Protein 1P68 (pdb70)

Secondary structure (DSSP, 8-state):
-TTTHHHHHHHHHHHHHHHHTTSSS-STTTHHHHHHHHHHHHHHHTTTTTSSTTTHHHHTHHHHHHHHHHHHTT--S-HHHHHHHHHHHTTHHHHHHHHHT-

Sequence (102 aa):
MYGKLNDLLEDLQEVLKNLHKNWHGGKDNLHDVDNHLQNVIEDIHDFMQGGGSGGKLQEMMKEFQQVLDELNNHLQGGKHTVHHIEQNIKEIFHHLEELVHRMYGKLNDLLEDLQEVLKNLHKNWHGGKDNLHDVDNHLQNVIEDIHDFMQGGGSGGKLQEMMKEFQQVLDELNNHLQGGKHTVHHIEQNIKEIFHHLEELVHRMYGKLNDLLEDLQEVLKNLHKNWHGGKDNLHDVDNHLQNVIEDIHDFMQGGGSGGKLQEMMKEFQQVLDELNNHLQGGKHTVHHIEQNIKEIFHHLEELVHRMYGKLNDLLEDLQEVLKNLHKNWHGGKDNLHDVDNHLQNVIEDIHDFMQGGGSGGKLQEMMKEFQQVLDELNNHLQGGKHTVHHIEQNIKEIFHHLEELVHRMYGKLNDLLEDLQEVLKNLHKNWHGGKDNLHDVDNHLQNVIEDIHDFMQGGGSGGKLQEMMKEFQQVLDELNNHLQGGKHTVHHIEQNIKEIFHHLEELVHRMYGKLNDLLEDLQEVLKNLHKNWHGGKDNLHDVDNHLQNVIEDIHDFMQGGGSGGKLQEMMKEFQQVLDELNNHLQGGKHTVHHIEQNIKEIFHHLEELVHRMYGKLNDLLEDLQEVLKNLHKNWHGGKDNLHDVDNHLQNVIEDIHDFMQGGGSGGKLQEMMKEFQQVLDELNNHLQGGKHTVHHIEQNIKEIFHHLEELVHRMYGKLNDLLEDLQEVLKNLHKNWHGGKDNLHDVDNHLQNVIEDIHDFMQGGGSGGKLQEMMKEFQQVLDELNNHLQGGKHTVHHIEQNIKEIFHHLEELVHRMYGKLNDLLEDLQEVLKNLHKNWHGGKDNLHDVDNHLQNVIEDIHDFMQGGGSGGKLQEMMKEFQQVLDELNNHLQGGKHTVHHIEQNIKEIFHHLEELVHRMYGKLNDLLEDLQEVLKNLHKNWHGGKDNLHDVDNHLQNVIEDIHDFMQGGGSGGKLQEMMKEFQQVLDELNNHLQGGKHTVHHIEQNIKEIFHHLEELVHRMYGKLNDLLEDLQEVLKNLHKNWHGGKDNLHDVDNHLQNVIEDIHDFMQGGGSGGKLQEMMKEFQQVLDELNNHLQGGKHTVHHIEQNIKEIFHHLEELVHRMYGKLNDLLEDLQEVLKNLHKNWHGGKDNLHDVDNHLQNVIEDIHDFMQGGGSGGKLQEMMKEFQQVLDELNNHLQGGKHTVHHIEQNIKEIFHHLEELVHRMYGKLNDLLEDLQEVLKNLHKNWHGGKDNLHDVDNHLQNVIEDIHDFMQGGGSGGKLQEMMKEFQQVLDELNNHLQGGKHTVHHIEQNIKEIFHHLEELVHRMYGKLNDLLEDLQEVLKNLHKNWHGGKDNLHDVDNHLQNVIEDIHDFMQGGGSGGKLQEMMKEFQQVLDELNNHLQGGKHTVHHIEQNIKEIFHHLEELVHRMYGKLNDLLEDLQEVLKNLHKNWHGGKDNLHDVDNHLQNVIEDIHDFMQGGGSGGKLQEMMKEFQQVLDELNNHLQGGKHTVHHIEQNIKEIFHHLEELVHR

Radius of gyration: 13.14 Å; Cα contacts (8 Å, |Δi|>4): 125; chains: 1; bounding box: 21×41×20 Å

Structure (mmCIF, N/CA/C/O backbone):
data_1P68
#
_entry.id   1P68
#
loop_
_atom_site.group_PDB
_atom_site.id
_atom_site.type_symbol
_atom_site.label_atom_id
_atom_site.label_alt_id
_atom_site.label_comp_id
_atom_site.label_asym_id
_atom_site.label_entity_id
_atom_site.label_seq_id
_atom_site.pdbx_PDB_ins_code
_atom_site.Cartn_x
_atom_site.Cartn_y
_atom_site.Cartn_z
_atom_site.occupancy
_atom_site.B_iso_or_equiv
_atom_site.auth_seq_id
_atom_site.auth_comp_id
_atom_site.auth_asym_id
_atom_site.auth_atom_id
_atom_site.pdbx_PDB_model_num
ATOM 1 N N . MET A 1 1 ? -2.148 -21.849 4.969 1.00 0.00 1 MET A N 1
ATOM 2 C CA . MET A 1 1 ? -0.875 -21.418 5.604 1.00 0.00 1 MET A CA 1
ATOM 3 C C . MET A 1 1 ? -0.602 -19.940 5.344 1.00 0.00 1 MET A C 1
ATOM 4 O O . MET A 1 1 ? -0.331 -19.177 6.272 1.00 0.00 1 MET A O 1
ATOM 20 N N . TYR A 1 2 ? -0.678 -19.540 4.078 1.00 0.00 2 TYR A N 1
ATOM 21 C CA . TYR A 1 2 ? -0.442 -18.151 3.701 1.00 0.00 2 TYR A CA 1
ATOM 22 C C . TYR A 1 2 ? -1.437 -17.228 4.395 1.00 0.00 2 TYR A C 1
ATOM 23 O O . TYR A 1 2 ? -2.649 -17.379 4.240 1.00 0.00 2 TYR A O 1
ATOM 41 N N . GLY A 1 3 ? -0.920 -16.273 5.161 1.00 0.00 3 GLY A N 1
ATOM 42 C CA . GLY A 1 3 ? -1.783 -15.345 5.865 1.00 0.00 3 GLY A CA 1
ATOM 43 C C . GLY A 1 3 ? -1.011 -14.325 6.674 1.00 0.00 3 GLY A C 1
ATOM 44 O O . GLY A 1 3 ? -1.396 -13.158 6.743 1.00 0.00 3 GLY A O 1
ATOM 48 N N . LYS A 1 4 ? 0.082 -14.760 7.291 1.00 0.00 4 LYS A N 1
ATOM 49 C CA . LYS A 1 4 ? 0.902 -13.865 8.099 1.00 0.00 4 LYS A CA 1
ATOM 50 C C . LYS A 1 4 ? 1.499 -12.757 7.259 1.00 0.00 4 LYS A C 1
ATOM 51 O O . LYS A 1 4 ? 1.912 -11.726 7.791 1.00 0.00 4 LYS A O 1
ATOM 70 N N . LEU A 1 5 ? 1.513 -12.939 5.942 1.00 0.00 5 LEU A N 1
ATOM 71 C CA . LEU A 1 5 ? 2.030 -11.902 5.067 1.00 0.00 5 LEU A CA 1
ATOM 72 C C . LEU A 1 5 ? 1.326 -10.588 5.385 1.00 0.00 5 LEU A C 1
ATOM 73 O O . LEU A 1 5 ? 1.853 -9.506 5.129 1.00 0.00 5 LEU A O 1
ATOM 89 N N . ASN A 1 6 ? 0.128 -10.701 5.967 1.00 0.00 6 ASN A N 1
ATOM 90 C CA . ASN A 1 6 ? -0.647 -9.536 6.343 1.00 0.00 6 ASN A CA 1
ATOM 91 C C . ASN A 1 6 ? 0.103 -8.693 7.365 1.00 0.00 6 ASN A C 1
ATOM 92 O O . ASN A 1 6 ? 0.090 -7.464 7.299 1.00 0.00 6 ASN A O 1
ATOM 103 N N . ASP A 1 7 ? 0.769 -9.360 8.306 1.00 0.00 7 ASP A N 1
ATOM 104 C CA . ASP A 1 7 ? 1.537 -8.663 9.334 1.00 0.00 7 ASP A CA 1
ATOM 105 C C . ASP A 1 7 ? 2.459 -7.631 8.693 1.00 0.00 7 ASP A C 1
ATOM 106 O O . ASP A 1 7 ? 2.768 -6.598 9.288 1.00 0.00 7 ASP A O 1
ATOM 115 N N . LEU A 1 8 ? 2.882 -7.919 7.467 1.00 0.00 8 LEU A N 1
ATOM 116 C CA . LEU A 1 8 ? 3.755 -7.023 6.724 1.00 0.00 8 LEU A CA 1
ATOM 117 C C . LEU A 1 8 ? 2.929 -6.002 5.950 1.00 0.00 8 LEU A C 1
ATOM 118 O O . LEU A 1 8 ? 3.377 -4.880 5.709 1.00 0.00 8 LEU A O 1
ATOM 134 N N . LEU A 1 9 ? 1.718 -6.397 5.564 1.00 0.00 9 LEU A N 1
ATOM 135 C CA . LEU A 1 9 ? 0.829 -5.514 4.820 1.00 0.00 9 LEU A CA 1
ATOM 136 C C . LEU A 1 9 ? 0.369 -4.352 5.698 1.00 0.00 9 LEU A C 1
ATOM 137 O O . LEU A 1 9 ? 0.190 -3.231 5.224 1.00 0.00 9 LEU A O 1
ATOM 153 N N . GLU A 1 10 ? 0.171 -4.636 6.982 1.00 0.00 10 GLU A N 1
ATOM 154 C CA . GLU A 1 10 ? -0.278 -3.627 7.938 1.00 0.00 10 GLU A CA 1
ATOM 155 C C . GLU A 1 10 ? 0.595 -2.375 7.888 1.00 0.00 10 GLU A C 1
ATOM 156 O O . GLU A 1 10 ? 0.086 -1.255 7.836 1.00 0.00 10 GLU A O 1
ATOM 168 N N . ASP A 1 11 ? 1.910 -2.570 7.909 1.00 0.00 11 ASP A N 1
ATOM 169 C CA . ASP A 1 11 ? 2.852 -1.454 7.870 1.00 0.00 11 ASP A CA 1
ATOM 170 C C . ASP A 1 11 ? 2.508 -0.478 6.747 1.00 0.00 11 ASP A C 1
ATOM 171 O O . ASP A 1 11 ? 2.490 0.735 6.949 1.00 0.00 11 ASP A O 1
ATOM 180 N N . LEU A 1 12 ? 2.238 -1.020 5.565 1.00 0.00 12 LEU A N 1
ATOM 181 C CA . LEU A 1 12 ? 1.895 -0.211 4.404 1.00 0.00 12 LEU A CA 1
ATOM 182 C C . LEU A 1 12 ? 0.706 0.694 4.708 1.00 0.00 12 LEU A C 1
ATOM 183 O O . LEU A 1 12 ? 0.797 1.914 4.604 1.00 0.00 12 LEU A O 1
ATOM 199 N N . GLN A 1 13 ? -0.411 0.085 5.079 1.00 0.00 13 GLN A N 1
ATOM 200 C CA . GLN A 1 13 ? -1.623 0.837 5.384 1.00 0.00 13 GLN A CA 1
ATOM 201 C C . GLN A 1 13 ? -1.366 1.894 6.454 1.00 0.00 13 GLN A C 1
ATOM 202 O O . GLN A 1 13 ? -1.904 3.000 6.386 1.00 0.00 13 GLN A O 1
ATOM 216 N N . GLU A 1 14 ? -0.535 1.554 7.432 1.00 0.00 14 GLU A N 1
ATOM 217 C CA . GLU A 1 14 ? -0.203 2.485 8.504 1.00 0.00 14 GLU A CA 1
ATOM 218 C C . GLU A 1 14 ? 0.786 3.525 8.007 1.00 0.00 14 GLU A C 1
ATOM 219 O O . GLU A 1 14 ? 0.835 4.645 8.517 1.00 0.00 14 GLU A O 1
ATOM 231 N N . VAL A 1 15 ? 1.565 3.153 6.999 1.00 0.00 15 VAL A N 1
ATOM 232 C CA . VAL A 1 15 ? 2.538 4.062 6.428 1.00 0.00 15 VAL A CA 1
ATOM 233 C C . VAL A 1 15 ? 1.836 5.179 5.666 1.00 0.00 15 VAL A C 1
ATOM 234 O O . VAL A 1 15 ? 2.360 6.286 5.542 1.00 0.00 15 VAL A O 1
ATOM 247 N N . LEU A 1 16 ? 0.639 4.882 5.167 1.00 0.00 16 LEU A N 1
ATOM 248 C CA . LEU A 1 16 ? -0.141 5.863 4.432 1.00 0.00 16 LEU A CA 1
ATOM 249 C C . LEU A 1 16 ? -0.491 7.040 5.335 1.00 0.00 16 LEU A C 1
ATOM 250 O O . LEU A 1 16 ? -0.440 8.192 4.909 1.00 0.00 16 LEU A O 1
ATOM 266 N N . LYS A 1 17 ? -0.836 6.741 6.591 1.00 0.00 17 LYS A N 1
ATOM 267 C CA . LYS A 1 17 ? -1.185 7.778 7.563 1.00 0.00 17 LYS A CA 1
ATOM 268 C C . LYS A 1 17 ? -0.243 8.970 7.435 1.00 0.00 17 LYS A C 1
ATOM 269 O O . LYS A 1 17 ? -0.665 10.124 7.509 1.00 0.00 17 LYS A O 1
ATOM 288 N N . ASN A 1 18 ? 1.033 8.675 7.215 1.00 0.00 18 ASN A N 1
ATOM 289 C CA . ASN A 1 18 ? 2.039 9.719 7.044 1.00 0.00 18 ASN A CA 1
ATOM 290 C C . ASN A 1 18 ? 1.826 10.417 5.708 1.00 0.00 18 ASN A C 1
ATOM 291 O O . ASN A 1 18 ? 1.822 11.644 5.619 1.00 0.00 18 ASN A O 1
ATOM 302 N N . LEU A 1 19 ? 1.644 9.604 4.677 1.00 0.00 19 LEU A N 1
ATOM 303 C CA . LEU A 1 19 ? 1.421 10.087 3.323 1.00 0.00 19 LEU A CA 1
ATOM 304 C C . LEU A 1 19 ? 0.358 11.189 3.291 1.00 0.00 19 LEU A C 1
ATOM 305 O O . LEU A 1 19 ? 0.500 12.178 2.574 1.00 0.00 19 LEU A O 1
ATOM 321 N N . HIS A 1 20 ? -0.703 11.011 4.071 1.00 0.00 20 HIS A N 1
ATOM 322 C CA . HIS A 1 20 ? -1.792 11.986 4.129 1.00 0.00 20 HIS A CA 1
ATOM 323 C C . HIS A 1 20 ? -1.279 13.398 4.413 1.00 0.00 20 HIS A C 1
ATOM 324 O O . HIS A 1 20 ? -1.800 14.376 3.877 1.00 0.00 20 HIS A O 1
ATOM 339 N N . LYS A 1 21 ? -0.290 13.499 5.291 1.00 0.00 21 LYS A N 1
ATOM 340 C CA . LYS A 1 21 ? 0.254 14.796 5.686 1.00 0.00 21 LYS A CA 1
ATOM 341 C C . LYS A 1 21 ? 1.360 15.292 4.762 1.00 0.00 21 LYS A C 1
ATOM 342 O O . LYS A 1 21 ? 1.972 16.325 5.035 1.00 0.00 21 LYS A O 1
ATOM 361 N N . ASN A 1 22 ? 1.631 14.576 3.678 1.00 0.00 22 ASN A N 1
ATOM 362 C CA . ASN A 1 22 ? 2.683 15.005 2.767 1.00 0.00 22 ASN A CA 1
ATOM 363 C C . ASN A 1 22 ? 2.456 14.527 1.338 1.00 0.00 22 ASN A C 1
ATOM 364 O O . ASN A 1 22 ? 3.391 14.494 0.538 1.00 0.00 22 ASN A O 1
ATOM 375 N N . TRP A 1 23 ? 1.219 14.171 1.002 1.00 0.00 23 TRP A N 1
ATOM 376 C CA . TRP A 1 23 ? 0.921 13.721 -0.351 1.00 0.00 23 TRP A CA 1
ATOM 377 C C . TRP A 1 23 ? 0.652 14.914 -1.269 1.00 0.00 23 TRP A C 1
ATOM 378 O O . TRP A 1 23 ? 0.948 14.870 -2.462 1.00 0.00 23 TRP A O 1
ATOM 399 N N . HIS A 1 24 ? 0.104 15.982 -0.699 1.00 0.00 24 HIS A N 1
ATOM 400 C CA . HIS A 1 24 ? -0.193 17.192 -1.460 1.00 0.00 24 HIS A CA 1
ATOM 401 C C . HIS A 1 24 ? -0.779 18.266 -0.550 1.00 0.00 24 HIS A C 1
ATOM 402 O O . HIS A 1 24 ? -0.296 19.398 -0.514 1.00 0.00 24 HIS A O 1
ATOM 417 N N . GLY A 1 25 ? -1.819 17.897 0.187 1.00 0.00 25 GLY A N 1
ATOM 418 C CA . GLY A 1 25 ? -2.458 18.830 1.095 1.00 0.00 25 GLY A CA 1
ATOM 419 C C . GLY A 1 25 ? -2.697 18.215 2.458 1.00 0.00 25 GLY A C 1
ATOM 420 O O . GLY A 1 25 ? -1.863 18.337 3.357 1.00 0.00 25 GLY A O 1
ATOM 424 N N . GLY A 1 26 ? -3.831 17.542 2.608 1.00 0.00 26 GLY A N 1
ATOM 425 C CA . GLY A 1 26 ? -4.153 16.905 3.861 1.00 0.00 26 GLY A CA 1
ATOM 426 C C . GLY A 1 26 ? -4.708 15.514 3.652 1.00 0.00 26 GLY A C 1
ATOM 427 O O . GLY A 1 26 ? -4.305 14.807 2.728 1.00 0.00 26 GLY A O 1
ATOM 431 N N . LYS A 1 27 ? -5.635 15.125 4.508 1.00 0.00 27 LYS A N 1
ATOM 432 C CA . LYS A 1 27 ? -6.256 13.809 4.417 1.00 0.00 27 LYS A CA 1
ATOM 433 C C . LYS A 1 27 ? -7.557 13.862 3.616 1.00 0.00 27 LYS A C 1
ATOM 434 O O . LYS A 1 27 ? -8.028 12.841 3.119 1.00 0.00 27 LYS A O 1
ATOM 453 N N . ASP A 1 28 ? -8.141 15.050 3.507 1.00 0.00 28 ASP A N 1
ATOM 454 C CA . ASP A 1 28 ? -9.396 15.221 2.780 1.00 0.00 28 ASP A CA 1
ATOM 455 C C . ASP A 1 28 ? -9.314 14.633 1.373 1.00 0.00 28 ASP A C 1
ATOM 456 O O . ASP A 1 28 ? -10.150 13.818 0.985 1.00 0.00 28 ASP A O 1
ATOM 465 N N . ASN A 1 29 ? -8.311 15.054 0.612 1.00 0.00 29 ASN A N 1
ATOM 466 C CA . ASN A 1 29 ? -8.136 14.568 -0.752 1.00 0.00 29 ASN A CA 1
ATOM 467 C C . ASN A 1 29 ? -7.484 13.190 -0.770 1.00 0.00 29 ASN A C 1
ATOM 468 O O . ASN A 1 29 ? -7.699 12.408 -1.697 1.00 0.00 29 ASN A O 1
ATOM 479 N N . LEU A 1 30 ? -6.698 12.887 0.258 1.00 0.00 30 LEU A N 1
ATOM 480 C CA . LEU A 1 30 ? -6.038 11.592 0.345 1.00 0.00 30 LEU A CA 1
ATOM 481 C C . LEU A 1 30 ? -7.044 10.521 0.743 1.00 0.00 30 LEU A C 1
ATOM 482 O O . LEU A 1 30 ? -6.902 9.356 0.379 1.00 0.00 30 LEU A O 1
ATOM 498 N N . HIS A 1 31 ? -8.067 10.925 1.493 1.00 0.00 31 HIS A N 1
ATOM 499 C CA . HIS A 1 31 ? -9.100 9.997 1.939 1.00 0.00 31 HIS A CA 1
ATOM 500 C C . HIS A 1 31 ? -9.615 9.164 0.771 1.00 0.00 31 HIS A C 1
ATOM 501 O O . HIS A 1 31 ? -9.882 7.974 0.918 1.00 0.00 31 HIS A O 1
ATOM 516 N N . ASP A 1 32 ? -9.741 9.797 -0.391 1.00 0.00 32 ASP A N 1
ATOM 517 C CA . ASP A 1 32 ? -10.211 9.105 -1.585 1.00 0.00 32 ASP A CA 1
ATOM 518 C C . ASP A 1 32 ? -9.109 8.223 -2.167 1.00 0.00 32 ASP A C 1
ATOM 519 O O . ASP A 1 32 ? -9.383 7.254 -2.875 1.00 0.00 32 ASP A O 1
ATOM 528 N N . VAL A 1 33 ? -7.865 8.568 -1.858 1.00 0.00 33 VAL A N 1
ATOM 529 C CA . VAL A 1 33 ? -6.715 7.817 -2.337 1.00 0.00 33 VAL A CA 1
ATOM 530 C C . VAL A 1 33 ? -6.386 6.667 -1.391 1.00 0.00 33 VAL A C 1
ATOM 531 O O . VAL A 1 33 ? -6.392 5.506 -1.797 1.00 0.00 33 VAL A O 1
ATOM 544 N N . ASP A 1 34 ? -6.120 6.981 -0.124 1.00 0.00 34 ASP A N 1
ATOM 545 C CA . ASP A 1 34 ? -5.820 5.939 0.848 1.00 0.00 34 ASP A CA 1
ATOM 546 C C . ASP A 1 34 ? -7.003 4.977 0.937 1.00 0.00 34 ASP A C 1
ATOM 547 O O . ASP A 1 34 ? -6.836 3.809 1.285 1.00 0.00 34 ASP A O 1
ATOM 556 N N . ASN A 1 35 ? -8.194 5.465 0.578 1.00 0.00 35 ASN A N 1
ATOM 557 C CA . ASN A 1 35 ? -9.382 4.622 0.579 1.00 0.00 35 ASN A CA 1
ATOM 558 C C . ASN A 1 35 ? -9.119 3.424 -0.315 1.00 0.00 35 ASN A C 1
ATOM 559 O O . ASN A 1 35 ? -9.395 2.283 0.050 1.00 0.00 35 ASN A O 1
ATOM 570 N N . HIS A 1 36 ? -8.533 3.701 -1.478 1.00 0.00 36 HIS A N 1
ATOM 571 C CA . HIS A 1 36 ? -8.171 2.656 -2.420 1.00 0.00 36 HIS A CA 1
ATOM 572 C C . HIS A 1 36 ? -7.235 1.682 -1.725 1.00 0.00 36 HIS A C 1
ATOM 573 O O . HIS A 1 36 ? -7.450 0.471 -1.740 1.00 0.00 36 HIS A O 1
ATOM 588 N N . LEU A 1 37 ? -6.209 2.235 -1.086 1.00 0.00 37 LEU A N 1
ATOM 589 C CA . LEU A 1 37 ? -5.245 1.429 -0.347 1.00 0.00 37 LEU A CA 1
ATOM 590 C C . LEU A 1 37 ? -5.949 0.597 0.724 1.00 0.00 37 LEU A C 1
ATOM 591 O O . LEU A 1 37 ? -5.980 -0.631 0.656 1.00 0.00 37 LEU A O 1
ATOM 607 N N . GLN A 1 38 ? -6.502 1.285 1.719 1.00 0.00 38 GLN A N 1
ATOM 608 C CA . GLN A 1 38 ? -7.203 0.635 2.823 1.00 0.00 38 GLN A CA 1
ATOM 609 C C . GLN A 1 38 ? -8.170 -0.434 2.325 1.00 0.00 38 GLN A C 1
ATOM 610 O O . GLN A 1 38 ? -8.259 -1.516 2.901 1.00 0.00 38 GLN A O 1
ATOM 624 N N . ASN A 1 39 ? -8.890 -0.129 1.252 1.00 0.00 39 ASN A N 1
ATOM 625 C CA . ASN A 1 39 ? -9.843 -1.081 0.689 1.00 0.00 39 ASN A CA 1
ATOM 626 C C . ASN A 1 39 ? -9.115 -2.268 0.074 1.00 0.00 39 ASN A C 1
ATOM 627 O O . ASN A 1 39 ? -9.661 -3.368 -0.013 1.00 0.00 39 ASN A O 1
ATOM 638 N N . VAL A 1 40 ? -7.875 -2.041 -0.342 1.00 0.00 40 VAL A N 1
ATOM 639 C CA . VAL A 1 40 ? -7.068 -3.093 -0.936 1.00 0.00 40 VAL A CA 1
ATOM 640 C C . VAL A 1 40 ? -6.522 -4.023 0.144 1.00 0.00 40 VAL A C 1
ATOM 641 O O . VAL A 1 40 ? -6.447 -5.234 -0.052 1.00 0.00 40 VAL A O 1
ATOM 654 N N . ILE A 1 41 ? -6.149 -3.452 1.289 1.00 0.00 41 ILE A N 1
ATOM 655 C CA . ILE A 1 41 ? -5.618 -4.245 2.395 1.00 0.00 41 ILE A CA 1
ATOM 656 C C . ILE A 1 41 ? -6.509 -5.455 2.667 1.00 0.00 41 ILE A C 1
ATOM 657 O O . ILE A 1 41 ? -6.023 -6.545 2.970 1.00 0.00 41 ILE A O 1
ATOM 673 N N . GLU A 1 42 ? -7.817 -5.255 2.533 1.00 0.00 42 GLU A N 1
ATOM 674 C CA . GLU A 1 42 ? -8.781 -6.328 2.738 1.00 0.00 42 GLU A CA 1
ATOM 675 C C . GLU A 1 42 ? -8.769 -7.261 1.543 1.00 0.00 42 GLU A C 1
ATOM 676 O O . GLU A 1 42 ? -8.808 -8.481 1.693 1.00 0.00 42 GLU A O 1
ATOM 688 N N . ASP A 1 43 ? -8.688 -6.679 0.353 1.00 0.00 43 ASP A N 1
ATOM 689 C CA . ASP A 1 43 ? -8.637 -7.467 -0.866 1.00 0.00 43 ASP A CA 1
ATOM 690 C C . ASP A 1 43 ? -7.406 -8.363 -0.836 1.00 0.00 43 ASP A C 1
ATOM 691 O O . ASP A 1 43 ? -7.409 -9.463 -1.386 1.00 0.00 43 ASP A O 1
ATOM 700 N N . ILE A 1 44 ? -6.360 -7.885 -0.162 1.00 0.00 44 ILE A N 1
ATOM 701 C CA . ILE A 1 44 ? -5.127 -8.644 -0.028 1.00 0.00 44 ILE A CA 1
ATOM 702 C C . ILE A 1 44 ? -5.221 -9.578 1.173 1.00 0.00 44 ILE A C 1
ATOM 703 O O . ILE A 1 44 ? -4.809 -10.736 1.110 1.00 0.00 44 ILE A O 1
ATOM 719 N N . HIS A 1 45 ? -5.778 -9.064 2.267 1.00 0.00 45 HIS A N 1
ATOM 720 C CA . HIS A 1 45 ? -5.940 -9.851 3.483 1.00 0.00 45 HIS A CA 1
ATOM 721 C C . HIS A 1 45 ? -6.857 -11.037 3.225 1.00 0.00 45 HIS A C 1
ATOM 722 O O . HIS A 1 45 ? -6.568 -12.160 3.637 1.00 0.00 45 HIS A O 1
ATOM 737 N N . ASP A 1 46 ? -7.955 -10.786 2.519 1.00 0.00 46 ASP A N 1
ATOM 738 C CA . ASP A 1 46 ? -8.897 -11.844 2.185 1.00 0.00 46 ASP A CA 1
ATOM 739 C C . ASP A 1 46 ? -8.316 -12.737 1.092 1.00 0.00 46 ASP A C 1
ATOM 740 O O . ASP A 1 46 ? -8.846 -13.810 0.803 1.00 0.00 46 ASP A O 1
ATOM 749 N N . PHE A 1 47 ? -7.216 -12.283 0.491 1.00 0.00 47 PHE A N 1
ATOM 750 C CA . PHE A 1 47 ? -6.552 -13.036 -0.568 1.00 0.00 47 PHE A CA 1
ATOM 751 C C . PHE A 1 47 ? -5.582 -14.055 0.020 1.00 0.00 47 PHE A C 1
ATOM 752 O O . PHE A 1 47 ? -5.488 -15.186 -0.454 1.00 0.00 47 PHE A O 1
ATOM 769 N N . MET A 1 48 ? -4.846 -13.633 1.041 1.00 0.00 48 MET A N 1
ATOM 770 C CA . MET A 1 48 ? -3.860 -14.490 1.691 1.00 0.00 48 MET A CA 1
ATOM 771 C C . MET A 1 48 ? -4.413 -15.885 1.970 1.00 0.00 48 MET A C 1
ATOM 772 O O . MET A 1 48 ? -3.659 -16.857 2.030 1.00 0.00 48 MET A O 1
ATOM 786 N N . GLN A 1 49 ? -5.727 -15.985 2.147 1.00 0.00 49 GLN A N 1
ATOM 787 C CA . GLN A 1 49 ? -6.353 -17.272 2.426 1.00 0.00 49 GLN A CA 1
ATOM 788 C C . GLN A 1 49 ? -6.895 -17.924 1.158 1.00 0.00 49 GLN A C 1
ATOM 789 O O . GLN A 1 49 ? -7.746 -18.811 1.220 1.00 0.00 49 GLN A O 1
ATOM 803 N N . GLY A 1 50 ? -6.390 -17.490 0.012 1.00 0.00 50 GLY A N 1
ATOM 804 C CA . GLY A 1 50 ? -6.828 -18.055 -1.250 1.00 0.00 50 GLY A CA 1
ATOM 805 C C . GLY A 1 50 ? -8.197 -17.564 -1.679 1.00 0.00 50 GLY A C 1
ATOM 806 O O . GLY A 1 50 ? -8.949 -18.289 -2.330 1.00 0.00 50 GLY A O 1
ATOM 810 N N . GLY A 1 51 ? -8.508 -16.317 -1.341 1.00 0.00 51 GLY A N 1
ATOM 811 C CA . GLY A 1 51 ? -9.778 -15.732 -1.731 1.00 0.00 51 GLY A CA 1
ATOM 812 C C . GLY A 1 51 ? -9.612 -14.944 -3.009 1.00 0.00 51 GLY A C 1
ATOM 813 O O . GLY A 1 51 ? -10.148 -13.847 -3.163 1.00 0.00 51 GLY A O 1
ATOM 817 N N . GLY A 1 52 ? -8.825 -15.515 -3.908 1.00 0.00 52 GLY A N 1
ATOM 818 C CA . GLY A 1 52 ? -8.523 -14.884 -5.176 1.00 0.00 52 GLY A CA 1
ATOM 819 C C . GLY A 1 52 ? -7.024 -14.721 -5.360 1.00 0.00 52 GLY A C 1
ATOM 820 O O . GLY A 1 52 ? -6.571 -13.883 -6.140 1.00 0.00 52 GLY A O 1
ATOM 824 N N . SER A 1 53 ? -6.255 -15.527 -4.623 1.00 0.00 53 SER A N 1
ATOM 825 C CA . SER A 1 53 ? -4.803 -15.484 -4.677 1.00 0.00 53 SER A CA 1
ATOM 826 C C . SER A 1 53 ? -4.288 -15.813 -6.072 1.00 0.00 53 SER A C 1
ATOM 827 O O . SER A 1 53 ? -5.025 -16.317 -6.919 1.00 0.00 53 SER A O 1
ATOM 835 N N . GLY A 1 54 ? -3.013 -15.522 -6.294 1.00 0.00 54 GLY A N 1
ATOM 836 C CA . GLY A 1 54 ? -2.397 -15.785 -7.582 1.00 0.00 54 GLY A CA 1
ATOM 837 C C . GLY A 1 54 ? -3.190 -15.214 -8.744 1.00 0.00 54 GLY A C 1
ATOM 838 O O . GLY A 1 54 ? -3.488 -15.923 -9.705 1.00 0.00 54 GLY A O 1
ATOM 842 N N . GLY A 1 55 ? -3.531 -13.930 -8.660 1.00 0.00 55 GLY A N 1
ATOM 843 C CA . GLY A 1 55 ? -4.288 -13.302 -9.728 1.00 0.00 55 GLY A CA 1
ATOM 844 C C . GLY A 1 55 ? -4.763 -11.901 -9.381 1.00 0.00 55 GLY A C 1
ATOM 845 O O . GLY A 1 55 ? -4.849 -11.040 -10.254 1.00 0.00 55 GLY A O 1
ATOM 849 N N . LYS A 1 56 ? -5.082 -11.672 -8.111 1.00 0.00 56 LYS A N 1
ATOM 850 C CA . LYS A 1 56 ? -5.560 -10.363 -7.674 1.00 0.00 56 LYS A CA 1
ATOM 851 C C . LYS A 1 56 ? -4.410 -9.447 -7.280 1.00 0.00 56 LYS A C 1
ATOM 852 O O . LYS A 1 56 ? -4.534 -8.227 -7.349 1.00 0.00 56 LYS A O 1
ATOM 871 N N . LEU A 1 57 ? -3.293 -10.029 -6.866 1.00 0.00 57 LEU A N 1
ATOM 872 C CA . LEU A 1 57 ? -2.143 -9.233 -6.462 1.00 0.00 57 LEU A CA 1
ATOM 873 C C . LEU A 1 57 ? -1.492 -8.543 -7.655 1.00 0.00 57 LEU A C 1
ATOM 874 O O . LEU A 1 57 ? -0.604 -7.717 -7.483 1.00 0.00 57 LEU A O 1
ATOM 890 N N . GLN A 1 58 ? -1.927 -8.877 -8.865 1.00 0.00 58 GLN A N 1
ATOM 891 C CA . GLN A 1 58 ? -1.364 -8.258 -10.057 1.00 0.00 58 GLN A CA 1
ATOM 892 C C . GLN A 1 58 ? -2.080 -6.951 -10.382 1.00 0.00 58 GLN A C 1
ATOM 893 O O . GLN A 1 58 ? -1.442 -5.919 -10.593 1.00 0.00 58 GLN A O 1
ATOM 907 N N . GLU A 1 59 ? -3.407 -6.999 -10.415 1.00 0.00 59 GLU A N 1
ATOM 908 C CA . GLU A 1 59 ? -4.204 -5.816 -10.707 1.00 0.00 59 GLU A CA 1
ATOM 909 C C . GLU A 1 59 ? -4.476 -5.030 -9.432 1.00 0.00 59 GLU A C 1
ATOM 910 O O . GLU A 1 59 ? -4.538 -3.800 -9.449 1.00 0.00 59 GLU A O 1
ATOM 922 N N . MET A 1 60 ? -4.629 -5.747 -8.324 1.00 0.00 60 MET A N 1
ATOM 923 C CA . MET A 1 60 ? -4.883 -5.111 -7.041 1.00 0.00 60 MET A CA 1
ATOM 924 C C . MET A 1 60 ? -3.616 -4.459 -6.508 1.00 0.00 60 MET A C 1
ATOM 925 O O . MET A 1 60 ? -3.679 -3.461 -5.790 1.00 0.00 60 MET A O 1
ATOM 939 N N . MET A 1 61 ? -2.458 -5.018 -6.863 1.00 0.00 61 MET A N 1
ATOM 940 C CA . MET A 1 61 ? -1.187 -4.459 -6.409 1.00 0.00 61 MET A CA 1
ATOM 941 C C . MET A 1 61 ? -1.084 -2.991 -6.814 1.00 0.00 61 MET A C 1
ATOM 942 O O . MET A 1 61 ? -0.792 -2.125 -5.989 1.00 0.00 61 MET A O 1
ATOM 956 N N . LYS A 1 62 ? -1.332 -2.721 -8.091 1.00 0.00 62 LYS A N 1
ATOM 957 C CA . LYS A 1 62 ? -1.273 -1.361 -8.607 1.00 0.00 62 LYS A CA 1
ATOM 958 C C . LYS A 1 62 ? -2.266 -0.460 -7.877 1.00 0.00 62 LYS A C 1
ATOM 959 O O . LYS A 1 62 ? -2.123 0.762 -7.877 1.00 0.00 62 LYS A O 1
ATOM 978 N N . GLU A 1 63 ? -3.273 -1.071 -7.256 1.00 0.00 63 GLU A N 1
ATOM 979 C CA . GLU A 1 63 ? -4.284 -0.319 -6.524 1.00 0.00 63 GLU A CA 1
ATOM 980 C C . GLU A 1 63 ? -3.712 0.253 -5.232 1.00 0.00 63 GLU A C 1
ATOM 981 O O . GLU A 1 63 ? -4.103 1.337 -4.799 1.00 0.00 63 GLU A O 1
ATOM 993 N N . PHE A 1 64 ? -2.779 -0.472 -4.622 1.00 0.00 64 PHE A N 1
ATOM 994 C CA . PHE A 1 64 ? -2.156 -0.020 -3.389 1.00 0.00 64 PHE A CA 1
ATOM 995 C C . PHE A 1 64 ? -1.005 0.930 -3.702 1.00 0.00 64 PHE A C 1
ATOM 996 O O . PHE A 1 64 ? -0.658 1.793 -2.895 1.00 0.00 64 PHE A O 1
ATOM 1013 N N . GLN A 1 65 ? -0.433 0.776 -4.893 1.00 0.00 65 GLN A N 1
ATOM 1014 C CA . GLN A 1 65 ? 0.660 1.629 -5.336 1.00 0.00 65 GLN A CA 1
ATOM 1015 C C . GLN A 1 65 ? 0.114 2.935 -5.903 1.00 0.00 65 GLN A C 1
ATOM 1016 O O . GLN A 1 65 ? 0.716 3.996 -5.737 1.00 0.00 65 GLN A O 1
ATOM 1030 N N . GLN A 1 66 ? -1.039 2.849 -6.568 1.00 0.00 66 GLN A N 1
ATOM 1031 C CA . GLN A 1 66 ? -1.678 4.025 -7.154 1.00 0.00 66 GLN A CA 1
ATOM 1032 C C . GLN A 1 66 ? -1.889 5.099 -6.095 1.00 0.00 66 GLN A C 1
ATOM 1033 O O . GLN A 1 66 ? -1.822 6.294 -6.382 1.00 0.00 66 GLN A O 1
ATOM 1047 N N . VAL A 1 67 ? -2.127 4.660 -4.864 1.00 0.00 67 VAL A N 1
ATOM 1048 C CA . VAL A 1 67 ? -2.330 5.573 -3.747 1.00 0.00 67 VAL A CA 1
ATOM 1049 C C . VAL A 1 67 ? -1.107 6.465 -3.574 1.00 0.00 67 VAL A C 1
ATOM 1050 O O . VAL A 1 67 ? -1.224 7.660 -3.302 1.00 0.00 67 VAL A O 1
ATOM 1063 N N . LEU A 1 68 ? 0.064 5.874 -3.766 1.00 0.00 68 LEU A N 1
ATOM 1064 C CA . LEU A 1 68 ? 1.320 6.603 -3.669 1.00 0.00 68 LEU A CA 1
ATOM 1065 C C . LEU A 1 68 ? 1.563 7.410 -4.945 1.00 0.00 68 LEU A C 1
ATOM 1066 O O . LEU A 1 68 ? 2.519 8.177 -5.032 1.00 0.00 68 LEU A O 1
ATOM 1082 N N . ASP A 1 69 ? 0.670 7.245 -5.927 1.00 0.00 69 ASP A N 1
ATOM 1083 C CA . ASP A 1 69 ? 0.766 7.974 -7.185 1.00 0.00 69 ASP A CA 1
ATOM 1084 C C . ASP A 1 69 ? 0.299 9.406 -6.971 1.00 0.00 69 ASP A C 1
ATOM 1085 O O . ASP A 1 69 ? 1.047 10.355 -7.199 1.00 0.00 69 ASP A O 1
ATOM 1094 N N . GLU A 1 70 ? -0.935 9.553 -6.484 1.00 0.00 70 GLU A N 1
ATOM 1095 C CA . GLU A 1 70 ? -1.483 10.875 -6.187 1.00 0.00 70 GLU A CA 1
ATOM 1096 C C . GLU A 1 70 ? -0.524 11.602 -5.261 1.00 0.00 70 GLU A C 1
ATOM 1097 O O . GLU A 1 70 ? -0.332 12.814 -5.343 1.00 0.00 70 GLU A O 1
ATOM 1109 N N . LEU A 1 71 ? 0.055 10.812 -4.375 1.00 0.00 71 LEU A N 1
ATOM 1110 C CA . LEU A 1 71 ? 0.995 11.277 -3.376 1.00 0.00 71 LEU A CA 1
ATOM 1111 C C . LEU A 1 71 ? 2.366 11.592 -3.976 1.00 0.00 71 LEU A C 1
ATOM 1112 O O . LEU A 1 71 ? 2.772 12.751 -4.041 1.00 0.00 71 LEU A O 1
ATOM 1128 N N . ASN A 1 72 ? 3.080 10.552 -4.397 1.00 0.00 72 ASN A N 1
ATOM 1129 C CA . ASN A 1 72 ? 4.413 10.716 -4.976 1.00 0.00 72 ASN A CA 1
ATOM 1130 C C . ASN A 1 72 ? 4.423 11.776 -6.074 1.00 0.00 72 ASN A C 1
ATOM 1131 O O . ASN A 1 72 ? 5.455 12.392 -6.342 1.00 0.00 72 ASN A O 1
ATOM 1142 N N . ASN A 1 73 ? 3.276 11.986 -6.707 1.00 0.00 73 ASN A N 1
ATOM 1143 C CA . ASN A 1 73 ? 3.170 12.975 -7.773 1.00 0.00 73 ASN A CA 1
ATOM 1144 C C . ASN A 1 73 ? 2.849 14.364 -7.217 1.00 0.00 73 ASN A C 1
ATOM 1145 O O . ASN A 1 73 ? 2.580 15.294 -7.977 1.00 0.00 73 ASN A O 1
ATOM 1156 N N . HIS A 1 74 ? 2.876 14.503 -5.892 1.00 0.00 74 HIS A N 1
ATOM 1157 C CA . HIS A 1 74 ? 2.584 15.785 -5.260 1.00 0.00 74 HIS A CA 1
ATOM 1158 C C . HIS A 1 74 ? 3.227 15.897 -3.887 1.00 0.00 74 HIS A C 1
ATOM 1159 O O . HIS A 1 74 ? 2.675 16.538 -2.994 1.00 0.00 74 HIS A O 1
ATOM 1174 N N . LEU A 1 75 ? 4.412 15.306 -3.729 1.00 0.00 75 LEU A N 1
ATOM 1175 C CA . LEU A 1 75 ? 5.136 15.389 -2.463 1.00 0.00 75 LEU A CA 1
ATOM 1176 C C . LEU A 1 75 ? 5.227 16.850 -2.042 1.00 0.00 75 LEU A C 1
ATOM 1177 O O . LEU A 1 75 ? 6.151 17.561 -2.433 1.00 0.00 75 LEU A O 1
ATOM 1193 N N . GLN A 1 76 ? 4.240 17.296 -1.283 1.00 0.00 76 GLN A N 1
ATOM 1194 C CA . GLN A 1 76 ? 4.182 18.681 -0.848 1.00 0.00 76 GLN A CA 1
ATOM 1195 C C . GLN A 1 76 ? 5.336 19.022 0.093 1.00 0.00 76 GLN A C 1
ATOM 1196 O O . GLN A 1 76 ? 5.130 19.267 1.282 1.00 0.00 76 GLN A O 1
ATOM 1210 N N . GLY A 1 77 ? 6.549 19.039 -0.447 1.00 0.00 77 GLY A N 1
ATOM 1211 C CA . GLY A 1 77 ? 7.718 19.354 0.355 1.00 0.00 77 GLY A CA 1
ATOM 1212 C C . GLY A 1 77 ? 7.880 18.424 1.541 1.00 0.00 77 GLY A C 1
ATOM 1213 O O . GLY A 1 77 ? 8.422 18.814 2.575 1.00 0.00 77 GLY A O 1
ATOM 1217 N N . GLY A 1 78 ? 7.412 17.190 1.392 1.00 0.00 78 GLY A N 1
ATOM 1218 C CA . GLY A 1 78 ? 7.520 16.221 2.466 1.00 0.00 78 GLY A CA 1
ATOM 1219 C C . GLY A 1 78 ? 7.949 14.854 1.972 1.00 0.00 78 GLY A C 1
ATOM 1220 O O . GLY A 1 78 ? 7.367 13.838 2.351 1.00 0.00 78 GLY A O 1
ATOM 1224 N N . LYS A 1 79 ? 8.969 14.832 1.121 1.00 0.00 79 LYS A N 1
ATOM 1225 C CA . LYS A 1 79 ? 9.481 13.583 0.566 1.00 0.00 79 LYS A CA 1
ATOM 1226 C C . LYS A 1 79 ? 9.804 12.581 1.668 1.00 0.00 79 LYS A C 1
ATOM 1227 O O . LYS A 1 79 ? 9.563 11.384 1.520 1.00 0.00 79 LYS A O 1
ATOM 1246 N N . HIS A 1 80 ? 10.355 13.079 2.770 1.00 0.00 80 HIS A N 1
ATOM 1247 C CA . HIS A 1 80 ? 10.722 12.229 3.900 1.00 0.00 80 HIS A CA 1
ATOM 1248 C C . HIS A 1 80 ? 9.576 11.308 4.304 1.00 0.00 80 HIS A C 1
ATOM 1249 O O . HIS A 1 80 ? 9.801 10.183 4.750 1.00 0.00 80 HIS A O 1
ATOM 1264 N N . THR A 1 81 ? 8.348 11.782 4.136 1.00 0.00 81 THR A N 1
ATOM 1265 C CA . THR A 1 81 ? 7.178 10.986 4.474 1.00 0.00 81 THR A CA 1
ATOM 1266 C C . THR A 1 81 ? 7.051 9.830 3.502 1.00 0.00 81 THR A C 1
ATOM 1267 O O . THR A 1 81 ? 7.342 8.684 3.841 1.00 0.00 81 THR A O 1
ATOM 1278 N N . VAL A 1 82 ? 6.627 10.146 2.286 1.00 0.00 82 VAL A N 1
ATOM 1279 C CA . VAL A 1 82 ? 6.466 9.139 1.249 1.00 0.00 82 VAL A CA 1
ATOM 1280 C C . VAL A 1 82 ? 7.708 8.273 1.137 1.00 0.00 82 VAL A C 1
ATOM 1281 O O . VAL A 1 82 ? 7.601 7.070 0.955 1.00 0.00 82 VAL A O 1
ATOM 1294 N N . HIS A 1 83 ? 8.889 8.877 1.262 1.00 0.00 83 HIS A N 1
ATOM 1295 C CA . HIS A 1 83 ? 10.128 8.110 1.183 1.00 0.00 83 HIS A CA 1
ATOM 1296 C C . HIS A 1 83 ? 10.031 6.894 2.094 1.00 0.00 83 HIS A C 1
ATOM 1297 O O . HIS A 1 83 ? 10.435 5.791 1.728 1.00 0.00 83 HIS A O 1
ATOM 1312 N N . HIS A 1 84 ? 9.467 7.110 3.278 1.00 0.00 84 HIS A N 1
ATOM 1313 C CA . HIS A 1 84 ? 9.285 6.039 4.245 1.00 0.00 84 HIS A CA 1
ATOM 1314 C C . HIS A 1 84 ? 8.111 5.146 3.847 1.00 0.00 84 HIS A C 1
ATOM 1315 O O . HIS A 1 84 ? 8.085 3.959 4.169 1.00 0.00 84 HIS A O 1
ATOM 1330 N N . ILE A 1 85 ? 7.135 5.730 3.151 1.00 0.00 85 ILE A N 1
ATOM 1331 C CA . ILE A 1 85 ? 5.955 4.984 2.720 1.00 0.00 85 ILE A CA 1
ATOM 1332 C C . ILE A 1 85 ? 6.204 4.267 1.393 1.00 0.00 85 ILE A C 1
ATOM 1333 O O . ILE A 1 85 ? 5.688 3.176 1.169 1.00 0.00 85 ILE A O 1
ATOM 1349 N N . GLU A 1 86 ? 7.010 4.872 0.525 1.00 0.00 86 GLU A N 1
ATOM 1350 C CA . GLU A 1 86 ? 7.334 4.271 -0.765 1.00 0.00 86 GLU A CA 1
ATOM 1351 C C . GLU A 1 86 ? 8.313 3.124 -0.569 1.00 0.00 86 GLU A C 1
ATOM 1352 O O . GLU A 1 86 ? 8.148 2.053 -1.147 1.00 0.00 86 GLU A O 1
ATOM 1364 N N . GLN A 1 87 ? 9.314 3.337 0.281 1.00 0.00 87 GLN A N 1
ATOM 1365 C CA . GLN A 1 87 ? 10.283 2.293 0.572 1.00 0.00 87 GLN A CA 1
ATOM 1366 C C . GLN A 1 87 ? 9.566 1.116 1.219 1.00 0.00 87 GLN A C 1
ATOM 1367 O O . GLN A 1 87 ? 9.970 -0.036 1.074 1.00 0.00 87 GLN A O 1
ATOM 1381 N N . ASN A 1 88 ? 8.481 1.430 1.925 1.00 0.00 88 ASN A N 1
ATOM 1382 C CA . ASN A 1 88 ? 7.672 0.423 2.591 1.00 0.00 88 ASN A CA 1
ATOM 1383 C C . ASN A 1 88 ? 6.687 -0.203 1.610 1.00 0.00 88 ASN A C 1
ATOM 1384 O O . ASN A 1 88 ? 6.676 -1.417 1.417 1.00 0.00 88 ASN A O 1
ATOM 1395 N N . ILE A 1 89 ? 5.857 0.636 0.991 1.00 0.00 89 ILE A N 1
ATOM 1396 C CA . ILE A 1 89 ? 4.864 0.159 0.035 1.00 0.00 89 ILE A CA 1
ATOM 1397 C C . ILE A 1 89 ? 5.523 -0.477 -1.175 1.00 0.00 89 ILE A C 1
ATOM 1398 O O . ILE A 1 89 ? 5.184 -1.596 -1.558 1.00 0.00 89 ILE A O 1
ATOM 1414 N N . LYS A 1 90 ? 6.463 0.229 -1.782 1.00 0.00 90 LYS A N 1
ATOM 1415 C CA . LYS A 1 90 ? 7.141 -0.310 -2.945 1.00 0.00 90 LYS A CA 1
ATOM 1416 C C . LYS A 1 90 ? 7.829 -1.619 -2.580 1.00 0.00 90 LYS A C 1
ATOM 1417 O O . LYS A 1 90 ? 7.999 -2.499 -3.421 1.00 0.00 90 LYS A O 1
ATOM 1436 N N . GLU A 1 91 ? 8.194 -1.748 -1.307 1.00 0.00 91 GLU A N 1
ATOM 1437 C CA . GLU A 1 91 ? 8.828 -2.961 -0.810 1.00 0.00 91 GLU A CA 1
ATOM 1438 C C . GLU A 1 91 ? 7.768 -3.938 -0.299 1.00 0.00 91 GLU A C 1
ATOM 1439 O O . GLU A 1 91 ? 8.084 -5.051 0.119 1.00 0.00 91 GLU A O 1
ATOM 1451 N N . ILE A 1 92 ? 6.503 -3.512 -0.349 1.00 0.00 92 ILE A N 1
ATOM 1452 C CA . ILE A 1 92 ? 5.393 -4.338 0.089 1.00 0.00 92 ILE A CA 1
ATOM 1453 C C . ILE A 1 92 ? 5.066 -5.357 -0.989 1.00 0.00 92 ILE A C 1
ATOM 1454 O O . ILE A 1 92 ? 4.917 -6.546 -0.713 1.00 0.00 92 ILE A O 1
ATOM 1470 N N . PHE A 1 93 ? 4.987 -4.881 -2.227 1.00 0.00 93 PHE A N 1
ATOM 1471 C CA . PHE A 1 93 ? 4.704 -5.747 -3.360 1.00 0.00 93 PHE A CA 1
ATOM 1472 C C . PHE A 1 93 ? 5.672 -6.934 -3.380 1.00 0.00 93 PHE A C 1
ATOM 1473 O O . PHE A 1 93 ? 5.351 -8.003 -3.895 1.00 0.00 93 PHE A O 1
ATOM 1490 N N . HIS A 1 94 ? 6.866 -6.726 -2.821 1.00 0.00 94 HIS A N 1
ATOM 1491 C CA . HIS A 1 94 ? 7.882 -7.768 -2.781 1.00 0.00 94 HIS A CA 1
ATOM 1492 C C . HIS A 1 94 ? 7.404 -8.912 -1.914 1.00 0.00 94 HIS A C 1
ATOM 1493 O O . HIS A 1 94 ? 7.174 -10.018 -2.398 1.00 0.00 94 HIS A O 1
ATOM 1508 N N . HIS A 1 95 ? 7.219 -8.629 -0.632 1.00 0.00 95 HIS A N 1
ATOM 1509 C CA . HIS A 1 95 ? 6.728 -9.631 0.296 1.00 0.00 95 HIS A CA 1
ATOM 1510 C C . HIS A 1 95 ? 5.337 -10.101 -0.130 1.00 0.00 95 HIS A C 1
ATOM 1511 O O . HIS A 1 95 ? 4.824 -11.095 0.385 1.00 0.00 95 HIS A O 1
ATOM 1526 N N . LEU A 1 96 ? 4.731 -9.382 -1.079 1.00 0.00 96 LEU A N 1
ATOM 1527 C CA . LEU A 1 96 ? 3.405 -9.735 -1.572 1.00 0.00 96 LEU A CA 1
ATOM 1528 C C . LEU A 1 96 ? 3.509 -10.698 -2.741 1.00 0.00 96 LEU A C 1
ATOM 1529 O O . LEU A 1 96 ? 3.101 -11.855 -2.646 1.00 0.00 96 LEU A O 1
ATOM 1545 N N . GLU A 1 97 ? 4.076 -10.219 -3.839 1.00 0.00 97 GLU A N 1
ATOM 1546 C CA . GLU A 1 97 ? 4.255 -11.047 -5.019 1.00 0.00 97 GLU A CA 1
ATOM 1547 C C . GLU A 1 97 ? 5.208 -12.196 -4.715 1.00 0.00 97 GLU A C 1
ATOM 1548 O O . GLU A 1 97 ? 5.293 -13.161 -5.475 1.00 0.00 97 GLU A O 1
ATOM 1560 N N . GLU A 1 98 ? 5.920 -12.092 -3.591 1.00 0.00 98 GLU A N 1
ATOM 1561 C CA . GLU A 1 98 ? 6.857 -13.137 -3.191 1.00 0.00 98 GLU A CA 1
ATOM 1562 C C . GLU A 1 98 ? 6.126 -14.261 -2.464 1.00 0.00 98 GLU A C 1
ATOM 1563 O O . GLU A 1 98 ? 6.582 -15.404 -2.447 1.00 0.00 98 GLU A O 1
ATOM 1575 N N . LEU A 1 99 ? 4.982 -13.930 -1.870 1.00 0.00 99 LEU A N 1
ATOM 1576 C CA . LEU A 1 99 ? 4.184 -14.912 -1.147 1.00 0.00 99 LEU A CA 1
ATOM 1577 C C . LEU A 1 99 ? 3.533 -15.894 -2.112 1.00 0.00 99 LEU A C 1
ATOM 1578 O O . LEU A 1 99 ? 3.793 -17.096 -2.059 1.00 0.00 99 LEU A O 1
ATOM 1594 N N . VAL A 1 100 ? 2.687 -15.375 -2.995 1.00 0.00 100 VAL A N 1
ATOM 1595 C CA . VAL A 1 100 ? 2.001 -16.214 -3.971 1.00 0.00 100 VAL A CA 1
ATOM 1596 C C . VAL A 1 100 ? 2.988 -16.833 -4.954 1.00 0.00 100 VAL A C 1
ATOM 1597 O O . VAL A 1 100 ? 2.775 -17.940 -5.449 1.00 0.00 100 VAL A O 1
ATOM 1610 N N . HIS A 1 101 ? 4.067 -16.112 -5.234 1.00 0.00 101 HIS A N 1
ATOM 1611 C CA . HIS A 1 101 ? 5.088 -16.590 -6.160 1.00 0.00 101 HIS A CA 1
ATOM 1612 C C . HIS A 1 101 ? 6.287 -17.158 -5.406 1.00 0.00 101 HIS A C 1
ATOM 1613 O O . HIS A 1 101 ? 7.425 -17.060 -5.866 1.00 0.00 101 HIS A O 1
ATOM 1628 N N . ARG A 1 102 ? 6.024 -17.752 -4.247 1.00 0.00 102 ARG A N 1
ATOM 1629 C CA . ARG A 1 102 ? 7.083 -18.337 -3.432 1.00 0.00 102 ARG A CA 1
ATOM 1630 C C . ARG A 1 102 ? 7.319 -19.796 -3.811 1.00 0.00 102 ARG A C 1
ATOM 1631 O O . ARG A 1 102 ? 8.218 -20.053 -4.638 1.00 0.00 102 ARG A O 1
ATOM 1653 N N . MET A 1 1 ? 1.401 -21.238 5.500 1.00 0.00 1 MET A N 2
ATOM 1654 C CA . MET A 1 1 ? 0.357 -20.180 5.505 1.00 0.00 1 MET A CA 2
ATOM 1655 C C . MET A 1 1 ? 0.886 -18.880 4.907 1.00 0.00 1 MET A C 2
ATOM 1656 O O . MET A 1 1 ? 1.734 -18.213 5.499 1.00 0.00 1 MET A O 2
ATOM 1672 N N . TYR A 1 2 ? 0.378 -18.525 3.731 1.00 0.00 2 TYR A N 2
ATOM 1673 C CA . TYR A 1 2 ? 0.800 -17.304 3.053 1.00 0.00 2 TYR A CA 2
ATOM 1674 C C . TYR A 1 2 ? -0.176 -16.164 3.331 1.00 0.00 2 TYR A C 2
ATOM 1675 O O . TYR A 1 2 ? -0.510 -15.387 2.435 1.00 0.00 2 TYR A O 2
ATOM 1693 N N . GLY A 1 3 ? -0.632 -16.073 4.575 1.00 0.00 3 GLY A N 2
ATOM 1694 C CA . GLY A 1 3 ? -1.567 -15.027 4.947 1.00 0.00 3 GLY A CA 2
ATOM 1695 C C . GLY A 1 3 ? -1.019 -14.099 6.014 1.00 0.00 3 GLY A C 2
ATOM 1696 O O . GLY A 1 3 ? -1.454 -12.954 6.128 1.00 0.00 3 GLY A O 2
ATOM 1700 N N . LYS A 1 4 ? -0.065 -14.590 6.801 1.00 0.00 4 LYS A N 2
ATOM 1701 C CA . LYS A 1 4 ? 0.531 -13.785 7.861 1.00 0.00 4 LYS A CA 2
ATOM 1702 C C . LYS A 1 4 ? 1.269 -12.589 7.293 1.00 0.00 4 LYS A C 2
ATOM 1703 O O . LYS A 1 4 ? 1.553 -11.634 8.016 1.00 0.00 4 LYS A O 2
ATOM 1722 N N . LEU A 1 5 ? 1.546 -12.611 5.993 1.00 0.00 5 LEU A N 2
ATOM 1723 C CA . LEU A 1 5 ? 2.209 -11.482 5.367 1.00 0.00 5 LEU A CA 2
ATOM 1724 C C . LEU A 1 5 ? 1.417 -10.213 5.667 1.00 0.00 5 LEU A C 2
ATOM 1725 O O . LEU A 1 5 ? 1.953 -9.104 5.627 1.00 0.00 5 LEU A O 2
ATOM 1741 N N . ASN A 1 6 ? 0.132 -10.392 5.989 1.00 0.00 6 ASN A N 2
ATOM 1742 C CA . ASN A 1 6 ? -0.734 -9.275 6.317 1.00 0.00 6 ASN A CA 2
ATOM 1743 C C . ASN A 1 6 ? -0.130 -8.438 7.435 1.00 0.00 6 ASN A C 2
ATOM 1744 O O . ASN A 1 6 ? -0.094 -7.210 7.353 1.00 0.00 6 ASN A O 2
ATOM 1755 N N . ASP A 1 7 ? 0.366 -9.110 8.472 1.00 0.00 7 ASP A N 2
ATOM 1756 C CA . ASP A 1 7 ? 0.992 -8.420 9.593 1.00 0.00 7 ASP A CA 2
ATOM 1757 C C . ASP A 1 7 ? 2.026 -7.433 9.070 1.00 0.00 7 ASP A C 2
ATOM 1758 O O . ASP A 1 7 ? 2.224 -6.355 9.633 1.00 0.00 7 ASP A O 2
ATOM 1767 N N . LEU A 1 8 ? 2.666 -7.808 7.966 1.00 0.00 8 LEU A N 2
ATOM 1768 C CA . LEU A 1 8 ? 3.664 -6.962 7.329 1.00 0.00 8 LEU A CA 2
ATOM 1769 C C . LEU A 1 8 ? 2.993 -6.018 6.342 1.00 0.00 8 LEU A C 2
ATOM 1770 O O . LEU A 1 8 ? 3.456 -4.898 6.126 1.00 0.00 8 LEU A O 2
ATOM 1786 N N . LEU A 1 9 ? 1.884 -6.465 5.755 1.00 0.00 9 LEU A N 2
ATOM 1787 C CA . LEU A 1 9 ? 1.149 -5.641 4.810 1.00 0.00 9 LEU A CA 2
ATOM 1788 C C . LEU A 1 9 ? 0.566 -4.432 5.537 1.00 0.00 9 LEU A C 2
ATOM 1789 O O . LEU A 1 9 ? 0.536 -3.323 5.008 1.00 0.00 9 LEU A O 2
ATOM 1805 N N . GLU A 1 10 ? 0.109 -4.664 6.766 1.00 0.00 10 GLU A N 2
ATOM 1806 C CA . GLU A 1 10 ? -0.476 -3.609 7.590 1.00 0.00 10 GLU A CA 2
ATOM 1807 C C . GLU A 1 10 ? 0.434 -2.384 7.648 1.00 0.00 10 GLU A C 2
ATOM 1808 O O . GLU A 1 10 ? -0.039 -1.249 7.585 1.00 0.00 10 GLU A O 2
ATOM 1820 N N . ASP A 1 11 ? 1.740 -2.619 7.765 1.00 0.00 11 ASP A N 2
ATOM 1821 C CA . ASP A 1 11 ? 2.711 -1.527 7.826 1.00 0.00 11 ASP A CA 2
ATOM 1822 C C . ASP A 1 11 ? 2.432 -0.503 6.731 1.00 0.00 11 ASP A C 2
ATOM 1823 O O . ASP A 1 11 ? 2.482 0.705 6.963 1.00 0.00 11 ASP A O 2
ATOM 1832 N N . LEU A 1 12 ? 2.121 -1.003 5.540 1.00 0.00 12 LEU A N 2
ATOM 1833 C CA . LEU A 1 12 ? 1.813 -0.149 4.402 1.00 0.00 12 LEU A CA 2
ATOM 1834 C C . LEU A 1 12 ? 0.650 0.776 4.736 1.00 0.00 12 LEU A C 2
ATOM 1835 O O . LEU A 1 12 ? 0.787 1.997 4.722 1.00 0.00 12 LEU A O 2
ATOM 1851 N N . GLN A 1 13 ? -0.498 0.184 5.034 1.00 0.00 13 GLN A N 2
ATOM 1852 C CA . GLN A 1 13 ? -1.690 0.955 5.361 1.00 0.00 13 GLN A CA 2
ATOM 1853 C C . GLN A 1 13 ? -1.391 1.998 6.434 1.00 0.00 13 GLN A C 2
ATOM 1854 O O . GLN A 1 13 ? -1.890 3.122 6.376 1.00 0.00 13 GLN A O 2
ATOM 1868 N N . GLU A 1 14 ? -0.562 1.626 7.403 1.00 0.00 14 GLU A N 2
ATOM 1869 C CA . GLU A 1 14 ? -0.186 2.539 8.474 1.00 0.00 14 GLU A CA 2
ATOM 1870 C C . GLU A 1 14 ? 0.803 3.564 7.951 1.00 0.00 14 GLU A C 2
ATOM 1871 O O . GLU A 1 14 ? 0.826 4.709 8.402 1.00 0.00 14 GLU A O 2
ATOM 1883 N N . VAL A 1 15 ? 1.605 3.150 6.979 1.00 0.00 15 VAL A N 2
ATOM 1884 C CA . VAL A 1 15 ? 2.576 4.043 6.379 1.00 0.00 15 VAL A CA 2
ATOM 1885 C C . VAL A 1 15 ? 1.856 5.172 5.651 1.00 0.00 15 VAL A C 2
ATOM 1886 O O . VAL A 1 15 ? 2.361 6.291 5.559 1.00 0.00 15 VAL A O 2
ATOM 1899 N N . LEU A 1 16 ? 0.657 4.869 5.154 1.00 0.00 16 LEU A N 2
ATOM 1900 C CA . LEU A 1 16 ? -0.148 5.859 4.456 1.00 0.00 16 LEU A CA 2
ATOM 1901 C C . LEU A 1 16 ? -0.533 6.987 5.408 1.00 0.00 16 LEU A C 2
ATOM 1902 O O . LEU A 1 16 ? -0.728 8.127 4.989 1.00 0.00 16 LEU A O 2
ATOM 1918 N N . LYS A 1 17 ? -0.632 6.662 6.700 1.00 0.00 17 LYS A N 2
ATOM 1919 C CA . LYS A 1 17 ? -0.980 7.654 7.714 1.00 0.00 17 LYS A CA 2
ATOM 1920 C C . LYS A 1 17 ? -0.115 8.895 7.548 1.00 0.00 17 LYS A C 2
ATOM 1921 O O . LYS A 1 17 ? -0.594 10.024 7.654 1.00 0.00 17 LYS A O 2
ATOM 1940 N N . ASN A 1 18 ? 1.160 8.669 7.267 1.00 0.00 18 ASN A N 2
ATOM 1941 C CA . ASN A 1 18 ? 2.099 9.764 7.058 1.00 0.00 18 ASN A CA 2
ATOM 1942 C C . ASN A 1 18 ? 1.819 10.435 5.720 1.00 0.00 18 ASN A C 2
ATOM 1943 O O . ASN A 1 18 ? 1.775 11.661 5.617 1.00 0.00 18 ASN A O 2
ATOM 1954 N N . LEU A 1 19 ? 1.630 9.604 4.701 1.00 0.00 19 LEU A N 2
ATOM 1955 C CA . LEU A 1 19 ? 1.350 10.068 3.346 1.00 0.00 19 LEU A CA 2
ATOM 1956 C C . LEU A 1 19 ? 0.321 11.201 3.340 1.00 0.00 19 LEU A C 2
ATOM 1957 O O . LEU A 1 19 ? 0.523 12.233 2.703 1.00 0.00 19 LEU A O 2
ATOM 1973 N N . HIS A 1 20 ? -0.783 10.990 4.043 1.00 0.00 20 HIS A N 2
ATOM 1974 C CA . HIS A 1 20 ? -1.858 11.978 4.116 1.00 0.00 20 HIS A CA 2
ATOM 1975 C C . HIS A 1 20 ? -1.327 13.387 4.372 1.00 0.00 20 HIS A C 2
ATOM 1976 O O . HIS A 1 20 ? -1.849 14.362 3.832 1.00 0.00 20 HIS A O 2
ATOM 1991 N N . LYS A 1 21 ? -0.319 13.493 5.226 1.00 0.00 21 LYS A N 2
ATOM 1992 C CA . LYS A 1 21 ? 0.244 14.794 5.585 1.00 0.00 21 LYS A CA 2
ATOM 1993 C C . LYS A 1 21 ? 1.403 15.210 4.686 1.00 0.00 21 LYS A C 2
ATOM 1994 O O . LYS A 1 21 ? 2.054 16.223 4.947 1.00 0.00 21 LYS A O 2
ATOM 2013 N N . ASN A 1 22 ? 1.673 14.447 3.636 1.00 0.00 22 ASN A N 2
ATOM 2014 C CA . ASN A 1 22 ? 2.770 14.785 2.739 1.00 0.00 22 ASN A CA 2
ATOM 2015 C C . ASN A 1 22 ? 2.475 14.398 1.293 1.00 0.00 22 ASN A C 2
ATOM 2016 O O . ASN A 1 22 ? 3.369 14.434 0.447 1.00 0.00 22 ASN A O 2
ATOM 2027 N N . TRP A 1 23 ? 1.231 14.031 0.998 1.00 0.00 23 TRP A N 2
ATOM 2028 C CA . TRP A 1 23 ? 0.872 13.652 -0.360 1.00 0.00 23 TRP A CA 2
ATOM 2029 C C . TRP A 1 23 ? 0.595 14.889 -1.213 1.00 0.00 23 TRP A C 2
ATOM 2030 O O . TRP A 1 23 ? 0.914 14.917 -2.399 1.00 0.00 23 TRP A O 2
ATOM 2051 N N . HIS A 1 24 ? 0.014 15.914 -0.597 1.00 0.00 24 HIS A N 2
ATOM 2052 C CA . HIS A 1 24 ? -0.293 17.156 -1.301 1.00 0.00 24 HIS A CA 2
ATOM 2053 C C . HIS A 1 24 ? -0.934 18.167 -0.357 1.00 0.00 24 HIS A C 2
ATOM 2054 O O . HIS A 1 24 ? -0.490 19.310 -0.256 1.00 0.00 24 HIS A O 2
ATOM 2069 N N . GLY A 1 25 ? -1.977 17.731 0.336 1.00 0.00 25 GLY A N 2
ATOM 2070 C CA . GLY A 1 25 ? -2.667 18.601 1.272 1.00 0.00 25 GLY A CA 2
ATOM 2071 C C . GLY A 1 25 ? -2.945 17.903 2.586 1.00 0.00 25 GLY A C 2
ATOM 2072 O O . GLY A 1 25 ? -2.096 17.878 3.476 1.00 0.00 25 GLY A O 2
ATOM 2076 N N . GLY A 1 26 ? -4.132 17.320 2.702 1.00 0.00 26 GLY A N 2
ATOM 2077 C CA . GLY A 1 26 ? -4.493 16.611 3.902 1.00 0.00 26 GLY A CA 2
ATOM 2078 C C . GLY A 1 26 ? -5.012 15.228 3.589 1.00 0.00 26 GLY A C 2
ATOM 2079 O O . GLY A 1 26 ? -4.594 14.604 2.613 1.00 0.00 26 GLY A O 2
ATOM 2083 N N . LYS A 1 27 ? -5.928 14.755 4.408 1.00 0.00 27 LYS A N 2
ATOM 2084 C CA . LYS A 1 27 ? -6.517 13.438 4.213 1.00 0.00 27 LYS A CA 2
ATOM 2085 C C . LYS A 1 27 ? -7.820 13.520 3.421 1.00 0.00 27 LYS A C 2
ATOM 2086 O O . LYS A 1 27 ? -8.311 12.512 2.917 1.00 0.00 27 LYS A O 2
ATOM 2105 N N . ASP A 1 28 ? -8.381 14.721 3.317 1.00 0.00 28 ASP A N 2
ATOM 2106 C CA . ASP A 1 28 ? -9.630 14.916 2.587 1.00 0.00 28 ASP A CA 2
ATOM 2107 C C . ASP A 1 28 ? -9.511 14.409 1.154 1.00 0.00 28 ASP A C 2
ATOM 2108 O O . ASP A 1 28 ? -10.330 13.614 0.696 1.00 0.00 28 ASP A O 2
ATOM 2117 N N . ASN A 1 29 ? -8.480 14.869 0.455 1.00 0.00 29 ASN A N 2
ATOM 2118 C CA . ASN A 1 29 ? -8.251 14.457 -0.924 1.00 0.00 29 ASN A CA 2
ATOM 2119 C C . ASN A 1 29 ? -7.540 13.111 -0.970 1.00 0.00 29 ASN A C 2
ATOM 2120 O O . ASN A 1 29 ? -7.716 12.339 -1.913 1.00 0.00 29 ASN A O 2
ATOM 2131 N N . LEU A 1 30 ? -6.754 12.825 0.061 1.00 0.00 30 LEU A N 2
ATOM 2132 C CA . LEU A 1 30 ? -6.042 11.560 0.139 1.00 0.00 30 LEU A CA 2
ATOM 2133 C C . LEU A 1 30 ? -7.037 10.439 0.397 1.00 0.00 30 LEU A C 2
ATOM 2134 O O . LEU A 1 30 ? -6.848 9.312 -0.054 1.00 0.00 30 LEU A O 2
ATOM 2150 N N . HIS A 1 31 ? -8.103 10.761 1.128 1.00 0.00 31 HIS A N 2
ATOM 2151 C CA . HIS A 1 31 ? -9.140 9.789 1.453 1.00 0.00 31 HIS A CA 2
ATOM 2152 C C . HIS A 1 31 ? -9.517 8.961 0.230 1.00 0.00 31 HIS A C 2
ATOM 2153 O O . HIS A 1 31 ? -9.460 7.734 0.261 1.00 0.00 31 HIS A O 2
ATOM 2168 N N . ASP A 1 32 ? -9.895 9.640 -0.847 1.00 0.00 32 ASP A N 2
ATOM 2169 C CA . ASP A 1 32 ? -10.274 8.955 -2.077 1.00 0.00 32 ASP A CA 2
ATOM 2170 C C . ASP A 1 32 ? -9.114 8.131 -2.627 1.00 0.00 32 ASP A C 2
ATOM 2171 O O . ASP A 1 32 ? -9.313 7.206 -3.414 1.00 0.00 32 ASP A O 2
ATOM 2180 N N . VAL A 1 33 ? -7.903 8.471 -2.206 1.00 0.00 33 VAL A N 2
ATOM 2181 C CA . VAL A 1 33 ? -6.711 7.766 -2.648 1.00 0.00 33 VAL A CA 2
ATOM 2182 C C . VAL A 1 33 ? -6.396 6.601 -1.715 1.00 0.00 33 VAL A C 2
ATOM 2183 O O . VAL A 1 33 ? -6.384 5.448 -2.142 1.00 0.00 33 VAL A O 2
ATOM 2196 N N . ASP A 1 34 ? -6.159 6.895 -0.439 1.00 0.00 34 ASP A N 2
ATOM 2197 C CA . ASP A 1 34 ? -5.868 5.842 0.522 1.00 0.00 34 ASP A CA 2
ATOM 2198 C C . ASP A 1 34 ? -7.071 4.914 0.643 1.00 0.00 34 ASP A C 2
ATOM 2199 O O . ASP A 1 34 ? -6.918 3.733 0.957 1.00 0.00 34 ASP A O 2
ATOM 2208 N N . ASN A 1 35 ? -8.271 5.431 0.347 1.00 0.00 35 ASN A N 2
ATOM 2209 C CA . ASN A 1 35 ? -9.467 4.598 0.388 1.00 0.00 35 ASN A CA 2
ATOM 2210 C C . ASN A 1 35 ? -9.224 3.394 -0.506 1.00 0.00 35 ASN A C 2
ATOM 2211 O O . ASN A 1 35 ? -9.595 2.267 -0.179 1.00 0.00 35 ASN A O 2
ATOM 2222 N N . HIS A 1 36 ? -8.541 3.651 -1.619 1.00 0.00 36 HIS A N 2
ATOM 2223 C CA . HIS A 1 36 ? -8.172 2.604 -2.549 1.00 0.00 36 HIS A CA 2
ATOM 2224 C C . HIS A 1 36 ? -7.180 1.690 -1.853 1.00 0.00 36 HIS A C 2
ATOM 2225 O O . HIS A 1 36 ? -7.346 0.471 -1.830 1.00 0.00 36 HIS A O 2
ATOM 2240 N N . LEU A 1 37 ? -6.159 2.307 -1.257 1.00 0.00 37 LEU A N 2
ATOM 2241 C CA . LEU A 1 37 ? -5.136 1.569 -0.519 1.00 0.00 37 LEU A CA 2
ATOM 2242 C C . LEU A 1 37 ? -5.773 0.658 0.528 1.00 0.00 37 LEU A C 2
ATOM 2243 O O . LEU A 1 37 ? -5.713 -0.566 0.423 1.00 0.00 37 LEU A O 2
ATOM 2259 N N . GLN A 1 38 ? -6.374 1.271 1.545 1.00 0.00 38 GLN A N 2
ATOM 2260 C CA . GLN A 1 38 ? -7.019 0.530 2.627 1.00 0.00 38 GLN A CA 2
ATOM 2261 C C . GLN A 1 38 ? -7.895 -0.595 2.082 1.00 0.00 38 GLN A C 2
ATOM 2262 O O . GLN A 1 38 ? -7.881 -1.711 2.601 1.00 0.00 38 GLN A O 2
ATOM 2276 N N . ASN A 1 39 ? -8.649 -0.295 1.033 1.00 0.00 39 ASN A N 2
ATOM 2277 C CA . ASN A 1 39 ? -9.526 -1.287 0.419 1.00 0.00 39 ASN A CA 2
ATOM 2278 C C . ASN A 1 39 ? -8.714 -2.437 -0.168 1.00 0.00 39 ASN A C 2
ATOM 2279 O O . ASN A 1 39 ? -9.217 -3.549 -0.322 1.00 0.00 39 ASN A O 2
ATOM 2290 N N . VAL A 1 40 ? -7.453 -2.165 -0.488 1.00 0.00 40 VAL A N 2
ATOM 2291 C CA . VAL A 1 40 ? -6.573 -3.179 -1.048 1.00 0.00 40 VAL A CA 2
ATOM 2292 C C . VAL A 1 40 ? -6.210 -4.219 0.006 1.00 0.00 40 VAL A C 2
ATOM 2293 O O . VAL A 1 40 ? -6.422 -5.414 -0.189 1.00 0.00 40 VAL A O 2
ATOM 2306 N N . ILE A 1 41 ? -5.654 -3.753 1.121 1.00 0.00 41 ILE A N 2
ATOM 2307 C CA . ILE A 1 41 ? -5.247 -4.637 2.210 1.00 0.00 41 ILE A CA 2
ATOM 2308 C C . ILE A 1 41 ? -6.309 -5.696 2.515 1.00 0.00 41 ILE A C 2
ATOM 2309 O O . ILE A 1 41 ? -5.983 -6.853 2.775 1.00 0.00 41 ILE A O 2
ATOM 2325 N N . GLU A 1 42 ? -7.577 -5.299 2.475 1.00 0.00 42 GLU A N 2
ATOM 2326 C CA . GLU A 1 42 ? -8.672 -6.227 2.744 1.00 0.00 42 GLU A CA 2
ATOM 2327 C C . GLU A 1 42 ? -8.822 -7.215 1.600 1.00 0.00 42 GLU A C 2
ATOM 2328 O O . GLU A 1 42 ? -9.183 -8.373 1.810 1.00 0.00 42 GLU A O 2
ATOM 2340 N N . ASP A 1 43 ? -8.520 -6.763 0.392 1.00 0.00 43 ASP A N 2
ATOM 2341 C CA . ASP A 1 43 ? -8.600 -7.624 -0.772 1.00 0.00 43 ASP A CA 2
ATOM 2342 C C . ASP A 1 43 ? -7.372 -8.516 -0.833 1.00 0.00 43 ASP A C 2
ATOM 2343 O O . ASP A 1 43 ? -7.423 -9.618 -1.363 1.00 0.00 43 ASP A O 2
ATOM 2352 N N . ILE A 1 44 ? -6.271 -8.040 -0.262 1.00 0.00 44 ILE A N 2
ATOM 2353 C CA . ILE A 1 44 ? -5.042 -8.813 -0.227 1.00 0.00 44 ILE A CA 2
ATOM 2354 C C . ILE A 1 44 ? -5.031 -9.726 0.996 1.00 0.00 44 ILE A C 2
ATOM 2355 O O . ILE A 1 44 ? -4.385 -10.772 0.997 1.00 0.00 44 ILE A O 2
ATOM 2371 N N . HIS A 1 45 ? -5.764 -9.318 2.035 1.00 0.00 45 HIS A N 2
ATOM 2372 C CA . HIS A 1 45 ? -5.856 -10.093 3.268 1.00 0.00 45 HIS A CA 2
ATOM 2373 C C . HIS A 1 45 ? -6.805 -11.262 3.101 1.00 0.00 45 HIS A C 2
ATOM 2374 O O . HIS A 1 45 ? -6.420 -12.417 3.282 1.00 0.00 45 HIS A O 2
ATOM 2389 N N . ASP A 1 46 ? -8.047 -10.966 2.736 1.00 0.00 46 ASP A N 2
ATOM 2390 C CA . ASP A 1 46 ? -9.030 -12.015 2.529 1.00 0.00 46 ASP A CA 2
ATOM 2391 C C . ASP A 1 46 ? -8.561 -12.928 1.412 1.00 0.00 46 ASP A C 2
ATOM 2392 O O . ASP A 1 46 ? -8.921 -14.104 1.359 1.00 0.00 46 ASP A O 2
ATOM 2401 N N . PHE A 1 47 ? -7.736 -12.379 0.524 1.00 0.00 47 PHE A N 2
ATOM 2402 C CA . PHE A 1 47 ? -7.200 -13.158 -0.585 1.00 0.00 47 PHE A CA 2
ATOM 2403 C C . PHE A 1 47 ? -5.898 -13.843 -0.182 1.00 0.00 47 PHE A C 2
ATOM 2404 O O . PHE A 1 47 ? -5.557 -14.905 -0.702 1.00 0.00 47 PHE A O 2
ATOM 2421 N N . MET A 1 48 ? -5.180 -13.233 0.761 1.00 0.00 48 MET A N 2
ATOM 2422 C CA . MET A 1 48 ? -3.920 -13.788 1.250 1.00 0.00 48 MET A CA 2
ATOM 2423 C C . MET A 1 48 ? -4.088 -15.260 1.615 1.00 0.00 48 MET A C 2
ATOM 2424 O O . MET A 1 48 ? -3.141 -16.043 1.546 1.00 0.00 48 MET A O 2
ATOM 2438 N N . GLN A 1 49 ? -5.305 -15.624 2.006 1.00 0.00 49 GLN A N 2
ATOM 2439 C CA . GLN A 1 49 ? -5.610 -16.996 2.387 1.00 0.00 49 GLN A CA 2
ATOM 2440 C C . GLN A 1 49 ? -5.809 -17.875 1.157 1.00 0.00 49 GLN A C 2
ATOM 2441 O O . GLN A 1 49 ? -5.540 -19.076 1.191 1.00 0.00 49 GLN A O 2
ATOM 2455 N N . GLY A 1 50 ? -6.280 -17.272 0.071 1.00 0.00 50 GLY A N 2
ATOM 2456 C CA . GLY A 1 50 ? -6.502 -18.019 -1.152 1.00 0.00 50 GLY A CA 2
ATOM 2457 C C . GLY A 1 50 ? -7.883 -17.794 -1.739 1.00 0.00 50 GLY A C 2
ATOM 2458 O O . GLY A 1 50 ? -8.177 -18.265 -2.838 1.00 0.00 50 GLY A O 2
ATOM 2462 N N . GLY A 1 51 ? -8.736 -17.070 -1.014 1.00 0.00 51 GLY A N 2
ATOM 2463 C CA . GLY A 1 51 ? -10.079 -16.799 -1.500 1.00 0.00 51 GLY A CA 2
ATOM 2464 C C . GLY A 1 51 ? -10.079 -16.302 -2.933 1.00 0.00 51 GLY A C 2
ATOM 2465 O O . GLY A 1 51 ? -11.029 -16.534 -3.681 1.00 0.00 51 GLY A O 2
ATOM 2469 N N . GLY A 1 52 ? -9.002 -15.623 -3.312 1.00 0.00 52 GLY A N 2
ATOM 2470 C CA . GLY A 1 52 ? -8.883 -15.104 -4.661 1.00 0.00 52 GLY A CA 2
ATOM 2471 C C . GLY A 1 52 ? -7.439 -14.856 -5.057 1.00 0.00 52 GLY A C 2
ATOM 2472 O O . GLY A 1 52 ? -7.162 -14.058 -5.951 1.00 0.00 52 GLY A O 2
ATOM 2476 N N . SER A 1 53 ? -6.517 -15.546 -4.389 1.00 0.00 53 SER A N 2
ATOM 2477 C CA . SER A 1 53 ? -5.097 -15.401 -4.673 1.00 0.00 53 SER A CA 2
ATOM 2478 C C . SER A 1 53 ? -4.800 -15.776 -6.120 1.00 0.00 53 SER A C 2
ATOM 2479 O O . SER A 1 53 ? -5.632 -16.379 -6.799 1.00 0.00 53 SER A O 2
ATOM 2487 N N . GLY A 1 54 ? -3.615 -15.409 -6.590 1.00 0.00 54 GLY A N 2
ATOM 2488 C CA . GLY A 1 54 ? -3.239 -15.711 -7.959 1.00 0.00 54 GLY A CA 2
ATOM 2489 C C . GLY A 1 54 ? -4.088 -14.956 -8.960 1.00 0.00 54 GLY A C 2
ATOM 2490 O O . GLY A 1 54 ? -4.648 -15.546 -9.883 1.00 0.00 54 GLY A O 2
ATOM 2494 N N . GLY A 1 55 ? -4.184 -13.645 -8.770 1.00 0.00 55 GLY A N 2
ATOM 2495 C CA . GLY A 1 55 ? -4.973 -12.818 -9.663 1.00 0.00 55 GLY A CA 2
ATOM 2496 C C . GLY A 1 55 ? -5.330 -11.479 -9.047 1.00 0.00 55 GLY A C 2
ATOM 2497 O O . GLY A 1 55 ? -5.590 -10.512 -9.761 1.00 0.00 55 GLY A O 2
ATOM 2501 N N . LYS A 1 56 ? -5.343 -11.421 -7.719 1.00 0.00 56 LYS A N 2
ATOM 2502 C CA . LYS A 1 56 ? -5.669 -10.185 -7.016 1.00 0.00 56 LYS A CA 2
ATOM 2503 C C . LYS A 1 56 ? -4.443 -9.292 -6.878 1.00 0.00 56 LYS A C 2
ATOM 2504 O O . LYS A 1 56 ? -4.524 -8.082 -7.072 1.00 0.00 56 LYS A O 2
ATOM 2523 N N . LEU A 1 57 ? -3.310 -9.890 -6.533 1.00 0.00 57 LEU A N 2
ATOM 2524 C CA . LEU A 1 57 ? -2.080 -9.132 -6.357 1.00 0.00 57 LEU A CA 2
ATOM 2525 C C . LEU A 1 57 ? -1.596 -8.507 -7.663 1.00 0.00 57 LEU A C 2
ATOM 2526 O O . LEU A 1 57 ? -0.679 -7.697 -7.652 1.00 0.00 57 LEU A O 2
ATOM 2542 N N . GLN A 1 58 ? -2.201 -8.873 -8.787 1.00 0.00 58 GLN A N 2
ATOM 2543 C CA . GLN A 1 58 ? -1.786 -8.303 -10.062 1.00 0.00 58 GLN A CA 2
ATOM 2544 C C . GLN A 1 58 ? -2.513 -6.989 -10.330 1.00 0.00 58 GLN A C 2
ATOM 2545 O O . GLN A 1 58 ? -1.886 -5.977 -10.644 1.00 0.00 58 GLN A O 2
ATOM 2559 N N . GLU A 1 59 ? -3.833 -7.007 -10.197 1.00 0.00 59 GLU A N 2
ATOM 2560 C CA . GLU A 1 59 ? -4.635 -5.812 -10.416 1.00 0.00 59 GLU A CA 2
ATOM 2561 C C . GLU A 1 59 ? -4.741 -4.996 -9.135 1.00 0.00 59 GLU A C 2
ATOM 2562 O O . GLU A 1 59 ? -4.834 -3.769 -9.173 1.00 0.00 59 GLU A O 2
ATOM 2574 N N . MET A 1 60 ? -4.728 -5.687 -8.000 1.00 0.00 60 MET A N 2
ATOM 2575 C CA . MET A 1 60 ? -4.824 -5.024 -6.708 1.00 0.00 60 MET A CA 2
ATOM 2576 C C . MET A 1 60 ? -3.488 -4.410 -6.306 1.00 0.00 60 MET A C 2
ATOM 2577 O O . MET A 1 60 ? -3.453 -3.418 -5.578 1.00 0.00 60 MET A O 2
ATOM 2591 N N . MET A 1 61 ? -2.384 -4.991 -6.783 1.00 0.00 61 MET A N 2
ATOM 2592 C CA . MET A 1 61 ? -1.064 -4.458 -6.450 1.00 0.00 61 MET A CA 2
ATOM 2593 C C . MET A 1 61 ? -0.949 -3.012 -6.922 1.00 0.00 61 MET A C 2
ATOM 2594 O O . MET A 1 61 ? -0.409 -2.158 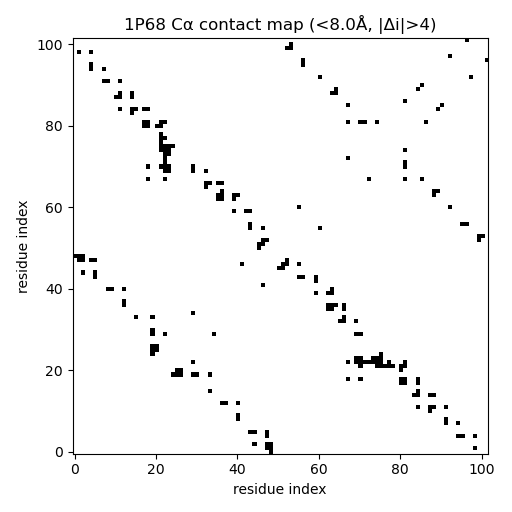-6.218 1.00 0.00 61 MET A O 2
ATOM 2608 N N . LYS A 1 62 ? -1.464 -2.745 -8.118 1.00 0.00 62 LYS A N 2
ATOM 2609 C CA . LYS A 1 62 ? -1.424 -1.403 -8.682 1.00 0.00 62 LYS A CA 2
ATOM 2610 C C . LYS A 1 62 ? -2.380 -0.469 -7.945 1.00 0.00 62 LYS A C 2
ATOM 2611 O O . LYS A 1 62 ? -2.289 0.751 -8.074 1.00 0.00 62 LYS A O 2
ATOM 2630 N N . GLU A 1 63 ? -3.299 -1.048 -7.174 1.00 0.00 63 GLU A N 2
ATOM 2631 C CA . GLU A 1 63 ? -4.270 -0.259 -6.424 1.00 0.00 63 GLU A CA 2
ATOM 2632 C C . GLU A 1 63 ? -3.665 0.279 -5.129 1.00 0.00 63 GLU A C 2
ATOM 2633 O O . GLU A 1 63 ? -4.104 1.309 -4.615 1.00 0.00 63 GLU A O 2
ATOM 2645 N N . PHE A 1 64 ? -2.653 -0.411 -4.605 1.00 0.00 64 PHE A N 2
ATOM 2646 C CA . PHE A 1 64 ? -2.001 0.023 -3.378 1.00 0.00 64 PHE A CA 2
ATOM 2647 C C . PHE A 1 64 ? -0.889 1.015 -3.700 1.00 0.00 64 PHE A C 2
ATOM 2648 O O . PHE A 1 64 ? -0.629 1.946 -2.938 1.00 0.00 64 PHE A O 2
ATOM 2665 N N . GLN A 1 65 ? -0.244 0.808 -4.843 1.00 0.00 65 GLN A N 2
ATOM 2666 C CA . GLN A 1 65 ? 0.837 1.681 -5.285 1.00 0.00 65 GLN A CA 2
ATOM 2667 C C . GLN A 1 65 ? 0.280 2.963 -5.897 1.00 0.00 65 GLN A C 2
ATOM 2668 O O . GLN A 1 65 ? 0.858 4.039 -5.737 1.00 0.00 65 GLN A O 2
ATOM 2682 N N . GLN A 1 66 ? -0.850 2.845 -6.594 1.00 0.00 66 GLN A N 2
ATOM 2683 C CA . GLN A 1 66 ? -1.484 4.001 -7.223 1.00 0.00 66 GLN A CA 2
ATOM 2684 C C . GLN A 1 66 ? -1.718 5.104 -6.198 1.00 0.00 66 GLN A C 2
ATOM 2685 O O . GLN A 1 66 ? -1.633 6.291 -6.514 1.00 0.00 66 GLN A O 2
ATOM 2699 N N . VAL A 1 67 ? -1.997 4.700 -4.963 1.00 0.00 67 VAL A N 2
ATOM 2700 C CA . VAL A 1 67 ? -2.228 5.643 -3.878 1.00 0.00 67 VAL A CA 2
ATOM 2701 C C . VAL A 1 67 ? -1.001 6.526 -3.677 1.00 0.00 67 VAL A C 2
ATOM 2702 O O . VAL A 1 67 ? -1.115 7.731 -3.449 1.00 0.00 67 VAL A O 2
ATOM 2715 N N . LEU A 1 68 ? 0.172 5.917 -3.792 1.00 0.00 68 LEU A N 2
ATOM 2716 C CA . LEU A 1 68 ? 1.430 6.638 -3.654 1.00 0.00 68 LEU A CA 2
ATOM 2717 C C . LEU A 1 68 ? 1.719 7.453 -4.917 1.00 0.00 68 LEU A C 2
ATOM 2718 O O . LEU A 1 68 ? 2.669 8.232 -4.958 1.00 0.00 68 LEU A O 2
ATOM 2734 N N . ASP A 1 69 ? 0.876 7.285 -5.940 1.00 0.00 69 ASP A N 2
ATOM 2735 C CA . ASP A 1 69 ? 1.023 8.025 -7.188 1.00 0.00 69 ASP A CA 2
ATOM 2736 C C . ASP A 1 69 ? 0.546 9.456 -6.980 1.00 0.00 69 ASP A C 2
ATOM 2737 O O . ASP A 1 69 ? 1.304 10.408 -7.166 1.00 0.00 69 ASP A O 2
ATOM 2746 N N . GLU A 1 70 ? -0.707 9.595 -6.545 1.00 0.00 70 GLU A N 2
ATOM 2747 C CA . GLU A 1 70 ? -1.275 10.910 -6.254 1.00 0.00 70 GLU A CA 2
ATOM 2748 C C . GLU A 1 70 ? -0.356 11.633 -5.287 1.00 0.00 70 GLU A C 2
ATOM 2749 O O . GLU A 1 70 ? -0.146 12.843 -5.364 1.00 0.00 70 GLU A O 2
ATOM 2761 N N . LEU A 1 71 ? 0.171 10.840 -4.370 1.00 0.00 71 LEU A N 2
ATOM 2762 C CA . LEU A 1 71 ? 1.067 11.297 -3.330 1.00 0.00 71 LEU A CA 2
ATOM 2763 C C . LEU A 1 71 ? 2.449 11.644 -3.882 1.00 0.00 71 LEU A C 2
ATOM 2764 O O . LEU A 1 71 ? 2.854 12.806 -3.876 1.00 0.00 71 LEU A O 2
ATOM 2780 N N . ASN A 1 72 ? 3.172 10.630 -4.345 1.00 0.00 72 ASN A N 2
ATOM 2781 C CA . ASN A 1 72 ? 4.513 10.827 -4.890 1.00 0.00 72 ASN A CA 2
ATOM 2782 C C . ASN A 1 72 ? 4.532 11.930 -5.944 1.00 0.00 72 ASN A C 2
ATOM 2783 O O . ASN A 1 72 ? 5.560 12.568 -6.167 1.00 0.00 72 ASN A O 2
ATOM 2794 N N . ASN A 1 73 ? 3.391 12.152 -6.586 1.00 0.00 73 ASN A N 2
ATOM 2795 C CA . ASN A 1 73 ? 3.285 13.181 -7.613 1.00 0.00 73 ASN A CA 2
ATOM 2796 C C . ASN A 1 73 ? 2.917 14.536 -7.008 1.00 0.00 73 ASN A C 2
ATOM 2797 O O . ASN A 1 73 ? 2.613 15.482 -7.735 1.00 0.00 73 ASN A O 2
ATOM 2808 N N . HIS A 1 74 ? 2.941 14.629 -5.679 1.00 0.00 74 HIS A N 2
ATOM 2809 C CA . HIS A 1 74 ? 2.603 15.876 -5.001 1.00 0.00 74 HIS A CA 2
ATOM 2810 C C . HIS A 1 74 ? 3.253 15.966 -3.628 1.00 0.00 74 HIS A C 2
ATOM 2811 O O . HIS A 1 74 ? 2.702 16.585 -2.720 1.00 0.00 74 HIS A O 2
ATOM 2826 N N . LEU A 1 75 ? 4.441 15.378 -3.489 1.00 0.00 75 LEU A N 2
ATOM 2827 C CA . LEU A 1 75 ? 5.174 15.438 -2.226 1.00 0.00 75 LEU A CA 2
ATOM 2828 C C . LEU A 1 75 ? 5.294 16.892 -1.792 1.00 0.00 75 LEU A C 2
ATOM 2829 O O . LEU A 1 75 ? 6.253 17.577 -2.147 1.00 0.00 75 LEU A O 2
ATOM 2845 N N . GLN A 1 76 ? 4.303 17.366 -1.058 1.00 0.00 76 GLN A N 2
ATOM 2846 C CA . GLN A 1 76 ? 4.285 18.749 -0.614 1.00 0.00 76 GLN A CA 2
ATOM 2847 C C . GLN A 1 76 ? 5.392 19.016 0.404 1.00 0.00 76 GLN A C 2
ATOM 2848 O O . GLN A 1 76 ? 5.128 19.229 1.587 1.00 0.00 76 GLN A O 2
ATOM 2862 N N . GLY A 1 77 ? 6.633 18.999 -0.067 1.00 0.00 77 GLY A N 2
ATOM 2863 C CA . GLY A 1 77 ? 7.763 19.239 0.812 1.00 0.00 77 GLY A CA 2
ATOM 2864 C C . GLY A 1 77 ? 7.863 18.214 1.925 1.00 0.00 77 GLY A C 2
ATOM 2865 O O . GLY A 1 77 ? 8.485 18.468 2.956 1.00 0.00 77 GLY A O 2
ATOM 2869 N N . GLY A 1 78 ? 7.250 17.052 1.716 1.00 0.00 78 GLY A N 2
ATOM 2870 C CA . GLY A 1 78 ? 7.287 16.003 2.718 1.00 0.00 78 GLY A CA 2
ATOM 2871 C C . GLY A 1 78 ? 7.885 14.717 2.183 1.00 0.00 78 GLY A C 2
ATOM 2872 O O . GLY A 1 78 ? 7.410 13.625 2.494 1.00 0.00 78 GLY A O 2
ATOM 2876 N N . LYS A 1 79 ? 8.929 14.849 1.370 1.00 0.00 79 LYS A N 2
ATOM 2877 C CA . LYS A 1 79 ? 9.600 13.695 0.778 1.00 0.00 79 LYS A CA 2
ATOM 2878 C C . LYS A 1 79 ? 9.929 12.640 1.830 1.00 0.00 79 LYS A C 2
ATOM 2879 O O . LYS A 1 79 ? 9.789 11.443 1.588 1.00 0.00 79 LYS A O 2
ATOM 2898 N N . HIS A 1 80 ? 10.373 13.095 2.993 1.00 0.00 80 HIS A N 2
ATOM 2899 C CA . HIS A 1 80 ? 10.737 12.193 4.082 1.00 0.00 80 HIS A CA 2
ATOM 2900 C C . HIS A 1 80 ? 9.588 11.257 4.443 1.00 0.00 80 HIS A C 2
ATOM 2901 O O . HIS A 1 80 ? 9.812 10.104 4.811 1.00 0.00 80 HIS A O 2
ATOM 2916 N N . THR A 1 81 ? 8.362 11.749 4.326 1.00 0.00 81 THR A N 2
ATOM 2917 C CA . THR A 1 81 ? 7.195 10.938 4.631 1.00 0.00 81 THR A CA 2
ATOM 2918 C C . THR A 1 81 ? 7.069 9.825 3.610 1.00 0.00 81 THR A C 2
ATOM 2919 O O . THR A 1 81 ? 7.370 8.669 3.896 1.00 0.00 81 THR A O 2
ATOM 2930 N N . VAL A 1 82 ? 6.638 10.195 2.413 1.00 0.00 82 VAL A N 2
ATOM 2931 C CA . VAL A 1 82 ? 6.477 9.239 1.328 1.00 0.00 82 VAL A CA 2
ATOM 2932 C C . VAL A 1 82 ? 7.735 8.412 1.138 1.00 0.00 82 VAL A C 2
ATOM 2933 O O . VAL A 1 82 ? 7.652 7.212 0.921 1.00 0.00 82 VAL A O 2
ATOM 2946 N N . HIS A 1 83 ? 8.903 9.044 1.234 1.00 0.00 83 HIS A N 2
ATOM 2947 C CA . HIS A 1 83 ? 10.155 8.315 1.076 1.00 0.00 83 HIS A CA 2
ATOM 2948 C C . HIS A 1 83 ? 10.136 7.078 1.963 1.00 0.00 83 HIS A C 2
ATOM 2949 O O . HIS A 1 83 ? 10.557 5.996 1.557 1.00 0.00 83 HIS A O 2
ATOM 2964 N N . HIS A 1 84 ? 9.615 7.249 3.173 1.00 0.00 84 HIS A N 2
ATOM 2965 C CA . HIS A 1 84 ? 9.503 6.152 4.122 1.00 0.00 84 HIS A CA 2
ATOM 2966 C C . HIS A 1 84 ? 8.338 5.236 3.751 1.00 0.00 84 HIS A C 2
ATOM 2967 O O . HIS A 1 84 ? 8.354 4.044 4.057 1.00 0.00 84 HIS A O 2
ATOM 2982 N N . ILE A 1 85 ? 7.321 5.803 3.098 1.00 0.00 85 ILE A N 2
ATOM 2983 C CA . ILE A 1 85 ? 6.148 5.025 2.700 1.00 0.00 85 ILE A CA 2
ATOM 2984 C C . ILE A 1 85 ? 6.382 4.330 1.357 1.00 0.00 85 ILE A C 2
ATOM 2985 O O . ILE A 1 85 ? 5.893 3.226 1.135 1.00 0.00 85 ILE A O 2
ATOM 3001 N N . GLU A 1 86 ? 7.147 4.967 0.475 1.00 0.00 86 GLU A N 2
ATOM 3002 C CA . GLU A 1 86 ? 7.456 4.385 -0.827 1.00 0.00 86 GLU A CA 2
ATOM 3003 C C . GLU A 1 86 ? 8.474 3.266 -0.662 1.00 0.00 86 GLU A C 2
ATOM 3004 O O . GLU A 1 86 ? 8.293 2.171 -1.190 1.00 0.00 86 GLU A O 2
ATOM 3016 N N . GLN A 1 87 ? 9.529 3.527 0.110 1.00 0.00 87 GLN A N 2
ATOM 3017 C CA . GLN A 1 87 ? 10.539 2.511 0.367 1.00 0.00 87 GLN A CA 2
ATOM 3018 C C . GLN A 1 87 ? 9.872 1.302 1.008 1.00 0.00 87 GLN A C 2
ATOM 3019 O O . GLN A 1 87 ? 10.301 0.163 0.825 1.00 0.00 87 GLN A O 2
ATOM 3033 N N . ASN A 1 88 ? 8.804 1.574 1.752 1.00 0.00 88 ASN A N 2
ATOM 3034 C CA . ASN A 1 88 ? 8.042 0.534 2.419 1.00 0.00 88 ASN A CA 2
ATOM 3035 C C . ASN A 1 88 ? 7.046 -0.097 1.451 1.00 0.00 88 ASN A C 2
ATOM 3036 O O . ASN A 1 88 ? 7.185 -1.258 1.074 1.00 0.00 88 ASN A O 2
ATOM 3047 N N . ILE A 1 89 ? 6.040 0.680 1.051 1.00 0.00 89 ILE A N 2
ATOM 3048 C CA . ILE A 1 89 ? 5.018 0.193 0.130 1.00 0.00 89 ILE A CA 2
ATOM 3049 C C . ILE A 1 89 ? 5.637 -0.450 -1.097 1.00 0.00 89 ILE A C 2
ATOM 3050 O O . ILE A 1 89 ? 5.218 -1.528 -1.518 1.00 0.00 89 ILE A O 2
ATOM 3066 N N . LYS A 1 90 ? 6.630 0.204 -1.676 1.00 0.00 90 LYS A N 2
ATOM 3067 C CA . LYS A 1 90 ? 7.272 -0.345 -2.851 1.00 0.00 90 LYS A CA 2
ATOM 3068 C C . LYS A 1 90 ? 7.930 -1.673 -2.504 1.00 0.00 90 LYS A C 2
ATOM 3069 O O . LYS A 1 90 ? 8.023 -2.570 -3.339 1.00 0.00 90 LYS A O 2
ATOM 3088 N N . GLU A 1 91 ? 8.362 -1.796 -1.252 1.00 0.00 91 GLU A N 2
ATOM 3089 C CA . GLU A 1 91 ? 8.981 -3.022 -0.771 1.00 0.00 91 GLU A CA 2
ATOM 3090 C C . GLU A 1 91 ? 7.921 -3.956 -0.183 1.00 0.00 91 GLU A C 2
ATOM 3091 O O . GLU A 1 91 ? 8.227 -5.073 0.235 1.00 0.00 91 GLU A O 2
ATOM 3103 N N . ILE A 1 92 ? 6.670 -3.490 -0.165 1.00 0.00 92 ILE A N 2
ATOM 3104 C CA . ILE A 1 92 ? 5.563 -4.272 0.355 1.00 0.00 92 ILE A CA 2
ATOM 3105 C C . ILE A 1 92 ? 5.132 -5.296 -0.681 1.00 0.00 92 ILE A C 2
ATOM 3106 O O . ILE A 1 92 ? 4.758 -6.418 -0.346 1.00 0.00 92 ILE A O 2
ATOM 3122 N N . PHE A 1 93 ? 5.207 -4.902 -1.947 1.00 0.00 93 PHE A N 2
ATOM 3123 C CA . PHE A 1 93 ? 4.842 -5.789 -3.040 1.00 0.00 93 PHE A CA 2
ATOM 3124 C C . PHE A 1 93 ? 5.805 -6.977 -3.111 1.00 0.00 93 PHE A C 2
ATOM 3125 O O . PHE A 1 93 ? 5.429 -8.070 -3.531 1.00 0.00 93 PHE A O 2
ATOM 3142 N N . HIS A 1 94 ? 7.055 -6.742 -2.709 1.00 0.00 94 HIS A N 2
ATOM 3143 C CA . HIS A 1 94 ? 8.080 -7.780 -2.740 1.00 0.00 94 HIS A CA 2
ATOM 3144 C C . HIS A 1 94 ? 7.669 -8.952 -1.870 1.00 0.00 94 HIS A C 2
ATOM 3145 O O . HIS A 1 94 ? 7.564 -10.085 -2.340 1.00 0.00 94 HIS A O 2
ATOM 3160 N N . HIS A 1 95 ? 7.416 -8.666 -0.602 1.00 0.00 95 HIS A N 2
ATOM 3161 C CA . HIS A 1 95 ? 6.990 -9.691 0.331 1.00 0.00 95 HIS A CA 2
ATOM 3162 C C . HIS A 1 95 ? 5.574 -10.155 0.001 1.00 0.00 95 HIS A C 2
ATOM 3163 O O . HIS A 1 95 ? 5.094 -11.146 0.551 1.00 0.00 95 HIS A O 2
ATOM 3178 N N . LEU A 1 96 ? 4.906 -9.436 -0.906 1.00 0.00 96 LEU A N 2
ATOM 3179 C CA . LEU A 1 96 ? 3.548 -9.790 -1.304 1.00 0.00 96 LEU A CA 2
ATOM 3180 C C . LEU A 1 96 ? 3.573 -10.754 -2.475 1.00 0.00 96 LEU A C 2
ATOM 3181 O O . LEU A 1 96 ? 3.008 -11.846 -2.403 1.00 0.00 96 LEU A O 2
ATOM 3197 N N . GLU A 1 97 ? 4.263 -10.366 -3.538 1.00 0.00 97 GLU A N 2
ATOM 3198 C CA . GLU A 1 97 ? 4.393 -11.228 -4.700 1.00 0.00 97 GLU A CA 2
ATOM 3199 C C . GLU A 1 97 ? 5.138 -12.499 -4.304 1.00 0.00 97 GLU A C 2
ATOM 3200 O O . GLU A 1 97 ? 5.151 -13.481 -5.044 1.00 0.00 97 GLU A O 2
ATOM 3212 N N . GLU A 1 98 ? 5.751 -12.474 -3.117 1.00 0.00 98 GLU A N 2
ATOM 3213 C CA . GLU A 1 98 ? 6.487 -13.625 -2.611 1.00 0.00 98 GLU A CA 2
ATOM 3214 C C . GLU A 1 98 ? 5.535 -14.652 -1.996 1.00 0.00 98 GLU A C 2
ATOM 3215 O O . GLU A 1 98 ? 5.965 -15.707 -1.534 1.00 0.00 98 GLU A O 2
ATOM 3227 N N . LEU A 1 99 ? 4.240 -14.339 -1.992 1.00 0.00 99 LEU A N 2
ATOM 3228 C CA . LEU A 1 99 ? 3.236 -15.240 -1.437 1.00 0.00 99 LEU A CA 2
ATOM 3229 C C . LEU A 1 99 ? 2.608 -16.082 -2.535 1.00 0.00 99 LEU A C 2
ATOM 3230 O O . LEU A 1 99 ? 2.790 -17.298 -2.587 1.00 0.00 99 LEU A O 2
ATOM 3246 N N . VAL A 1 100 ? 1.866 -15.420 -3.412 1.00 0.00 100 VAL A N 2
ATOM 3247 C CA . VAL A 1 100 ? 1.205 -16.094 -4.516 1.00 0.00 100 VAL A CA 2
ATOM 3248 C C . VAL A 1 100 ? 2.221 -16.794 -5.415 1.00 0.00 100 VAL A C 2
ATOM 3249 O O . VAL A 1 100 ? 1.908 -17.791 -6.065 1.00 0.00 100 VAL A O 2
ATOM 3262 N N . HIS A 1 101 ? 3.441 -16.267 -5.442 1.00 0.00 101 HIS A N 2
ATOM 3263 C CA . HIS A 1 101 ? 4.499 -16.844 -6.258 1.00 0.00 101 HIS A CA 2
ATOM 3264 C C . HIS A 1 101 ? 5.234 -17.949 -5.504 1.00 0.00 101 HIS A C 2
ATOM 3265 O O . HIS A 1 101 ? 5.689 -18.922 -6.105 1.00 0.00 101 HIS A O 2
ATOM 3280 N N . ARG A 1 102 ? 5.350 -17.800 -4.185 1.00 0.00 102 ARG A N 2
ATOM 3281 C CA . ARG A 1 102 ? 6.034 -18.802 -3.371 1.00 0.00 102 ARG A CA 2
ATOM 3282 C C . ARG A 1 102 ? 5.041 -19.802 -2.789 1.00 0.00 102 ARG A C 2
ATOM 3283 O O . ARG A 1 102 ? 5.246 -21.019 -2.982 1.00 0.00 102 ARG A O 2
ATOM 3305 N N . MET A 1 1 ? 0.844 -22.069 6.608 1.00 0.00 1 MET A N 3
ATOM 3306 C CA . MET A 1 1 ? -0.236 -21.452 5.793 1.00 0.00 1 MET A CA 3
ATOM 3307 C C . MET A 1 1 ? 0.138 -20.038 5.364 1.00 0.00 1 MET A C 3
ATOM 3308 O O . MET A 1 1 ? 0.901 -19.352 6.046 1.00 0.00 1 MET A O 3
ATOM 3324 N N . TYR A 1 2 ? -0.405 -19.606 4.231 1.00 0.00 2 TYR A N 3
ATOM 3325 C CA . TYR A 1 2 ? -0.129 -18.271 3.712 1.00 0.00 2 TYR A CA 3
ATOM 3326 C C . TYR A 1 2 ? -1.160 -17.269 4.215 1.00 0.00 2 TYR A C 3
ATOM 3327 O O . TYR A 1 2 ? -2.334 -17.336 3.851 1.00 0.00 2 TYR A O 3
ATOM 3345 N N . GLY A 1 3 ? -0.714 -16.340 5.054 1.00 0.00 3 GLY A N 3
ATOM 3346 C CA . GLY A 1 3 ? -1.614 -15.337 5.590 1.00 0.00 3 GLY A CA 3
ATOM 3347 C C . GLY A 1 3 ? -0.897 -14.301 6.431 1.00 0.00 3 GLY A C 3
ATOM 3348 O O . GLY A 1 3 ? -1.248 -13.122 6.402 1.00 0.00 3 GLY A O 3
ATOM 3352 N N . LYS A 1 4 ? 0.112 -14.737 7.177 1.00 0.00 4 LYS A N 3
ATOM 3353 C CA . LYS A 1 4 ? 0.881 -13.829 8.025 1.00 0.00 4 LYS A CA 3
ATOM 3354 C C . LYS A 1 4 ? 1.457 -12.686 7.222 1.00 0.00 4 LYS A C 3
ATOM 3355 O O . LYS A 1 4 ? 1.790 -11.640 7.779 1.00 0.00 4 LYS A O 3
ATOM 3374 N N . LEU A 1 5 ? 1.547 -12.863 5.911 1.00 0.00 5 LEU A N 3
ATOM 3375 C CA . LEU A 1 5 ? 2.054 -11.806 5.060 1.00 0.00 5 LEU A CA 3
ATOM 3376 C C . LEU A 1 5 ? 1.331 -10.503 5.388 1.00 0.00 5 LEU A C 3
ATOM 3377 O O . LEU A 1 5 ? 1.852 -9.412 5.154 1.00 0.00 5 LEU A O 3
ATOM 3393 N N . ASN A 1 6 ? 0.126 -10.632 5.956 1.00 0.00 6 ASN A N 3
ATOM 3394 C CA . ASN A 1 6 ? -0.659 -9.475 6.340 1.00 0.00 6 ASN A CA 3
ATOM 3395 C C . ASN A 1 6 ? 0.107 -8.608 7.329 1.00 0.00 6 ASN A C 3
ATOM 3396 O O . ASN A 1 6 ? 0.120 -7.383 7.214 1.00 0.00 6 ASN A O 3
ATOM 3407 N N . ASP A 1 7 ? 0.761 -9.251 8.296 1.00 0.00 7 ASP A N 3
ATOM 3408 C CA . ASP A 1 7 ? 1.546 -8.530 9.294 1.00 0.00 7 ASP A CA 3
ATOM 3409 C C . ASP A 1 7 ? 2.460 -7.526 8.603 1.00 0.00 7 ASP A C 3
ATOM 3410 O O . ASP A 1 7 ? 2.767 -6.463 9.144 1.00 0.00 7 ASP A O 3
ATOM 3419 N N . LEU A 1 8 ? 2.872 -7.874 7.387 1.00 0.00 8 LEU A N 3
ATOM 3420 C CA . LEU A 1 8 ? 3.729 -7.014 6.589 1.00 0.00 8 LEU A CA 3
ATOM 3421 C C . LEU A 1 8 ? 2.887 -5.980 5.854 1.00 0.00 8 LEU A C 3
ATOM 3422 O O . LEU A 1 8 ? 3.305 -4.837 5.670 1.00 0.00 8 LEU A O 3
ATOM 3438 N N . LEU A 1 9 ? 1.695 -6.393 5.432 1.00 0.00 9 LEU A N 3
ATOM 3439 C CA . LEU A 1 9 ? 0.795 -5.505 4.714 1.00 0.00 9 LEU A CA 3
ATOM 3440 C C . LEU A 1 9 ? 0.392 -4.319 5.587 1.00 0.00 9 LEU A C 3
ATOM 3441 O O . LEU A 1 9 ? 0.309 -3.184 5.119 1.00 0.00 9 LEU A O 3
ATOM 3457 N N . GLU A 1 10 ? 0.131 -4.597 6.863 1.00 0.00 10 GLU A N 3
ATOM 3458 C CA . GLU A 1 10 ? -0.277 -3.566 7.816 1.00 0.00 10 GLU A CA 3
ATOM 3459 C C . GLU A 1 10 ? 0.644 -2.350 7.760 1.00 0.00 10 GLU A C 3
ATOM 3460 O O . GLU A 1 10 ? 0.180 -1.209 7.770 1.00 0.00 10 GLU A O 3
ATOM 3472 N N . ASP A 1 11 ? 1.948 -2.600 7.707 1.00 0.00 11 ASP A N 3
ATOM 3473 C CA . ASP A 1 11 ? 2.932 -1.521 7.654 1.00 0.00 11 ASP A CA 3
ATOM 3474 C C . ASP A 1 11 ? 2.576 -0.505 6.571 1.00 0.00 11 ASP A C 3
ATOM 3475 O O . ASP A 1 11 ? 2.619 0.703 6.799 1.00 0.00 11 ASP A O 3
ATOM 3484 N N . LEU A 1 12 ? 2.222 -1.009 5.395 1.00 0.00 12 LEU A N 3
ATOM 3485 C CA . LEU A 1 12 ? 1.856 -0.163 4.268 1.00 0.00 12 LEU A CA 3
ATOM 3486 C C . LEU A 1 12 ? 0.709 0.766 4.642 1.00 0.00 12 LEU A C 3
ATOM 3487 O O . LEU A 1 12 ? 0.847 1.986 4.614 1.00 0.00 12 LEU A O 3
ATOM 3503 N N . GLN A 1 13 ? -0.424 0.174 4.986 1.00 0.00 13 GLN A N 3
ATOM 3504 C CA . GLN A 1 13 ? -1.607 0.944 5.349 1.00 0.00 13 GLN A CA 3
ATOM 3505 C C . GLN A 1 13 ? -1.289 1.987 6.418 1.00 0.00 13 GLN A C 3
ATOM 3506 O O . GLN A 1 13 ? -1.786 3.111 6.367 1.00 0.00 13 GLN A O 3
ATOM 3520 N N . GLU A 1 14 ? -0.448 1.614 7.379 1.00 0.00 14 GLU A N 3
ATOM 3521 C CA . GLU A 1 14 ? -0.061 2.531 8.445 1.00 0.00 14 GLU A CA 3
ATOM 3522 C C . GLU A 1 14 ? 0.936 3.548 7.920 1.00 0.00 14 GLU A C 3
ATOM 3523 O O . GLU A 1 14 ? 0.995 4.679 8.401 1.00 0.00 14 GLU A O 3
ATOM 3535 N N . VAL A 1 15 ? 1.705 3.145 6.918 1.00 0.00 15 VAL A N 3
ATOM 3536 C CA . VAL A 1 15 ? 2.678 4.037 6.323 1.00 0.00 15 VAL A CA 3
ATOM 3537 C C . VAL A 1 15 ? 1.967 5.167 5.587 1.00 0.00 15 VAL A C 3
ATOM 3538 O O . VAL A 1 15 ? 2.495 6.272 5.462 1.00 0.00 15 VAL A O 3
ATOM 3551 N N . LEU A 1 16 ? 0.750 4.885 5.123 1.00 0.00 16 LEU A N 3
ATOM 3552 C CA . LEU A 1 16 ? -0.044 5.883 4.424 1.00 0.00 16 LEU A CA 3
ATOM 3553 C C . LEU A 1 16 ? -0.393 7.022 5.376 1.00 0.00 16 LEU A C 3
ATOM 3554 O O . LEU A 1 16 ? -0.543 8.170 4.957 1.00 0.00 16 LEU A O 3
ATOM 3570 N N . LYS A 1 17 ? -0.506 6.697 6.666 1.00 0.00 17 LYS A N 3
ATOM 3571 C CA . LYS A 1 17 ? -0.821 7.698 7.682 1.00 0.00 17 LYS A CA 3
ATOM 3572 C C . LYS A 1 17 ? 0.062 8.922 7.500 1.00 0.00 17 LYS A C 3
ATOM 3573 O O . LYS A 1 17 ? -0.391 10.061 7.628 1.00 0.00 17 LYS A O 3
ATOM 3592 N N . ASN A 1 18 ? 1.323 8.671 7.180 1.00 0.00 18 ASN A N 3
ATOM 3593 C CA . ASN A 1 18 ? 2.284 9.746 6.950 1.00 0.00 18 ASN A CA 3
ATOM 3594 C C . ASN A 1 18 ? 2.009 10.415 5.610 1.00 0.00 18 ASN A C 3
ATOM 3595 O O . ASN A 1 18 ? 1.998 11.641 5.499 1.00 0.00 18 ASN A O 3
ATOM 3606 N N . LEU A 1 19 ? 1.789 9.586 4.598 1.00 0.00 19 LEU A N 3
ATOM 3607 C CA . LEU A 1 19 ? 1.513 10.053 3.245 1.00 0.00 19 LEU A CA 3
ATOM 3608 C C . LEU A 1 19 ? 0.464 11.165 3.236 1.00 0.00 19 LEU A C 3
ATOM 3609 O O . LEU A 1 19 ? 0.605 12.156 2.523 1.00 0.00 19 LEU A O 3
ATOM 3625 N N . HIS A 1 20 ? -0.588 10.992 4.028 1.00 0.00 20 HIS A N 3
ATOM 3626 C CA . HIS A 1 20 ? -1.663 11.979 4.105 1.00 0.00 20 HIS A CA 3
ATOM 3627 C C . HIS A 1 20 ? -1.120 13.392 4.302 1.00 0.00 20 HIS A C 3
ATOM 3628 O O . HIS A 1 20 ? -1.639 14.353 3.734 1.00 0.00 20 HIS A O 3
ATOM 3643 N N . LYS A 1 21 ? -0.103 13.512 5.145 1.00 0.00 21 LYS A N 3
ATOM 3644 C CA . LYS A 1 21 ? 0.482 14.813 5.465 1.00 0.00 21 LYS A CA 3
ATOM 3645 C C . LYS A 1 21 ? 1.610 15.213 4.518 1.00 0.00 21 LYS A C 3
ATOM 3646 O O . LYS A 1 21 ? 2.266 16.232 4.736 1.00 0.00 21 LYS A O 3
ATOM 3665 N N . ASN A 1 22 ? 1.847 14.427 3.477 1.00 0.00 22 ASN A N 3
ATOM 3666 C CA . ASN A 1 22 ? 2.913 14.748 2.536 1.00 0.00 22 ASN A CA 3
ATOM 3667 C C . ASN A 1 22 ? 2.528 14.428 1.095 1.00 0.00 22 ASN A C 3
ATOM 3668 O O . ASN A 1 22 ? 3.352 14.555 0.193 1.00 0.00 22 ASN A O 3
ATOM 3679 N N . TRP A 1 23 ? 1.285 14.018 0.868 1.00 0.00 23 TRP A N 3
ATOM 3680 C CA . TRP A 1 23 ? 0.845 13.696 -0.481 1.00 0.00 23 TRP A CA 3
ATOM 3681 C C . TRP A 1 23 ? 0.475 14.967 -1.248 1.00 0.00 23 TRP A C 3
ATOM 3682 O O . TRP A 1 23 ? 0.967 15.193 -2.349 1.00 0.00 23 TRP A O 3
ATOM 3703 N N . HIS A 1 24 ? -0.382 15.794 -0.652 1.00 0.00 24 HIS A N 3
ATOM 3704 C CA . HIS A 1 24 ? -0.801 17.049 -1.277 1.00 0.00 24 HIS A CA 3
ATOM 3705 C C . HIS A 1 24 ? -1.791 17.795 -0.388 1.00 0.00 24 HIS A C 3
ATOM 3706 O O . HIS A 1 24 ? -2.920 18.074 -0.793 1.00 0.00 24 HIS A O 3
ATOM 3721 N N . GLY A 1 25 ? -1.362 18.111 0.826 1.00 0.00 25 GLY A N 3
ATOM 3722 C CA . GLY A 1 25 ? -2.219 18.819 1.758 1.00 0.00 25 GLY A CA 3
ATOM 3723 C C . GLY A 1 25 ? -2.523 17.994 2.990 1.00 0.00 25 GLY A C 3
ATOM 3724 O O . GLY A 1 25 ? -1.675 17.845 3.870 1.00 0.00 25 GLY A O 3
ATOM 3728 N N . GLY A 1 26 ? -3.733 17.449 3.054 1.00 0.00 26 GLY A N 3
ATOM 3729 C CA . GLY A 1 26 ? -4.117 16.636 4.182 1.00 0.00 26 GLY A CA 3
ATOM 3730 C C . GLY A 1 26 ? -4.686 15.304 3.751 1.00 0.00 26 GLY A C 3
ATOM 3731 O O . GLY A 1 26 ? -4.265 14.734 2.743 1.00 0.00 26 GLY A O 3
ATOM 3735 N N . LYS A 1 27 ? -5.641 14.810 4.516 1.00 0.00 27 LYS A N 3
ATOM 3736 C CA . LYS A 1 27 ? -6.278 13.532 4.220 1.00 0.00 27 LYS A CA 3
ATOM 3737 C C . LYS A 1 27 ? -7.558 13.710 3.405 1.00 0.00 27 LYS A C 3
ATOM 3738 O O . LYS A 1 27 ? -8.099 12.744 2.876 1.00 0.00 27 LYS A O 3
ATOM 3757 N N . ASP A 1 28 ? -8.053 14.940 3.318 1.00 0.00 28 ASP A N 3
ATOM 3758 C CA . ASP A 1 28 ? -9.284 15.211 2.577 1.00 0.00 28 ASP A CA 3
ATOM 3759 C C . ASP A 1 28 ? -9.258 14.584 1.185 1.00 0.00 28 ASP A C 3
ATOM 3760 O O . ASP A 1 28 ? -10.074 13.717 0.875 1.00 0.00 28 ASP A O 3
ATOM 3769 N N . ASN A 1 29 ? -8.324 15.020 0.351 1.00 0.00 29 ASN A N 3
ATOM 3770 C CA . ASN A 1 29 ? -8.212 14.488 -1.001 1.00 0.00 29 ASN A CA 3
ATOM 3771 C C . ASN A 1 29 ? -7.545 13.119 -0.988 1.00 0.00 29 ASN A C 3
ATOM 3772 O O . ASN A 1 29 ? -7.807 12.284 -1.854 1.00 0.00 29 ASN A O 3
ATOM 3783 N N . LEU A 1 30 ? -6.700 12.881 0.011 1.00 0.00 30 LEU A N 3
ATOM 3784 C CA . LEU A 1 30 ? -6.025 11.598 0.136 1.00 0.00 30 LEU A CA 3
ATOM 3785 C C . LEU A 1 30 ? -7.041 10.523 0.486 1.00 0.00 30 LEU A C 3
ATOM 3786 O O . LEU A 1 30 ? -6.888 9.365 0.108 1.00 0.00 30 LEU A O 3
ATOM 3802 N N . HIS A 1 31 ? -8.086 10.920 1.215 1.00 0.00 31 HIS A N 3
ATOM 3803 C CA . HIS A 1 31 ? -9.136 9.992 1.620 1.00 0.00 31 HIS A CA 3
ATOM 3804 C C . HIS A 1 31 ? -9.560 9.112 0.452 1.00 0.00 31 HIS A C 3
ATOM 3805 O O . HIS A 1 31 ? -9.464 7.890 0.521 1.00 0.00 31 HIS A O 3
ATOM 3820 N N . ASP A 1 32 ? -10.018 9.744 -0.622 1.00 0.00 32 ASP A N 3
ATOM 3821 C CA . ASP A 1 32 ? -10.448 9.010 -1.807 1.00 0.00 32 ASP A CA 3
ATOM 3822 C C . ASP A 1 32 ? -9.315 8.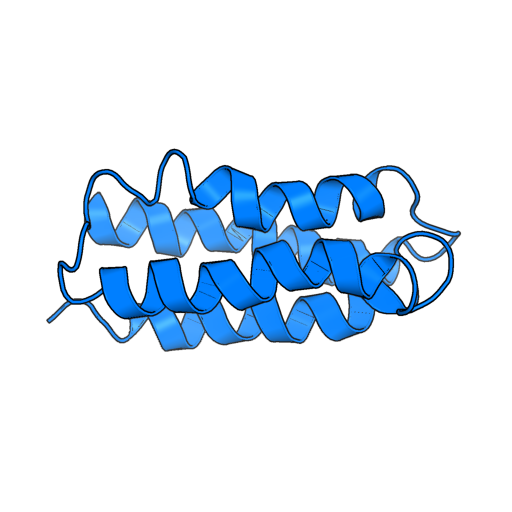150 -2.359 1.00 0.00 32 ASP A C 3
ATOM 3823 O O . ASP A 1 32 ? -9.552 7.175 -3.071 1.00 0.00 32 ASP A O 3
ATOM 3832 N N . VAL A 1 33 ? -8.087 8.517 -2.020 1.00 0.00 33 VAL A N 3
ATOM 3833 C CA . VAL A 1 33 ? -6.916 7.784 -2.471 1.00 0.00 33 VAL A CA 3
ATOM 3834 C C . VAL A 1 33 ? -6.597 6.639 -1.517 1.00 0.00 33 VAL A C 3
ATOM 3835 O O . VAL A 1 33 ? -6.693 5.471 -1.889 1.00 0.00 33 VAL A O 3
ATOM 3848 N N . ASP A 1 34 ? -6.234 6.970 -0.281 1.00 0.00 34 ASP A N 3
ATOM 3849 C CA . ASP A 1 34 ? -5.927 5.942 0.702 1.00 0.00 34 ASP A CA 3
ATOM 3850 C C . ASP A 1 34 ? -7.146 5.047 0.904 1.00 0.00 34 ASP A C 3
ATOM 3851 O O . ASP A 1 34 ? -7.015 3.899 1.322 1.00 0.00 34 ASP A O 3
ATOM 3860 N N . ASN A 1 35 ? -8.337 5.557 0.563 1.00 0.00 35 ASN A N 3
ATOM 3861 C CA . ASN A 1 35 ? -9.547 4.753 0.675 1.00 0.00 35 ASN A CA 3
ATOM 3862 C C . ASN A 1 35 ? -9.380 3.533 -0.210 1.00 0.00 35 ASN A C 3
ATOM 3863 O O . ASN A 1 35 ? -9.728 2.415 0.169 1.00 0.00 35 ASN A O 3
ATOM 3874 N N . HIS A 1 36 ? -8.789 3.763 -1.379 1.00 0.00 36 HIS A N 3
ATOM 3875 C CA . HIS A 1 36 ? -8.505 2.693 -2.315 1.00 0.00 36 HIS A CA 3
ATOM 3876 C C . HIS A 1 36 ? -7.515 1.745 -1.661 1.00 0.00 36 HIS A C 3
ATOM 3877 O O . HIS A 1 36 ? -7.752 0.543 -1.567 1.00 0.00 36 HIS A O 3
ATOM 3892 N N . LEU A 1 37 ? -6.413 2.314 -1.176 1.00 0.00 37 LEU A N 3
ATOM 3893 C CA . LEU A 1 37 ? -5.388 1.535 -0.488 1.00 0.00 37 LEU A CA 3
ATOM 3894 C C . LEU A 1 37 ? -5.997 0.743 0.667 1.00 0.00 37 LEU A C 3
ATOM 3895 O O . LEU A 1 37 ? -6.046 -0.486 0.637 1.00 0.00 37 LEU A O 3
ATOM 3911 N N . GLN A 1 38 ? -6.457 1.465 1.687 1.00 0.00 38 GLN A N 3
ATOM 3912 C CA . GLN A 1 38 ? -7.064 0.848 2.863 1.00 0.00 38 GLN A CA 3
ATOM 3913 C C . GLN A 1 38 ? -8.091 -0.206 2.464 1.00 0.00 38 GLN A C 3
ATOM 3914 O O . GLN A 1 38 ? -8.133 -1.292 3.038 1.00 0.00 38 GLN A O 3
ATOM 3928 N N . ASN A 1 39 ? -8.915 0.118 1.474 1.00 0.00 39 ASN A N 3
ATOM 3929 C CA . ASN A 1 39 ? -9.934 -0.813 1.004 1.00 0.00 39 ASN A CA 3
ATOM 3930 C C . ASN A 1 39 ? -9.288 -2.023 0.342 1.00 0.00 39 ASN A C 3
ATOM 3931 O O . ASN A 1 39 ? -9.874 -3.103 0.304 1.00 0.00 39 ASN A O 3
ATOM 3942 N N . VAL A 1 40 ? -8.075 -1.843 -0.167 1.00 0.00 40 VAL A N 3
ATOM 3943 C CA . VAL A 1 40 ? -7.364 -2.937 -0.805 1.00 0.00 40 VAL A CA 3
ATOM 3944 C C . VAL A 1 40 ? -6.828 -3.898 0.248 1.00 0.00 40 VAL A C 3
ATOM 3945 O O . VAL A 1 40 ? -6.872 -5.112 0.066 1.00 0.00 40 VAL A O 3
ATOM 3958 N N . ILE A 1 41 ? -6.329 -3.347 1.354 1.00 0.00 41 ILE A N 3
ATOM 3959 C CA . ILE A 1 41 ? -5.789 -4.161 2.440 1.00 0.00 41 ILE A CA 3
ATOM 3960 C C . ILE A 1 41 ? -6.688 -5.363 2.729 1.00 0.00 41 ILE A C 3
ATOM 3961 O O . ILE A 1 41 ? -6.205 -6.449 3.049 1.00 0.00 41 ILE A O 3
ATOM 3977 N N . GLU A 1 42 ? -7.996 -5.163 2.595 1.00 0.00 42 GLU A N 3
ATOM 3978 C CA . GLU A 1 42 ? -8.956 -6.235 2.821 1.00 0.00 42 GLU A CA 3
ATOM 3979 C C . GLU A 1 42 ? -8.958 -7.194 1.643 1.00 0.00 42 GLU A C 3
ATOM 3980 O O . GLU A 1 42 ? -9.011 -8.411 1.823 1.00 0.00 42 GLU A O 3
ATOM 3992 N N . ASP A 1 43 ? -8.881 -6.647 0.435 1.00 0.00 43 ASP A N 3
ATOM 3993 C CA . ASP A 1 43 ? -8.853 -7.478 -0.754 1.00 0.00 43 ASP A CA 3
ATOM 3994 C C . ASP A 1 43 ? -7.613 -8.363 -0.726 1.00 0.00 43 ASP A C 3
ATOM 3995 O O . ASP A 1 43 ? -7.637 -9.487 -1.220 1.00 0.00 43 ASP A O 3
ATOM 4004 N N . ILE A 1 44 ? -6.540 -7.857 -0.109 1.00 0.00 44 ILE A N 3
ATOM 4005 C CA . ILE A 1 44 ? -5.302 -8.617 0.019 1.00 0.00 44 ILE A CA 3
ATOM 4006 C C . ILE A 1 44 ? -5.353 -9.489 1.269 1.00 0.00 44 ILE A C 3
ATOM 4007 O O . ILE A 1 44 ? -4.925 -10.641 1.256 1.00 0.00 44 ILE A O 3
ATOM 4023 N N . HIS A 1 45 ? -5.892 -8.935 2.354 1.00 0.00 45 HIS A N 3
ATOM 4024 C CA . HIS A 1 45 ? -6.004 -9.674 3.607 1.00 0.00 45 HIS A CA 3
ATOM 4025 C C . HIS A 1 45 ? -6.840 -10.929 3.410 1.00 0.00 45 HIS A C 3
ATOM 4026 O O . HIS A 1 45 ? -6.504 -11.998 3.918 1.00 0.00 45 HIS A O 3
ATOM 4041 N N . ASP A 1 46 ? -7.917 -10.800 2.646 1.00 0.00 46 ASP A N 3
ATOM 4042 C CA . ASP A 1 46 ? -8.777 -11.937 2.356 1.00 0.00 46 ASP A CA 3
ATOM 4043 C C . ASP A 1 46 ? -8.191 -12.748 1.202 1.00 0.00 46 ASP A C 3
ATOM 4044 O O . ASP A 1 46 ? -8.652 -13.851 0.904 1.00 0.00 46 ASP A O 3
ATOM 4053 N N . PHE A 1 47 ? -7.171 -12.186 0.556 1.00 0.00 47 PHE A N 3
ATOM 4054 C CA . PHE A 1 47 ? -6.512 -12.846 -0.573 1.00 0.00 47 PHE A CA 3
ATOM 4055 C C . PHE A 1 47 ? -5.386 -13.761 -0.096 1.00 0.00 47 PHE A C 3
ATOM 4056 O O . PHE A 1 47 ? -5.159 -14.828 -0.666 1.00 0.00 47 PHE A O 3
ATOM 4073 N N . MET A 1 48 ? -4.681 -13.333 0.944 1.00 0.00 48 MET A N 3
ATOM 4074 C CA . MET A 1 48 ? -3.573 -14.109 1.492 1.00 0.00 48 MET A CA 3
ATOM 4075 C C . MET A 1 48 ? -3.976 -15.564 1.724 1.00 0.00 48 MET A C 3
ATOM 4076 O O . MET A 1 48 ? -3.140 -16.466 1.671 1.00 0.00 48 MET A O 3
ATOM 4090 N N . GLN A 1 49 ? -5.260 -15.782 1.986 1.00 0.00 49 GLN A N 3
ATOM 4091 C CA . GLN A 1 49 ? -5.771 -17.126 2.232 1.00 0.00 49 GLN A CA 3
ATOM 4092 C C . GLN A 1 49 ? -5.971 -17.894 0.930 1.00 0.00 49 GLN A C 3
ATOM 4093 O O . GLN A 1 49 ? -6.008 -19.125 0.926 1.00 0.00 49 GLN A O 3
ATOM 4107 N N . GLY A 1 50 ? -6.097 -17.166 -0.173 1.00 0.00 50 GLY A N 3
ATOM 4108 C CA . GLY A 1 50 ? -6.287 -17.806 -1.462 1.00 0.00 50 GLY A CA 3
ATOM 4109 C C . GLY A 1 50 ? -7.616 -17.458 -2.108 1.00 0.00 50 GLY A C 3
ATOM 4110 O O . GLY A 1 50 ? -7.865 -17.832 -3.255 1.00 0.00 50 GLY A O 3
ATOM 4114 N N . GLY A 1 51 ? -8.473 -16.739 -1.382 1.00 0.00 51 GLY A N 3
ATOM 4115 C CA . GLY A 1 51 ? -9.767 -16.357 -1.928 1.00 0.00 51 GLY A CA 3
ATOM 4116 C C . GLY A 1 51 ? -9.646 -15.761 -3.318 1.00 0.00 51 GLY A C 3
ATOM 4117 O O . GLY A 1 51 ? -10.561 -15.867 -4.134 1.00 0.00 51 GLY A O 3
ATOM 4121 N N . GLY A 1 52 ? -8.502 -15.143 -3.582 1.00 0.00 52 GLY A N 3
ATOM 4122 C CA . GLY A 1 52 ? -8.250 -14.540 -4.875 1.00 0.00 52 GLY A CA 3
ATOM 4123 C C . GLY A 1 52 ? -6.766 -14.425 -5.155 1.00 0.00 52 GLY A C 3
ATOM 4124 O O . GLY A 1 52 ? -6.326 -13.535 -5.885 1.00 0.00 52 GLY A O 3
ATOM 4128 N N . SER A 1 53 ? -5.992 -15.327 -4.558 1.00 0.00 53 SER A N 3
ATOM 4129 C CA . SER A 1 53 ? -4.545 -15.333 -4.723 1.00 0.00 53 SER A CA 3
ATOM 4130 C C . SER A 1 53 ? -4.145 -15.847 -6.101 1.00 0.00 53 SER A C 3
ATOM 4131 O O . SER A 1 53 ? -4.823 -16.693 -6.684 1.00 0.00 53 SER A O 3
ATOM 4139 N N . GLY A 1 54 ? -3.035 -15.326 -6.610 1.00 0.00 54 GLY A N 3
ATOM 4140 C CA . GLY A 1 54 ? -2.549 -15.736 -7.914 1.00 0.00 54 GLY A CA 3
ATOM 4141 C C . GLY A 1 54 ? -3.367 -15.159 -9.053 1.00 0.00 54 GLY A C 3
ATOM 4142 O O . GLY A 1 54 ? -3.833 -15.895 -9.922 1.00 0.00 54 GLY A O 3
ATOM 4146 N N . GLY A 1 55 ? -3.541 -13.840 -9.055 1.00 0.00 55 GLY A N 3
ATOM 4147 C CA . GLY A 1 55 ? -4.305 -13.202 -10.111 1.00 0.00 55 GLY A CA 3
ATOM 4148 C C . GLY A 1 55 ? -4.757 -11.797 -9.759 1.00 0.00 55 GLY A C 3
ATOM 4149 O O . GLY A 1 55 ? -4.825 -10.929 -10.629 1.00 0.00 55 GLY A O 3
ATOM 4153 N N . LYS A 1 56 ? -5.079 -11.568 -8.490 1.00 0.00 56 LYS A N 3
ATOM 4154 C CA . LYS A 1 56 ? -5.537 -10.252 -8.050 1.00 0.00 56 LYS A CA 3
ATOM 4155 C C . LYS A 1 56 ? -4.375 -9.356 -7.647 1.00 0.00 56 LYS A C 3
ATOM 4156 O O . LYS A 1 56 ? -4.388 -8.160 -7.920 1.00 0.00 56 LYS A O 3
ATOM 4175 N N . LEU A 1 57 ? -3.378 -9.929 -6.992 1.00 0.00 57 LEU A N 3
ATOM 4176 C CA . LEU A 1 57 ? -2.228 -9.152 -6.552 1.00 0.00 57 LEU A CA 3
ATOM 4177 C C . LEU A 1 57 ? -1.493 -8.508 -7.726 1.00 0.00 57 LEU A C 3
ATOM 4178 O O . LEU A 1 57 ? -0.628 -7.666 -7.521 1.00 0.00 57 LEU A O 3
ATOM 4194 N N . GLN A 1 58 ? -1.828 -8.898 -8.953 1.00 0.00 58 GLN A N 3
ATOM 4195 C CA . GLN A 1 58 ? -1.173 -8.322 -10.120 1.00 0.00 58 GLN A CA 3
ATOM 4196 C C . GLN A 1 58 ? -1.861 -7.027 -10.545 1.00 0.00 58 GLN A C 3
ATOM 4197 O O . GLN A 1 58 ? -1.207 -6.005 -10.750 1.00 0.00 58 GLN A O 3
ATOM 4211 N N . GLU A 1 59 ? -3.182 -7.074 -10.667 1.00 0.00 59 GLU A N 3
ATOM 4212 C CA . GLU A 1 59 ? -3.953 -5.898 -11.049 1.00 0.00 59 GLU A CA 3
ATOM 4213 C C . GLU A 1 59 ? -4.322 -5.083 -9.815 1.00 0.00 59 GLU A C 3
ATOM 4214 O O . GLU A 1 59 ? -4.479 -3.865 -9.885 1.00 0.00 59 GLU A O 3
ATOM 4226 N N . MET A 1 60 ? -4.455 -5.771 -8.686 1.00 0.00 60 MET A N 3
ATOM 4227 C CA . MET A 1 60 ? -4.802 -5.120 -7.431 1.00 0.00 60 MET A CA 3
ATOM 4228 C C . MET A 1 60 ? -3.595 -4.409 -6.836 1.00 0.00 60 MET A C 3
ATOM 4229 O O . MET A 1 60 ? -3.736 -3.358 -6.211 1.00 0.00 60 MET A O 3
ATOM 4243 N N . MET A 1 61 ? -2.403 -4.975 -7.032 1.00 0.00 61 MET A N 3
ATOM 4244 C CA . MET A 1 61 ? -1.190 -4.355 -6.499 1.00 0.00 61 MET A CA 3
ATOM 4245 C C . MET A 1 61 ? -1.091 -2.903 -6.955 1.00 0.00 61 MET A C 3
ATOM 4246 O O . MET A 1 61 ? -0.725 -2.018 -6.183 1.00 0.00 61 MET A O 3
ATOM 4260 N N . LYS A 1 62 ? -1.425 -2.667 -8.220 1.00 0.00 62 LYS A N 3
ATOM 4261 C CA . LYS A 1 62 ? -1.375 -1.323 -8.780 1.00 0.00 62 LYS A CA 3
ATOM 4262 C C . LYS A 1 62 ? -2.260 -0.367 -7.984 1.00 0.00 62 LYS A C 3
ATOM 4263 O O . LYS A 1 62 ? -2.041 0.844 -7.989 1.00 0.00 62 LYS A O 3
ATOM 4282 N N . GLU A 1 63 ? -3.261 -0.917 -7.303 1.00 0.00 63 GLU A N 3
ATOM 4283 C CA . GLU A 1 63 ? -4.177 -0.106 -6.509 1.00 0.00 63 GLU A CA 3
ATOM 4284 C C . GLU A 1 63 ? -3.480 0.491 -5.292 1.00 0.00 63 GLU A C 3
ATOM 4285 O O . GLU A 1 63 ? -3.681 1.662 -4.967 1.00 0.00 63 GLU A O 3
ATOM 4297 N N . PHE A 1 64 ? -2.664 -0.312 -4.616 1.00 0.00 64 PHE A N 3
ATOM 4298 C CA . PHE A 1 64 ? -1.950 0.158 -3.438 1.00 0.00 64 PHE A CA 3
ATOM 4299 C C . PHE A 1 64 ? -0.872 1.159 -3.834 1.00 0.00 64 PHE A C 3
ATOM 4300 O O . PHE A 1 64 ? -0.535 2.062 -3.068 1.00 0.00 64 PHE A O 3
ATOM 4317 N N . GLN A 1 65 ? -0.343 0.996 -5.039 1.00 0.00 65 GLN A N 3
ATOM 4318 C CA . GLN A 1 65 ? 0.688 1.890 -5.549 1.00 0.00 65 GLN A CA 3
ATOM 4319 C C . GLN A 1 65 ? 0.058 3.154 -6.127 1.00 0.00 65 GLN A C 3
ATOM 4320 O O . GLN A 1 65 ? 0.656 4.230 -6.095 1.00 0.00 65 GLN A O 3
ATOM 4334 N N . GLN A 1 66 ? -1.158 3.015 -6.655 1.00 0.00 66 GLN A N 3
ATOM 4335 C CA . GLN A 1 66 ? -1.876 4.144 -7.240 1.00 0.00 66 GLN A CA 3
ATOM 4336 C C . GLN A 1 66 ? -2.002 5.281 -6.231 1.00 0.00 66 GLN A C 3
ATOM 4337 O O . GLN A 1 66 ? -1.832 6.451 -6.574 1.00 0.00 66 GLN A O 3
ATOM 4351 N N . VAL A 1 67 ? -2.288 4.925 -4.982 1.00 0.00 67 VAL A N 3
ATOM 4352 C CA . VAL A 1 67 ? -2.420 5.913 -3.917 1.00 0.00 67 VAL A CA 3
ATOM 4353 C C . VAL A 1 67 ? -1.149 6.749 -3.820 1.00 0.00 67 VAL A C 3
ATOM 4354 O O . VAL A 1 67 ? -1.197 7.979 -3.814 1.00 0.00 67 VAL A O 3
ATOM 4367 N N . LEU A 1 68 ? -0.014 6.068 -3.762 1.00 0.00 68 LEU A N 3
ATOM 4368 C CA . LEU A 1 68 ? 1.276 6.734 -3.686 1.00 0.00 68 LEU A CA 3
ATOM 4369 C C . LEU A 1 68 ? 1.528 7.564 -4.944 1.00 0.00 68 LEU A C 3
ATOM 4370 O O . LEU A 1 68 ? 2.387 8.441 -4.952 1.00 0.00 68 LEU A O 3
ATOM 4386 N N . ASP A 1 69 ? 0.759 7.298 -6.002 1.00 0.00 69 ASP A N 3
ATOM 4387 C CA . ASP A 1 69 ? 0.891 8.046 -7.248 1.00 0.00 69 ASP A CA 3
ATOM 4388 C C . ASP A 1 69 ? 0.486 9.498 -7.017 1.00 0.00 69 ASP A C 3
ATOM 4389 O O . ASP A 1 69 ? 1.299 10.411 -7.160 1.00 0.00 69 ASP A O 3
ATOM 4398 N N . GLU A 1 70 ? -0.771 9.698 -6.622 1.00 0.00 70 GLU A N 3
ATOM 4399 C CA . GLU A 1 70 ? -1.282 11.036 -6.326 1.00 0.00 70 GLU A CA 3
ATOM 4400 C C . GLU A 1 70 ? -0.338 11.735 -5.362 1.00 0.00 70 GLU A C 3
ATOM 4401 O O . GLU A 1 70 ? -0.119 12.944 -5.428 1.00 0.00 70 GLU A O 3
ATOM 4413 N N . LEU A 1 71 ? 0.192 10.930 -4.459 1.00 0.00 71 LEU A N 3
ATOM 4414 C CA . LEU A 1 71 ? 1.102 11.370 -3.421 1.00 0.00 71 LEU A CA 3
ATOM 4415 C C . LEU A 1 71 ? 2.473 11.757 -3.976 1.00 0.00 71 LEU A C 3
ATOM 4416 O O . LEU A 1 71 ? 2.847 12.929 -3.963 1.00 0.00 71 LEU A O 3
ATOM 4432 N N . ASN A 1 72 ? 3.222 10.768 -4.446 1.00 0.00 72 ASN A N 3
ATOM 4433 C CA . ASN A 1 72 ? 4.558 11.007 -4.988 1.00 0.00 72 ASN A CA 3
ATOM 4434 C C . ASN A 1 72 ? 4.552 12.133 -6.019 1.00 0.00 72 ASN A C 3
ATOM 4435 O O . ASN A 1 72 ? 5.567 12.796 -6.232 1.00 0.00 72 ASN A O 3
ATOM 4446 N N . ASN A 1 73 ? 3.408 12.342 -6.659 1.00 0.00 73 ASN A N 3
ATOM 4447 C CA . ASN A 1 73 ? 3.283 13.384 -7.668 1.00 0.00 73 ASN A CA 3
ATOM 4448 C C . ASN A 1 73 ? 2.873 14.719 -7.047 1.00 0.00 73 ASN A C 3
ATOM 4449 O O . ASN A 1 73 ? 2.543 15.663 -7.766 1.00 0.00 73 ASN A O 3
ATOM 4460 N N . HIS A 1 74 ? 2.888 14.803 -5.717 1.00 0.00 74 HIS A N 3
ATOM 4461 C CA . HIS A 1 74 ? 2.505 16.038 -5.040 1.00 0.00 74 HIS A CA 3
ATOM 4462 C C . HIS A 1 74 ? 3.159 16.171 -3.674 1.00 0.00 74 HIS A C 3
ATOM 4463 O O . HIS A 1 74 ? 2.611 16.834 -2.797 1.00 0.00 74 HIS A O 3
ATOM 4478 N N . LEU A 1 75 ? 4.342 15.579 -3.503 1.00 0.00 75 LEU A N 3
ATOM 4479 C CA . LEU A 1 75 ? 5.064 15.691 -2.235 1.00 0.00 75 LEU A CA 3
ATOM 4480 C C . LEU A 1 75 ? 5.117 17.155 -1.828 1.00 0.00 75 LEU A C 3
ATOM 4481 O O . LEU A 1 75 ? 6.065 17.871 -2.151 1.00 0.00 75 LEU A O 3
ATOM 4497 N N . GLN A 1 76 ? 4.068 17.601 -1.164 1.00 0.00 76 GLN A N 3
ATOM 4498 C CA . GLN A 1 76 ? 3.956 18.990 -0.758 1.00 0.00 76 GLN A CA 3
ATOM 4499 C C . GLN A 1 76 ? 4.723 19.274 0.531 1.00 0.00 76 GLN A C 3
ATOM 4500 O O . GLN A 1 76 ? 5.313 20.342 0.689 1.00 0.00 76 GLN A O 3
ATOM 4514 N N . GLY A 1 77 ? 4.694 18.320 1.455 1.00 0.00 77 GLY A N 3
ATOM 4515 C CA . GLY A 1 77 ? 5.373 18.499 2.726 1.00 0.00 77 GLY A CA 3
ATOM 4516 C C . GLY A 1 77 ? 6.848 18.156 2.669 1.00 0.00 77 GLY A C 3
ATOM 4517 O O . GLY A 1 77 ? 7.698 18.993 2.975 1.00 0.00 77 GLY A O 3
ATOM 4521 N N . GLY A 1 78 ? 7.154 16.923 2.286 1.00 0.00 78 GLY A N 3
ATOM 4522 C CA . GLY A 1 78 ? 8.534 16.495 2.207 1.00 0.00 78 GLY A CA 3
ATOM 4523 C C . GLY A 1 78 ? 8.659 15.023 1.880 1.00 0.00 78 GLY A C 3
ATOM 4524 O O . GLY A 1 78 ? 8.138 14.171 2.600 1.00 0.00 78 GLY A O 3
ATOM 4528 N N . LYS A 1 79 ? 9.346 14.728 0.783 1.00 0.00 79 LYS A N 3
ATOM 4529 C CA . LYS A 1 79 ? 9.545 13.352 0.338 1.00 0.00 79 LYS A CA 3
ATOM 4530 C C . LYS A 1 79 ? 9.883 12.422 1.498 1.00 0.00 79 LYS A C 3
ATOM 4531 O O . LYS A 1 79 ? 9.553 11.241 1.464 1.00 0.00 79 LYS A O 3
ATOM 4550 N N . HIS A 1 80 ? 10.542 12.958 2.522 1.00 0.00 80 HIS A N 3
ATOM 4551 C CA . HIS A 1 80 ? 10.923 12.162 3.690 1.00 0.00 80 HIS A CA 3
ATOM 4552 C C . HIS A 1 80 ? 9.787 11.245 4.134 1.00 0.00 80 HIS A C 3
ATOM 4553 O O . HIS A 1 80 ? 10.022 10.122 4.579 1.00 0.00 80 HIS A O 3
ATOM 4568 N N . THR A 1 81 ? 8.556 11.722 3.993 1.00 0.00 81 THR A N 3
ATOM 4569 C CA . THR A 1 81 ? 7.391 10.932 4.359 1.00 0.00 81 THR A CA 3
ATOM 4570 C C . THR A 1 81 ? 7.228 9.786 3.376 1.00 0.00 81 THR A C 3
ATOM 4571 O O . THR A 1 81 ? 7.524 8.634 3.692 1.00 0.00 81 THR A O 3
ATOM 4582 N N . VAL A 1 82 ? 6.769 10.121 2.177 1.00 0.00 82 VAL A N 3
ATOM 4583 C CA . VAL A 1 82 ? 6.570 9.133 1.128 1.00 0.00 82 VAL A CA 3
ATOM 4584 C C . VAL A 1 82 ? 7.793 8.245 0.974 1.00 0.00 82 VAL A C 3
ATOM 4585 O O . VAL A 1 82 ? 7.661 7.050 0.759 1.00 0.00 82 VAL A O 3
ATOM 4598 N N . HIS A 1 83 ? 8.988 8.822 1.098 1.00 0.00 83 HIS A N 3
ATOM 4599 C CA . HIS A 1 83 ? 10.209 8.036 0.977 1.00 0.00 83 HIS A CA 3
ATOM 4600 C C . HIS A 1 83 ? 10.121 6.819 1.885 1.00 0.00 83 HIS A C 3
ATOM 4601 O O . HIS A 1 83 ? 10.498 5.713 1.503 1.00 0.00 83 HIS A O 3
ATOM 4616 N N . HIS A 1 84 ? 9.595 7.036 3.085 1.00 0.00 84 HIS A N 3
ATOM 4617 C CA . HIS A 1 84 ? 9.424 5.961 4.050 1.00 0.00 84 HIS A CA 3
ATOM 4618 C C . HIS A 1 84 ? 8.230 5.088 3.676 1.00 0.00 84 HIS A C 3
ATOM 4619 O O . HIS A 1 84 ? 8.191 3.902 3.999 1.00 0.00 84 HIS A O 3
ATOM 4634 N N . ILE A 1 85 ? 7.251 5.686 2.994 1.00 0.00 85 ILE A N 3
ATOM 4635 C CA . ILE A 1 85 ? 6.056 4.956 2.585 1.00 0.00 85 ILE A CA 3
ATOM 4636 C C . ILE A 1 85 ? 6.278 4.236 1.254 1.00 0.00 85 ILE A C 3
ATOM 4637 O O . ILE A 1 85 ? 5.753 3.147 1.042 1.00 0.00 85 ILE A O 3
ATOM 4653 N N . GLU A 1 86 ? 7.075 4.834 0.373 1.00 0.00 86 GLU A N 3
ATOM 4654 C CA . GLU A 1 86 ? 7.378 4.226 -0.918 1.00 0.00 86 GLU A CA 3
ATOM 4655 C C . GLU A 1 86 ? 8.370 3.090 -0.729 1.00 0.00 86 GLU A C 3
ATOM 4656 O O . GLU A 1 86 ? 8.180 1.997 -1.258 1.00 0.00 86 GLU A O 3
ATOM 4668 N N . GLN A 1 87 ? 9.413 3.334 0.063 1.00 0.00 87 GLN A N 3
ATOM 4669 C CA . GLN A 1 87 ? 10.398 2.299 0.341 1.00 0.00 87 GLN A CA 3
ATOM 4670 C C . GLN A 1 87 ? 9.698 1.118 0.999 1.00 0.00 87 GLN A C 3
ATOM 4671 O O . GLN A 1 87 ? 10.106 -0.031 0.844 1.00 0.00 87 GLN A O 3
ATOM 4685 N N . ASN A 1 88 ? 8.625 1.424 1.724 1.00 0.00 88 ASN A N 3
ATOM 4686 C CA . ASN A 1 88 ? 7.833 0.411 2.401 1.00 0.00 88 ASN A CA 3
ATOM 4687 C C . ASN A 1 88 ? 6.833 -0.217 1.435 1.00 0.00 88 ASN A C 3
ATOM 4688 O O . ASN A 1 88 ? 6.901 -1.411 1.146 1.00 0.00 88 ASN A O 3
ATOM 4699 N N . ILE A 1 89 ? 5.902 0.598 0.937 1.00 0.00 89 ILE A N 3
ATOM 4700 C CA . ILE A 1 89 ? 4.885 0.119 0.008 1.00 0.00 89 ILE A CA 3
ATOM 4701 C C . ILE A 1 89 ? 5.510 -0.558 -1.200 1.00 0.00 89 ILE A C 3
ATOM 4702 O O . ILE A 1 89 ? 5.049 -1.614 -1.635 1.00 0.00 89 ILE A O 3
ATOM 4718 N N . LYS A 1 90 ? 6.552 0.046 -1.747 1.00 0.00 90 LYS A N 3
ATOM 4719 C CA . LYS A 1 90 ? 7.203 -0.532 -2.906 1.00 0.00 90 LYS A CA 3
ATOM 4720 C C . LYS A 1 90 ? 7.805 -1.884 -2.549 1.00 0.00 90 LYS A C 3
ATOM 4721 O O . LYS A 1 90 ? 7.898 -2.774 -3.392 1.00 0.00 90 LYS A O 3
ATOM 4740 N N . GLU A 1 91 ? 8.190 -2.038 -1.285 1.00 0.00 91 GLU A N 3
ATOM 4741 C CA . GLU A 1 91 ? 8.752 -3.292 -0.804 1.00 0.00 91 GLU A CA 3
ATOM 4742 C C . GLU A 1 91 ? 7.641 -4.197 -0.277 1.00 0.00 91 GLU A C 3
ATOM 4743 O O . GLU A 1 91 ? 7.877 -5.359 0.054 1.00 0.00 91 GLU A O 3
ATOM 4755 N N . ILE A 1 92 ? 6.424 -3.656 -0.213 1.00 0.00 92 ILE A N 3
ATOM 4756 C CA . ILE A 1 92 ? 5.279 -4.408 0.256 1.00 0.00 92 ILE A CA 3
ATOM 4757 C C . ILE A 1 92 ? 4.877 -5.420 -0.802 1.00 0.00 92 ILE A C 3
ATOM 4758 O O . ILE A 1 92 ? 4.587 -6.574 -0.497 1.00 0.00 92 ILE A O 3
ATOM 4774 N N . PHE A 1 93 ? 4.892 -4.981 -2.054 1.00 0.00 93 PHE A N 3
ATOM 4775 C CA . PHE A 1 93 ? 4.555 -5.853 -3.166 1.00 0.00 93 PHE A CA 3
ATOM 4776 C C . PHE A 1 93 ? 5.490 -7.065 -3.195 1.00 0.00 93 PHE A C 3
ATOM 4777 O O . PHE A 1 93 ? 5.130 -8.130 -3.691 1.00 0.00 93 PHE A O 3
ATOM 4794 N N . HIS A 1 94 ? 6.705 -6.882 -2.673 1.00 0.00 94 HIS A N 3
ATOM 4795 C CA . HIS A 1 94 ? 7.702 -7.946 -2.650 1.00 0.00 94 HIS A CA 3
ATOM 4796 C C . HIS A 1 94 ? 7.207 -9.108 -1.812 1.00 0.00 94 HIS A C 3
ATOM 4797 O O . HIS A 1 94 ? 6.976 -10.203 -2.323 1.00 0.00 94 HIS A O 3
ATOM 4812 N N . HIS A 1 95 ? 7.019 -8.854 -0.524 1.00 0.00 95 HIS A N 3
ATOM 4813 C CA . HIS A 1 95 ? 6.518 -9.875 0.379 1.00 0.00 95 HIS A CA 3
ATOM 4814 C C . HIS A 1 95 ? 5.101 -10.277 -0.017 1.00 0.00 95 HIS A C 3
ATOM 4815 O O . HIS A 1 95 ? 4.565 -11.264 0.485 1.00 0.00 95 HIS A O 3
ATOM 4830 N N . LEU A 1 96 ? 4.497 -9.513 -0.932 1.00 0.00 96 LEU A N 3
ATOM 4831 C CA . LEU A 1 96 ? 3.146 -9.808 -1.393 1.00 0.00 96 LEU A CA 3
ATOM 4832 C C . LEU A 1 96 ? 3.195 -10.763 -2.572 1.00 0.00 96 LEU A C 3
ATOM 4833 O O . LEU A 1 96 ? 2.601 -11.841 -2.542 1.00 0.00 96 LEU A O 3
ATOM 4849 N N . GLU A 1 97 ? 3.932 -10.368 -3.601 1.00 0.00 97 GLU A N 3
ATOM 4850 C CA . GLU A 1 97 ? 4.090 -11.194 -4.782 1.00 0.00 97 GLU A CA 3
ATOM 4851 C C . GLU A 1 97 ? 5.001 -12.377 -4.471 1.00 0.00 97 GLU A C 3
ATOM 4852 O O . GLU A 1 97 ? 5.152 -13.286 -5.286 1.00 0.00 97 GLU A O 3
ATOM 4864 N N . GLU A 1 98 ? 5.603 -12.360 -3.280 1.00 0.00 98 GLU A N 3
ATOM 4865 C CA . GLU A 1 98 ? 6.494 -13.438 -2.865 1.00 0.00 98 GLU A CA 3
ATOM 4866 C C . GLU A 1 98 ? 5.721 -14.522 -2.121 1.00 0.00 98 GLU A C 3
ATOM 4867 O O . GLU A 1 98 ? 6.135 -15.681 -2.088 1.00 0.00 98 GLU A O 3
ATOM 4879 N N . LEU A 1 99 ? 4.597 -14.135 -1.523 1.00 0.00 99 LEU A N 3
ATOM 4880 C CA . LEU A 1 99 ? 3.765 -15.070 -0.777 1.00 0.00 99 LEU A CA 3
ATOM 4881 C C . LEU A 1 99 ? 3.071 -16.057 -1.712 1.00 0.00 99 LEU A C 3
ATOM 4882 O O . LEU A 1 99 ? 3.155 -17.270 -1.522 1.00 0.00 99 LEU A O 3
ATOM 4898 N N . VAL A 1 100 ? 2.382 -15.530 -2.717 1.00 0.00 100 VAL A N 3
ATOM 4899 C CA . VAL A 1 100 ? 1.669 -16.368 -3.675 1.00 0.00 100 VAL A CA 3
ATOM 4900 C C . VAL A 1 100 ? 2.636 -17.138 -4.570 1.00 0.00 100 VAL A C 3
ATOM 4901 O O . VAL A 1 100 ? 2.312 -18.221 -5.058 1.00 0.00 100 VAL A O 3
ATOM 4914 N N . HIS A 1 101 ? 3.821 -16.576 -4.785 1.00 0.00 101 HIS A N 3
ATOM 4915 C CA . HIS A 1 101 ? 4.826 -17.218 -5.625 1.00 0.00 101 HIS A CA 3
ATOM 4916 C C . HIS A 1 101 ? 5.523 -18.349 -4.875 1.00 0.00 101 HIS A C 3
ATOM 4917 O O . HIS A 1 101 ? 5.821 -19.396 -5.450 1.00 0.00 101 HIS A O 3
ATOM 4932 N N . ARG A 1 102 ? 5.780 -18.133 -3.589 1.00 0.00 102 ARG A N 3
ATOM 4933 C CA . ARG A 1 102 ? 6.444 -19.136 -2.765 1.00 0.00 102 ARG A CA 3
ATOM 4934 C C . ARG A 1 102 ? 5.511 -20.309 -2.475 1.00 0.00 102 ARG A C 3
ATOM 4935 O O . ARG A 1 102 ? 4.287 -20.080 -2.380 1.00 0.00 102 ARG A O 3
ATOM 4957 N N . MET A 1 1 ? 2.147 -21.598 4.393 1.00 0.00 1 MET A N 4
ATOM 4958 C CA . MET A 1 1 ? 1.600 -20.607 5.356 1.00 0.00 1 MET A CA 4
ATOM 4959 C C . MET A 1 1 ? 1.284 -19.284 4.667 1.00 0.00 1 MET A C 4
ATOM 4960 O O . MET A 1 1 ? 2.184 -18.573 4.220 1.00 0.00 1 MET A O 4
ATOM 4976 N N . TYR A 1 2 ? -0.003 -18.957 4.585 1.00 0.00 2 TYR A N 4
ATOM 4977 C CA . TYR A 1 2 ? -0.436 -17.718 3.951 1.00 0.00 2 TYR A CA 4
ATOM 4978 C C . TYR A 1 2 ? -1.429 -16.972 4.837 1.00 0.00 2 TYR A C 4
ATOM 4979 O O . TYR A 1 2 ? -2.291 -17.580 5.471 1.00 0.00 2 TYR A O 4
ATOM 4997 N N . GLY A 1 3 ? -1.298 -15.651 4.876 1.00 0.00 3 GLY A N 4
ATOM 4998 C CA . GLY A 1 3 ? -2.184 -14.836 5.686 1.00 0.00 3 GLY A CA 4
ATOM 4999 C C . GLY A 1 3 ? -1.425 -13.860 6.557 1.00 0.00 3 GLY A C 4
ATOM 5000 O O . GLY A 1 3 ? -1.826 -12.705 6.700 1.00 0.00 3 GLY A O 4
ATOM 5004 N N . LYS A 1 4 ? -0.318 -14.318 7.132 1.00 0.00 4 LYS A N 4
ATOM 5005 C CA . LYS A 1 4 ? 0.499 -13.463 7.981 1.00 0.00 4 LYS A CA 4
ATOM 5006 C C . LYS A 1 4 ? 1.077 -12.314 7.181 1.00 0.00 4 LYS A C 4
ATOM 5007 O O . LYS A 1 4 ? 1.500 -11.307 7.748 1.00 0.00 4 LYS A O 4
ATOM 5026 N N . LEU A 1 5 ? 1.059 -12.441 5.856 1.00 0.00 5 LEU A N 4
ATOM 5027 C CA . LEU A 1 5 ? 1.548 -11.374 5.005 1.00 0.00 5 LEU A CA 4
ATOM 5028 C C . LEU A 1 5 ? 0.876 -10.066 5.413 1.00 0.00 5 LEU A C 4
ATOM 5029 O O . LEU A 1 5 ? 1.410 -8.980 5.190 1.00 0.00 5 LEU A O 4
ATOM 5045 N N . ASN A 1 6 ? -0.299 -10.195 6.035 1.00 0.00 6 ASN A N 4
ATOM 5046 C CA . ASN A 1 6 ? -1.047 -9.044 6.503 1.00 0.00 6 ASN A CA 4
ATOM 5047 C C . ASN A 1 6 ? -0.270 -8.302 7.578 1.00 0.00 6 ASN A C 4
ATOM 5048 O O . ASN A 1 6 ? -0.145 -7.080 7.529 1.00 0.00 6 ASN A O 4
ATOM 5059 N N . ASP A 1 7 ? 0.271 -9.047 8.542 1.00 0.00 7 ASP A N 4
ATOM 5060 C CA . ASP A 1 7 ? 1.059 -8.443 9.610 1.00 0.00 7 ASP A CA 4
ATOM 5061 C C . ASP A 1 7 ? 2.084 -7.494 9.002 1.00 0.00 7 ASP A C 4
ATOM 5062 O O . ASP A 1 7 ? 2.389 -6.438 9.557 1.00 0.00 7 ASP A O 4
ATOM 5071 N N . LEU A 1 8 ? 2.586 -7.881 7.834 1.00 0.00 8 LEU A N 4
ATOM 5072 C CA . LEU A 1 8 ? 3.550 -7.078 7.102 1.00 0.00 8 LEU A CA 4
ATOM 5073 C C . LEU A 1 8 ? 2.829 -6.092 6.194 1.00 0.00 8 LEU A C 4
ATOM 5074 O O . LEU A 1 8 ? 3.341 -5.011 5.907 1.00 0.00 8 LEU A O 4
ATOM 5090 N N . LEU A 1 9 ? 1.630 -6.466 5.742 1.00 0.00 9 LEU A N 4
ATOM 5091 C CA . LEU A 1 9 ? 0.859 -5.593 4.871 1.00 0.00 9 LEU A CA 4
ATOM 5092 C C . LEU A 1 9 ? 0.354 -4.381 5.649 1.00 0.00 9 LEU A C 4
ATOM 5093 O O . LEU A 1 9 ? 0.234 -3.285 5.107 1.00 0.00 9 LEU A O 4
ATOM 5109 N N . GLU A 1 10 ? 0.062 -4.591 6.930 1.00 0.00 10 GLU A N 4
ATOM 5110 C CA . GLU A 1 10 ? -0.431 -3.523 7.795 1.00 0.00 10 GLU A CA 4
ATOM 5111 C C . GLU A 1 10 ? 0.511 -2.323 7.783 1.00 0.00 10 GLU A C 4
ATOM 5112 O O . GLU A 1 10 ? 0.068 -1.175 7.761 1.00 0.00 10 GLU A O 4
ATOM 5124 N N . ASP A 1 11 ? 1.814 -2.594 7.799 1.00 0.00 11 ASP A N 4
ATOM 5125 C CA . ASP A 1 11 ? 2.818 -1.532 7.789 1.00 0.00 11 ASP A CA 4
ATOM 5126 C C . ASP A 1 11 ? 2.511 -0.504 6.702 1.00 0.00 11 ASP A C 4
ATOM 5127 O O . ASP A 1 11 ? 2.596 0.702 6.930 1.00 0.00 11 ASP A O 4
ATOM 5136 N N . LEU A 1 12 ? 2.148 -0.997 5.525 1.00 0.00 12 LEU A N 4
ATOM 5137 C CA . LEU A 1 12 ? 1.820 -0.136 4.395 1.00 0.00 12 LEU A CA 4
ATOM 5138 C C . LEU A 1 12 ? 0.681 0.815 4.752 1.00 0.00 12 LEU A C 4
ATOM 5139 O O . LEU A 1 12 ? 0.834 2.033 4.709 1.00 0.00 12 LEU A O 4
ATOM 5155 N N . GLN A 1 13 ? -0.465 0.247 5.092 1.00 0.00 13 GLN A N 4
ATOM 5156 C CA . GLN A 1 13 ? -1.636 1.046 5.437 1.00 0.00 13 GLN A CA 4
ATOM 5157 C C . GLN A 1 13 ? -1.307 2.095 6.496 1.00 0.00 13 GLN A C 4
ATOM 5158 O O . GLN A 1 13 ? -1.755 3.238 6.406 1.00 0.00 13 GLN A O 4
ATOM 5172 N N . GLU A 1 14 ? -0.518 1.708 7.490 1.00 0.00 14 GLU A N 4
ATOM 5173 C CA . GLU A 1 14 ? -0.131 2.632 8.549 1.00 0.00 14 GLU A CA 4
ATOM 5174 C C . GLU A 1 14 ? 0.903 3.620 8.032 1.00 0.00 14 GLU A C 4
ATOM 5175 O O . GLU A 1 14 ? 1.064 4.711 8.581 1.00 0.00 14 GLU A O 4
ATOM 5187 N N . VAL A 1 15 ? 1.593 3.239 6.961 1.00 0.00 15 VAL A N 4
ATOM 5188 C CA . VAL A 1 15 ? 2.595 4.101 6.366 1.00 0.00 15 VAL A CA 4
ATOM 5189 C C . VAL A 1 15 ? 1.926 5.240 5.603 1.00 0.00 15 VAL A C 4
ATOM 5190 O O . VAL A 1 15 ? 2.494 6.323 5.459 1.00 0.00 15 VAL A O 4
ATOM 5203 N N . LEU A 1 16 ? 0.707 4.991 5.127 1.00 0.00 16 LEU A N 4
ATOM 5204 C CA . LEU A 1 16 ? -0.039 6.002 4.395 1.00 0.00 16 LEU A CA 4
ATOM 5205 C C . LEU A 1 16 ? -0.383 7.171 5.308 1.00 0.00 16 LEU A C 4
ATOM 5206 O O . LEU A 1 16 ? -0.396 8.323 4.876 1.00 0.00 16 LEU A O 4
ATOM 5222 N N . LYS A 1 17 ? -0.643 6.871 6.582 1.00 0.00 17 LYS A N 4
ATOM 5223 C CA . LYS A 1 17 ? -0.970 7.905 7.562 1.00 0.00 17 LYS A CA 4
ATOM 5224 C C . LYS A 1 17 ? -0.018 9.086 7.420 1.00 0.00 17 LYS A C 4
ATOM 5225 O O . LYS A 1 17 ? -0.434 10.244 7.441 1.00 0.00 17 LYS A O 4
ATOM 5244 N N . ASN A 1 18 ? 1.262 8.778 7.246 1.00 0.00 18 ASN A N 4
ATOM 5245 C CA . ASN A 1 18 ? 2.276 9.810 7.066 1.00 0.00 18 ASN A CA 4
ATOM 5246 C C . ASN A 1 18 ? 2.062 10.495 5.726 1.00 0.00 18 ASN A C 4
ATOM 5247 O O . ASN A 1 18 ? 2.138 11.718 5.610 1.00 0.00 18 ASN A O 4
ATOM 5258 N N . LEU A 1 19 ? 1.783 9.677 4.720 1.00 0.00 19 LEU A N 4
ATOM 5259 C CA . LEU A 1 19 ? 1.541 10.155 3.367 1.00 0.00 19 LEU A CA 4
ATOM 5260 C C . LEU A 1 19 ? 0.447 11.227 3.356 1.00 0.00 19 LEU A C 4
ATOM 5261 O O . LEU A 1 19 ? 0.523 12.193 2.601 1.00 0.00 19 LEU A O 4
ATOM 5277 N N . HIS A 1 20 ? -0.560 11.050 4.203 1.00 0.00 20 HIS A N 4
ATOM 5278 C CA . HIS A 1 20 ? -1.665 12.005 4.296 1.00 0.00 20 HIS A CA 4
ATOM 5279 C C . HIS A 1 20 ? -1.156 13.423 4.544 1.00 0.00 20 HIS A C 4
ATOM 5280 O O . HIS A 1 20 ? -1.754 14.396 4.084 1.00 0.00 20 HIS A O 4
ATOM 5295 N N . LYS A 1 21 ? -0.070 13.533 5.300 1.00 0.00 21 LYS A N 4
ATOM 5296 C CA . LYS A 1 21 ? 0.498 14.836 5.642 1.00 0.00 21 LYS A CA 4
ATOM 5297 C C . LYS A 1 21 ? 1.608 15.270 4.690 1.00 0.00 21 LYS A C 4
ATOM 5298 O O . LYS A 1 21 ? 2.229 16.312 4.901 1.00 0.00 21 LYS A O 4
ATOM 5317 N N . ASN A 1 22 ? 1.877 14.482 3.655 1.00 0.00 22 ASN A N 4
ATOM 5318 C CA . ASN A 1 22 ? 2.937 14.835 2.717 1.00 0.00 22 ASN A CA 4
ATOM 5319 C C . ASN A 1 22 ? 2.553 14.566 1.265 1.00 0.00 22 ASN A C 4
ATOM 5320 O O . ASN A 1 22 ? 3.331 14.852 0.356 1.00 0.00 22 ASN A O 4
ATOM 5331 N N . TRP A 1 23 ? 1.356 14.034 1.036 1.00 0.00 23 TRP A N 4
ATOM 5332 C CA . TRP A 1 23 ? 0.913 13.765 -0.324 1.00 0.00 23 TRP A CA 4
ATOM 5333 C C . TRP A 1 23 ? 0.578 15.083 -1.021 1.00 0.00 23 TRP A C 4
ATOM 5334 O O . TRP A 1 23 ? 1.146 15.405 -2.064 1.00 0.00 23 TRP A O 4
ATOM 5355 N N . HIS A 1 24 ? -0.321 15.853 -0.417 1.00 0.00 24 HIS A N 4
ATOM 5356 C CA . HIS A 1 24 ? -0.709 17.155 -0.950 1.00 0.00 24 HIS A CA 4
ATOM 5357 C C . HIS A 1 24 ? -1.768 17.805 -0.073 1.00 0.00 24 HIS A C 4
ATOM 5358 O O . HIS A 1 24 ? -2.779 18.308 -0.567 1.00 0.00 24 HIS A O 4
ATOM 5373 N N . GLY A 1 25 ? -1.530 17.793 1.227 1.00 0.00 25 GLY A N 4
ATOM 5374 C CA . GLY A 1 25 ? -2.466 18.380 2.165 1.00 0.00 25 GLY A CA 4
ATOM 5375 C C . GLY A 1 25 ? -3.885 17.891 1.976 1.00 0.00 25 GLY A C 4
ATOM 5376 O O . GLY A 1 25 ? -4.193 17.180 1.020 1.00 0.00 25 GLY A O 4
ATOM 5380 N N . GLY A 1 26 ? -4.749 18.277 2.901 1.00 0.00 26 GLY A N 4
ATOM 5381 C CA . GLY A 1 26 ? -6.135 17.878 2.837 1.00 0.00 26 GLY A CA 4
ATOM 5382 C C . GLY A 1 26 ? -6.302 16.378 2.888 1.00 0.00 26 GLY A C 4
ATOM 5383 O O . GLY A 1 26 ? -6.521 15.739 1.861 1.00 0.00 26 GLY A O 4
ATOM 5387 N N . LYS A 1 27 ? -6.208 15.811 4.088 1.00 0.00 27 LYS A N 4
ATOM 5388 C CA . LYS A 1 27 ? -6.367 14.372 4.256 1.00 0.00 27 LYS A CA 4
ATOM 5389 C C . LYS A 1 27 ? -7.646 13.909 3.563 1.00 0.00 27 LYS A C 4
ATOM 5390 O O . LYS A 1 27 ? -7.746 12.767 3.117 1.00 0.00 27 LYS A O 4
ATOM 5409 N N . ASP A 1 28 ? -8.612 14.819 3.453 1.00 0.00 28 ASP A N 4
ATOM 5410 C CA . ASP A 1 28 ? -9.870 14.517 2.789 1.00 0.00 28 ASP A CA 4
ATOM 5411 C C . ASP A 1 28 ? -9.605 14.073 1.356 1.00 0.00 28 ASP A C 4
ATOM 5412 O O . ASP A 1 28 ? -10.344 13.259 0.801 1.00 0.00 28 ASP A O 4
ATOM 5421 N N . ASN A 1 29 ? -8.532 14.599 0.765 1.00 0.00 29 ASN A N 4
ATOM 5422 C CA . ASN A 1 29 ? -8.164 14.235 -0.595 1.00 0.00 29 ASN A CA 4
ATOM 5423 C C . ASN A 1 29 ? -7.464 12.882 -0.593 1.00 0.00 29 ASN A C 4
ATOM 5424 O O . ASN A 1 29 ? -7.710 12.038 -1.455 1.00 0.00 29 ASN A O 4
ATOM 5435 N N . LEU A 1 30 ? -6.607 12.678 0.404 1.00 0.00 30 LEU A N 4
ATOM 5436 C CA . LEU A 1 30 ? -5.885 11.422 0.551 1.00 0.00 30 LEU A CA 4
ATOM 5437 C C . LEU A 1 30 ? -6.874 10.303 0.864 1.00 0.00 30 LEU A C 4
ATOM 5438 O O . LEU A 1 30 ? -6.719 9.170 0.414 1.00 0.00 30 LEU A O 4
ATOM 5454 N N . HIS A 1 31 ? -7.897 10.637 1.643 1.00 0.00 31 HIS A N 4
ATOM 5455 C CA . HIS A 1 31 ? -8.921 9.669 2.026 1.00 0.00 31 HIS A CA 4
ATOM 5456 C C . HIS A 1 31 ? -9.399 8.864 0.821 1.00 0.00 31 HIS A C 4
ATOM 5457 O O . HIS A 1 31 ? -9.564 7.650 0.904 1.00 0.00 31 HIS A O 4
ATOM 5472 N N . ASP A 1 32 ? -9.620 9.547 -0.296 1.00 0.00 32 ASP A N 4
ATOM 5473 C CA . ASP A 1 32 ? -10.081 8.890 -1.514 1.00 0.00 32 ASP A CA 4
ATOM 5474 C C . ASP A 1 32 ? -8.947 8.141 -2.208 1.00 0.00 32 ASP A C 4
ATOM 5475 O O . ASP A 1 32 ? -9.189 7.231 -3.002 1.00 0.00 32 ASP A O 4
ATOM 5484 N N . VAL A 1 33 ? -7.711 8.526 -1.910 1.00 0.00 33 VAL A N 4
ATOM 5485 C CA . VAL A 1 33 ? -6.549 7.888 -2.513 1.00 0.00 33 VAL A CA 4
ATOM 5486 C C . VAL A 1 33 ? -6.099 6.678 -1.695 1.00 0.00 33 VAL A C 4
ATOM 5487 O O . VAL A 1 33 ? -5.847 5.610 -2.248 1.00 0.00 33 VAL A O 4
ATOM 5500 N N . ASP A 1 34 ? -6.012 6.843 -0.377 1.00 0.00 34 ASP A N 4
ATOM 5501 C CA . ASP A 1 34 ? -5.605 5.747 0.496 1.00 0.00 34 ASP A CA 4
ATOM 5502 C C . ASP A 1 34 ? -6.741 4.739 0.645 1.00 0.00 34 ASP A C 4
ATOM 5503 O O . ASP A 1 34 ? -6.501 3.535 0.739 1.00 0.00 34 ASP A O 4
ATOM 5512 N N . ASN A 1 35 ? -7.982 5.229 0.644 1.00 0.00 35 ASN A N 4
ATOM 5513 C CA . ASN A 1 35 ? -9.138 4.346 0.755 1.00 0.00 35 ASN A CA 4
ATOM 5514 C C . ASN A 1 35 ? -9.058 3.261 -0.312 1.00 0.00 35 ASN A C 4
ATOM 5515 O O . ASN A 1 35 ? -9.539 2.145 -0.120 1.00 0.00 35 ASN A O 4
ATOM 5526 N N . HIS A 1 36 ? -8.423 3.600 -1.433 1.00 0.00 36 HIS A N 4
ATOM 5527 C CA . HIS A 1 36 ? -8.247 2.659 -2.528 1.00 0.00 36 HIS A CA 4
ATOM 5528 C C . HIS A 1 36 ? -7.524 1.419 -2.030 1.00 0.00 36 HIS A C 4
ATOM 5529 O O . HIS A 1 36 ? -7.998 0.297 -2.200 1.00 0.00 36 HIS A O 4
ATOM 5544 N N . LEU A 1 37 ? -6.381 1.636 -1.392 1.00 0.00 37 LEU A N 4
ATOM 5545 C CA . LEU A 1 37 ? -5.605 0.537 -0.844 1.00 0.00 37 LEU A CA 4
ATOM 5546 C C . LEU A 1 37 ? -6.242 0.050 0.450 1.00 0.00 37 LEU A C 4
ATOM 5547 O O . LEU A 1 37 ? -6.202 -1.139 0.765 1.00 0.00 37 LEU A O 4
ATOM 5563 N N . GLN A 1 38 ? -6.852 0.978 1.188 1.00 0.00 38 GLN A N 4
ATOM 5564 C CA . GLN A 1 38 ? -7.520 0.634 2.434 1.00 0.00 38 GLN A CA 4
ATOM 5565 C C . GLN A 1 38 ? -8.538 -0.463 2.170 1.00 0.00 38 GLN A C 4
ATOM 5566 O O . GLN A 1 38 ? -8.708 -1.380 2.973 1.00 0.00 38 GLN A O 4
ATOM 5580 N N . ASN A 1 39 ? -9.189 -0.371 1.016 1.00 0.00 39 ASN A N 4
ATOM 5581 C CA . ASN A 1 39 ? -10.166 -1.367 0.614 1.00 0.00 39 ASN A CA 4
ATOM 5582 C C . ASN A 1 39 ? -9.462 -2.556 -0.030 1.00 0.00 39 ASN A C 4
ATOM 5583 O O . ASN A 1 39 ? -10.029 -3.644 -0.131 1.00 0.00 39 ASN A O 4
ATOM 5594 N N . VAL A 1 40 ? -8.213 -2.347 -0.457 1.00 0.00 40 VAL A N 4
ATOM 5595 C CA . VAL A 1 40 ? -7.440 -3.413 -1.076 1.00 0.00 40 VAL A CA 4
ATOM 5596 C C . VAL A 1 40 ? -6.941 -4.384 -0.013 1.00 0.00 40 VAL A C 4
ATOM 5597 O O . VAL A 1 40 ? -6.960 -5.596 -0.212 1.00 0.00 40 VAL A O 4
ATOM 5610 N N . ILE A 1 41 ? -6.502 -3.838 1.118 1.00 0.00 41 ILE A N 4
ATOM 5611 C CA . ILE A 1 41 ? -5.998 -4.649 2.223 1.00 0.00 41 ILE A CA 4
ATOM 5612 C C . ILE A 1 41 ? -6.917 -5.837 2.503 1.00 0.00 41 ILE A C 4
ATOM 5613 O O . ILE A 1 41 ? -6.457 -6.926 2.846 1.00 0.00 41 ILE A O 4
ATOM 5629 N N . GLU A 1 42 ? -8.218 -5.617 2.346 1.00 0.00 42 GLU A N 4
ATOM 5630 C CA . GLU A 1 42 ? -9.207 -6.665 2.570 1.00 0.00 42 GLU A CA 4
ATOM 5631 C C . GLU A 1 42 ? -9.213 -7.648 1.414 1.00 0.00 42 GLU A C 4
ATOM 5632 O O . GLU A 1 42 ? -9.527 -8.823 1.586 1.00 0.00 42 GLU A O 4
ATOM 5644 N N . ASP A 1 43 ? -8.844 -7.168 0.241 1.00 0.00 43 ASP A N 4
ATOM 5645 C CA . ASP A 1 43 ? -8.785 -8.020 -0.925 1.00 0.00 43 ASP A CA 4
ATOM 5646 C C . ASP A 1 43 ? -7.505 -8.837 -0.899 1.00 0.00 43 ASP A C 4
ATOM 5647 O O . ASP A 1 43 ? -7.451 -9.927 -1.458 1.00 0.00 43 ASP A O 4
ATOM 5656 N N . ILE A 1 44 ? -6.477 -8.312 -0.233 1.00 0.00 44 ILE A N 4
ATOM 5657 C CA . ILE A 1 44 ? -5.204 -9.015 -0.129 1.00 0.00 44 ILE A CA 4
ATOM 5658 C C . ILE A 1 44 ? -5.213 -9.981 1.047 1.00 0.00 44 ILE A C 4
ATOM 5659 O O . ILE A 1 44 ? -5.001 -11.180 0.872 1.00 0.00 44 ILE A O 4
ATOM 5675 N N . HIS A 1 45 ? -5.460 -9.457 2.245 1.00 0.00 45 HIS A N 4
ATOM 5676 C CA . HIS A 1 45 ? -5.492 -10.289 3.443 1.00 0.00 45 HIS A CA 4
ATOM 5677 C C . HIS A 1 45 ? -6.545 -11.386 3.320 1.00 0.00 45 HIS A C 4
ATOM 5678 O O . HIS A 1 45 ? -6.409 -12.455 3.916 1.00 0.00 45 HIS A O 4
ATOM 5693 N N . ASP A 1 46 ? -7.585 -11.131 2.531 1.00 0.00 46 ASP A N 4
ATOM 5694 C CA . ASP A 1 46 ? -8.634 -12.119 2.330 1.00 0.00 46 ASP A CA 4
ATOM 5695 C C . ASP A 1 46 ? -8.250 -13.054 1.194 1.00 0.00 46 ASP A C 4
ATOM 5696 O O . ASP A 1 46 ? -8.694 -14.201 1.139 1.00 0.00 46 ASP A O 4
ATOM 5705 N N . PHE A 1 47 ? -7.423 -12.550 0.283 1.00 0.00 47 PHE A N 4
ATOM 5706 C CA . PHE A 1 47 ? -6.982 -13.346 -0.862 1.00 0.00 47 PHE A CA 4
ATOM 5707 C C . PHE A 1 47 ? -5.791 -14.241 -0.521 1.00 0.00 47 PHE A C 4
ATOM 5708 O O . PHE A 1 47 ? -5.832 -15.446 -0.774 1.00 0.00 47 PHE A O 4
ATOM 5725 N N . MET A 1 48 ? -4.727 -13.664 0.041 1.00 0.00 48 MET A N 4
ATOM 5726 C CA . MET A 1 48 ? -3.541 -14.450 0.386 1.00 0.00 48 MET A CA 4
ATOM 5727 C C . MET A 1 48 ? -3.907 -15.671 1.226 1.00 0.00 48 MET A C 4
ATOM 5728 O O . MET A 1 48 ? -3.155 -16.644 1.277 1.00 0.00 48 MET A O 4
ATOM 5742 N N . GLN A 1 49 ? -5.064 -15.621 1.878 1.00 0.00 49 GLN A N 4
ATOM 5743 C CA . GLN A 1 49 ? -5.516 -16.735 2.704 1.00 0.00 49 GLN A CA 4
ATOM 5744 C C . GLN A 1 49 ? -6.371 -17.715 1.898 1.00 0.00 49 GLN A C 4
ATOM 5745 O O . GLN A 1 49 ? -7.073 -18.548 2.470 1.00 0.00 49 GLN A O 4
ATOM 5759 N N . GLY A 1 50 ? -6.303 -17.616 0.571 1.00 0.00 50 GLY A N 4
ATOM 5760 C CA . GLY A 1 50 ? -7.072 -18.508 -0.277 1.00 0.00 50 GLY A CA 4
ATOM 5761 C C . GLY A 1 50 ? -8.313 -17.851 -0.853 1.00 0.00 50 GLY A C 4
ATOM 5762 O O . GLY A 1 50 ? -9.328 -18.513 -1.072 1.00 0.00 50 GLY A O 4
ATOM 5766 N N . GLY A 1 51 ? -8.232 -16.548 -1.100 1.00 0.00 51 GLY A N 4
ATOM 5767 C CA . GLY A 1 51 ? -9.363 -15.828 -1.654 1.00 0.00 51 GLY A CA 4
ATOM 5768 C C . GLY A 1 51 ? -9.119 -15.365 -3.078 1.00 0.00 51 GLY A C 4
ATOM 5769 O O . GLY A 1 51 ? -9.726 -14.397 -3.535 1.00 0.00 51 GLY A O 4
ATOM 5773 N N . GLY A 1 52 ? -8.230 -16.060 -3.782 1.00 0.00 52 GLY A N 4
ATOM 5774 C CA . GLY A 1 52 ? -7.926 -15.700 -5.156 1.00 0.00 52 GLY A CA 4
ATOM 5775 C C . GLY A 1 52 ? -6.658 -14.876 -5.277 1.00 0.00 52 GLY A C 4
ATOM 5776 O O . GLY A 1 52 ? -6.495 -14.110 -6.227 1.00 0.00 52 GLY A O 4
ATOM 5780 N N . SER A 1 53 ? -5.757 -15.034 -4.313 1.00 0.00 53 SER A N 4
ATOM 5781 C CA . SER A 1 53 ? -4.496 -14.298 -4.312 1.00 0.00 53 SER A CA 4
ATOM 5782 C C . SER A 1 53 ? -3.674 -14.606 -5.564 1.00 0.00 53 SER A C 4
ATOM 5783 O O . SER A 1 53 ? -2.777 -13.846 -5.928 1.00 0.00 53 SER A O 4
ATOM 5791 N N . GLY A 1 54 ? -3.977 -15.727 -6.212 1.00 0.00 54 GLY A N 4
ATOM 5792 C CA . GLY A 1 54 ? -3.248 -16.114 -7.405 1.00 0.00 54 GLY A CA 4
ATOM 5793 C C . GLY A 1 54 ? -3.665 -15.330 -8.634 1.00 0.00 54 GLY A C 4
ATOM 5794 O O . GLY A 1 54 ? -4.301 -15.870 -9.539 1.00 0.00 54 GLY A O 4
ATOM 5798 N N . GLY A 1 55 ? -3.301 -14.052 -8.668 1.00 0.00 55 GLY A N 4
ATOM 5799 C CA . GLY A 1 55 ? -3.644 -13.211 -9.803 1.00 0.00 55 GLY A CA 4
ATOM 5800 C C . GLY A 1 55 ? -4.207 -11.863 -9.392 1.00 0.00 55 GLY A C 4
ATOM 5801 O O . GLY A 1 55 ? -4.423 -10.994 -10.235 1.00 0.00 55 GLY A O 4
ATOM 5805 N N . LYS A 1 56 ? -4.451 -11.689 -8.098 1.00 0.00 56 LYS A N 4
ATOM 5806 C CA . LYS A 1 56 ? -4.995 -10.437 -7.582 1.00 0.00 56 LYS A CA 4
ATOM 5807 C C . LYS A 1 56 ? -3.884 -9.455 -7.235 1.00 0.00 56 LYS A C 4
ATOM 5808 O O . LYS A 1 56 ? -4.026 -8.250 -7.437 1.00 0.00 56 LYS A O 4
ATOM 5827 N N . LEU A 1 57 ? -2.784 -9.971 -6.703 1.00 0.00 57 LEU A N 4
ATOM 5828 C CA . LEU A 1 57 ? -1.662 -9.127 -6.316 1.00 0.00 57 LEU A CA 4
ATOM 5829 C C . LEU A 1 57 ? -1.039 -8.418 -7.517 1.00 0.00 57 LEU A C 4
ATOM 5830 O O . LEU A 1 57 ? -0.227 -7.515 -7.348 1.00 0.00 57 LEU A O 4
ATOM 5846 N N . GLN A 1 58 ? -1.403 -8.825 -8.727 1.00 0.00 58 GLN A N 4
ATOM 5847 C CA . GLN A 1 58 ? -0.846 -8.198 -9.921 1.00 0.00 58 GLN A CA 4
ATOM 5848 C C . GLN A 1 58 ? -1.636 -6.955 -10.322 1.00 0.00 58 GLN A C 4
ATOM 5849 O O . GLN A 1 58 ? -1.059 -5.892 -10.548 1.00 0.00 58 GLN A O 4
ATOM 5863 N N . GLU A 1 59 ? -2.955 -7.089 -10.406 1.00 0.00 59 GLU A N 4
ATOM 5864 C CA . GLU A 1 59 ? -3.807 -5.967 -10.778 1.00 0.00 59 GLU A CA 4
ATOM 5865 C C . GLU A 1 59 ? -4.182 -5.150 -9.550 1.00 0.00 59 GLU A C 4
ATOM 5866 O O . GLU A 1 59 ? -4.382 -3.939 -9.637 1.00 0.00 59 GLU A O 4
ATOM 5878 N N . MET A 1 60 ? -4.269 -5.818 -8.407 1.00 0.00 60 MET A N 4
ATOM 5879 C CA . MET A 1 60 ? -4.615 -5.147 -7.164 1.00 0.00 60 MET A CA 4
ATOM 5880 C C . MET A 1 60 ? -3.416 -4.396 -6.605 1.00 0.00 60 MET A C 4
ATOM 5881 O O . MET A 1 60 ? -3.573 -3.361 -5.957 1.00 0.00 60 MET A O 4
ATOM 5895 N N . MET A 1 61 ? -2.213 -4.911 -6.858 1.00 0.00 61 MET A N 4
ATOM 5896 C CA . MET A 1 61 ? -1.001 -4.258 -6.367 1.00 0.00 61 MET A CA 4
ATOM 5897 C C . MET A 1 61 ? -0.951 -2.806 -6.832 1.00 0.00 61 MET A C 4
ATOM 5898 O O . MET A 1 61 ? -0.452 -1.931 -6.122 1.00 0.00 61 MET A O 4
ATOM 5912 N N . LYS A 1 62 ? -1.474 -2.556 -8.028 1.00 0.00 62 LYS A N 4
ATOM 5913 C CA . LYS A 1 62 ? -1.489 -1.210 -8.584 1.00 0.00 62 LYS A CA 4
ATOM 5914 C C . LYS A 1 62 ? -2.416 -0.297 -7.787 1.00 0.00 62 LYS A C 4
ATOM 5915 O O . LYS A 1 62 ? -2.234 0.919 -7.767 1.00 0.00 62 LYS A O 4
ATOM 5934 N N . GLU A 1 63 ? -3.415 -0.888 -7.137 1.00 0.00 63 GLU A N 4
ATOM 5935 C CA . GLU A 1 63 ? -4.372 -0.116 -6.350 1.00 0.00 63 GLU A CA 4
ATOM 5936 C C . GLU A 1 63 ? -3.735 0.449 -5.083 1.00 0.00 63 GLU A C 4
ATOM 5937 O O . GLU A 1 63 ? -4.045 1.567 -4.673 1.00 0.00 63 GLU A O 4
ATOM 5949 N N . PHE A 1 64 ? -2.846 -0.323 -4.463 1.00 0.00 64 PHE A N 4
ATOM 5950 C CA . PHE A 1 64 ? -2.182 0.121 -3.246 1.00 0.00 64 PHE A CA 4
ATOM 5951 C C . PHE A 1 64 ? -0.957 0.965 -3.585 1.00 0.00 64 PHE A C 4
ATOM 5952 O O . PHE A 1 64 ? -0.565 1.847 -2.821 1.00 0.00 64 PHE A O 4
ATOM 5969 N N . GLN A 1 65 ? -0.374 0.701 -4.748 1.00 0.00 65 GLN A N 4
ATOM 5970 C CA . GLN A 1 65 ? 0.788 1.449 -5.208 1.00 0.00 65 GLN A CA 4
ATOM 5971 C C . GLN A 1 65 ? 0.349 2.759 -5.859 1.00 0.00 65 GLN A C 4
ATOM 5972 O O . GLN A 1 65 ? 1.070 3.755 -5.822 1.00 0.00 65 GLN A O 4
ATOM 5986 N N . GLN A 1 66 ? -0.846 2.747 -6.452 1.00 0.00 66 GLN A N 4
ATOM 5987 C CA . GLN A 1 66 ? -1.387 3.934 -7.107 1.00 0.00 66 GLN A CA 4
ATOM 5988 C C . GLN A 1 66 ? -1.591 5.058 -6.097 1.00 0.00 66 GLN A C 4
ATOM 5989 O O . GLN A 1 66 ? -1.385 6.230 -6.406 1.00 0.00 66 GLN A O 4
ATOM 6003 N N . VAL A 1 67 ? -1.988 4.691 -4.886 1.00 0.00 67 VAL A N 4
ATOM 6004 C CA . VAL A 1 67 ? -2.212 5.662 -3.819 1.00 0.00 67 VAL A CA 4
ATOM 6005 C C . VAL A 1 67 ? -0.995 6.564 -3.647 1.00 0.00 67 VAL A C 4
ATOM 6006 O O . VAL A 1 67 ? -1.123 7.770 -3.440 1.00 0.00 67 VAL A O 4
ATOM 6019 N N . LEU A 1 68 ? 0.184 5.967 -3.748 1.00 0.00 68 LEU A N 4
ATOM 6020 C CA . LEU A 1 68 ? 1.433 6.702 -3.618 1.00 0.00 68 LEU A CA 4
ATOM 6021 C C . LEU A 1 68 ? 1.701 7.554 -4.863 1.00 0.00 68 LEU A C 4
ATOM 6022 O O . LEU A 1 68 ? 2.652 8.333 -4.893 1.00 0.00 68 LEU A O 4
ATOM 6038 N N . ASP A 1 69 ? 0.849 7.417 -5.884 1.00 0.00 69 ASP A N 4
ATOM 6039 C CA . ASP A 1 69 ? 0.994 8.196 -7.110 1.00 0.00 69 ASP A CA 4
ATOM 6040 C C . ASP A 1 69 ? 0.471 9.609 -6.883 1.00 0.00 69 ASP A C 4
ATOM 6041 O O . ASP A 1 69 ? 1.204 10.584 -7.048 1.00 0.00 69 ASP A O 4
ATOM 6050 N N . GLU A 1 70 ? -0.791 9.715 -6.460 1.00 0.00 70 GLU A N 4
ATOM 6051 C CA . GLU A 1 70 ? -1.382 11.021 -6.162 1.00 0.00 70 GLU A CA 4
ATOM 6052 C C . GLU A 1 70 ? -0.472 11.761 -5.201 1.00 0.00 70 GLU A C 4
ATOM 6053 O O . GLU A 1 70 ? -0.369 12.987 -5.213 1.00 0.00 70 GLU A O 4
ATOM 6065 N N . LEU A 1 71 ? 0.170 10.969 -4.361 1.00 0.00 71 LEU A N 4
ATOM 6066 C CA . LEU A 1 71 ? 1.078 11.445 -3.341 1.00 0.00 71 LEU A CA 4
ATOM 6067 C C . LEU A 1 71 ? 2.452 11.790 -3.917 1.00 0.00 71 LEU A C 4
ATOM 6068 O O . LEU A 1 71 ? 2.873 12.946 -3.894 1.00 0.00 71 LEU A O 4
ATOM 6084 N N . ASN A 1 72 ? 3.149 10.776 -4.418 1.00 0.00 72 ASN A N 4
ATOM 6085 C CA . ASN A 1 72 ? 4.482 10.959 -4.986 1.00 0.00 72 ASN A CA 4
ATOM 6086 C C . ASN A 1 72 ? 4.511 12.095 -6.008 1.00 0.00 72 ASN A C 4
ATOM 6087 O O . ASN A 1 72 ? 5.559 12.688 -6.257 1.00 0.00 72 ASN A O 4
ATOM 6098 N N . ASN A 1 73 ? 3.359 12.388 -6.603 1.00 0.00 73 ASN A N 4
ATOM 6099 C CA . ASN A 1 73 ? 3.266 13.447 -7.600 1.00 0.00 73 ASN A CA 4
ATOM 6100 C C . ASN A 1 73 ? 2.970 14.805 -6.961 1.00 0.00 73 ASN A C 4
ATOM 6101 O O . ASN A 1 73 ? 2.782 15.796 -7.667 1.00 0.00 73 ASN A O 4
ATOM 6112 N N . HIS A 1 74 ? 2.921 14.853 -5.631 1.00 0.00 74 HIS A N 4
ATOM 6113 C CA . HIS A 1 74 ? 2.637 16.105 -4.934 1.00 0.00 74 HIS A CA 4
ATOM 6114 C C . HIS A 1 74 ? 3.358 16.200 -3.596 1.00 0.00 74 HIS A C 4
ATOM 6115 O O . HIS A 1 74 ? 2.910 16.913 -2.702 1.00 0.00 74 HIS A O 4
ATOM 6130 N N . LEU A 1 75 ? 4.496 15.514 -3.471 1.00 0.00 75 LEU A N 4
ATOM 6131 C CA . LEU A 1 75 ? 5.284 15.575 -2.240 1.00 0.00 75 LEU A CA 4
ATOM 6132 C C . LEU A 1 75 ? 5.483 17.035 -1.848 1.00 0.00 75 LEU A C 4
ATOM 6133 O O . LEU A 1 75 ? 6.413 17.689 -2.317 1.00 0.00 75 LEU A O 4
ATOM 6149 N N . GLN A 1 76 ? 4.581 17.546 -1.024 1.00 0.00 76 GLN A N 4
ATOM 6150 C CA . GLN A 1 76 ? 4.633 18.940 -0.606 1.00 0.00 76 GLN A CA 4
ATOM 6151 C C . GLN A 1 76 ? 5.884 19.233 0.219 1.00 0.00 76 GLN A C 4
ATOM 6152 O O . GLN A 1 76 ? 5.803 19.503 1.418 1.00 0.00 76 GLN A O 4
ATOM 6166 N N . GLY A 1 77 ? 7.041 19.181 -0.432 1.00 0.00 77 GLY A N 4
ATOM 6167 C CA . GLY A 1 77 ? 8.294 19.447 0.252 1.00 0.00 77 GLY A CA 4
ATOM 6168 C C . GLY A 1 77 ? 8.508 18.545 1.450 1.00 0.00 77 GLY A C 4
ATOM 6169 O O . GLY A 1 77 ? 9.169 18.930 2.415 1.00 0.00 77 GLY A O 4
ATOM 6173 N N . GLY A 1 78 ? 7.947 17.343 1.391 1.00 0.00 78 GLY A N 4
ATOM 6174 C CA . GLY A 1 78 ? 8.091 16.402 2.484 1.00 0.00 78 GLY A CA 4
ATOM 6175 C C . GLY A 1 78 ? 8.328 14.986 1.999 1.00 0.00 78 GLY A C 4
ATOM 6176 O O . GLY A 1 78 ? 7.667 14.049 2.445 1.00 0.00 78 GLY A O 4
ATOM 6180 N N . LYS A 1 79 ? 9.273 14.835 1.078 1.00 0.00 79 LYS A N 4
ATOM 6181 C CA . LYS A 1 79 ? 9.601 13.528 0.520 1.00 0.00 79 LYS A CA 4
ATOM 6182 C C . LYS A 1 79 ? 9.959 12.528 1.613 1.00 0.00 79 LYS A C 4
ATOM 6183 O O . LYS A 1 79 ? 9.638 11.347 1.508 1.00 0.00 79 LYS A O 4
ATOM 6202 N N . HIS A 1 80 ? 10.628 13.007 2.657 1.00 0.00 80 HIS A N 4
ATOM 6203 C CA . HIS A 1 80 ? 11.039 12.150 3.768 1.00 0.00 80 HIS A CA 4
ATOM 6204 C C . HIS A 1 80 ? 9.910 11.226 4.213 1.00 0.00 80 HIS A C 4
ATOM 6205 O O . HIS A 1 80 ? 10.152 10.095 4.633 1.00 0.00 80 HIS A O 4
ATOM 6220 N N . THR A 1 81 ? 8.677 11.705 4.104 1.00 0.00 81 THR A N 4
ATOM 6221 C CA . THR A 1 81 ? 7.520 10.909 4.480 1.00 0.00 81 THR A CA 4
ATOM 6222 C C . THR A 1 81 ? 7.339 9.777 3.489 1.00 0.00 81 THR A C 4
ATOM 6223 O O . THR A 1 81 ? 7.648 8.623 3.785 1.00 0.00 81 THR A O 4
ATOM 6234 N N . VAL A 1 82 ? 6.850 10.123 2.306 1.00 0.00 82 VAL A N 4
ATOM 6235 C CA . VAL A 1 82 ? 6.633 9.144 1.255 1.00 0.00 82 VAL A CA 4
ATOM 6236 C C . VAL A 1 82 ? 7.861 8.271 1.063 1.00 0.00 82 VAL A C 4
ATOM 6237 O O . VAL A 1 82 ? 7.738 7.074 0.849 1.00 0.00 82 VAL A O 4
ATOM 6250 N N . HIS A 1 83 ? 9.052 8.864 1.155 1.00 0.00 83 HIS A N 4
ATOM 6251 C CA . HIS A 1 83 ? 10.279 8.093 0.996 1.00 0.00 83 HIS A CA 4
ATOM 6252 C C . HIS A 1 83 ? 10.232 6.863 1.891 1.00 0.00 83 HIS A C 4
ATOM 6253 O O . HIS A 1 83 ? 10.612 5.766 1.485 1.00 0.00 83 HIS A O 4
ATOM 6268 N N . HIS A 1 84 ? 9.741 7.057 3.108 1.00 0.00 84 HIS A N 4
ATOM 6269 C CA . HIS A 1 84 ? 9.617 5.963 4.057 1.00 0.00 84 HIS A CA 4
ATOM 6270 C C . HIS A 1 84 ? 8.425 5.079 3.703 1.00 0.00 84 HIS A C 4
ATOM 6271 O O . HIS A 1 84 ? 8.408 3.889 4.019 1.00 0.00 84 HIS A O 4
ATOM 6286 N N . ILE A 1 85 ? 7.427 5.670 3.047 1.00 0.00 85 ILE A N 4
ATOM 6287 C CA . ILE A 1 85 ? 6.232 4.928 2.657 1.00 0.00 85 ILE A CA 4
ATOM 6288 C C . ILE A 1 85 ? 6.438 4.218 1.317 1.00 0.00 85 ILE A C 4
ATOM 6289 O O . ILE A 1 85 ? 5.942 3.113 1.118 1.00 0.00 85 ILE A O 4
ATOM 6305 N N . GLU A 1 86 ? 7.175 4.848 0.405 1.00 0.00 86 GLU A N 4
ATOM 6306 C CA . GLU A 1 86 ? 7.443 4.254 -0.903 1.00 0.00 86 GLU A CA 4
ATOM 6307 C C . GLU A 1 86 ? 8.405 3.086 -0.761 1.00 0.00 86 GLU A C 4
ATOM 6308 O O . GLU A 1 86 ? 8.181 2.019 -1.331 1.00 0.00 86 GLU A O 4
ATOM 6320 N N . GLN A 1 87 ? 9.462 3.270 0.025 1.00 0.00 87 GLN A N 4
ATOM 6321 C CA . GLN A 1 87 ? 10.417 2.196 0.248 1.00 0.00 87 GLN A CA 4
ATOM 6322 C C . GLN A 1 87 ? 9.705 1.026 0.912 1.00 0.00 87 GLN A C 4
ATOM 6323 O O . GLN A 1 87 ? 10.072 -0.134 0.724 1.00 0.00 87 GLN A O 4
ATOM 6337 N N . ASN A 1 88 ? 8.664 1.351 1.674 1.00 0.00 88 ASN A N 4
ATOM 6338 C CA . ASN A 1 88 ? 7.864 0.348 2.355 1.00 0.00 88 ASN A CA 4
ATOM 6339 C C . ASN A 1 88 ? 6.819 -0.228 1.404 1.00 0.00 88 ASN A C 4
ATOM 6340 O O . ASN A 1 88 ? 6.856 -1.411 1.071 1.00 0.00 88 ASN A O 4
ATOM 6351 N N . ILE A 1 89 ? 5.886 0.619 0.970 1.00 0.00 89 ILE A N 4
ATOM 6352 C CA . ILE A 1 89 ? 4.826 0.194 0.061 1.00 0.00 89 ILE A CA 4
ATOM 6353 C C . ILE A 1 89 ? 5.393 -0.466 -1.180 1.00 0.00 89 ILE A C 4
ATOM 6354 O O . ILE A 1 89 ? 4.977 -1.564 -1.551 1.00 0.00 89 ILE A O 4
ATOM 6370 N N . LYS A 1 90 ? 6.339 0.193 -1.828 1.00 0.00 90 LYS A N 4
ATOM 6371 C CA . LYS A 1 90 ? 6.932 -0.377 -3.021 1.00 0.00 90 LYS A CA 4
ATOM 6372 C C . LYS A 1 90 ? 7.579 -1.713 -2.685 1.00 0.00 90 LYS A C 4
ATOM 6373 O O . LYS A 1 90 ? 7.639 -2.615 -3.519 1.00 0.00 90 LYS A O 4
ATOM 6392 N N . GLU A 1 91 ? 8.038 -1.838 -1.443 1.00 0.00 91 GLU A N 4
ATOM 6393 C CA . GLU A 1 91 ? 8.652 -3.070 -0.969 1.00 0.00 91 GLU A CA 4
ATOM 6394 C C . GLU A 1 91 ? 7.595 -3.988 -0.350 1.00 0.00 91 GLU A C 4
ATOM 6395 O O . GLU A 1 91 ? 7.893 -5.112 0.053 1.00 0.00 91 GLU A O 4
ATOM 6407 N N . ILE A 1 92 ? 6.352 -3.499 -0.287 1.00 0.00 92 ILE A N 4
ATOM 6408 C CA . ILE A 1 92 ? 5.251 -4.265 0.267 1.00 0.00 92 ILE A CA 4
ATOM 6409 C C . ILE A 1 92 ? 4.769 -5.275 -0.761 1.00 0.00 92 ILE A C 4
ATOM 6410 O O . ILE A 1 92 ? 4.470 -6.421 -0.431 1.00 0.00 92 ILE A O 4
ATOM 6426 N N . PHE A 1 93 ? 4.721 -4.842 -2.016 1.00 0.00 93 PHE A N 4
ATOM 6427 C CA . PHE A 1 93 ? 4.301 -5.713 -3.102 1.00 0.00 93 PHE A CA 4
ATOM 6428 C C . PHE A 1 93 ? 5.230 -6.925 -3.200 1.00 0.00 93 PHE A C 4
ATOM 6429 O O . PHE A 1 93 ? 4.838 -7.984 -3.686 1.00 0.00 93 PHE A O 4
ATOM 6446 N N . HIS A 1 94 ? 6.473 -6.751 -2.745 1.00 0.00 94 HIS A N 4
ATOM 6447 C CA . HIS A 1 94 ? 7.466 -7.818 -2.793 1.00 0.00 94 HIS A CA 4
ATOM 6448 C C . HIS A 1 94 ? 7.014 -8.990 -1.947 1.00 0.00 94 HIS A C 4
ATOM 6449 O O . HIS A 1 94 ? 6.721 -10.066 -2.464 1.00 0.00 94 HIS A O 4
ATOM 6464 N N . HIS A 1 95 ? 6.929 -8.765 -0.644 1.00 0.00 95 HIS A N 4
ATOM 6465 C CA . HIS A 1 95 ? 6.478 -9.800 0.271 1.00 0.00 95 HIS A CA 4
ATOM 6466 C C . HIS A 1 95 ? 5.047 -10.213 -0.064 1.00 0.00 95 HIS A C 4
ATOM 6467 O O . HIS A 1 95 ? 4.544 -11.210 0.453 1.00 0.00 95 HIS A O 4
ATOM 6482 N N . LEU A 1 96 ? 4.395 -9.443 -0.940 1.00 0.00 96 LEU A N 4
ATOM 6483 C CA . LEU A 1 96 ? 3.027 -9.743 -1.340 1.00 0.00 96 LEU A CA 4
ATOM 6484 C C . LEU A 1 96 ? 3.014 -10.668 -2.545 1.00 0.00 96 LEU A C 4
ATOM 6485 O O . LEU A 1 96 ? 2.549 -11.806 -2.465 1.00 0.00 96 LEU A O 4
ATOM 6501 N N . GLU A 1 97 ? 3.545 -10.181 -3.658 1.00 0.00 97 GLU A N 4
ATOM 6502 C CA . GLU A 1 97 ? 3.613 -10.973 -4.876 1.00 0.00 97 GLU A CA 4
ATOM 6503 C C . GLU A 1 97 ? 4.588 -12.133 -4.700 1.00 0.00 97 GLU A C 4
ATOM 6504 O O . GLU A 1 97 ? 4.630 -13.048 -5.521 1.00 0.00 97 GLU A O 4
ATOM 6516 N N . GLU A 1 98 ? 5.368 -12.094 -3.618 1.00 0.00 98 GLU A N 4
ATOM 6517 C CA . GLU A 1 98 ? 6.332 -13.156 -3.343 1.00 0.00 98 GLU A CA 4
ATOM 6518 C C . GLU A 1 98 ? 5.697 -14.264 -2.506 1.00 0.00 98 GLU A C 4
ATOM 6519 O O . GLU A 1 98 ? 6.259 -15.351 -2.369 1.00 0.00 98 GLU A O 4
ATOM 6531 N N . LEU A 1 99 ? 4.523 -13.981 -1.948 1.00 0.00 99 LEU A N 4
ATOM 6532 C CA . LEU A 1 99 ? 3.811 -14.948 -1.126 1.00 0.00 99 LEU A CA 4
ATOM 6533 C C . LEU A 1 99 ? 3.027 -15.929 -1.991 1.00 0.00 99 LEU A C 4
ATOM 6534 O O . LEU A 1 99 ? 3.206 -17.143 -1.892 1.00 0.00 99 LEU A O 4
ATOM 6550 N N . VAL A 1 100 ? 2.153 -15.394 -2.837 1.00 0.00 100 VAL A N 4
ATOM 6551 C CA . VAL A 1 100 ? 1.335 -16.217 -3.717 1.00 0.00 100 VAL A CA 4
ATOM 6552 C C . VAL A 1 100 ? 2.185 -16.935 -4.761 1.00 0.00 100 VAL A C 4
ATOM 6553 O O . VAL A 1 100 ? 1.985 -18.121 -5.028 1.00 0.00 100 VAL A O 4
ATOM 6566 N N . HIS A 1 101 ? 3.131 -16.212 -5.351 1.00 0.00 101 HIS A N 4
ATOM 6567 C CA . HIS A 1 101 ? 4.006 -16.786 -6.368 1.00 0.00 101 HIS A CA 4
ATOM 6568 C C . HIS A 1 101 ? 4.799 -17.961 -5.807 1.00 0.00 101 HIS A C 4
ATOM 6569 O O . HIS A 1 101 ? 5.170 -18.878 -6.540 1.00 0.00 101 HIS A O 4
ATOM 6584 N N . ARG A 1 102 ? 5.055 -17.931 -4.502 1.00 0.00 102 ARG A N 4
ATOM 6585 C CA . ARG A 1 102 ? 5.804 -18.998 -3.847 1.00 0.00 102 ARG A CA 4
ATOM 6586 C C . ARG A 1 102 ? 5.090 -20.337 -4.002 1.00 0.00 102 ARG A C 4
ATOM 6587 O O . ARG A 1 102 ? 3.869 -20.388 -3.749 1.00 0.00 102 ARG A O 4
ATOM 6609 N N . MET A 1 1 ? -1.787 -22.266 2.455 1.00 0.00 1 MET A N 5
ATOM 6610 C CA . MET A 1 1 ? -2.490 -21.065 2.979 1.00 0.00 1 MET A CA 5
ATOM 6611 C C . MET A 1 1 ? -1.503 -20.071 3.584 1.00 0.00 1 MET A C 5
ATOM 6612 O O . MET A 1 1 ? -0.886 -20.342 4.614 1.00 0.00 1 MET A O 5
ATOM 6628 N N . TYR A 1 2 ? -1.362 -18.918 2.937 1.00 0.00 2 TYR A N 5
ATOM 6629 C CA . TYR A 1 2 ? -0.450 -17.882 3.411 1.00 0.00 2 TYR A CA 5
ATOM 6630 C C . TYR A 1 2 ? -1.218 -16.635 3.836 1.00 0.00 2 TYR A C 5
ATOM 6631 O O . TYR A 1 2 ? -1.803 -15.941 3.005 1.00 0.00 2 TYR A O 5
ATOM 6649 N N . GLY A 1 3 ? -1.211 -16.355 5.135 1.00 0.00 3 GLY A N 5
ATOM 6650 C CA . GLY A 1 3 ? -1.910 -15.192 5.648 1.00 0.00 3 GLY A CA 5
ATOM 6651 C C . GLY A 1 3 ? -1.076 -14.385 6.622 1.00 0.00 3 GLY A C 5
ATOM 6652 O O . GLY A 1 3 ? -1.582 -13.462 7.261 1.00 0.00 3 GLY A O 5
ATOM 6656 N N . LYS A 1 4 ? 0.205 -14.723 6.736 1.00 0.00 4 LYS A N 5
ATOM 6657 C CA . LYS A 1 4 ? 1.099 -14.007 7.639 1.00 0.00 4 LYS A CA 5
ATOM 6658 C C . LYS A 1 4 ? 1.719 -12.815 6.945 1.00 0.00 4 LYS A C 5
ATOM 6659 O O . LYS A 1 4 ? 2.169 -11.874 7.600 1.00 0.00 4 LYS A O 5
ATOM 6678 N N . LEU A 1 5 ? 1.704 -12.825 5.618 1.00 0.00 5 LEU A N 5
ATOM 6679 C CA . LEU A 1 5 ? 2.231 -11.703 4.867 1.00 0.00 5 LEU A CA 5
ATOM 6680 C C . LEU A 1 5 ? 1.540 -10.422 5.331 1.00 0.00 5 LEU A C 5
ATOM 6681 O O . LEU A 1 5 ? 2.045 -9.319 5.125 1.00 0.00 5 LEU A O 5
ATOM 6697 N N . ASN A 1 6 ? 0.377 -10.587 5.976 1.00 0.00 6 ASN A N 5
ATOM 6698 C CA . ASN A 1 6 ? -0.380 -9.459 6.485 1.00 0.00 6 ASN A CA 5
ATOM 6699 C C . ASN A 1 6 ? 0.425 -8.685 7.518 1.00 0.00 6 ASN A C 5
ATOM 6700 O O . ASN A 1 6 ? 0.474 -7.456 7.484 1.00 0.00 6 ASN A O 5
ATOM 6711 N N . ASP A 1 7 ? 1.066 -9.409 8.432 1.00 0.00 7 ASP A N 5
ATOM 6712 C CA . ASP A 1 7 ? 1.880 -8.778 9.466 1.00 0.00 7 ASP A CA 5
ATOM 6713 C C . ASP A 1 7 ? 2.839 -7.771 8.838 1.00 0.00 7 ASP A C 5
ATOM 6714 O O . ASP A 1 7 ? 3.227 -6.786 9.467 1.00 0.00 7 ASP A O 5
ATOM 6723 N N . LEU A 1 8 ? 3.205 -8.027 7.585 1.00 0.00 8 LEU A N 5
ATOM 6724 C CA . LEU A 1 8 ? 4.106 -7.150 6.852 1.00 0.00 8 LEU A CA 5
ATOM 6725 C C . LEU A 1 8 ? 3.320 -6.045 6.151 1.00 0.00 8 LEU A C 5
ATOM 6726 O O . LEU A 1 8 ? 3.837 -4.950 5.929 1.00 0.00 8 LEU A O 5
ATOM 6742 N N . LEU A 1 9 ? 2.065 -6.334 5.806 1.00 0.00 9 LEU A N 5
ATOM 6743 C CA . LEU A 1 9 ? 1.220 -5.354 5.134 1.00 0.00 9 LEU A CA 5
ATOM 6744 C C . LEU A 1 9 ? 0.778 -4.263 6.106 1.00 0.00 9 LEU A C 5
ATOM 6745 O O . LEU A 1 9 ? 0.705 -3.089 5.746 1.00 0.00 9 LEU A O 5
ATOM 6761 N N . GLU A 1 10 ? 0.480 -4.662 7.342 1.00 0.00 10 GLU A N 5
ATOM 6762 C CA . GLU A 1 10 ? 0.038 -3.721 8.372 1.00 0.00 10 GLU A CA 5
ATOM 6763 C C . GLU A 1 10 ? 0.866 -2.439 8.349 1.00 0.00 10 GLU A C 5
ATOM 6764 O O . GLU A 1 10 ? 0.358 -1.355 8.637 1.00 0.00 10 GLU A O 5
ATOM 6776 N N . ASP A 1 11 ? 2.139 -2.568 7.996 1.00 0.00 11 ASP A N 5
ATOM 6777 C CA . ASP A 1 11 ? 3.030 -1.417 7.927 1.00 0.00 11 ASP A CA 5
ATOM 6778 C C . ASP A 1 11 ? 2.716 -0.571 6.698 1.00 0.00 11 ASP A C 5
ATOM 6779 O O . ASP A 1 11 ? 2.517 0.638 6.797 1.00 0.00 11 ASP A O 5
ATOM 6788 N N . LEU A 1 12 ? 2.677 -1.221 5.539 1.00 0.00 12 LEU A N 5
ATOM 6789 C CA . LEU A 1 12 ? 2.390 -0.543 4.279 1.00 0.00 12 LEU A CA 5
ATOM 6790 C C . LEU A 1 12 ? 1.122 0.302 4.380 1.00 0.00 12 LEU A C 5
ATOM 6791 O O . LEU A 1 12 ? 1.094 1.431 3.905 1.00 0.00 12 LEU A O 5
ATOM 6807 N N . GLN A 1 13 ? 0.081 -0.238 4.999 1.00 0.00 13 GLN A N 5
ATOM 6808 C CA . GLN A 1 13 ? -1.174 0.494 5.141 1.00 0.00 13 GLN A CA 5
ATOM 6809 C C . GLN A 1 13 ? -1.059 1.606 6.183 1.00 0.00 13 GLN A C 5
ATOM 6810 O O . GLN A 1 13 ? -1.612 2.690 6.006 1.00 0.00 13 GLN A O 5
ATOM 6824 N N . GLU A 1 14 ? -0.336 1.338 7.266 1.00 0.00 14 GLU A N 5
ATOM 6825 C CA . GLU A 1 14 ? -0.153 2.330 8.320 1.00 0.00 14 GLU A CA 5
ATOM 6826 C C . GLU A 1 14 ? 0.812 3.408 7.861 1.00 0.00 14 GLU A C 5
ATOM 6827 O O . GLU A 1 14 ? 0.740 4.555 8.302 1.00 0.00 14 GLU A O 5
ATOM 6839 N N . VAL A 1 15 ? 1.704 3.032 6.959 1.00 0.00 15 VAL A N 5
ATOM 6840 C CA . VAL A 1 15 ? 2.675 3.960 6.418 1.00 0.00 15 VAL A CA 5
ATOM 6841 C C . VAL A 1 15 ? 1.975 5.054 5.621 1.00 0.00 15 VAL A C 5
ATOM 6842 O O . VAL A 1 15 ? 2.498 6.157 5.461 1.00 0.00 15 VAL A O 5
ATOM 6855 N N . LEU A 1 16 ? 0.777 4.738 5.133 1.00 0.00 16 LEU A N 5
ATOM 6856 C CA . LEU A 1 16 ? -0.009 5.689 4.364 1.00 0.00 16 LEU A CA 5
ATOM 6857 C C . LEU A 1 16 ? -0.444 6.851 5.249 1.00 0.00 16 LEU A C 5
ATOM 6858 O O . LEU A 1 16 ? -0.461 8.001 4.812 1.00 0.00 16 LEU A O 5
ATOM 6874 N N . LYS A 1 17 ? -0.782 6.545 6.502 1.00 0.00 17 LYS A N 5
ATOM 6875 C CA . LYS A 1 17 ? -1.204 7.569 7.455 1.00 0.00 17 LYS A CA 5
ATOM 6876 C C . LYS A 1 17 ? -0.283 8.781 7.371 1.00 0.00 17 LYS A C 5
ATOM 6877 O O . LYS A 1 17 ? -0.713 9.921 7.544 1.00 0.00 17 LYS A O 5
ATOM 6896 N N . ASN A 1 18 ? 0.984 8.515 7.078 1.00 0.00 18 ASN A N 5
ATOM 6897 C CA . ASN A 1 18 ? 1.978 9.575 6.940 1.00 0.00 18 ASN A CA 5
ATOM 6898 C C . ASN A 1 18 ? 1.808 10.273 5.599 1.00 0.00 18 ASN A C 5
ATOM 6899 O O . ASN A 1 18 ? 1.815 11.501 5.512 1.00 0.00 18 ASN A O 5
ATOM 6910 N N . LEU A 1 19 ? 1.652 9.468 4.558 1.00 0.00 19 LEU A N 5
ATOM 6911 C CA . LEU A 1 19 ? 1.477 9.965 3.200 1.00 0.00 19 LEU A CA 5
ATOM 6912 C C . LEU A 1 19 ? 0.423 11.073 3.146 1.00 0.00 19 LEU A C 5
ATOM 6913 O O . LEU A 1 19 ? 0.607 12.084 2.469 1.00 0.00 19 LEU A O 5
ATOM 6929 N N . HIS A 1 20 ? -0.676 10.873 3.861 1.00 0.00 20 HIS A N 5
ATOM 6930 C CA . HIS A 1 20 ? -1.766 11.847 3.898 1.00 0.00 20 HIS A CA 5
ATOM 6931 C C . HIS A 1 20 ? -1.260 13.263 4.160 1.00 0.00 20 HIS A C 5
ATOM 6932 O O . HIS A 1 20 ? -1.745 14.227 3.568 1.00 0.00 20 HIS A O 5
ATOM 6947 N N . LYS A 1 21 ? -0.320 13.381 5.090 1.00 0.00 21 LYS A N 5
ATOM 6948 C CA . LYS A 1 21 ? 0.214 14.682 5.486 1.00 0.00 21 LYS A CA 5
ATOM 6949 C C . LYS A 1 21 ? 1.366 15.155 4.605 1.00 0.00 21 LYS A C 5
ATOM 6950 O O . LYS A 1 21 ? 1.969 16.192 4.880 1.00 0.00 21 LYS A O 5
ATOM 6969 N N . ASN A 1 22 ? 1.677 14.412 3.551 1.00 0.00 22 ASN A N 5
ATOM 6970 C CA . ASN A 1 22 ? 2.767 14.806 2.667 1.00 0.00 22 ASN A CA 5
ATOM 6971 C C . ASN A 1 22 ? 2.494 14.429 1.215 1.00 0.00 22 ASN A C 5
ATOM 6972 O O . ASN A 1 22 ? 3.394 14.481 0.382 1.00 0.00 22 ASN A O 5
ATOM 6983 N N . TRP A 1 23 ? 1.257 14.055 0.905 1.00 0.00 23 TRP A N 5
ATOM 6984 C CA . TRP A 1 23 ? 0.912 13.682 -0.458 1.00 0.00 23 TRP A CA 5
ATOM 6985 C C . TRP A 1 23 ? 0.568 14.916 -1.290 1.00 0.00 23 TRP A C 5
ATOM 6986 O O . TRP A 1 23 ? 0.843 14.961 -2.487 1.00 0.00 23 TRP A O 5
ATOM 7007 N N . HIS A 1 24 ? -0.030 15.912 -0.647 1.00 0.00 24 HIS A N 5
ATOM 7008 C CA . HIS A 1 24 ? -0.408 17.147 -1.327 1.00 0.00 24 HIS A CA 5
ATOM 7009 C C . HIS A 1 24 ? -1.036 18.129 -0.347 1.00 0.00 24 HIS A C 5
ATOM 7010 O O . HIS A 1 24 ? -0.632 19.290 -0.270 1.00 0.00 24 HIS A O 5
ATOM 7025 N N . GLY A 1 25 ? -2.025 17.656 0.402 1.00 0.00 25 GLY A N 5
ATOM 7026 C CA . GLY A 1 25 ? -2.693 18.506 1.368 1.00 0.00 25 GLY A CA 5
ATOM 7027 C C . GLY A 1 25 ? -4.141 18.123 1.582 1.00 0.00 25 GLY A C 5
ATOM 7028 O O . GLY A 1 25 ? -4.857 17.809 0.632 1.00 0.00 25 GLY A O 5
ATOM 7032 N N . GLY A 1 26 ? -4.573 18.152 2.837 1.00 0.00 26 GLY A N 5
ATOM 7033 C CA . GLY A 1 26 ? -5.942 17.806 3.158 1.00 0.00 26 GLY A CA 5
ATOM 7034 C C . GLY A 1 26 ? -6.246 16.347 2.891 1.00 0.00 26 GLY A C 5
ATOM 7035 O O . GLY A 1 26 ? -6.413 15.942 1.741 1.00 0.00 26 GLY A O 5
ATOM 7039 N N . LYS A 1 27 ? -6.323 15.556 3.956 1.00 0.00 27 LYS A N 5
ATOM 7040 C CA . LYS A 1 27 ? -6.614 14.133 3.832 1.00 0.00 27 LYS A CA 5
ATOM 7041 C C . LYS A 1 27 ? -7.886 13.909 3.015 1.00 0.00 27 LYS A C 5
ATOM 7042 O O . LYS A 1 27 ? -8.076 12.845 2.428 1.00 0.00 27 LYS A O 5
ATOM 7061 N N . ASP A 1 28 ? -8.753 14.919 2.979 1.00 0.00 28 ASP A N 5
ATOM 7062 C CA . ASP A 1 28 ? -10.001 14.828 2.231 1.00 0.00 28 ASP A CA 5
ATOM 7063 C C . ASP A 1 28 ? -9.743 14.363 0.801 1.00 0.00 28 ASP A C 5
ATOM 7064 O O . ASP A 1 28 ? -10.572 13.677 0.203 1.00 0.00 28 ASP A O 5
ATOM 7073 N N . ASN A 1 29 ? -8.586 14.733 0.259 1.00 0.00 29 ASN A N 5
ATOM 7074 C CA . ASN A 1 29 ? -8.224 14.342 -1.097 1.00 0.00 29 ASN A CA 5
ATOM 7075 C C . ASN A 1 29 ? -7.564 12.969 -1.098 1.00 0.00 29 ASN A C 5
ATOM 7076 O O . ASN A 1 29 ? -7.923 12.101 -1.894 1.00 0.00 29 ASN A O 5
ATOM 7087 N N . LEU A 1 30 ? -6.612 12.767 -0.190 1.00 0.00 30 LEU A N 5
ATOM 7088 C CA . LEU A 1 30 ? -5.930 11.481 -0.089 1.00 0.00 30 LEU A CA 5
ATOM 7089 C C . LEU A 1 30 ? -6.939 10.390 0.223 1.00 0.00 30 LEU A C 5
ATOM 7090 O O . LEU A 1 30 ? -6.762 9.238 -0.166 1.00 0.00 30 LEU A O 5
ATOM 7106 N N . HIS A 1 31 ? -8.005 10.765 0.928 1.00 0.00 31 HIS A N 5
ATOM 7107 C CA . HIS A 1 31 ? -9.053 9.822 1.296 1.00 0.00 31 HIS A CA 5
ATOM 7108 C C . HIS A 1 31 ? -9.443 8.959 0.104 1.00 0.00 31 HIS A C 5
ATOM 7109 O O . HIS A 1 31 ? -9.372 7.735 0.169 1.00 0.00 31 HIS A O 5
ATOM 7124 N N . ASP A 1 32 ? -9.841 9.605 -0.987 1.00 0.00 32 ASP A N 5
ATOM 7125 C CA . ASP A 1 32 ? -10.229 8.885 -2.194 1.00 0.00 32 ASP A CA 5
ATOM 7126 C C . ASP A 1 32 ? -9.078 8.024 -2.704 1.00 0.00 32 ASP A C 5
ATOM 7127 O O . ASP A 1 32 ? -9.290 7.030 -3.399 1.00 0.00 32 ASP A O 5
ATOM 7136 N N . VAL A 1 33 ? -7.861 8.411 -2.344 1.00 0.00 33 VAL A N 5
ATOM 7137 C CA . VAL A 1 33 ? -6.670 7.681 -2.750 1.00 0.00 33 VAL A CA 5
ATOM 7138 C C . VAL A 1 33 ? -6.400 6.525 -1.794 1.00 0.00 33 VAL A C 5
ATOM 7139 O O . VAL A 1 33 ? -6.501 5.359 -2.178 1.00 0.00 33 VAL A O 5
ATOM 7152 N N . ASP A 1 34 ? -6.072 6.844 -0.544 1.00 0.00 34 ASP A N 5
ATOM 7153 C CA . ASP A 1 34 ? -5.811 5.810 0.444 1.00 0.00 34 ASP A CA 5
ATOM 7154 C C . ASP A 1 34 ? -7.036 4.906 0.575 1.00 0.00 34 ASP A C 5
ATOM 7155 O O . ASP A 1 34 ? -6.915 3.744 0.958 1.00 0.00 34 ASP A O 5
ATOM 7164 N N . ASN A 1 35 ? -8.215 5.426 0.207 1.00 0.00 35 ASN A N 5
ATOM 7165 C CA . ASN A 1 35 ? -9.429 4.617 0.245 1.00 0.00 35 ASN A CA 5
ATOM 7166 C C . ASN A 1 35 ? -9.199 3.392 -0.620 1.00 0.00 35 ASN A C 5
ATOM 7167 O O . ASN A 1 35 ? -9.571 2.273 -0.265 1.00 0.00 35 ASN A O 5
ATOM 7178 N N . HIS A 1 36 ? -8.525 3.623 -1.744 1.00 0.00 36 HIS A N 5
ATOM 7179 C CA . HIS A 1 36 ? -8.170 2.556 -2.657 1.00 0.00 36 HIS A CA 5
ATOM 7180 C C . HIS A 1 36 ? -7.168 1.653 -1.958 1.00 0.00 36 HIS A C 5
ATOM 7181 O O . HIS A 1 36 ? -7.292 0.429 -1.970 1.00 0.00 36 HIS A O 5
ATOM 7196 N N . LEU A 1 37 ? -6.186 2.289 -1.322 1.00 0.00 37 LEU A N 5
ATOM 7197 C CA . LEU A 1 37 ? -5.159 1.568 -0.576 1.00 0.00 37 LEU A CA 5
ATOM 7198 C C . LEU A 1 37 ? -5.789 0.678 0.491 1.00 0.00 37 LEU A C 5
ATOM 7199 O O . LEU A 1 37 ? -5.719 -0.545 0.414 1.00 0.00 37 LEU A O 5
ATOM 7215 N N . GLN A 1 38 ? -6.397 1.307 1.493 1.00 0.00 38 GLN A N 5
ATOM 7216 C CA . GLN A 1 38 ? -7.040 0.584 2.589 1.00 0.00 38 GLN A CA 5
ATOM 7217 C C . GLN A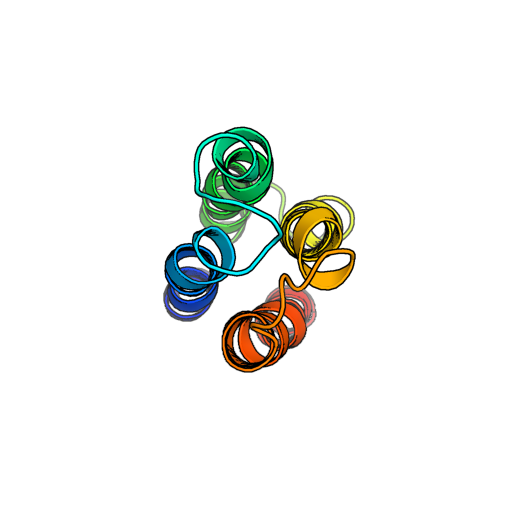 1 38 ? -7.872 -0.582 2.063 1.00 0.00 38 GLN A C 5
ATOM 7218 O O . GLN A 1 38 ? -7.856 -1.675 2.628 1.00 0.00 38 GLN A O 5
ATOM 7232 N N . ASN A 1 39 ? -8.591 -0.340 0.972 1.00 0.00 39 ASN A N 5
ATOM 7233 C CA . ASN A 1 39 ? -9.419 -1.375 0.364 1.00 0.00 39 ASN A CA 5
ATOM 7234 C C . ASN A 1 39 ? -8.552 -2.537 -0.107 1.00 0.00 39 ASN A C 5
ATOM 7235 O O . ASN A 1 39 ? -8.990 -3.687 -0.125 1.00 0.00 39 ASN A O 5
ATOM 7246 N N . VAL A 1 40 ? -7.313 -2.228 -0.474 1.00 0.00 40 VAL A N 5
ATOM 7247 C CA . VAL A 1 40 ? -6.375 -3.243 -0.928 1.00 0.00 40 VAL A CA 5
ATOM 7248 C C . VAL A 1 40 ? -6.099 -4.244 0.188 1.00 0.00 40 VAL A C 5
ATOM 7249 O O . VAL A 1 40 ? -6.269 -5.448 0.011 1.00 0.00 40 VAL A O 5
ATOM 7262 N N . ILE A 1 41 ? -5.675 -3.729 1.340 1.00 0.00 41 ILE A N 5
ATOM 7263 C CA . ILE A 1 41 ? -5.367 -4.563 2.503 1.00 0.00 41 ILE A CA 5
ATOM 7264 C C . ILE A 1 41 ? -6.408 -5.662 2.709 1.00 0.00 41 ILE A C 5
ATOM 7265 O O . ILE A 1 41 ? -6.061 -6.820 2.936 1.00 0.00 41 ILE A O 5
ATOM 7281 N N . GLU A 1 42 ? -7.683 -5.297 2.627 1.00 0.00 42 GLU A N 5
ATOM 7282 C CA . GLU A 1 42 ? -8.762 -6.263 2.802 1.00 0.00 42 GLU A CA 5
ATOM 7283 C C . GLU A 1 42 ? -8.783 -7.249 1.646 1.00 0.00 42 GLU A C 5
ATOM 7284 O O . GLU A 1 42 ? -9.163 -8.408 1.811 1.00 0.00 42 GLU A O 5
ATOM 7296 N N . ASP A 1 43 ? -8.349 -6.787 0.483 1.00 0.00 43 ASP A N 5
ATOM 7297 C CA . ASP A 1 43 ? -8.295 -7.635 -0.693 1.00 0.00 43 ASP A CA 5
ATOM 7298 C C . ASP A 1 43 ? -7.035 -8.488 -0.661 1.00 0.00 43 ASP A C 5
ATOM 7299 O O . ASP A 1 43 ? -6.990 -9.565 -1.247 1.00 0.00 43 ASP A O 5
ATOM 7308 N N . ILE A 1 44 ? -6.012 -8.005 0.040 1.00 0.00 44 ILE A N 5
ATOM 7309 C CA . ILE A 1 44 ? -4.760 -8.740 0.159 1.00 0.00 44 ILE A CA 5
ATOM 7310 C C . ILE A 1 44 ? -4.817 -9.715 1.332 1.00 0.00 44 ILE A C 5
ATOM 7311 O O . ILE A 1 44 ? -4.298 -10.827 1.254 1.00 0.00 44 ILE A O 5
ATOM 7327 N N . HIS A 1 45 ? -5.450 -9.286 2.422 1.00 0.00 45 HIS A N 5
ATOM 7328 C CA . HIS A 1 45 ? -5.573 -10.116 3.619 1.00 0.00 45 HIS A CA 5
ATOM 7329 C C . HIS A 1 45 ? -6.658 -11.171 3.461 1.00 0.00 45 HIS A C 5
ATOM 7330 O O . HIS A 1 45 ? -6.476 -12.323 3.854 1.00 0.00 45 HIS A O 5
ATOM 7345 N N . ASP A 1 46 ? -7.785 -10.778 2.889 1.00 0.00 46 ASP A N 5
ATOM 7346 C CA . ASP A 1 46 ? -8.886 -11.706 2.688 1.00 0.00 46 ASP A CA 5
ATOM 7347 C C . ASP A 1 46 ? -8.551 -12.698 1.584 1.00 0.00 46 ASP A C 5
ATOM 7348 O O . ASP A 1 46 ? -9.059 -13.819 1.568 1.00 0.00 46 ASP A O 5
ATOM 7357 N N . PHE A 1 47 ? -7.700 -12.276 0.653 1.00 0.00 47 PHE A N 5
ATOM 7358 C CA . PHE A 1 47 ? -7.310 -13.137 -0.462 1.00 0.00 47 PHE A CA 5
ATOM 7359 C C . PHE A 1 47 ? -6.094 -14.005 -0.127 1.00 0.00 47 PHE A C 5
ATOM 7360 O O . PHE A 1 47 ? -6.082 -15.200 -0.420 1.00 0.00 47 PHE A O 5
ATOM 7377 N N . MET A 1 48 ? -5.067 -13.402 0.475 1.00 0.00 48 MET A N 5
ATOM 7378 C CA . MET A 1 48 ? -3.848 -14.135 0.832 1.00 0.00 48 MET A CA 5
ATOM 7379 C C . MET A 1 48 ? -4.174 -15.459 1.521 1.00 0.00 48 MET A C 5
ATOM 7380 O O . MET A 1 48 ? -3.505 -16.468 1.297 1.00 0.00 48 MET A O 5
ATOM 7394 N N . GLN A 1 49 ? -5.203 -15.447 2.361 1.00 0.00 49 GLN A N 5
ATOM 7395 C CA . GLN A 1 49 ? -5.613 -16.646 3.086 1.00 0.00 49 GLN A CA 5
ATOM 7396 C C . GLN A 1 49 ? -6.107 -17.731 2.130 1.00 0.00 49 GLN A C 5
ATOM 7397 O O . GLN A 1 49 ? -6.123 -18.912 2.474 1.00 0.00 49 GLN A O 5
ATOM 7411 N N . GLY A 1 50 ? -6.506 -17.323 0.930 1.00 0.00 50 GLY A N 5
ATOM 7412 C CA . GLY A 1 50 ? -6.990 -18.274 -0.053 1.00 0.00 50 GLY A CA 5
ATOM 7413 C C . GLY A 1 50 ? -8.283 -17.833 -0.717 1.00 0.00 50 GLY A C 5
ATOM 7414 O O . GLY A 1 50 ? -9.050 -18.663 -1.206 1.00 0.00 50 GLY A O 5
ATOM 7418 N N . GLY A 1 51 ? -8.525 -16.525 -0.740 1.00 0.00 51 GLY A N 5
ATOM 7419 C CA . GLY A 1 51 ? -9.733 -16.008 -1.355 1.00 0.00 51 GLY A CA 5
ATOM 7420 C C . GLY A 1 51 ? -9.470 -15.426 -2.730 1.00 0.00 51 GLY A C 5
ATOM 7421 O O . GLY A 1 51 ? -10.091 -14.439 -3.124 1.00 0.00 51 GLY A O 5
ATOM 7425 N N . GLY A 1 52 ? -8.543 -16.039 -3.460 1.00 0.00 52 GLY A N 5
ATOM 7426 C CA . GLY A 1 52 ? -8.210 -15.563 -4.789 1.00 0.00 52 GLY A CA 5
ATOM 7427 C C . GLY A 1 52 ? -6.893 -14.813 -4.816 1.00 0.00 52 GLY A C 5
ATOM 7428 O O . GLY A 1 52 ? -6.718 -13.877 -5.596 1.00 0.00 52 GLY A O 5
ATOM 7432 N N . SER A 1 53 ? -5.965 -15.225 -3.958 1.00 0.00 53 SER A N 5
ATOM 7433 C CA . SER A 1 53 ? -4.657 -14.585 -3.880 1.00 0.00 53 SER A CA 5
ATOM 7434 C C . SER A 1 53 ? -3.924 -14.668 -5.216 1.00 0.00 53 SER A C 5
ATOM 7435 O O . SER A 1 53 ? -3.030 -13.868 -5.493 1.00 0.00 53 SER A O 5
ATOM 7443 N N . GLY A 1 54 ? -4.306 -15.636 -6.044 1.00 0.00 54 GLY A N 5
ATOM 7444 C CA . GLY A 1 54 ? -3.672 -15.796 -7.339 1.00 0.00 54 GLY A CA 5
ATOM 7445 C C . GLY A 1 54 ? -4.392 -15.036 -8.436 1.00 0.00 54 GLY A C 5
ATOM 7446 O O . GLY A 1 54 ? -5.092 -15.630 -9.257 1.00 0.00 54 GLY A O 5
ATOM 7450 N N . GLY A 1 55 ? -4.219 -13.719 -8.449 1.00 0.00 55 GLY A N 5
ATOM 7451 C CA . GLY A 1 55 ? -4.863 -12.894 -9.455 1.00 0.00 55 GLY A CA 5
ATOM 7452 C C . GLY A 1 55 ? -5.276 -11.536 -8.919 1.00 0.00 55 GLY A C 5
ATOM 7453 O O . GLY A 1 55 ? -5.541 -10.612 -9.689 1.00 0.00 55 GLY A O 5
ATOM 7457 N N . LYS A 1 56 ? -5.332 -11.412 -7.597 1.00 0.00 56 LYS A N 5
ATOM 7458 C CA . LYS A 1 56 ? -5.713 -10.156 -6.963 1.00 0.00 56 LYS A CA 5
ATOM 7459 C C . LYS A 1 56 ? -4.499 -9.267 -6.747 1.00 0.00 56 LYS A C 5
ATOM 7460 O O . LYS A 1 56 ? -4.567 -8.055 -6.931 1.00 0.00 56 LYS A O 5
ATOM 7479 N N . LEU A 1 57 ? -3.390 -9.875 -6.351 1.00 0.00 57 LEU A N 5
ATOM 7480 C CA . LEU A 1 57 ? -2.165 -9.130 -6.098 1.00 0.00 57 LEU A CA 5
ATOM 7481 C C . LEU A 1 57 ? -1.604 -8.507 -7.371 1.00 0.00 57 LEU A C 5
ATOM 7482 O O . LEU A 1 57 ? -0.676 -7.712 -7.309 1.00 0.00 57 LEU A O 5
ATOM 7498 N N . GLN A 1 58 ? -2.154 -8.862 -8.525 1.00 0.00 58 GLN A N 5
ATOM 7499 C CA . GLN A 1 58 ? -1.667 -8.298 -9.775 1.00 0.00 58 GLN A CA 5
ATOM 7500 C C . GLN A 1 58 ? -2.356 -6.972 -10.072 1.00 0.00 58 GLN A C 5
ATOM 7501 O O . GLN A 1 58 ? -1.698 -5.970 -10.350 1.00 0.00 58 GLN A O 5
ATOM 7515 N N . GLU A 1 59 ? -3.680 -6.968 -9.997 1.00 0.00 59 GLU A N 5
ATOM 7516 C CA . GLU A 1 59 ? -4.449 -5.758 -10.244 1.00 0.00 59 GLU A CA 5
ATOM 7517 C C . GLU A 1 59 ? -4.596 -4.950 -8.963 1.00 0.00 59 GLU A C 5
ATOM 7518 O O . GLU A 1 59 ? -4.681 -3.723 -8.996 1.00 0.00 59 GLU A O 5
ATOM 7530 N N . MET A 1 60 ? -4.624 -5.649 -7.832 1.00 0.00 60 MET A N 5
ATOM 7531 C CA . MET A 1 60 ? -4.758 -4.993 -6.540 1.00 0.00 60 MET A CA 5
ATOM 7532 C C . MET A 1 60 ? -3.436 -4.389 -6.091 1.00 0.00 60 MET A C 5
ATOM 7533 O O . MET A 1 60 ? -3.420 -3.350 -5.431 1.00 0.00 60 MET A O 5
ATOM 7547 N N . MET A 1 61 ? -2.319 -5.030 -6.446 1.00 0.00 61 MET A N 5
ATOM 7548 C CA . MET A 1 61 ? -1.014 -4.505 -6.052 1.00 0.00 61 MET A CA 5
ATOM 7549 C C . MET A 1 61 ? -0.863 -3.072 -6.545 1.00 0.00 61 MET A C 5
ATOM 7550 O O . MET A 1 61 ? -0.379 -2.202 -5.820 1.00 0.00 61 MET A O 5
ATOM 7564 N N . LYS A 1 62 ? -1.302 -2.828 -7.775 1.00 0.00 62 LYS A N 5
ATOM 7565 C CA . LYS A 1 62 ? -1.237 -1.494 -8.352 1.00 0.00 62 LYS A CA 5
ATOM 7566 C C . LYS A 1 62 ? -2.200 -0.565 -7.622 1.00 0.00 62 LYS A C 5
ATOM 7567 O O . LYS A 1 62 ? -1.994 0.647 -7.571 1.00 0.00 62 LYS A O 5
ATOM 7586 N N . GLU A 1 63 ? -3.252 -1.149 -7.054 1.00 0.00 63 GLU A N 5
ATOM 7587 C CA . GLU A 1 63 ? -4.254 -0.387 -6.322 1.00 0.00 63 GLU A CA 5
ATOM 7588 C C . GLU A 1 63 ? -3.655 0.244 -5.069 1.00 0.00 63 GLU A C 5
ATOM 7589 O O . GLU A 1 63 ? -4.043 1.343 -4.673 1.00 0.00 63 GLU A O 5
ATOM 7601 N N . PHE A 1 64 ? -2.709 -0.455 -4.447 1.00 0.00 64 PHE A N 5
ATOM 7602 C CA . PHE A 1 64 ? -2.066 0.046 -3.243 1.00 0.00 64 PHE A CA 5
ATOM 7603 C C . PHE A 1 64 ? -0.868 0.924 -3.599 1.00 0.00 64 PHE A C 5
ATOM 7604 O O . PHE A 1 64 ? -0.495 1.820 -2.842 1.00 0.00 64 PHE A O 5
ATOM 7621 N N . GLN A 1 65 ? -0.281 0.672 -4.765 1.00 0.00 65 GLN A N 5
ATOM 7622 C CA . GLN A 1 65 ? 0.860 1.449 -5.232 1.00 0.00 65 GLN A CA 5
ATOM 7623 C C . GLN A 1 65 ? 0.399 2.748 -5.893 1.00 0.00 65 GLN A C 5
ATOM 7624 O O . GLN A 1 65 ? 1.086 3.767 -5.827 1.00 0.00 65 GLN A O 5
ATOM 7638 N N . GLN A 1 66 ? -0.770 2.701 -6.535 1.00 0.00 66 GLN A N 5
ATOM 7639 C CA . GLN A 1 66 ? -1.322 3.874 -7.213 1.00 0.00 66 GLN A CA 5
ATOM 7640 C C . GLN A 1 66 ? -1.486 5.042 -6.248 1.00 0.00 66 GLN A C 5
ATOM 7641 O O . GLN A 1 66 ? -1.223 6.192 -6.601 1.00 0.00 66 GLN A O 5
ATOM 7655 N N . VAL A 1 67 ? -1.913 4.743 -5.026 1.00 0.00 67 VAL A N 5
ATOM 7656 C CA . VAL A 1 67 ? -2.103 5.768 -4.003 1.00 0.00 67 VAL A CA 5
ATOM 7657 C C . VAL A 1 67 ? -0.861 6.651 -3.890 1.00 0.00 67 VAL A C 5
ATOM 7658 O O . VAL A 1 67 ? -0.958 7.876 -3.824 1.00 0.00 67 VAL A O 5
ATOM 7671 N N . LEU A 1 68 ? 0.302 6.016 -3.880 1.00 0.00 68 LEU A N 5
ATOM 7672 C CA . LEU A 1 68 ? 1.566 6.733 -3.787 1.00 0.00 68 LEU A CA 5
ATOM 7673 C C . LEU A 1 68 ? 1.811 7.578 -5.036 1.00 0.00 68 LEU A C 5
ATOM 7674 O O . LEU A 1 68 ? 2.671 8.455 -5.038 1.00 0.00 68 LEU A O 5
ATOM 7690 N N . ASP A 1 69 ? 1.037 7.328 -6.093 1.00 0.00 69 ASP A N 5
ATOM 7691 C CA . ASP A 1 69 ? 1.166 8.094 -7.328 1.00 0.00 69 ASP A CA 5
ATOM 7692 C C . ASP A 1 69 ? 0.713 9.528 -7.087 1.00 0.00 69 ASP A C 5
ATOM 7693 O O . ASP A 1 69 ? 1.486 10.472 -7.249 1.00 0.00 69 ASP A O 5
ATOM 7702 N N . GLU A 1 70 ? -0.540 9.679 -6.659 1.00 0.00 70 GLU A N 5
ATOM 7703 C CA . GLU A 1 70 ? -1.096 10.994 -6.347 1.00 0.00 70 GLU A CA 5
ATOM 7704 C C . GLU A 1 70 ? -0.180 11.713 -5.373 1.00 0.00 70 GLU A C 5
ATOM 7705 O O . GLU A 1 70 ? 0.009 12.927 -5.431 1.00 0.00 70 GLU A O 5
ATOM 7717 N N . LEU A 1 71 ? 0.360 10.917 -4.467 1.00 0.00 71 LEU A N 5
ATOM 7718 C CA . LEU A 1 71 ? 1.246 11.377 -3.418 1.00 0.00 71 LEU A CA 5
ATOM 7719 C C . LEU A 1 71 ? 2.626 11.770 -3.946 1.00 0.00 71 LEU A C 5
ATOM 7720 O O . LEU A 1 71 ? 2.990 12.944 -3.937 1.00 0.00 71 LEU A O 5
ATOM 7736 N N . ASN A 1 72 ? 3.395 10.780 -4.382 1.00 0.00 72 ASN A N 5
ATOM 7737 C CA . ASN A 1 72 ? 4.743 11.022 -4.894 1.00 0.00 72 ASN A CA 5
ATOM 7738 C C . ASN A 1 72 ? 4.758 12.133 -5.939 1.00 0.00 72 ASN A C 5
ATOM 7739 O O . ASN A 1 72 ? 5.771 12.808 -6.123 1.00 0.00 72 ASN A O 5
ATOM 7750 N N . ASN A 1 73 ? 3.635 12.322 -6.618 1.00 0.00 73 ASN A N 5
ATOM 7751 C CA . ASN A 1 73 ? 3.535 13.357 -7.639 1.00 0.00 73 ASN A CA 5
ATOM 7752 C C . ASN A 1 73 ? 3.035 14.673 -7.046 1.00 0.00 73 ASN A C 5
ATOM 7753 O O . ASN A 1 73 ? 2.668 15.590 -7.780 1.00 0.00 73 ASN A O 5
ATOM 7764 N N . HIS A 1 74 ? 3.018 14.762 -5.717 1.00 0.00 74 HIS A N 5
ATOM 7765 C CA . HIS A 1 74 ? 2.555 15.971 -5.046 1.00 0.00 74 HIS A CA 5
ATOM 7766 C C . HIS A 1 74 ? 3.131 16.100 -3.645 1.00 0.00 74 HIS A C 5
ATOM 7767 O O . HIS A 1 74 ? 2.509 16.705 -2.776 1.00 0.00 74 HIS A O 5
ATOM 7782 N N . LEU A 1 75 ? 4.337 15.566 -3.435 1.00 0.00 75 LEU A N 5
ATOM 7783 C CA . LEU A 1 75 ? 4.998 15.676 -2.136 1.00 0.00 75 LEU A CA 5
ATOM 7784 C C . LEU A 1 75 ? 4.985 17.134 -1.701 1.00 0.00 75 LEU A C 5
ATOM 7785 O O . LEU A 1 75 ? 5.926 17.883 -1.968 1.00 0.00 75 LEU A O 5
ATOM 7801 N N . GLN A 1 76 ? 3.897 17.537 -1.078 1.00 0.00 76 GLN A N 5
ATOM 7802 C CA . GLN A 1 76 ? 3.732 18.916 -0.654 1.00 0.00 76 GLN A CA 5
ATOM 7803 C C . GLN A 1 76 ? 4.448 19.194 0.666 1.00 0.00 76 GLN A C 5
ATOM 7804 O O . GLN A 1 76 ? 5.002 20.275 0.867 1.00 0.00 76 GLN A O 5
ATOM 7818 N N . GLY A 1 77 ? 4.416 18.219 1.568 1.00 0.00 77 GLY A N 5
ATOM 7819 C CA . GLY A 1 77 ? 5.048 18.385 2.864 1.00 0.00 77 GLY A CA 5
ATOM 7820 C C . GLY A 1 77 ? 6.539 18.118 2.839 1.00 0.00 77 GLY A C 5
ATOM 7821 O O . GLY A 1 77 ? 7.342 19.025 3.062 1.00 0.00 77 GLY A O 5
ATOM 7825 N N . GLY A 1 78 ? 6.912 16.872 2.577 1.00 0.00 78 GLY A N 5
ATOM 7826 C CA . GLY A 1 78 ? 8.313 16.511 2.538 1.00 0.00 78 GLY A CA 5
ATOM 7827 C C . GLY A 1 78 ? 8.517 15.050 2.202 1.00 0.00 78 GLY A C 5
ATOM 7828 O O . GLY A 1 78 ? 8.042 14.168 2.917 1.00 0.00 78 GLY A O 5
ATOM 7832 N N . LYS A 1 79 ? 9.222 14.799 1.104 1.00 0.00 79 LYS A N 5
ATOM 7833 C CA . LYS A 1 79 ? 9.497 13.438 0.646 1.00 0.00 79 LYS A CA 5
ATOM 7834 C C . LYS A 1 79 ? 9.819 12.498 1.804 1.00 0.00 79 LYS A C 5
ATOM 7835 O O . LYS A 1 79 ? 9.529 11.307 1.734 1.00 0.00 79 LYS A O 5
ATOM 7854 N N . HIS A 1 80 ? 10.415 13.034 2.868 1.00 0.00 80 HIS A N 5
ATOM 7855 C CA . HIS A 1 80 ? 10.769 12.227 4.035 1.00 0.00 80 HIS A CA 5
ATOM 7856 C C . HIS A 1 80 ? 9.627 11.294 4.430 1.00 0.00 80 HIS A C 5
ATOM 7857 O O . HIS A 1 80 ? 9.856 10.169 4.875 1.00 0.00 80 HIS A O 5
ATOM 7872 N N . THR A 1 81 ? 8.398 11.761 4.245 1.00 0.00 81 THR A N 5
ATOM 7873 C CA . THR A 1 81 ? 7.222 10.963 4.562 1.00 0.00 81 THR A CA 5
ATOM 7874 C C . THR A 1 81 ? 7.119 9.802 3.588 1.00 0.00 81 THR A C 5
ATOM 7875 O O . THR A 1 81 ? 7.387 8.654 3.940 1.00 0.00 81 THR A O 5
ATOM 7886 N N . VAL A 1 82 ? 6.738 10.119 2.359 1.00 0.00 82 VAL A N 5
ATOM 7887 C CA . VAL A 1 82 ? 6.601 9.116 1.315 1.00 0.00 82 VAL A CA 5
ATOM 7888 C C . VAL A 1 82 ? 7.843 8.247 1.223 1.00 0.00 82 VAL A C 5
ATOM 7889 O O . VAL A 1 82 ? 7.740 7.047 1.022 1.00 0.00 82 VAL A O 5
ATOM 7902 N N . HIS A 1 83 ? 9.021 8.847 1.383 1.00 0.00 83 HIS A N 5
ATOM 7903 C CA . HIS A 1 83 ? 10.259 8.081 1.322 1.00 0.00 83 HIS A CA 5
ATOM 7904 C C . HIS A 1 83 ? 10.139 6.852 2.209 1.00 0.00 83 HIS A C 5
ATOM 7905 O O . HIS A 1 83 ? 10.562 5.758 1.841 1.00 0.00 83 HIS A O 5
ATOM 7920 N N . HIS A 1 84 ? 9.534 7.045 3.376 1.00 0.00 84 HIS A N 5
ATOM 7921 C CA . HIS A 1 84 ? 9.324 5.956 4.318 1.00 0.00 84 HIS A CA 5
ATOM 7922 C C . HIS A 1 84 ? 8.172 5.063 3.860 1.00 0.00 84 HIS A C 5
ATOM 7923 O O . HIS A 1 84 ? 8.146 3.868 4.153 1.00 0.00 84 HIS A O 5
ATOM 7938 N N . ILE A 1 85 ? 7.213 5.655 3.147 1.00 0.00 85 ILE A N 5
ATOM 7939 C CA . ILE A 1 85 ? 6.054 4.911 2.660 1.00 0.00 85 ILE A CA 5
ATOM 7940 C C . ILE A 1 85 ? 6.352 4.227 1.323 1.00 0.00 85 ILE A C 5
ATOM 7941 O O . ILE A 1 85 ? 5.879 3.124 1.073 1.00 0.00 85 ILE A O 5
ATOM 7957 N N . GLU A 1 86 ? 7.148 4.878 0.480 1.00 0.00 86 GLU A N 5
ATOM 7958 C CA . GLU A 1 86 ? 7.516 4.320 -0.819 1.00 0.00 86 GLU A CA 5
ATOM 7959 C C . GLU A 1 86 ? 8.523 3.194 -0.642 1.00 0.00 86 GLU A C 5
ATOM 7960 O O . GLU A 1 86 ? 8.438 2.165 -1.310 1.00 0.00 86 GLU A O 5
ATOM 7972 N N . GLN A 1 87 ? 9.461 3.378 0.281 1.00 0.00 87 GLN A N 5
ATOM 7973 C CA . GLN A 1 87 ? 10.451 2.350 0.555 1.00 0.00 87 GLN A CA 5
ATOM 7974 C C . GLN A 1 87 ? 9.758 1.148 1.174 1.00 0.00 87 GLN A C 5
ATOM 7975 O O . GLN A 1 87 ? 10.170 0.006 0.984 1.00 0.00 87 GLN A O 5
ATOM 7989 N N . ASN A 1 88 ? 8.686 1.425 1.910 1.00 0.00 88 ASN A N 5
ATOM 7990 C CA . ASN A 1 88 ? 7.904 0.386 2.556 1.00 0.00 88 ASN A CA 5
ATOM 7991 C C . ASN A 1 88 ? 6.905 -0.219 1.578 1.00 0.00 88 ASN A C 5
ATOM 7992 O O . ASN A 1 88 ? 6.741 -1.437 1.518 1.00 0.00 88 ASN A O 5
ATOM 8003 N N . ILE A 1 89 ? 6.233 0.641 0.813 1.00 0.00 89 ILE A N 5
ATOM 8004 C CA . ILE A 1 89 ? 5.248 0.185 -0.159 1.00 0.00 89 ILE A CA 5
ATOM 8005 C C . ILE A 1 89 ? 5.914 -0.434 -1.365 1.00 0.00 89 ILE A C 5
ATOM 8006 O O . ILE A 1 89 ? 5.616 -1.572 -1.731 1.00 0.00 89 ILE A O 5
ATOM 8022 N N . LYS A 1 90 ? 6.809 0.310 -1.991 1.00 0.00 90 LYS A N 5
ATOM 8023 C CA . LYS A 1 90 ? 7.488 -0.199 -3.160 1.00 0.00 90 LYS A CA 5
ATOM 8024 C C . LYS A 1 90 ? 8.233 -1.481 -2.819 1.00 0.00 90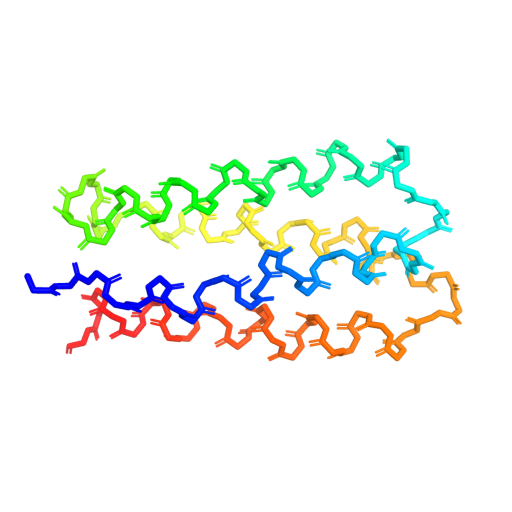 LYS A C 5
ATOM 8025 O O . LYS A 1 90 ? 8.393 -2.357 -3.662 1.00 0.00 90 LYS A O 5
ATOM 8044 N N . GLU A 1 91 ? 8.655 -1.600 -1.564 1.00 0.00 91 GLU A N 5
ATOM 8045 C CA . GLU A 1 91 ? 9.339 -2.801 -1.106 1.00 0.00 91 GLU A CA 5
ATOM 8046 C C . GLU A 1 91 ? 8.316 -3.792 -0.554 1.00 0.00 91 GLU A C 5
ATOM 8047 O O . GLU A 1 91 ? 8.661 -4.904 -0.155 1.00 0.00 91 GLU A O 5
ATOM 8059 N N . ILE A 1 92 ? 7.048 -3.372 -0.541 1.00 0.00 92 ILE A N 5
ATOM 8060 C CA . ILE A 1 92 ? 5.963 -4.197 -0.052 1.00 0.00 92 ILE A CA 5
ATOM 8061 C C . ILE A 1 92 ? 5.562 -5.219 -1.103 1.00 0.00 92 ILE A C 5
ATOM 8062 O O . ILE A 1 92 ? 5.456 -6.411 -0.822 1.00 0.00 92 ILE A O 5
ATOM 8078 N N . PHE A 1 93 ? 5.362 -4.735 -2.325 1.00 0.00 93 PHE A N 5
ATOM 8079 C CA . PHE A 1 93 ? 4.989 -5.592 -3.439 1.00 0.00 93 PHE A CA 5
ATOM 8080 C C . PHE A 1 93 ? 5.904 -6.820 -3.501 1.00 0.00 93 PHE A C 5
ATOM 8081 O O . PHE A 1 93 ? 5.518 -7.868 -4.014 1.00 0.00 93 PHE A O 5
ATOM 8098 N N . HIS A 1 94 ? 7.124 -6.672 -2.979 1.00 0.00 94 HIS A N 5
ATOM 8099 C CA . HIS A 1 94 ? 8.095 -7.759 -2.977 1.00 0.00 94 HIS A CA 5
ATOM 8100 C C . HIS A 1 94 ? 7.596 -8.892 -2.103 1.00 0.00 94 HIS A C 5
ATOM 8101 O O . HIS A 1 94 ? 7.259 -9.967 -2.595 1.00 0.00 94 HIS A O 5
ATOM 8116 N N . HIS A 1 95 ? 7.515 -8.632 -0.804 1.00 0.00 95 HIS A N 5
ATOM 8117 C CA . HIS A 1 95 ? 7.015 -9.624 0.134 1.00 0.00 95 HIS A CA 5
ATOM 8118 C C . HIS A 1 95 ? 5.578 -9.993 -0.218 1.00 0.00 95 HIS A C 5
ATOM 8119 O O . HIS A 1 95 ? 5.043 -10.984 0.281 1.00 0.00 95 HIS A O 5
ATOM 8134 N N . LEU A 1 96 ? 4.957 -9.199 -1.096 1.00 0.00 96 LEU A N 5
ATOM 8135 C CA . LEU A 1 96 ? 3.589 -9.465 -1.519 1.00 0.00 96 LEU A CA 5
ATOM 8136 C C . LEU A 1 96 ? 3.582 -10.441 -2.681 1.00 0.00 96 LEU A C 5
ATOM 8137 O O . LEU A 1 96 ? 3.107 -11.569 -2.557 1.00 0.00 96 LEU A O 5
ATOM 8153 N N . GLU A 1 97 ? 4.138 -10.008 -3.806 1.00 0.00 97 GLU A N 5
ATOM 8154 C CA . GLU A 1 97 ? 4.220 -10.856 -4.982 1.00 0.00 97 GLU A CA 5
ATOM 8155 C C . GLU A 1 97 ? 5.074 -12.082 -4.676 1.00 0.00 97 GLU A C 5
ATOM 8156 O O . GLU A 1 97 ? 5.023 -13.079 -5.395 1.00 0.00 97 GLU A O 5
ATOM 8168 N N . GLU A 1 98 ? 5.847 -12.007 -3.592 1.00 0.00 98 GLU A N 5
ATOM 8169 C CA . GLU A 1 98 ? 6.696 -13.125 -3.189 1.00 0.00 98 GLU A CA 5
ATOM 8170 C C . GLU A 1 98 ? 5.920 -14.100 -2.304 1.00 0.00 98 GLU A C 5
ATOM 8171 O O . GLU A 1 98 ? 6.474 -15.086 -1.817 1.00 0.00 98 GLU A O 5
ATOM 8183 N N . LEU A 1 99 ? 4.636 -13.816 -2.099 1.00 0.00 99 LEU A N 5
ATOM 8184 C CA . LEU A 1 99 ? 3.784 -14.663 -1.277 1.00 0.00 99 LEU A CA 5
ATOM 8185 C C . LEU A 1 99 ? 2.915 -15.563 -2.147 1.00 0.00 99 LEU A C 5
ATOM 8186 O O . LEU A 1 99 ? 3.025 -16.788 -2.099 1.00 0.00 99 LEU A O 5
ATOM 8202 N N . VAL A 1 100 ? 2.049 -14.942 -2.938 1.00 0.00 100 VAL A N 5
ATOM 8203 C CA . VAL A 1 100 ? 1.153 -15.675 -3.820 1.00 0.00 100 VAL A CA 5
ATOM 8204 C C . VAL A 1 100 ? 1.930 -16.492 -4.849 1.00 0.00 100 VAL A C 5
ATOM 8205 O O . VAL A 1 100 ? 1.461 -17.532 -5.312 1.00 0.00 100 VAL A O 5
ATOM 8218 N N . HIS A 1 101 ? 3.120 -16.017 -5.203 1.00 0.00 101 HIS A N 5
ATOM 8219 C CA . HIS A 1 101 ? 3.958 -16.710 -6.176 1.00 0.00 101 HIS A CA 5
ATOM 8220 C C . HIS A 1 101 ? 4.991 -17.590 -5.480 1.00 0.00 101 HIS A C 5
ATOM 8221 O O . HIS A 1 101 ? 6.108 -17.760 -5.970 1.00 0.00 101 HIS A O 5
ATOM 8236 N N . ARG A 1 102 ? 4.612 -18.149 -4.336 1.00 0.00 102 ARG A N 5
ATOM 8237 C CA . ARG A 1 102 ? 5.507 -19.013 -3.574 1.00 0.00 102 ARG A CA 5
ATOM 8238 C C . ARG A 1 102 ? 4.753 -20.213 -3.008 1.00 0.00 102 ARG A C 5
ATOM 8239 O O . ARG A 1 102 ? 4.039 -20.039 -1.998 1.00 0.00 102 ARG A O 5
ATOM 8261 N N . MET A 1 1 ? -1.976 -22.004 3.660 1.00 0.00 1 MET A N 6
ATOM 8262 C CA . MET A 1 1 ? -2.552 -20.941 4.526 1.00 0.00 1 MET A CA 6
ATOM 8263 C C . MET A 1 1 ? -1.629 -19.730 4.600 1.00 0.00 1 MET A C 6
ATOM 8264 O O . MET A 1 1 ? -0.816 -19.612 5.518 1.00 0.00 1 MET A O 6
ATOM 8280 N N . TYR A 1 2 ? -1.761 -18.831 3.631 1.00 0.00 2 TYR A N 6
ATOM 8281 C CA . TYR A 1 2 ? -0.939 -17.627 3.588 1.00 0.00 2 TYR A CA 6
ATOM 8282 C C . TYR A 1 2 ? -1.732 -16.413 4.061 1.00 0.00 2 TYR A C 6
ATOM 8283 O O . TYR A 1 2 ? -2.316 -15.688 3.256 1.00 0.00 2 TYR A O 6
ATOM 8301 N N . GLY A 1 3 ? -1.747 -16.196 5.373 1.00 0.00 3 GLY A N 6
ATOM 8302 C CA . GLY A 1 3 ? -2.471 -15.069 5.930 1.00 0.00 3 GLY A CA 6
ATOM 8303 C C . GLY A 1 3 ? -1.636 -14.256 6.898 1.00 0.00 3 GLY A C 6
ATOM 8304 O O . GLY A 1 3 ? -2.152 -13.367 7.574 1.00 0.00 3 GLY A O 6
ATOM 8308 N N . LYS A 1 4 ? -0.342 -14.551 6.963 1.00 0.00 4 LYS A N 6
ATOM 8309 C CA . LYS A 1 4 ? 0.556 -13.821 7.848 1.00 0.00 4 LYS A CA 6
ATOM 8310 C C . LYS A 1 4 ? 1.250 -12.710 7.102 1.00 0.00 4 LYS A C 6
ATOM 8311 O O . LYS A 1 4 ? 1.706 -11.739 7.706 1.00 0.00 4 LYS A O 6
ATOM 8330 N N . LEU A 1 5 ? 1.304 -12.827 5.781 1.00 0.00 5 LEU A N 6
ATOM 8331 C CA . LEU A 1 5 ? 1.918 -11.789 4.982 1.00 0.00 5 LEU A CA 6
ATOM 8332 C C . LEU A 1 5 ? 1.302 -10.446 5.357 1.00 0.00 5 LEU A C 6
ATOM 8333 O O . LEU A 1 5 ? 1.915 -9.393 5.178 1.00 0.00 5 LEU A O 6
ATOM 8349 N N . ASN A 1 6 ? 0.084 -10.494 5.909 1.00 0.00 6 ASN A N 6
ATOM 8350 C CA . ASN A 1 6 ? -0.597 -9.286 6.332 1.00 0.00 6 ASN A CA 6
ATOM 8351 C C . ASN A 1 6 ? 0.218 -8.555 7.389 1.00 0.00 6 ASN A C 6
ATOM 8352 O O . ASN A 1 6 ? 0.319 -7.328 7.370 1.00 0.00 6 ASN A O 6
ATOM 8363 N N . ASP A 1 7 ? 0.814 -9.315 8.305 1.00 0.00 7 ASP A N 6
ATOM 8364 C CA . ASP A 1 7 ? 1.636 -8.732 9.359 1.00 0.00 7 ASP A CA 6
ATOM 8365 C C . ASP A 1 7 ? 2.646 -7.762 8.757 1.00 0.00 7 ASP A C 6
ATOM 8366 O O . ASP A 1 7 ? 3.040 -6.780 9.388 1.00 0.00 7 ASP A O 6
ATOM 8375 N N . LEU A 1 8 ? 3.046 -8.043 7.521 1.00 0.00 8 LEU A N 6
ATOM 8376 C CA . LEU A 1 8 ? 3.994 -7.199 6.808 1.00 0.00 8 LEU A CA 6
ATOM 8377 C C . LEU A 1 8 ? 3.265 -6.049 6.123 1.00 0.00 8 LEU A C 6
ATOM 8378 O O . LEU A 1 8 ? 3.810 -4.956 5.971 1.00 0.00 8 LEU A O 6
ATOM 8394 N N . LEU A 1 9 ? 2.024 -6.302 5.716 1.00 0.00 9 LEU A N 6
ATOM 8395 C CA . LEU A 1 9 ? 1.218 -5.287 5.052 1.00 0.00 9 LEU A CA 6
ATOM 8396 C C . LEU A 1 9 ? 0.854 -4.171 6.029 1.00 0.00 9 LEU A C 6
ATOM 8397 O O . LEU A 1 9 ? 0.746 -3.006 5.648 1.00 0.00 9 LEU A O 6
ATOM 8413 N N . GLU A 1 10 ? 0.662 -4.540 7.292 1.00 0.00 10 GLU A N 6
ATOM 8414 C CA . GLU A 1 10 ? 0.302 -3.581 8.334 1.00 0.00 10 GLU A CA 6
ATOM 8415 C C . GLU A 1 10 ? 1.213 -2.358 8.301 1.00 0.00 10 GLU A C 6
ATOM 8416 O O . GLU A 1 10 ? 0.746 -1.222 8.382 1.00 0.00 10 GLU A O 6
ATOM 8428 N N . ASP A 1 11 ? 2.513 -2.597 8.180 1.00 0.00 11 ASP A N 6
ATOM 8429 C CA . ASP A 1 11 ? 3.488 -1.513 8.135 1.00 0.00 11 ASP A CA 6
ATOM 8430 C C . ASP A 1 11 ? 3.178 -0.553 6.989 1.00 0.00 11 ASP A C 6
ATOM 8431 O O . ASP A 1 11 ? 3.285 0.663 7.138 1.00 0.00 11 ASP A O 6
ATOM 8440 N N . LEU A 1 12 ? 2.791 -1.114 5.850 1.00 0.00 12 LEU A N 6
ATOM 8441 C CA . LEU A 1 12 ? 2.462 -0.326 4.674 1.00 0.00 12 LEU A CA 6
ATOM 8442 C C . LEU A 1 12 ? 1.318 0.632 4.970 1.00 0.00 12 LEU A C 6
ATOM 8443 O O . LEU A 1 12 ? 1.486 1.845 4.912 1.00 0.00 12 LEU A O 6
ATOM 8459 N N . GLN A 1 13 ? 0.157 0.077 5.282 1.00 0.00 13 GLN A N 6
ATOM 8460 C CA . GLN A 1 13 ? -1.026 0.882 5.568 1.00 0.00 13 GLN A CA 6
ATOM 8461 C C . GLN A 1 13 ? -0.719 2.000 6.564 1.00 0.00 13 GLN A C 6
ATOM 8462 O O . GLN A 1 13 ? -1.181 3.129 6.400 1.00 0.00 13 GLN A O 6
ATOM 8476 N N . GLU A 1 14 ? 0.070 1.687 7.587 1.00 0.00 14 GLU A N 6
ATOM 8477 C CA . GLU A 1 14 ? 0.443 2.682 8.588 1.00 0.00 14 GLU A CA 6
ATOM 8478 C C . GLU A 1 14 ? 1.414 3.680 7.986 1.00 0.00 14 GLU A C 6
ATOM 8479 O O . GLU A 1 14 ? 1.438 4.851 8.364 1.00 0.00 14 GLU A O 6
ATOM 8491 N N . VAL A 1 15 ? 2.198 3.209 7.029 1.00 0.00 15 VAL A N 6
ATOM 8492 C CA . VAL A 1 15 ? 3.156 4.054 6.349 1.00 0.00 15 VAL A CA 6
ATOM 8493 C C . VAL A 1 15 ? 2.434 5.118 5.534 1.00 0.00 15 VAL A C 6
ATOM 8494 O O . VAL A 1 15 ? 2.981 6.189 5.267 1.00 0.00 15 VAL A O 6
ATOM 8507 N N . LEU A 1 16 ? 1.186 4.830 5.174 1.00 0.00 16 LEU A N 6
ATOM 8508 C CA . LEU A 1 16 ? 0.378 5.783 4.431 1.00 0.00 16 LEU A CA 6
ATOM 8509 C C . LEU A 1 16 ? 0.063 6.980 5.317 1.00 0.00 16 LEU A C 6
ATOM 8510 O O . LEU A 1 16 ? -0.031 8.110 4.841 1.00 0.00 16 LEU A O 6
ATOM 8526 N N . LYS A 1 17 ? -0.101 6.721 6.619 1.00 0.00 17 LYS A N 6
ATOM 8527 C CA . LYS A 1 17 ? -0.404 7.778 7.582 1.00 0.00 17 LYS A CA 6
ATOM 8528 C C . LYS A 1 17 ? 0.442 9.008 7.287 1.00 0.00 17 LYS A C 6
ATOM 8529 O O . LYS A 1 17 ? -0.047 10.137 7.305 1.00 0.00 17 LYS A O 6
ATOM 8548 N N . ASN A 1 18 ? 1.709 8.765 6.979 1.00 0.00 18 ASN A N 6
ATOM 8549 C CA . ASN A 1 18 ? 2.629 9.842 6.637 1.00 0.00 18 ASN A CA 6
ATOM 8550 C C . ASN A 1 18 ? 2.164 10.510 5.351 1.00 0.00 18 ASN A C 6
ATOM 8551 O O . ASN A 1 18 ? 2.063 11.733 5.260 1.00 0.00 18 ASN A O 6
ATOM 8562 N N . LEU A 1 19 ? 1.886 9.670 4.360 1.00 0.00 19 LEU A N 6
ATOM 8563 C CA . LEU A 1 19 ? 1.426 10.109 3.048 1.00 0.00 19 LEU A CA 6
ATOM 8564 C C . LEU A 1 19 ? 0.285 11.123 3.158 1.00 0.00 19 LEU A C 6
ATOM 8565 O O . LEU A 1 19 ? 0.379 12.230 2.638 1.00 0.00 19 LEU A O 6
ATOM 8581 N N . HIS A 1 20 ? -0.792 10.734 3.825 1.00 0.00 20 HIS A N 6
ATOM 8582 C CA . HIS A 1 20 ? -1.958 11.603 3.988 1.00 0.00 20 HIS A CA 6
ATOM 8583 C C . HIS A 1 20 ? -1.579 13.033 4.380 1.00 0.00 20 HIS A C 6
ATOM 8584 O O . HIS A 1 20 ? -2.330 13.972 4.114 1.00 0.00 20 HIS A O 6
ATOM 8599 N N . LYS A 1 21 ? -0.445 13.194 5.050 1.00 0.00 21 LYS A N 6
ATOM 8600 C CA . LYS A 1 21 ? -0.017 14.514 5.515 1.00 0.00 21 LYS A CA 6
ATOM 8601 C C . LYS A 1 21 ? 0.926 15.219 4.549 1.00 0.00 21 LYS A C 6
ATOM 8602 O O . LYS A 1 21 ? 1.089 16.437 4.622 1.00 0.00 21 LYS A O 6
ATOM 8621 N N . ASN A 1 22 ? 1.566 14.471 3.661 1.00 0.00 22 ASN A N 6
ATOM 8622 C CA . ASN A 1 22 ? 2.504 15.075 2.723 1.00 0.00 22 ASN A CA 6
ATOM 8623 C C . ASN A 1 22 ? 2.141 14.793 1.269 1.00 0.00 22 ASN A C 6
ATOM 8624 O O . ASN A 1 22 ? 2.769 15.330 0.361 1.00 0.00 22 ASN A O 6
ATOM 8635 N N . TRP A 1 23 ? 1.135 13.958 1.039 1.00 0.00 23 TRP A N 6
ATOM 8636 C CA . TRP A 1 23 ? 0.735 13.638 -0.325 1.00 0.00 23 TRP A CA 6
ATOM 8637 C C . TRP A 1 23 ? 0.315 14.899 -1.080 1.00 0.00 23 TRP A C 6
ATOM 8638 O O . TRP A 1 23 ? 0.523 15.009 -2.288 1.00 0.00 23 TRP A O 6
ATOM 8659 N N . HIS A 1 24 ? -0.274 15.845 -0.359 1.00 0.00 24 HIS A N 6
ATOM 8660 C CA . HIS A 1 24 ? -0.724 17.099 -0.955 1.00 0.00 24 HIS A CA 6
ATOM 8661 C C . HIS A 1 24 ? -1.270 18.034 0.115 1.00 0.00 24 HIS A C 6
ATOM 8662 O O . HIS A 1 24 ? -0.855 19.188 0.220 1.00 0.00 24 HIS A O 6
ATOM 8677 N N . GLY A 1 25 ? -2.203 17.525 0.909 1.00 0.00 25 GLY A N 6
ATOM 8678 C CA . GLY A 1 25 ? -2.794 18.326 1.962 1.00 0.00 25 GLY A CA 6
ATOM 8679 C C . GLY A 1 25 ? -4.227 17.941 2.259 1.00 0.00 25 GLY A C 6
ATOM 8680 O O . GLY A 1 25 ? -5.056 17.851 1.353 1.00 0.00 25 GLY A O 6
ATOM 8684 N N . GLY A 1 26 ? -4.518 17.719 3.534 1.00 0.00 26 GLY A N 6
ATOM 8685 C CA . GLY A 1 26 ? -5.860 17.348 3.934 1.00 0.00 26 GLY A CA 6
ATOM 8686 C C . GLY A 1 26 ? -6.215 15.939 3.518 1.00 0.00 26 GLY A C 6
ATOM 8687 O O . GLY A 1 26 ? -6.302 15.638 2.327 1.00 0.00 26 GLY A O 6
ATOM 8691 N N . LYS A 1 27 ? -6.428 15.071 4.500 1.00 0.00 27 LYS A N 6
ATOM 8692 C CA . LYS A 1 27 ? -6.781 13.685 4.230 1.00 0.00 27 LYS A CA 6
ATOM 8693 C C . LYS A 1 27 ? -8.067 13.601 3.407 1.00 0.00 27 LYS A C 6
ATOM 8694 O O . LYS A 1 27 ? -8.351 12.574 2.794 1.00 0.00 27 LYS A O 6
ATOM 8713 N N . ASP A 1 28 ? -8.842 14.683 3.398 1.00 0.00 28 ASP A N 6
ATOM 8714 C CA . ASP A 1 28 ? -10.092 14.719 2.646 1.00 0.00 28 ASP A CA 6
ATOM 8715 C C . ASP A 1 28 ? -9.870 14.288 1.198 1.00 0.00 28 ASP A C 6
ATOM 8716 O O . ASP A 1 28 ? -10.704 13.596 0.615 1.00 0.00 28 ASP A O 6
ATOM 8725 N N . ASN A 1 29 ? -8.740 14.693 0.627 1.00 0.00 29 ASN A N 6
ATOM 8726 C CA . ASN A 1 29 ? -8.417 14.336 -0.749 1.00 0.00 29 ASN A CA 6
ATOM 8727 C C . ASN A 1 29 ? -7.780 12.954 -0.805 1.00 0.00 29 ASN A C 6
ATOM 8728 O O . ASN A 1 29 ? -8.138 12.128 -1.644 1.00 0.00 29 ASN A O 6
ATOM 8739 N N . LEU A 1 30 ? -6.844 12.700 0.105 1.00 0.00 30 LEU A N 6
ATOM 8740 C CA . LEU A 1 30 ? -6.176 11.407 0.165 1.00 0.00 30 LEU A CA 6
ATOM 8741 C C . LEU A 1 30 ? -7.187 10.308 0.462 1.00 0.00 30 LEU A C 6
ATOM 8742 O O . LEU A 1 30 ? -6.996 9.154 0.083 1.00 0.00 30 LEU A O 6
ATOM 8758 N N . HIS A 1 31 ? -8.270 10.679 1.144 1.00 0.00 31 HIS A N 6
ATOM 8759 C CA . HIS A 1 31 ? -9.319 9.730 1.494 1.00 0.00 31 HIS A CA 6
ATOM 8760 C C . HIS A 1 31 ? -9.728 8.910 0.278 1.00 0.00 31 HIS A C 6
ATOM 8761 O O . HIS A 1 31 ? -10.030 7.723 0.392 1.00 0.00 31 HIS A O 6
ATOM 8776 N N . ASP A 1 32 ? -9.730 9.547 -0.888 1.00 0.00 32 ASP A N 6
ATOM 8777 C CA . ASP A 1 32 ? -10.095 8.866 -2.125 1.00 0.00 32 ASP A CA 6
ATOM 8778 C C . ASP A 1 32 ? -8.961 7.968 -2.609 1.00 0.00 32 ASP A C 6
ATOM 8779 O O . ASP A 1 32 ? -9.188 6.990 -3.322 1.00 0.00 32 ASP A O 6
ATOM 8788 N N . VAL A 1 33 ? -7.743 8.307 -2.211 1.00 0.00 33 VAL A N 6
ATOM 8789 C CA . VAL A 1 33 ? -6.568 7.537 -2.591 1.00 0.00 33 VAL A CA 6
ATOM 8790 C C . VAL A 1 33 ? -6.323 6.402 -1.603 1.00 0.00 33 VAL A C 6
ATOM 8791 O O . VAL A 1 33 ? -6.273 5.235 -1.988 1.00 0.00 33 VAL A O 6
ATOM 8804 N N . ASP A 1 34 ? -6.181 6.744 -0.327 1.00 0.00 34 ASP A N 6
ATOM 8805 C CA . ASP A 1 34 ? -5.955 5.734 0.695 1.00 0.00 34 ASP A CA 6
ATOM 8806 C C . ASP A 1 34 ? -7.115 4.741 0.704 1.00 0.00 34 ASP A C 6
ATOM 8807 O O . ASP A 1 34 ? -6.945 3.583 1.085 1.00 0.00 34 ASP A O 6
ATOM 8816 N N . ASN A 1 35 ? -8.288 5.188 0.246 1.00 0.00 35 ASN A N 6
ATOM 8817 C CA . ASN A 1 35 ? -9.447 4.308 0.175 1.00 0.00 35 ASN A CA 6
ATOM 8818 C C . ASN A 1 35 ? -9.103 3.126 -0.713 1.00 0.00 35 ASN A C 6
ATOM 8819 O O . ASN A 1 35 ? -9.431 1.979 -0.406 1.00 0.00 35 ASN A O 6
ATOM 8830 N N . HIS A 1 36 ? -8.395 3.419 -1.801 1.00 0.00 36 HIS A N 6
ATOM 8831 C CA . HIS A 1 36 ? -7.951 2.386 -2.720 1.00 0.00 36 HIS A CA 6
ATOM 8832 C C . HIS A 1 36 ? -6.994 1.466 -1.981 1.00 0.00 36 HIS A C 6
ATOM 8833 O O . HIS A 1 36 ? -7.152 0.246 -1.987 1.00 0.00 36 HIS A O 6
ATOM 8848 N N . LEU A 1 37 ? -6.016 2.076 -1.314 1.00 0.00 37 LEU A N 6
ATOM 8849 C CA . LEU A 1 37 ? -5.040 1.329 -0.528 1.00 0.00 37 LEU A CA 6
ATOM 8850 C C . LEU A 1 37 ? -5.742 0.446 0.498 1.00 0.00 37 LEU A C 6
ATOM 8851 O O . LEU A 1 37 ? -5.711 -0.779 0.403 1.00 0.00 37 LEU A O 6
ATOM 8867 N N . GLN A 1 38 ? -6.371 1.084 1.483 1.00 0.00 38 GLN A N 6
ATOM 8868 C CA . GLN A 1 38 ? -7.087 0.365 2.535 1.00 0.00 38 GLN A CA 6
ATOM 8869 C C . GLN A 1 38 ? -7.955 -0.743 1.947 1.00 0.00 38 GLN A C 6
ATOM 8870 O O . GLN A 1 38 ? -7.997 -1.857 2.469 1.00 0.00 38 GLN A O 6
ATOM 8884 N N . ASN A 1 39 ? -8.638 -0.430 0.851 1.00 0.00 39 ASN A N 6
ATOM 8885 C CA . ASN A 1 39 ? -9.494 -1.403 0.186 1.00 0.00 39 ASN A CA 6
ATOM 8886 C C . ASN A 1 39 ? -8.669 -2.586 -0.304 1.00 0.00 39 ASN A C 6
ATOM 8887 O O . ASN A 1 39 ? -9.154 -3.714 -0.362 1.00 0.00 39 ASN A O 6
ATOM 8898 N N . VAL A 1 40 ? -7.413 -2.321 -0.646 1.00 0.00 40 VAL A N 6
ATOM 8899 C CA . VAL A 1 40 ? -6.518 -3.367 -1.116 1.00 0.00 40 VAL A CA 6
ATOM 8900 C C . VAL A 1 40 ? -6.267 -4.386 -0.011 1.00 0.00 40 VAL A C 6
ATOM 8901 O O . VAL A 1 40 ? -6.444 -5.583 -0.211 1.00 0.00 40 VAL A O 6
ATOM 8914 N N . ILE A 1 41 ? -5.854 -3.895 1.155 1.00 0.00 41 ILE A N 6
ATOM 8915 C CA . ILE A 1 41 ? -5.573 -4.756 2.304 1.00 0.00 41 ILE A CA 6
ATOM 8916 C C . ILE A 1 41 ? -6.639 -5.843 2.472 1.00 0.00 41 ILE A C 6
ATOM 8917 O O . ILE A 1 41 ? -6.319 -6.992 2.767 1.00 0.00 41 ILE A O 6
ATOM 8933 N N . GLU A 1 42 ? -7.901 -5.480 2.281 1.00 0.00 42 GLU A N 6
ATOM 8934 C CA . GLU A 1 42 ? -8.993 -6.441 2.412 1.00 0.00 42 GLU A CA 6
ATOM 8935 C C . GLU A 1 42 ? -9.000 -7.400 1.233 1.00 0.00 42 GLU A C 6
ATOM 8936 O O . GLU A 1 42 ? -9.422 -8.548 1.355 1.00 0.00 42 GLU A O 6
ATOM 8948 N N . ASP A 1 43 ? -8.510 -6.929 0.096 1.00 0.00 43 ASP A N 6
ATOM 8949 C CA . ASP A 1 43 ? -8.438 -7.754 -1.095 1.00 0.00 43 ASP A CA 6
ATOM 8950 C C . ASP A 1 43 ? -7.171 -8.598 -1.065 1.00 0.00 43 ASP A C 6
ATOM 8951 O O . ASP A 1 43 ? -7.133 -9.692 -1.615 1.00 0.00 43 ASP A O 6
ATOM 8960 N N . ILE A 1 44 ? -6.135 -8.084 -0.407 1.00 0.00 44 ILE A N 6
ATOM 8961 C CA . ILE A 1 44 ? -4.871 -8.798 -0.299 1.00 0.00 44 ILE A CA 6
ATOM 8962 C C . ILE A 1 44 ? -4.881 -9.749 0.895 1.00 0.00 44 ILE A C 6
ATOM 8963 O O . ILE A 1 44 ? -4.353 -10.857 0.822 1.00 0.00 44 ILE A O 6
ATOM 8979 N N . HIS A 1 45 ? -5.478 -9.302 1.996 1.00 0.00 45 HIS A N 6
ATOM 8980 C CA . HIS A 1 45 ? -5.550 -10.107 3.211 1.00 0.00 45 HIS A CA 6
ATOM 8981 C C . HIS A 1 45 ? -6.629 -11.176 3.113 1.00 0.00 45 HIS A C 6
ATOM 8982 O O . HIS A 1 45 ? -6.459 -12.287 3.614 1.00 0.00 45 HIS A O 6
ATOM 8997 N N . ASP A 1 46 ? -7.739 -10.843 2.468 1.00 0.00 46 ASP A N 6
ATOM 8998 C CA . ASP A 1 46 ? -8.831 -11.792 2.314 1.00 0.00 46 ASP A CA 6
ATOM 8999 C C . ASP A 1 46 ? -8.502 -12.814 1.235 1.00 0.00 46 ASP A C 6
ATOM 9000 O O . ASP A 1 46 ? -8.989 -13.944 1.271 1.00 0.00 46 ASP A O 6
ATOM 9009 N N . PHE A 1 47 ? -7.674 -12.413 0.274 1.00 0.00 47 PHE A N 6
ATOM 9010 C CA . PHE A 1 47 ? -7.294 -13.315 -0.816 1.00 0.00 47 PHE A CA 6
ATOM 9011 C C . PHE A 1 47 ? -6.064 -14.151 -0.462 1.00 0.00 47 PHE A C 6
ATOM 9012 O O . PHE A 1 47 ? -6.023 -15.349 -0.737 1.00 0.00 47 PHE A O 6
ATOM 9029 N N . MET A 1 48 ? -5.059 -13.516 0.139 1.00 0.00 48 MET A N 6
ATOM 9030 C CA . MET A 1 48 ? -3.827 -14.212 0.515 1.00 0.00 48 MET A CA 6
ATOM 9031 C C . MET A 1 48 ? -4.125 -15.536 1.217 1.00 0.00 48 MET A C 6
ATOM 9032 O O . MET A 1 48 ? -3.342 -16.483 1.136 1.00 0.00 48 MET A O 6
ATOM 9046 N N . GLN A 1 49 ? -5.259 -15.594 1.908 1.00 0.00 49 GLN A N 6
ATOM 9047 C CA . GLN A 1 49 ? -5.654 -16.799 2.628 1.00 0.00 49 GLN A CA 6
ATOM 9048 C C . GLN A 1 49 ? -6.004 -17.926 1.662 1.00 0.00 49 GLN A C 6
ATOM 9049 O O . GLN A 1 49 ? -5.862 -19.104 1.992 1.00 0.00 49 GLN A O 6
ATOM 9063 N N . GLY A 1 50 ? -6.461 -17.560 0.471 1.00 0.00 50 GLY A N 6
ATOM 9064 C CA . GLY A 1 50 ? -6.823 -18.555 -0.520 1.00 0.00 50 GLY A CA 6
ATOM 9065 C C . GLY A 1 50 ? -8.066 -18.178 -1.309 1.00 0.00 50 GLY A C 6
ATOM 9066 O O . GLY A 1 50 ? -8.368 -18.797 -2.330 1.00 0.00 50 GLY A O 6
ATOM 9070 N N . GLY A 1 51 ? -8.788 -17.163 -0.838 1.00 0.00 51 GLY A N 6
ATOM 9071 C CA . GLY A 1 51 ? -9.993 -16.731 -1.523 1.00 0.00 51 GLY A CA 6
ATOM 9072 C C . GLY A 1 51 ? -9.748 -16.391 -2.982 1.00 0.00 51 GLY A C 6
ATOM 9073 O O . GLY A 1 51 ? -10.672 -16.412 -3.795 1.00 0.00 51 GLY A O 6
ATOM 9077 N N . GLY A 1 52 ? -8.500 -16.076 -3.314 1.00 0.00 52 GLY A N 6
ATOM 9078 C CA . GLY A 1 52 ? -8.159 -15.734 -4.682 1.00 0.00 52 GLY A CA 6
ATOM 9079 C C . GLY A 1 52 ? -6.923 -14.860 -4.765 1.00 0.00 52 GLY A C 6
ATOM 9080 O O . GLY A 1 52 ? -6.959 -13.775 -5.346 1.00 0.00 52 GLY A O 6
ATOM 9084 N N . SER A 1 53 ? -5.831 -15.332 -4.176 1.00 0.00 53 SER A N 6
ATOM 9085 C CA . SER A 1 53 ? -4.577 -14.588 -4.176 1.00 0.00 53 SER A CA 6
ATOM 9086 C C . SER A 1 53 ? -3.878 -14.674 -5.532 1.00 0.00 53 SER A C 6
ATOM 9087 O O . SER A 1 53 ? -3.026 -13.844 -5.852 1.00 0.00 53 SER A O 6
ATOM 9095 N N . GLY A 1 54 ? -4.237 -15.679 -6.324 1.00 0.00 54 GLY A N 6
ATOM 9096 C CA . GLY A 1 54 ? -3.628 -15.846 -7.630 1.00 0.00 54 GLY A CA 6
ATOM 9097 C C . GLY A 1 54 ? -4.364 -15.086 -8.716 1.00 0.00 54 GLY A C 6
ATOM 9098 O O . GLY A 1 54 ? -5.066 -15.680 -9.534 1.00 0.00 54 GLY A O 6
ATOM 9102 N N . GLY A 1 55 ? -4.203 -13.767 -8.724 1.00 0.00 55 GLY A N 6
ATOM 9103 C CA . GLY A 1 55 ? -4.861 -12.942 -9.720 1.00 0.00 55 GLY A CA 6
ATOM 9104 C C . GLY A 1 55 ? -5.274 -11.588 -9.176 1.00 0.00 55 GLY A C 6
ATOM 9105 O O . GLY A 1 55 ? -5.546 -10.662 -9.940 1.00 0.00 55 GLY A O 6
ATOM 9109 N N . LYS A 1 56 ? -5.324 -11.470 -7.854 1.00 0.00 56 LYS A N 6
ATOM 9110 C CA . LYS A 1 56 ? -5.705 -10.218 -7.211 1.00 0.00 56 LYS A CA 6
ATOM 9111 C C . LYS A 1 56 ? -4.494 -9.323 -6.995 1.00 0.00 56 LYS A C 6
ATOM 9112 O O . LYS A 1 56 ? -4.555 -8.120 -7.229 1.00 0.00 56 LYS A O 6
ATOM 9131 N N . LEU A 1 57 ? -3.395 -9.913 -6.546 1.00 0.00 57 LEU A N 6
ATOM 9132 C CA . LEU A 1 57 ? -2.180 -9.153 -6.296 1.00 0.00 57 LEU A CA 6
ATOM 9133 C C . LEU A 1 57 ? -1.613 -8.553 -7.582 1.00 0.00 57 LEU A C 6
ATOM 9134 O O . LEU A 1 57 ? -0.706 -7.732 -7.531 1.00 0.00 57 LEU A O 6
ATOM 9150 N N . GLN A 1 58 ? -2.141 -8.956 -8.732 1.00 0.00 58 GLN A N 6
ATOM 9151 C CA . GLN A 1 58 ? -1.657 -8.423 -9.999 1.00 0.00 58 GLN A CA 6
ATOM 9152 C C . GLN A 1 58 ? -2.370 -7.121 -10.348 1.00 0.00 58 GLN A C 6
ATOM 9153 O O . GLN A 1 58 ? -1.730 -6.119 -10.665 1.00 0.00 58 GLN A O 6
ATOM 9167 N N . GLU A 1 59 ? -3.695 -7.139 -10.276 1.00 0.00 59 GLU A N 6
ATOM 9168 C CA . GLU A 1 59 ? -4.490 -5.954 -10.573 1.00 0.00 59 GLU A CA 6
ATOM 9169 C C . GLU A 1 59 ? -4.650 -5.097 -9.324 1.00 0.00 59 GLU A C 6
ATOM 9170 O O . GLU A 1 59 ? -4.771 -3.875 -9.407 1.00 0.00 59 GLU A O 6
ATOM 9182 N N . MET A 1 60 ? -4.650 -5.749 -8.167 1.00 0.00 60 MET A N 6
ATOM 9183 C CA . MET A 1 60 ? -4.794 -5.049 -6.898 1.00 0.00 60 MET A CA 6
ATOM 9184 C C . MET A 1 60 ? -3.482 -4.392 -6.489 1.00 0.00 60 MET A C 6
ATOM 9185 O O . MET A 1 60 ? -3.483 -3.345 -5.841 1.00 0.00 60 MET A O 6
ATOM 9199 N N . MET A 1 61 ? -2.359 -5.002 -6.867 1.00 0.00 61 MET A N 6
ATOM 9200 C CA . MET A 1 61 ? -1.052 -4.441 -6.525 1.00 0.00 61 MET A CA 6
ATOM 9201 C C . MET A 1 61 ? -0.939 -3.008 -7.040 1.00 0.00 61 MET A C 6
ATOM 9202 O O . MET A 1 61 ? -0.383 -2.139 -6.370 1.00 0.00 61 MET A O 6
ATOM 9216 N N . LYS A 1 62 ? -1.474 -2.772 -8.232 1.00 0.00 62 LYS A N 6
ATOM 9217 C CA . LYS A 1 62 ? -1.438 -1.444 -8.833 1.00 0.00 62 LYS A CA 6
ATOM 9218 C C . LYS A 1 62 ? -2.350 -0.474 -8.082 1.00 0.00 62 LYS A C 6
ATOM 9219 O O . LYS A 1 62 ? -2.299 0.736 -8.305 1.00 0.00 62 LYS A O 6
ATOM 9238 N N . GLU A 1 63 ? -3.186 -1.011 -7.196 1.00 0.00 63 GLU A N 6
ATOM 9239 C CA . GLU A 1 63 ? -4.108 -0.191 -6.421 1.00 0.00 63 GLU A CA 6
ATOM 9240 C C . GLU A 1 63 ? -3.437 0.374 -5.169 1.00 0.00 63 GLU A C 6
ATOM 9241 O O . GLU A 1 63 ? -3.840 1.421 -4.663 1.00 0.00 63 GLU A O 6
ATOM 9253 N N . PHE A 1 64 ? -2.414 -0.319 -4.672 1.00 0.00 64 PHE A N 6
ATOM 9254 C CA . PHE A 1 64 ? -1.705 0.132 -3.479 1.00 0.00 64 PHE A CA 6
ATOM 9255 C C . PHE A 1 64 ? -0.583 1.099 -3.845 1.00 0.00 64 PHE A C 6
ATOM 9256 O O . PHE A 1 64 ? -0.228 1.978 -3.059 1.00 0.00 64 PHE A O 6
ATOM 9273 N N . GLN A 1 65 ? -0.034 0.941 -5.044 1.00 0.00 65 GLN A N 6
ATOM 9274 C CA . GLN A 1 65 ? 1.040 1.811 -5.511 1.00 0.00 65 GLN A CA 6
ATOM 9275 C C . GLN A 1 65 ? 0.474 3.112 -6.075 1.00 0.00 65 GLN A C 6
ATOM 9276 O O . GLN A 1 65 ? 1.116 4.160 -6.006 1.00 0.00 65 GLN A O 6
ATOM 9290 N N . GLN A 1 66 ? -0.733 3.036 -6.629 1.00 0.00 66 GLN A N 6
ATOM 9291 C CA . GLN A 1 66 ? -1.387 4.207 -7.204 1.00 0.00 66 GLN A CA 6
ATOM 9292 C C . GLN A 1 66 ? -1.558 5.303 -6.155 1.00 0.00 66 GLN A C 6
ATOM 9293 O O . GLN A 1 66 ? -1.541 6.490 -6.474 1.00 0.00 66 GLN A O 6
ATOM 9307 N N . VAL A 1 67 ? -1.719 4.891 -4.901 1.00 0.00 67 VAL A N 6
ATOM 9308 C CA . VAL A 1 67 ? -1.886 5.831 -3.799 1.00 0.00 67 VAL A CA 6
ATOM 9309 C C . VAL A 1 67 ? -0.698 6.789 -3.726 1.00 0.00 67 VAL A C 6
ATOM 9310 O O . VAL A 1 67 ? -0.854 8.002 -3.861 1.00 0.00 67 VAL A O 6
ATOM 9323 N N . LEU A 1 68 ? 0.492 6.228 -3.539 1.00 0.00 68 LEU A N 6
ATOM 9324 C CA . LEU A 1 68 ? 1.718 7.016 -3.478 1.00 0.00 68 LEU A CA 6
ATOM 9325 C C . LEU A 1 68 ? 1.936 7.765 -4.795 1.00 0.00 68 LEU A C 6
ATOM 9326 O O . LEU A 1 68 ? 2.736 8.696 -4.863 1.00 0.00 68 LEU A O 6
ATOM 9342 N N . ASP A 1 69 ? 1.187 7.378 -5.833 1.00 0.00 69 ASP A N 6
ATOM 9343 C CA . ASP A 1 69 ? 1.276 8.049 -7.123 1.00 0.00 69 ASP A CA 6
ATOM 9344 C C . ASP A 1 69 ? 0.747 9.470 -6.976 1.00 0.00 69 ASP A C 6
ATOM 9345 O O . ASP A 1 69 ? 1.429 10.439 -7.312 1.00 0.00 69 ASP A O 6
ATOM 9354 N N . GLU A 1 70 ? -0.463 9.584 -6.426 1.00 0.00 70 GLU A N 6
ATOM 9355 C CA . GLU A 1 70 ? -1.076 10.887 -6.177 1.00 0.00 70 GLU A CA 6
ATOM 9356 C C . GLU A 1 70 ? -0.170 11.691 -5.262 1.00 0.00 70 GLU A C 6
ATOM 9357 O O . GLU A 1 70 ? -0.080 12.916 -5.352 1.00 0.00 70 GLU A O 6
ATOM 9369 N N . LEU A 1 71 ? 0.491 10.963 -4.373 1.00 0.00 71 LEU A N 6
ATOM 9370 C CA . LEU A 1 71 ? 1.398 11.535 -3.402 1.00 0.00 71 LEU A CA 6
ATOM 9371 C C . LEU A 1 71 ? 2.596 12.200 -4.068 1.00 0.00 71 LEU A C 6
ATOM 9372 O O . LEU A 1 71 ? 2.771 13.414 -3.987 1.00 0.00 71 LEU A O 6
ATOM 9388 N N . ASN A 1 72 ? 3.424 11.389 -4.716 1.00 0.00 72 ASN A N 6
ATOM 9389 C CA . ASN A 1 72 ? 4.620 11.884 -5.391 1.00 0.00 72 ASN A CA 6
ATOM 9390 C C . ASN A 1 72 ? 4.306 13.071 -6.298 1.00 0.00 72 ASN A C 6
ATOM 9391 O O . ASN A 1 72 ? 5.185 13.878 -6.603 1.00 0.00 72 ASN A O 6
ATOM 9402 N N . ASN A 1 73 ? 3.055 13.170 -6.733 1.00 0.00 73 ASN A N 6
ATOM 9403 C CA . ASN A 1 73 ? 2.640 14.254 -7.612 1.00 0.00 73 ASN A CA 6
ATOM 9404 C C . ASN A 1 73 ? 2.257 15.510 -6.830 1.00 0.00 73 ASN A C 6
ATOM 9405 O O . ASN A 1 73 ? 1.936 16.538 -7.428 1.00 0.00 73 ASN A O 6
ATOM 9416 N N . HIS A 1 74 ? 2.277 15.439 -5.498 1.00 0.00 74 HIS A N 6
ATOM 9417 C CA . HIS A 1 74 ? 1.914 16.596 -4.685 1.00 0.00 74 HIS A CA 6
ATOM 9418 C C . HIS A 1 74 ? 2.628 16.599 -3.343 1.00 0.00 74 HIS A C 6
ATOM 9419 O O . HIS A 1 74 ? 2.066 17.030 -2.337 1.00 0.00 74 HIS A O 6
ATOM 9434 N N . LEU A 1 75 ? 3.877 16.152 -3.330 1.00 0.00 75 LEU A N 6
ATOM 9435 C CA . LEU A 1 75 ? 4.646 16.153 -2.098 1.00 0.00 75 LEU A CA 6
ATOM 9436 C C . LEU A 1 75 ? 4.920 17.582 -1.682 1.00 0.00 75 LEU A C 6
ATOM 9437 O O . LEU A 1 75 ? 5.957 18.155 -2.012 1.00 0.00 75 LEU A O 6
ATOM 9453 N N . GLN A 1 76 ? 3.964 18.155 -0.975 1.00 0.00 76 GLN A N 6
ATOM 9454 C CA . GLN A 1 76 ? 4.067 19.532 -0.524 1.00 0.00 76 GLN A CA 6
ATOM 9455 C C . GLN A 1 76 ? 5.164 19.682 0.528 1.00 0.00 76 GLN A C 6
ATOM 9456 O O . GLN A 1 76 ? 4.889 19.985 1.689 1.00 0.00 76 GLN A O 6
ATOM 9470 N N . GLY A 1 77 ? 6.409 19.464 0.116 1.00 0.00 77 GLY A N 6
ATOM 9471 C CA . GLY A 1 77 ? 7.524 19.575 1.038 1.00 0.00 77 GLY A CA 6
ATOM 9472 C C . GLY A 1 77 ? 7.501 18.500 2.107 1.00 0.00 77 GLY A C 6
ATOM 9473 O O . GLY A 1 77 ? 7.537 18.802 3.301 1.00 0.00 77 GLY A O 6
ATOM 9477 N N . GLY A 1 78 ? 7.440 17.243 1.679 1.00 0.00 78 GLY A N 6
ATOM 9478 C CA . GLY A 1 78 ? 7.411 16.139 2.621 1.00 0.00 78 GLY A CA 6
ATOM 9479 C C . GLY A 1 78 ? 7.957 14.854 2.029 1.00 0.00 78 GLY A C 6
ATOM 9480 O O . GLY A 1 78 ? 7.557 13.760 2.428 1.00 0.00 78 GLY A O 6
ATOM 9484 N N . LYS A 1 79 ? 8.874 14.989 1.073 1.00 0.00 79 LYS A N 6
ATOM 9485 C CA . LYS A 1 79 ? 9.487 13.837 0.409 1.00 0.00 79 LYS A CA 6
ATOM 9486 C C . LYS A 1 79 ? 9.857 12.735 1.403 1.00 0.00 79 LYS A C 6
ATOM 9487 O O . LYS A 1 79 ? 9.901 11.557 1.047 1.00 0.00 79 LYS A O 6
ATOM 9506 N N . HIS A 1 80 ? 10.120 13.122 2.646 1.00 0.00 80 HIS A N 6
ATOM 9507 C CA . HIS A 1 80 ? 10.484 12.164 3.687 1.00 0.00 80 HIS A CA 6
ATOM 9508 C C . HIS A 1 80 ? 9.394 11.110 3.848 1.00 0.00 80 HIS A C 6
ATOM 9509 O O . HIS A 1 80 ? 9.675 9.920 3.996 1.00 0.00 80 HIS A O 6
ATOM 9524 N N . THR A 1 81 ? 8.147 11.562 3.799 1.00 0.00 81 THR A N 6
ATOM 9525 C CA . THR A 1 81 ? 6.995 10.676 3.916 1.00 0.00 81 THR A CA 6
ATOM 9526 C C . THR A 1 81 ? 7.029 9.629 2.823 1.00 0.00 81 THR A C 6
ATOM 9527 O O . THR A 1 81 ? 6.938 8.436 3.098 1.00 0.00 81 THR A O 6
ATOM 9538 N N . VAL A 1 82 ? 7.164 10.078 1.581 1.00 0.00 82 VAL A N 6
ATOM 9539 C CA . VAL A 1 82 ? 7.207 9.150 0.466 1.00 0.00 82 VAL A CA 6
ATOM 9540 C C . VAL A 1 82 ? 8.340 8.165 0.639 1.00 0.00 82 VAL A C 6
ATOM 9541 O O . VAL A 1 82 ? 8.116 6.967 0.715 1.00 0.00 82 VAL A O 6
ATOM 9554 N N . HIS A 1 83 ? 9.563 8.677 0.713 1.00 0.00 83 HIS A N 6
ATOM 9555 C CA . HIS A 1 83 ? 10.729 7.821 0.888 1.00 0.00 83 HIS A CA 6
ATOM 9556 C C . HIS A 1 83 ? 10.446 6.739 1.925 1.00 0.00 83 HIS A C 6
ATOM 9557 O O . HIS A 1 83 ? 10.834 5.586 1.755 1.00 0.00 83 HIS A O 6
ATOM 9572 N N . HIS A 1 84 ? 9.750 7.122 2.992 1.00 0.00 84 HIS A N 6
ATOM 9573 C CA . HIS A 1 84 ? 9.394 6.184 4.051 1.00 0.00 84 HIS A CA 6
ATOM 9574 C C . HIS A 1 84 ? 8.237 5.281 3.623 1.00 0.00 84 HIS A C 6
ATOM 9575 O O . HIS A 1 84 ? 8.296 4.061 3.779 1.00 0.00 84 HIS A O 6
ATOM 9590 N N . ILE A 1 85 ? 7.181 5.897 3.096 1.00 0.00 85 ILE A N 6
ATOM 9591 C CA . ILE A 1 85 ? 5.993 5.168 2.656 1.00 0.00 85 ILE A CA 6
ATOM 9592 C C . ILE A 1 85 ? 6.234 4.438 1.326 1.00 0.00 85 ILE A C 6
ATOM 9593 O O . ILE A 1 85 ? 5.486 3.533 0.972 1.00 0.00 85 ILE A O 6
ATOM 9609 N N . GLU A 1 86 ? 7.289 4.818 0.601 1.00 0.00 86 GLU A N 6
ATOM 9610 C CA . GLU A 1 86 ? 7.616 4.173 -0.674 1.00 0.00 86 GLU A CA 6
ATOM 9611 C C . GLU A 1 86 ? 8.609 3.039 -0.454 1.00 0.00 86 GLU A C 6
ATOM 9612 O O . GLU A 1 86 ? 8.428 1.944 -0.979 1.00 0.00 86 GLU A O 6
ATOM 9624 N N . GLN A 1 87 ? 9.634 3.279 0.363 1.00 0.00 87 GLN A N 6
ATOM 9625 C CA . GLN A 1 87 ? 10.595 2.227 0.670 1.00 0.00 87 GLN A CA 6
ATOM 9626 C C . GLN A 1 87 ? 9.854 1.106 1.384 1.00 0.00 87 GLN A C 6
ATOM 9627 O O . GLN A 1 87 ? 10.265 -0.054 1.365 1.00 0.00 87 GLN A O 6
ATOM 9641 N N . ASN A 1 88 ? 8.738 1.487 1.999 1.00 0.00 88 ASN A N 6
ATOM 9642 C CA . ASN A 1 88 ? 7.881 0.566 2.716 1.00 0.00 88 ASN A CA 6
ATOM 9643 C C . ASN A 1 88 ? 6.947 -0.142 1.745 1.00 0.00 88 ASN A C 6
ATOM 9644 O O . ASN A 1 88 ? 6.954 -1.367 1.639 1.00 0.00 88 ASN A O 6
ATOM 9655 N N . ILE A 1 89 ? 6.140 0.646 1.040 1.00 0.00 89 ILE A N 6
ATOM 9656 C CA . ILE A 1 89 ? 5.192 0.103 0.079 1.00 0.00 89 ILE A CA 6
ATOM 9657 C C . ILE A 1 89 ? 5.901 -0.571 -1.079 1.00 0.00 89 ILE A C 6
ATOM 9658 O O . ILE A 1 89 ? 5.581 -1.705 -1.437 1.00 0.00 89 ILE A O 6
ATOM 9674 N N . LYS A 1 90 ? 6.862 0.119 -1.668 1.00 0.00 90 LYS A N 6
ATOM 9675 C CA . LYS A 1 90 ? 7.596 -0.446 -2.781 1.00 0.00 90 LYS A CA 6
ATOM 9676 C C . LYS A 1 90 ? 8.266 -1.747 -2.355 1.00 0.00 90 LYS A C 6
ATOM 9677 O O . LYS A 1 90 ? 8.485 -2.641 -3.170 1.00 0.00 90 LYS A O 6
ATOM 9696 N N . GLU A 1 91 ? 8.564 -1.849 -1.064 1.00 0.00 91 GLU A N 6
ATOM 9697 C CA . GLU A 1 91 ? 9.177 -3.048 -0.511 1.00 0.00 91 GLU A CA 6
ATOM 9698 C C . GLU A 1 91 ? 8.099 -4.023 -0.037 1.00 0.00 91 GLU A C 6
ATOM 9699 O O . GLU A 1 91 ? 8.400 -5.142 0.379 1.00 0.00 91 GLU A O 6
ATOM 9711 N N . ILE A 1 92 ? 6.837 -3.591 -0.112 1.00 0.00 92 ILE A N 6
ATOM 9712 C CA . ILE A 1 92 ? 5.717 -4.418 0.295 1.00 0.00 92 ILE A CA 6
ATOM 9713 C C . ILE A 1 92 ? 5.402 -5.428 -0.797 1.00 0.00 92 ILE A C 6
ATOM 9714 O O . ILE A 1 92 ? 5.262 -6.621 -0.534 1.00 0.00 92 ILE A O 6
ATOM 9730 N N . PHE A 1 93 ? 5.316 -4.938 -2.032 1.00 0.00 93 PHE A N 6
ATOM 9731 C CA . PHE A 1 93 ? 5.038 -5.796 -3.174 1.00 0.00 93 PHE A CA 6
ATOM 9732 C C . PHE A 1 93 ? 5.943 -7.032 -3.148 1.00 0.00 93 PHE A C 6
ATOM 9733 O O . PHE A 1 93 ? 5.582 -8.090 -3.659 1.00 0.00 93 PHE A O 6
ATOM 9750 N N . HIS A 1 94 ? 7.127 -6.879 -2.550 1.00 0.00 94 HIS A N 6
ATOM 9751 C CA . HIS A 1 94 ? 8.086 -7.973 -2.460 1.00 0.00 94 HIS A CA 6
ATOM 9752 C C . HIS A 1 94 ? 7.500 -9.110 -1.647 1.00 0.00 94 HIS A C 6
ATOM 9753 O O . HIS A 1 94 ? 7.267 -10.201 -2.164 1.00 0.00 94 HIS A O 6
ATOM 9768 N N . HIS A 1 95 ? 7.233 -8.838 -0.377 1.00 0.00 95 HIS A N 6
ATOM 9769 C CA . HIS A 1 95 ? 6.641 -9.833 0.499 1.00 0.00 95 HIS A CA 6
ATOM 9770 C C . HIS A 1 95 ? 5.226 -10.168 0.035 1.00 0.00 95 HIS A C 6
ATOM 9771 O O . HIS A 1 95 ? 4.611 -11.113 0.529 1.00 0.00 95 HIS A O 6
ATOM 9786 N N . LEU A 1 96 ? 4.712 -9.394 -0.927 1.00 0.00 96 LEU A N 6
ATOM 9787 C CA . LEU A 1 96 ? 3.374 -9.631 -1.452 1.00 0.00 96 LEU A CA 6
ATOM 9788 C C . LEU A 1 96 ? 3.434 -10.602 -2.618 1.00 0.00 96 LEU A C 6
ATOM 9789 O O . LEU A 1 96 ? 2.849 -11.685 -2.572 1.00 0.00 96 LEU A O 6
ATOM 9805 N N . GLU A 1 97 ? 4.167 -10.218 -3.653 1.00 0.00 97 GLU A N 6
ATOM 9806 C CA . GLU A 1 97 ? 4.330 -11.069 -4.820 1.00 0.00 97 GLU A CA 6
ATOM 9807 C C . GLU A 1 97 ? 5.170 -12.286 -4.459 1.00 0.00 97 GLU A C 6
ATOM 9808 O O . GLU A 1 97 ? 5.238 -13.252 -5.218 1.00 0.00 97 GLU A O 6
ATOM 9820 N N . GLU A 1 98 ? 5.803 -12.238 -3.286 1.00 0.00 98 GLU A N 6
ATOM 9821 C CA . GLU A 1 98 ? 6.628 -13.349 -2.823 1.00 0.00 98 GLU A CA 6
ATOM 9822 C C . GLU A 1 98 ? 5.775 -14.387 -2.100 1.00 0.00 98 GLU A C 6
ATOM 9823 O O . GLU A 1 98 ? 6.154 -15.554 -1.996 1.00 0.00 98 GLU A O 6
ATOM 9835 N N . LEU A 1 99 ? 4.620 -13.953 -1.604 1.00 0.00 99 LEU A N 6
ATOM 9836 C CA . LEU A 1 99 ? 3.710 -14.840 -0.892 1.00 0.00 99 LEU A CA 6
ATOM 9837 C C . LEU A 1 99 ? 2.974 -15.756 -1.862 1.00 0.00 99 LEU A C 6
ATOM 9838 O O . LEU A 1 99 ? 3.082 -16.979 -1.782 1.00 0.00 99 LEU A O 6
ATOM 9854 N N . VAL A 1 100 ? 2.220 -15.154 -2.774 1.00 0.00 100 VAL A N 6
ATOM 9855 C CA . VAL A 1 100 ? 1.457 -15.914 -3.757 1.00 0.00 100 VAL A CA 6
ATOM 9856 C C . VAL A 1 100 ? 2.369 -16.778 -4.622 1.00 0.00 100 VAL A C 6
ATOM 9857 O O . VAL A 1 100 ? 2.046 -17.926 -4.926 1.00 0.00 100 VAL A O 6
ATOM 9870 N N . HIS A 1 101 ? 3.509 -16.220 -5.017 1.00 0.00 101 HIS A N 6
ATOM 9871 C CA . HIS A 1 101 ? 4.465 -16.945 -5.846 1.00 0.00 101 HIS A CA 6
ATOM 9872 C C . HIS A 1 101 ? 4.977 -18.189 -5.126 1.00 0.00 101 HIS A C 6
ATOM 9873 O O . HIS A 1 101 ? 5.309 -19.191 -5.758 1.00 0.00 101 HIS A O 6
ATOM 9888 N N . ARG A 1 102 ? 5.038 -18.116 -3.800 1.00 0.00 102 ARG A N 6
ATOM 9889 C CA . ARG A 1 102 ? 5.511 -19.236 -2.994 1.00 0.00 102 ARG A CA 6
ATOM 9890 C C . ARG A 1 102 ? 4.573 -20.432 -3.124 1.00 0.00 102 ARG A C 6
ATOM 9891 O O . ARG A 1 102 ? 4.711 -21.379 -2.321 1.00 0.00 102 ARG A O 6
ATOM 9913 N N . MET A 1 1 ? -2.198 -21.714 2.674 1.00 0.00 1 MET A N 7
ATOM 9914 C CA . MET A 1 1 ? -2.511 -20.846 3.840 1.00 0.00 1 MET A CA 7
ATOM 9915 C C . MET A 1 1 ? -1.446 -19.770 4.027 1.00 0.00 1 MET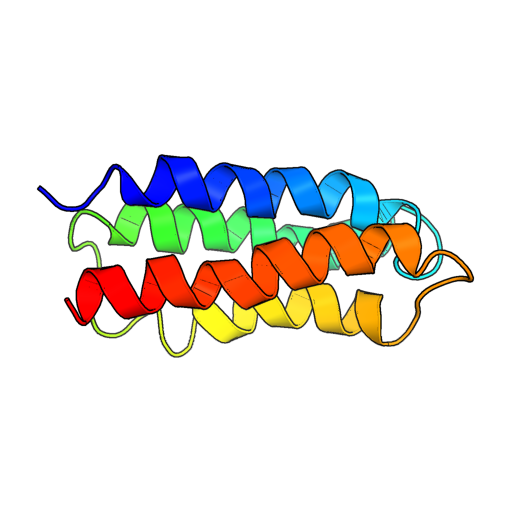 A C 7
ATOM 9916 O O . MET A 1 1 ? -0.334 -20.053 4.470 1.00 0.00 1 MET A O 7
ATOM 9932 N N . TYR A 1 2 ? -1.796 -18.533 3.686 1.00 0.00 2 TYR A N 7
ATOM 9933 C CA . TYR A 1 2 ? -0.871 -17.412 3.816 1.00 0.00 2 TYR A CA 7
ATOM 9934 C C . TYR A 1 2 ? -1.619 -16.125 4.143 1.00 0.00 2 TYR A C 7
ATOM 9935 O O . TYR A 1 2 ? -1.974 -15.358 3.249 1.00 0.00 2 TYR A O 7
ATOM 9953 N N . GLY A 1 3 ? -1.860 -15.895 5.431 1.00 0.00 3 GLY A N 7
ATOM 9954 C CA . GLY A 1 3 ? -2.569 -14.700 5.851 1.00 0.00 3 GLY A CA 7
ATOM 9955 C C . GLY A 1 3 ? -1.723 -13.779 6.708 1.00 0.00 3 GLY A C 7
ATOM 9956 O O . GLY A 1 3 ? -2.083 -12.623 6.923 1.00 0.00 3 GLY A O 7
ATOM 9960 N N . LYS A 1 4 ? -0.597 -14.287 7.202 1.00 0.00 4 LYS A N 7
ATOM 9961 C CA . LYS A 1 4 ? 0.288 -13.487 8.042 1.00 0.00 4 LYS A CA 7
ATOM 9962 C C . LYS A 1 4 ? 1.027 -12.451 7.226 1.00 0.00 4 LYS A C 7
ATOM 9963 O O . LYS A 1 4 ? 1.499 -11.452 7.771 1.00 0.00 4 LYS A O 7
ATOM 9982 N N . LEU A 1 5 ? 1.105 -12.658 5.918 1.00 0.00 5 LEU A N 7
ATOM 9983 C CA . LEU A 1 5 ? 1.763 -11.690 5.063 1.00 0.00 5 LEU A CA 7
ATOM 9984 C C . LEU A 1 5 ? 1.178 -10.307 5.333 1.00 0.00 5 LEU A C 7
ATOM 9985 O O . LEU A 1 5 ? 1.822 -9.285 5.097 1.00 0.00 5 LEU A O 7
ATOM 10001 N N . ASN A 1 6 ? -0.051 -10.294 5.856 1.00 0.00 6 ASN A N 7
ATOM 10002 C CA . ASN A 1 6 ? -0.725 -9.055 6.185 1.00 0.00 6 ASN A CA 7
ATOM 10003 C C . ASN A 1 6 ? -0.003 -8.331 7.308 1.00 0.00 6 ASN A C 7
ATOM 10004 O O . ASN A 1 6 ? 0.083 -7.103 7.307 1.00 0.00 6 ASN A O 7
ATOM 10015 N N . ASP A 1 7 ? 0.537 -9.092 8.259 1.00 0.00 7 ASP A N 7
ATOM 10016 C CA . ASP A 1 7 ? 1.275 -8.500 9.368 1.00 0.00 7 ASP A CA 7
ATOM 10017 C C . ASP A 1 7 ? 2.279 -7.495 8.822 1.00 0.00 7 ASP A C 7
ATOM 10018 O O . ASP A 1 7 ? 2.522 -6.444 9.415 1.00 0.00 7 ASP A O 7
ATOM 10027 N N . LEU A 1 8 ? 2.835 -7.828 7.661 1.00 0.00 8 LEU A N 7
ATOM 10028 C CA . LEU A 1 8 ? 3.791 -6.967 6.986 1.00 0.00 8 LEU A CA 7
ATOM 10029 C C . LEU A 1 8 ? 3.061 -5.985 6.078 1.00 0.00 8 LEU A C 7
ATOM 10030 O O . LEU A 1 8 ? 3.541 -4.879 5.834 1.00 0.00 8 LEU A O 7
ATOM 10046 N N . LEU A 1 9 ? 1.893 -6.393 5.575 1.00 0.00 9 LEU A N 7
ATOM 10047 C CA . LEU A 1 9 ? 1.115 -5.533 4.696 1.00 0.00 9 LEU A CA 7
ATOM 10048 C C . LEU A 1 9 ? 0.494 -4.380 5.483 1.00 0.00 9 LEU A C 7
ATOM 10049 O O . LEU A 1 9 ? 0.234 -3.312 4.935 1.00 0.00 9 LEU A O 7
ATOM 10065 N N . GLU A 1 10 ? 0.259 -4.606 6.773 1.00 0.00 10 GLU A N 7
ATOM 10066 C CA . GLU A 1 10 ? -0.333 -3.589 7.636 1.00 0.00 10 GLU A CA 7
ATOM 10067 C C . GLU A 1 10 ? 0.518 -2.322 7.663 1.00 0.00 10 GLU A C 7
ATOM 10068 O O . GLU A 1 10 ? -0.002 -1.213 7.542 1.00 0.00 10 GLU A O 7
ATOM 10080 N N . ASP A 1 11 ? 1.829 -2.494 7.826 1.00 0.00 11 ASP A N 7
ATOM 10081 C CA . ASP A 1 11 ? 2.754 -1.361 7.872 1.00 0.00 11 ASP A CA 7
ATOM 10082 C C . ASP A 1 11 ? 2.474 -0.374 6.743 1.00 0.00 11 ASP A C 7
ATOM 10083 O O . ASP A 1 11 ? 2.544 0.840 6.931 1.00 0.00 11 ASP A O 7
ATOM 10092 N N . LEU A 1 12 ? 2.151 -0.909 5.571 1.00 0.00 12 LEU A N 7
ATOM 10093 C CA . LEU A 1 12 ? 1.854 -0.089 4.406 1.00 0.00 12 LEU A CA 7
ATOM 10094 C C . LEU A 1 12 ? 0.689 0.849 4.692 1.00 0.00 12 LEU A C 7
ATOM 10095 O O . LEU A 1 12 ? 0.832 2.068 4.642 1.00 0.00 12 LEU A O 7
ATOM 10111 N N . GLN A 1 13 ? -0.467 0.273 4.987 1.00 0.00 13 GLN A N 7
ATOM 10112 C CA . GLN A 1 13 ? -1.655 1.068 5.265 1.00 0.00 13 GLN A CA 7
ATOM 10113 C C . GLN A 1 13 ? -1.367 2.116 6.336 1.00 0.00 13 GLN A C 7
ATOM 10114 O O . GLN A 1 13 ? -1.892 3.229 6.286 1.00 0.00 13 GLN A O 7
ATOM 10128 N N . GLU A 1 14 ? -0.517 1.758 7.292 1.00 0.00 14 GLU A N 7
ATOM 10129 C CA . GLU A 1 14 ? -0.144 2.675 8.360 1.00 0.00 14 GLU A CA 7
ATOM 10130 C C . GLU A 1 14 ? 0.866 3.686 7.844 1.00 0.00 14 GLU A C 7
ATOM 10131 O O . GLU A 1 14 ? 0.914 4.825 8.309 1.00 0.00 14 GLU A O 7
ATOM 10143 N N . VAL A 1 15 ? 1.662 3.268 6.866 1.00 0.00 15 VAL A N 7
ATOM 10144 C CA . VAL A 1 15 ? 2.654 4.145 6.276 1.00 0.00 15 VAL A CA 7
ATOM 10145 C C . VAL A 1 15 ? 1.965 5.295 5.560 1.00 0.00 15 VAL A C 7
ATOM 10146 O O . VAL A 1 15 ? 2.461 6.422 5.543 1.00 0.00 15 VAL A O 7
ATOM 10159 N N . LEU A 1 16 ? 0.807 4.999 4.976 1.00 0.00 16 LEU A N 7
ATOM 10160 C CA . LEU A 1 16 ? 0.038 6.006 4.268 1.00 0.00 16 LEU A CA 7
ATOM 10161 C C . LEU A 1 16 ? -0.280 7.171 5.198 1.00 0.00 16 LEU A C 7
ATOM 10162 O O . LEU A 1 16 ? -0.271 8.329 4.781 1.00 0.00 16 LEU A O 7
ATOM 10178 N N . LYS A 1 17 ? -0.539 6.855 6.470 1.00 0.00 17 LYS A N 7
ATOM 10179 C CA . LYS A 1 17 ? -0.840 7.875 7.475 1.00 0.00 17 LYS A CA 7
ATOM 10180 C C . LYS A 1 17 ? 0.100 9.063 7.321 1.00 0.00 17 LYS A C 7
ATOM 10181 O O . LYS A 1 17 ? -0.326 10.217 7.335 1.00 0.00 17 LYS A O 7
ATOM 10200 N N . ASN A 1 18 ? 1.382 8.763 7.146 1.00 0.00 18 ASN A N 7
ATOM 10201 C CA . ASN A 1 18 ? 2.389 9.802 6.954 1.00 0.00 18 ASN A CA 7
ATOM 10202 C C . ASN A 1 18 ? 2.152 10.492 5.620 1.00 0.00 18 ASN A C 7
ATOM 10203 O O . ASN A 1 18 ? 2.194 11.718 5.514 1.00 0.00 18 ASN A O 7
ATOM 10214 N N . LEU A 1 19 ? 1.894 9.676 4.608 1.00 0.00 19 LEU A N 7
ATOM 10215 C CA . LEU A 1 19 ? 1.637 10.155 3.259 1.00 0.00 19 LEU A CA 7
ATOM 10216 C C . LEU A 1 19 ? 0.530 11.211 3.252 1.00 0.00 19 LEU A C 7
ATOM 10217 O O . LEU A 1 19 ? 0.573 12.160 2.474 1.00 0.00 19 LEU A O 7
ATOM 10233 N N . HIS A 1 20 ? -0.459 11.039 4.122 1.00 0.00 20 HIS A N 7
ATOM 10234 C CA . HIS A 1 20 ? -1.578 11.974 4.215 1.00 0.00 20 HIS A CA 7
ATOM 10235 C C . HIS A 1 20 ? -1.098 13.406 4.448 1.00 0.00 20 HIS A C 7
ATOM 10236 O O . HIS A 1 20 ? -1.752 14.364 4.032 1.00 0.00 20 HIS A O 7
ATOM 10251 N N . LYS A 1 21 ? 0.021 13.548 5.146 1.00 0.00 21 LYS A N 7
ATOM 10252 C CA . LYS A 1 21 ? 0.562 14.866 5.474 1.00 0.00 21 LYS A CA 7
ATOM 10253 C C . LYS A 1 21 ? 1.606 15.349 4.473 1.00 0.00 21 LYS A C 7
ATOM 10254 O O . LYS A 1 21 ? 2.097 16.472 4.587 1.00 0.00 21 LYS A O 7
ATOM 10273 N N . ASN A 1 22 ? 1.965 14.514 3.508 1.00 0.00 22 ASN A N 7
ATOM 10274 C CA . ASN A 1 22 ? 2.972 14.901 2.530 1.00 0.00 22 ASN A CA 7
ATOM 10275 C C . ASN A 1 22 ? 2.501 14.699 1.092 1.00 0.00 22 ASN A C 7
ATOM 10276 O O . ASN A 1 22 ? 3.123 15.209 0.162 1.00 0.00 22 ASN A O 7
ATOM 10287 N N . TRP A 1 23 ? 1.410 13.963 0.900 1.00 0.00 23 TRP A N 7
ATOM 10288 C CA . TRP A 1 23 ? 0.903 13.726 -0.445 1.00 0.00 23 TRP A CA 7
ATOM 10289 C C . TRP A 1 23 ? 0.534 15.046 -1.120 1.00 0.00 23 TRP A C 7
ATOM 10290 O O . TRP A 1 23 ? 0.779 15.230 -2.310 1.00 0.00 23 TRP A O 7
ATOM 10311 N N . HIS A 1 24 ? -0.034 15.966 -0.350 1.00 0.00 24 HIS A N 7
ATOM 10312 C CA . HIS A 1 24 ? -0.414 17.272 -0.878 1.00 0.00 24 HIS A CA 7
ATOM 10313 C C . HIS A 1 24 ? -0.934 18.177 0.234 1.00 0.00 24 HIS A C 7
ATOM 10314 O O . HIS A 1 24 ? -0.513 19.327 0.358 1.00 0.00 24 HIS A O 7
ATOM 10329 N N . GLY A 1 25 ? -1.847 17.650 1.041 1.00 0.00 25 GLY A N 7
ATOM 10330 C CA . GLY A 1 25 ? -2.400 18.429 2.131 1.00 0.00 25 GLY A CA 7
ATOM 10331 C C . GLY A 1 25 ? -3.870 18.153 2.363 1.00 0.00 25 GLY A C 7
ATOM 10332 O O . GLY A 1 25 ? -4.682 18.243 1.442 1.00 0.00 25 GLY A O 7
ATOM 10336 N N . GLY A 1 26 ? -4.211 17.818 3.601 1.00 0.00 26 GLY A N 7
ATOM 10337 C CA . GLY A 1 26 ? -5.591 17.534 3.939 1.00 0.00 26 GLY A CA 7
ATOM 10338 C C . GLY A 1 26 ? -5.949 16.082 3.718 1.00 0.00 26 GLY A C 7
ATOM 10339 O O . GLY A 1 26 ? -6.214 15.667 2.590 1.00 0.00 26 GLY A O 7
ATOM 10343 N N . LYS A 1 27 ? -5.964 15.306 4.798 1.00 0.00 27 LYS A N 7
ATOM 10344 C CA . LYS A 1 27 ? -6.299 13.890 4.715 1.00 0.00 27 LYS A CA 7
ATOM 10345 C C . LYS A 1 27 ? -7.603 13.691 3.942 1.00 0.00 27 LYS A C 7
ATOM 10346 O O . LYS A 1 27 ? -7.824 12.640 3.343 1.00 0.00 27 LYS A O 7
ATOM 10365 N N . ASP A 1 28 ? -8.457 14.712 3.952 1.00 0.00 28 ASP A N 7
ATOM 10366 C CA . ASP A 1 28 ? -9.727 14.646 3.242 1.00 0.00 28 ASP A CA 7
ATOM 10367 C C . ASP A 1 28 ? -9.500 14.316 1.771 1.00 0.00 28 ASP A C 7
ATOM 10368 O O . ASP A 1 28 ? -10.339 13.685 1.128 1.00 0.00 28 ASP A O 7
ATOM 10377 N N . ASN A 1 29 ? -8.352 14.739 1.246 1.00 0.00 29 ASN A N 7
ATOM 10378 C CA . ASN A 1 29 ? -8.008 14.481 -0.147 1.00 0.00 29 ASN A CA 7
ATOM 10379 C C . ASN A 1 29 ? -7.322 13.125 -0.284 1.00 0.00 29 ASN A C 7
ATOM 10380 O O . ASN A 1 29 ? -7.515 12.415 -1.270 1.00 0.00 29 ASN A O 7
ATOM 10391 N N . LEU A 1 30 ? -6.530 12.769 0.723 1.00 0.00 30 LEU A N 7
ATOM 10392 C CA . LEU A 1 30 ? -5.823 11.493 0.731 1.00 0.00 30 LEU A CA 7
ATOM 10393 C C . LEU A 1 30 ? -6.811 10.354 0.965 1.00 0.00 30 LEU A C 7
ATOM 10394 O O . LEU A 1 30 ? -6.641 9.248 0.455 1.00 0.00 30 LEU A O 7
ATOM 10410 N N . HIS A 1 31 ? -7.850 10.636 1.744 1.00 0.00 31 HIS A N 7
ATOM 10411 C CA . HIS A 1 31 ? -8.872 9.642 2.051 1.00 0.00 31 HIS A CA 7
ATOM 10412 C C . HIS A 1 31 ? -9.385 8.979 0.776 1.00 0.00 31 HIS A C 7
ATOM 10413 O O . HIS A 1 31 ? -9.687 7.788 0.765 1.00 0.00 31 HIS A O 7
ATOM 10428 N N . ASP A 1 32 ? -9.483 9.761 -0.294 1.00 0.00 32 ASP A N 7
ATOM 10429 C CA . ASP A 1 32 ? -9.964 9.253 -1.574 1.00 0.00 32 ASP A CA 7
ATOM 10430 C C . ASP A 1 32 ? -8.893 8.436 -2.291 1.00 0.00 32 ASP A C 7
ATOM 10431 O O . ASP A 1 32 ? -9.208 7.566 -3.103 1.00 0.00 32 ASP A O 7
ATOM 10440 N N . VAL A 1 33 ? -7.631 8.722 -1.997 1.00 0.00 33 VAL A N 7
ATOM 10441 C CA . VAL A 1 33 ? -6.528 8.012 -2.628 1.00 0.00 33 VAL A CA 7
ATOM 10442 C C . VAL A 1 33 ? -6.136 6.773 -1.826 1.00 0.00 33 VAL A C 7
ATOM 10443 O O . VAL A 1 33 ? -6.018 5.683 -2.384 1.00 0.00 33 VAL A O 7
ATOM 10456 N N . ASP A 1 34 ? -5.955 6.933 -0.516 1.00 0.00 34 ASP A N 7
ATOM 10457 C CA . ASP A 1 34 ? -5.600 5.801 0.331 1.00 0.00 34 ASP A CA 7
ATOM 10458 C C . ASP A 1 34 ? -6.780 4.839 0.434 1.00 0.00 34 ASP A C 7
ATOM 10459 O O . ASP A 1 34 ? -6.593 3.647 0.679 1.00 0.00 34 ASP A O 7
ATOM 10468 N N . ASN A 1 35 ? -7.995 5.349 0.212 1.00 0.00 35 ASN A N 7
ATOM 10469 C CA . ASN A 1 35 ? -9.181 4.500 0.249 1.00 0.00 35 ASN A CA 7
ATOM 10470 C C . ASN A 1 35 ? -8.976 3.332 -0.701 1.00 0.00 35 ASN A C 7
ATOM 10471 O O . ASN A 1 35 ? -9.380 2.203 -0.425 1.00 0.00 35 ASN A O 7
ATOM 10482 N N . HIS A 1 36 ? -8.308 3.622 -1.813 1.00 0.00 36 HIS A N 7
ATOM 10483 C CA . HIS A 1 36 ? -7.995 2.615 -2.812 1.00 0.00 36 HIS A CA 7
ATOM 10484 C C . HIS A 1 36 ? -7.085 1.562 -2.197 1.00 0.00 36 HIS A C 7
ATOM 10485 O O . HIS A 1 36 ? -7.160 0.380 -2.527 1.00 0.00 36 HIS A O 7
ATOM 10500 N N . LEU A 1 37 ? -6.236 2.015 -1.285 1.00 0.00 37 LEU A N 7
ATOM 10501 C CA . LEU A 1 37 ? -5.309 1.142 -0.587 1.00 0.00 37 LEU A CA 7
ATOM 10502 C C . LEU A 1 37 ? -6.049 0.312 0.454 1.00 0.00 37 LEU A C 7
ATOM 10503 O O . LEU A 1 37 ? -6.114 -0.912 0.361 1.00 0.00 37 LEU A O 7
ATOM 10519 N N . GLN A 1 38 ? -6.604 0.999 1.447 1.00 0.00 38 GLN A N 7
ATOM 10520 C CA . GLN A 1 38 ? -7.348 0.346 2.520 1.00 0.00 38 GLN A CA 7
ATOM 10521 C C . GLN A 1 38 ? -8.327 -0.690 1.969 1.00 0.00 38 GLN A C 7
ATOM 10522 O O . GLN A 1 38 ? -8.598 -1.700 2.617 1.00 0.00 38 GLN A O 7
ATOM 10536 N N . ASN A 1 39 ? -8.852 -0.443 0.771 1.00 0.00 39 ASN A N 7
ATOM 10537 C CA . ASN A 1 39 ? -9.790 -1.374 0.152 1.00 0.00 39 ASN A CA 7
ATOM 10538 C C . ASN A 1 39 ? -9.051 -2.592 -0.386 1.00 0.00 39 ASN A C 7
ATOM 10539 O O . ASN A 1 39 ? -9.607 -3.689 -0.458 1.00 0.00 39 ASN A O 7
ATOM 10550 N N . VAL A 1 40 ? -7.792 -2.392 -0.755 1.00 0.00 40 VAL A N 7
ATOM 10551 C CA . VAL A 1 40 ? -6.967 -3.470 -1.277 1.00 0.00 40 VAL A CA 7
ATOM 10552 C C . VAL A 1 40 ? -6.555 -4.422 -0.159 1.00 0.00 40 VAL A C 7
ATOM 10553 O O . VAL A 1 40 ? -6.647 -5.639 -0.305 1.00 0.00 40 VAL A O 7
ATOM 10566 N N . ILE A 1 41 ? -6.101 -3.860 0.960 1.00 0.00 41 ILE A N 7
ATOM 10567 C CA . ILE A 1 41 ? -5.671 -4.662 2.102 1.00 0.00 41 ILE A CA 7
ATOM 10568 C C . ILE A 1 41 ? -6.669 -5.779 2.406 1.00 0.00 41 ILE A C 7
ATOM 10569 O O . ILE A 1 41 ? -6.284 -6.874 2.815 1.00 0.00 41 ILE A O 7
ATOM 10585 N N . GLU A 1 42 ? -7.950 -5.497 2.195 1.00 0.00 42 GLU A N 7
ATOM 10586 C CA . GLU A 1 42 ? -8.997 -6.482 2.438 1.00 0.00 42 GLU A CA 7
ATOM 10587 C C . GLU A 1 42 ? -9.022 -7.518 1.334 1.00 0.00 42 GLU A C 7
ATOM 10588 O O . GLU A 1 42 ? -9.349 -8.678 1.566 1.00 0.00 42 GLU A O 7
ATOM 10600 N N . ASP A 1 43 ? -8.653 -7.102 0.136 1.00 0.00 43 ASP A N 7
ATOM 10601 C CA . ASP A 1 43 ? -8.613 -8.015 -0.990 1.00 0.00 43 ASP A CA 7
ATOM 10602 C C . ASP A 1 43 ? -7.304 -8.792 -0.980 1.00 0.00 43 ASP A C 7
ATOM 10603 O O . ASP A 1 43 ? -7.229 -9.900 -1.501 1.00 0.00 43 ASP A O 7
ATOM 10612 N N . ILE A 1 44 ? -6.275 -8.204 -0.376 1.00 0.00 44 ILE A N 7
ATOM 10613 C CA . ILE A 1 44 ? -4.973 -8.848 -0.292 1.00 0.00 44 ILE A CA 7
ATOM 10614 C C . ILE A 1 44 ? -4.869 -9.751 0.933 1.00 0.00 44 ILE A C 7
ATOM 10615 O O . ILE A 1 44 ? -4.412 -10.888 0.838 1.00 0.00 44 ILE A O 7
ATOM 10631 N N . HIS A 1 45 ? -5.278 -9.230 2.086 1.00 0.00 45 HIS A N 7
ATOM 10632 C CA . HIS A 1 45 ? -5.207 -9.988 3.332 1.00 0.00 45 HIS A CA 7
ATOM 10633 C C . HIS A 1 45 ? -6.234 -11.124 3.368 1.00 0.00 45 HIS A C 7
ATOM 10634 O O . HIS A 1 45 ? -6.022 -12.131 4.042 1.00 0.00 45 HIS A O 7
ATOM 10649 N N . ASP A 1 46 ? -7.340 -10.968 2.643 1.00 0.00 46 ASP A N 7
ATOM 10650 C CA . ASP A 1 46 ? -8.368 -12.002 2.615 1.00 0.00 46 ASP A CA 7
ATOM 10651 C C . ASP A 1 46 ? -8.051 -13.031 1.545 1.00 0.00 46 ASP A C 7
ATOM 10652 O O . ASP A 1 46 ? -8.224 -14.232 1.748 1.00 0.00 46 ASP A O 7
ATOM 10661 N N . PHE A 1 47 ? -7.585 -12.547 0.402 1.00 0.00 47 PHE A N 7
ATOM 10662 C CA . PHE A 1 47 ? -7.242 -13.434 -0.709 1.00 0.00 47 PHE A CA 7
ATOM 10663 C C . PHE A 1 47 ? -5.961 -14.215 -0.418 1.00 0.00 47 PHE A C 7
ATOM 10664 O O . PHE A 1 47 ? -5.870 -15.403 -0.721 1.00 0.00 47 PHE A O 7
ATOM 10681 N N . MET A 1 48 ? -4.974 -13.541 0.170 1.00 0.00 48 MET A N 7
ATOM 10682 C CA . MET A 1 48 ? -3.702 -14.183 0.497 1.00 0.00 48 ME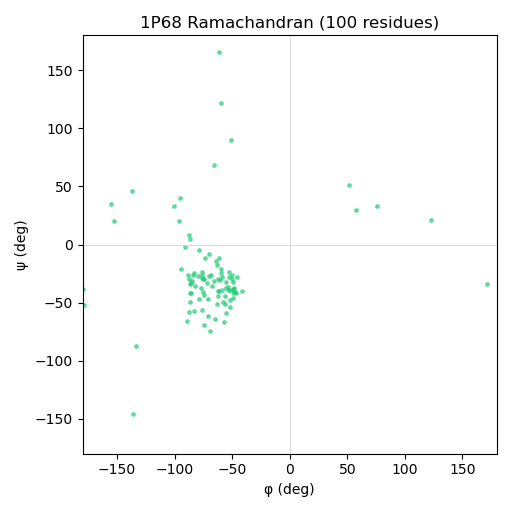T A CA 7
ATOM 10683 C C . MET A 1 48 ? -3.922 -15.449 1.320 1.00 0.00 48 MET A C 7
ATOM 10684 O O . MET A 1 48 ? -3.107 -16.372 1.288 1.00 0.00 48 MET A O 7
ATOM 10698 N N . GLN A 1 49 ? -5.028 -15.486 2.057 1.00 0.00 49 GLN A N 7
ATOM 10699 C CA . GLN A 1 49 ? -5.355 -16.639 2.887 1.00 0.00 49 GLN A CA 7
ATOM 10700 C C . GLN A 1 49 ? -5.962 -17.771 2.057 1.00 0.00 49 GLN A C 7
ATOM 10701 O O . GLN A 1 49 ? -6.275 -18.837 2.587 1.00 0.00 49 GLN A O 7
ATOM 10715 N N . GLY A 1 50 ? -6.125 -17.539 0.757 1.00 0.00 50 GLY A N 7
ATOM 10716 C CA . GLY A 1 50 ? -6.692 -18.555 -0.112 1.00 0.00 50 GLY A CA 7
ATOM 10717 C C . GLY A 1 50 ? -7.969 -18.101 -0.795 1.00 0.00 50 GLY A C 7
ATOM 10718 O O . GLY A 1 50 ? -8.744 -18.925 -1.283 1.00 0.00 50 GLY A O 7
ATOM 10722 N N . GLY A 1 51 ? -8.194 -16.791 -0.833 1.00 0.00 51 GLY A N 7
ATOM 10723 C CA . GLY A 1 51 ? -9.387 -16.263 -1.468 1.00 0.00 51 GLY A CA 7
ATOM 10724 C C . GLY A 1 51 ? -9.139 -15.835 -2.901 1.00 0.00 51 GLY A C 7
ATOM 10725 O O . GLY A 1 51 ? -9.811 -14.941 -3.415 1.00 0.00 51 GLY A O 7
ATOM 10729 N N . GLY A 1 52 ? -8.170 -16.475 -3.549 1.00 0.00 52 GLY A N 7
ATOM 10730 C CA . GLY A 1 52 ? -7.850 -16.142 -4.925 1.00 0.00 52 GLY A CA 7
ATOM 10731 C C . GLY A 1 52 ? -6.661 -15.208 -5.033 1.00 0.00 52 GLY A C 7
ATOM 10732 O O . GLY A 1 52 ? -6.649 -14.302 -5.865 1.00 0.00 52 GLY A O 7
ATOM 10736 N N . SER A 1 53 ? -5.660 -15.430 -4.188 1.00 0.00 53 SER A N 7
ATOM 10737 C CA . SER A 1 53 ? -4.460 -14.601 -4.189 1.00 0.00 53 SER A CA 7
ATOM 10738 C C . SER A 1 53 ? -3.720 -14.704 -5.519 1.00 0.00 53 SER A C 7
ATOM 10739 O O . SER A 1 53 ? -2.996 -13.789 -5.909 1.00 0.00 53 SER A O 7
ATOM 10747 N N . GLY A 1 54 ? -3.904 -15.823 -6.213 1.00 0.00 54 GLY A N 7
ATOM 10748 C CA . GLY A 1 54 ? -3.245 -16.020 -7.491 1.00 0.00 54 GLY A CA 7
ATOM 10749 C C . GLY A 1 54 ? -3.971 -15.333 -8.631 1.00 0.00 54 GLY A C 7
ATOM 10750 O O . GLY A 1 54 ? -4.573 -15.991 -9.479 1.00 0.00 54 GLY A O 7
ATOM 10754 N N . GLY A 1 55 ? -3.912 -14.005 -8.654 1.00 0.00 55 GLY A N 7
ATOM 10755 C CA . GLY A 1 55 ? -4.572 -13.251 -9.705 1.00 0.00 55 GLY A CA 7
ATOM 10756 C C . GLY A 1 55 ? -5.026 -11.878 -9.247 1.00 0.00 55 GLY A C 7
ATOM 10757 O O . GLY A 1 55 ? -5.252 -10.988 -10.064 1.00 0.00 55 GLY A O 7
ATOM 10761 N N . LYS A 1 56 ? -5.168 -11.708 -7.936 1.00 0.00 56 LYS A N 7
ATOM 10762 C CA . LYS A 1 56 ? -5.603 -10.434 -7.372 1.00 0.00 56 LYS A CA 7
ATOM 10763 C C . LYS A 1 56 ? -4.424 -9.514 -7.101 1.00 0.00 56 LYS A C 7
ATOM 10764 O O . LYS A 1 56 ? -4.465 -8.333 -7.429 1.00 0.00 56 LYS A O 7
ATOM 10783 N N . LEU A 1 57 ? -3.378 -10.055 -6.494 1.00 0.00 57 LEU A N 7
ATOM 10784 C CA . LEU A 1 57 ? -2.200 -9.266 -6.171 1.00 0.00 57 LEU A CA 7
ATOM 10785 C C . LEU A 1 57 ? -1.512 -8.713 -7.417 1.00 0.00 57 LEU A C 7
ATOM 10786 O O . LEU A 1 57 ? -0.611 -7.893 -7.304 1.00 0.00 57 LEU A O 7
ATOM 10802 N N . GLN A 1 58 ? -1.925 -9.151 -8.602 1.00 0.00 58 GLN A N 7
ATOM 10803 C CA . GLN A 1 58 ? -1.312 -8.654 -9.829 1.00 0.00 58 GLN A CA 7
ATOM 10804 C C . GLN A 1 58 ? -1.986 -7.364 -10.288 1.00 0.00 58 GLN A C 7
ATOM 10805 O O . GLN A 1 58 ? -1.320 -6.362 -10.548 1.00 0.00 58 GLN A O 7
ATOM 10819 N N . GLU A 1 59 ? -3.310 -7.389 -10.374 1.00 0.00 59 GLU A N 7
ATOM 10820 C CA . GLU A 1 59 ? -4.066 -6.213 -10.782 1.00 0.00 59 GLU A CA 7
ATOM 10821 C C . GLU A 1 59 ? -4.387 -5.345 -9.572 1.00 0.00 59 GLU A C 7
ATOM 10822 O O . GLU A 1 59 ? -4.535 -4.128 -9.687 1.00 0.00 59 GLU A O 7
ATOM 10834 N N . MET A 1 60 ? -4.493 -5.984 -8.411 1.00 0.00 60 MET A N 7
ATOM 10835 C CA . MET A 1 60 ? -4.796 -5.277 -7.177 1.00 0.00 60 MET A CA 7
ATOM 10836 C C . MET A 1 60 ? -3.560 -4.574 -6.632 1.00 0.00 60 MET A C 7
ATOM 10837 O O . MET A 1 60 ? -3.667 -3.505 -6.030 1.00 0.00 60 MET A O 7
ATOM 10851 N N . MET A 1 61 ? -2.381 -5.166 -6.840 1.00 0.00 61 MET A N 7
ATOM 10852 C CA . MET A 1 61 ? -1.149 -4.547 -6.346 1.00 0.00 61 MET A CA 7
ATOM 10853 C C . MET A 1 61 ? -1.016 -3.124 -6.875 1.00 0.00 61 MET A C 7
ATOM 10854 O O . MET A 1 61 ? -0.581 -2.221 -6.161 1.00 0.00 61 MET A O 7
ATOM 10868 N N . LYS A 1 62 ? -1.397 -2.927 -8.133 1.00 0.00 62 LYS A N 7
ATOM 10869 C CA . LYS A 1 62 ? -1.321 -1.608 -8.747 1.00 0.00 62 LYS A CA 7
ATOM 10870 C C . LYS A 1 62 ? -2.284 -0.635 -8.069 1.00 0.00 62 LYS A C 7
ATOM 10871 O O . LYS A 1 62 ? -2.179 0.578 -8.245 1.00 0.00 62 LYS A O 7
ATOM 10890 N N . GLU A 1 63 ? -3.228 -1.174 -7.300 1.00 0.00 63 GLU A N 7
ATOM 10891 C CA . GLU A 1 63 ? -4.213 -0.351 -6.606 1.00 0.00 63 GLU A CA 7
ATOM 10892 C C . GLU A 1 63 ? -3.636 0.271 -5.335 1.00 0.00 63 GLU A C 7
ATOM 10893 O O . GLU A 1 63 ? -4.105 1.315 -4.884 1.00 0.00 63 GLU A O 7
ATOM 10905 N N . PHE A 1 64 ? -2.618 -0.366 -4.758 1.00 0.00 64 PHE A N 7
ATOM 10906 C CA . PHE A 1 64 ? -1.998 0.150 -3.543 1.00 0.00 64 PHE A CA 7
ATOM 10907 C C . PHE A 1 64 ? -0.901 1.151 -3.888 1.00 0.00 64 PHE A C 7
ATOM 10908 O O . PHE A 1 64 ? -0.705 2.142 -3.184 1.00 0.00 64 PHE A O 7
ATOM 10925 N N . GLN A 1 65 ? -0.199 0.892 -4.985 1.00 0.00 65 GLN A N 7
ATOM 10926 C CA . GLN A 1 65 ? 0.868 1.775 -5.437 1.00 0.00 65 GLN A CA 7
ATOM 10927 C C . GLN A 1 65 ? 0.287 3.045 -6.055 1.00 0.00 65 GLN A C 7
ATOM 10928 O O . GLN A 1 65 ? 0.889 4.116 -5.977 1.00 0.00 65 GLN A O 7
ATOM 10942 N N . GLN A 1 66 ? -0.891 2.918 -6.665 1.00 0.00 66 GLN A N 7
ATOM 10943 C CA . GLN A 1 66 ? -1.555 4.059 -7.290 1.00 0.00 66 GLN A CA 7
ATOM 10944 C C . GLN A 1 66 ? -1.788 5.166 -6.269 1.00 0.00 66 GLN A C 7
ATOM 10945 O O . GLN A 1 66 ? -1.723 6.351 -6.595 1.00 0.00 66 GLN A O 7
ATOM 10959 N N . VAL A 1 67 ? -2.048 4.770 -5.027 1.00 0.00 67 VAL A N 7
ATOM 10960 C CA . VAL A 1 67 ? -2.275 5.723 -3.949 1.00 0.00 67 VAL A CA 7
ATOM 10961 C C . VAL A 1 67 ? -1.066 6.639 -3.797 1.00 0.00 67 VAL A C 7
ATOM 10962 O O . VAL A 1 67 ? -1.201 7.861 -3.723 1.00 0.00 67 VAL A O 7
ATOM 10975 N N . LEU A 1 68 ? 0.115 6.037 -3.780 1.00 0.00 68 LEU A N 7
ATOM 10976 C CA . LEU A 1 68 ? 1.356 6.790 -3.669 1.00 0.00 68 LEU A CA 7
ATOM 10977 C C . LEU A 1 68 ? 1.559 7.663 -4.909 1.00 0.00 68 LEU A C 7
ATOM 10978 O O . LEU A 1 68 ? 2.378 8.577 -4.904 1.00 0.00 68 LEU A O 7
ATOM 10994 N N . ASP A 1 69 ? 0.793 7.383 -5.968 1.00 0.00 69 ASP A N 7
ATOM 10995 C CA . ASP A 1 69 ? 0.880 8.156 -7.203 1.00 0.00 69 ASP A CA 7
ATOM 10996 C C . ASP A 1 69 ? 0.398 9.581 -6.958 1.00 0.00 69 ASP A C 7
ATOM 10997 O O . ASP A 1 69 ? 1.166 10.535 -7.080 1.00 0.00 69 ASP A O 7
ATOM 11006 N N . GLU A 1 70 ? -0.873 9.720 -6.576 1.00 0.00 70 GLU A N 7
ATOM 11007 C CA . GLU A 1 70 ? -1.440 11.034 -6.275 1.00 0.00 70 GLU A CA 7
ATOM 11008 C C . GLU A 1 70 ? -0.531 11.762 -5.299 1.00 0.00 70 GLU A C 7
ATOM 11009 O O . GLU A 1 70 ? -0.425 12.988 -5.303 1.00 0.00 70 GLU A O 7
ATOM 11021 N N . LEU A 1 71 ? 0.099 10.965 -4.456 1.00 0.00 71 LEU A N 7
ATOM 11022 C CA . LEU A 1 71 ? 0.998 11.442 -3.425 1.00 0.00 71 LEU A CA 7
ATOM 11023 C C . LEU A 1 71 ? 2.344 11.896 -3.995 1.00 0.00 71 LEU A C 7
ATOM 11024 O O . LEU A 1 71 ? 2.660 13.084 -3.984 1.00 0.00 71 LEU A O 7
ATOM 11040 N N . ASN A 1 72 ? 3.136 10.942 -4.474 1.00 0.00 72 ASN A N 7
ATOM 11041 C CA . ASN A 1 72 ? 4.454 11.242 -5.030 1.00 0.00 72 ASN A CA 7
ATOM 11042 C C . ASN A 1 72 ? 4.392 12.378 -6.048 1.00 0.00 72 ASN A C 7
ATOM 11043 O O . ASN A 1 72 ? 5.378 13.082 -6.263 1.00 0.00 72 ASN A O 7
ATOM 11054 N N . ASN A 1 73 ? 3.234 12.549 -6.674 1.00 0.00 73 ASN A N 7
ATOM 11055 C CA . ASN A 1 73 ? 3.058 13.599 -7.671 1.00 0.00 73 ASN A CA 7
ATOM 11056 C C . ASN A 1 73 ? 2.675 14.931 -7.023 1.00 0.00 73 ASN A C 7
ATOM 11057 O O . ASN A 1 73 ? 2.369 15.898 -7.720 1.00 0.00 73 ASN A O 7
ATOM 11068 N N . HIS A 1 74 ? 2.685 14.982 -5.691 1.00 0.00 74 HIS A N 7
ATOM 11069 C CA . HIS A 1 74 ? 2.330 16.207 -4.981 1.00 0.00 74 HIS A CA 7
ATOM 11070 C C . HIS A 1 74 ? 3.013 16.305 -3.626 1.00 0.00 74 HIS A C 7
ATOM 11071 O O . HIS A 1 74 ? 2.461 16.894 -2.700 1.00 0.00 74 HIS A O 7
ATOM 11086 N N . LEU A 1 75 ? 4.229 15.766 -3.518 1.00 0.00 75 LEU A N 7
ATOM 11087 C CA . LEU A 1 75 ? 4.980 15.855 -2.268 1.00 0.00 75 LEU A CA 7
ATOM 11088 C C . LEU A 1 75 ? 5.080 17.319 -1.866 1.00 0.00 75 LEU A C 7
ATOM 11089 O O . LEU A 1 75 ? 6.056 18.000 -2.181 1.00 0.00 75 LEU A O 7
ATOM 11105 N N . GLN A 1 76 ? 4.040 17.803 -1.218 1.00 0.00 76 GLN A N 7
ATOM 11106 C CA . GLN A 1 76 ? 3.971 19.198 -0.820 1.00 0.00 76 GLN A CA 7
ATOM 11107 C C . GLN A 1 76 ? 4.694 19.451 0.500 1.00 0.00 76 GLN A C 7
ATOM 11108 O O . GLN A 1 76 ? 5.268 20.520 0.709 1.00 0.00 76 GLN A O 7
ATOM 11122 N N . GLY A 1 77 ? 4.647 18.471 1.394 1.00 0.00 77 GLY A N 7
ATOM 11123 C CA . GLY A 1 77 ? 5.287 18.620 2.689 1.00 0.00 77 GLY A CA 7
ATOM 11124 C C . GLY A 1 77 ? 6.766 18.289 2.662 1.00 0.00 77 GLY A C 7
ATOM 11125 O O . GLY A 1 77 ? 7.608 19.164 2.860 1.00 0.00 77 GLY A O 7
ATOM 11129 N N . GLY A 1 78 ? 7.081 17.023 2.420 1.00 0.00 78 GLY A N 7
ATOM 11130 C CA . GLY A 1 78 ? 8.464 16.598 2.378 1.00 0.00 78 GLY A CA 7
ATOM 11131 C C . GLY A 1 78 ? 8.603 15.152 1.954 1.00 0.00 78 GLY A C 7
ATOM 11132 O O . GLY A 1 78 ? 8.125 14.248 2.639 1.00 0.00 78 GLY A O 7
ATOM 11136 N N . LYS A 1 79 ? 9.255 14.936 0.818 1.00 0.00 79 LYS A N 7
ATOM 11137 C CA . LYS A 1 79 ? 9.458 13.593 0.283 1.00 0.00 79 LYS A CA 7
ATOM 11138 C C . LYS A 1 79 ? 9.887 12.611 1.370 1.00 0.00 79 LYS A C 7
ATOM 11139 O O . LYS A 1 79 ? 9.588 11.422 1.287 1.00 0.00 79 LYS A O 7
ATOM 11158 N N . HIS A 1 80 ? 10.582 13.113 2.387 1.00 0.00 80 HIS A N 7
ATOM 11159 C CA . HIS A 1 80 ? 11.043 12.268 3.488 1.00 0.00 80 HIS A CA 7
ATOM 11160 C C . HIS A 1 80 ? 9.932 11.340 3.968 1.00 0.00 80 HIS A C 7
ATOM 11161 O O . HIS A 1 80 ? 10.192 10.222 4.414 1.00 0.00 80 HIS A O 7
ATOM 11176 N N . THR A 1 81 ? 8.693 11.802 3.851 1.00 0.00 81 THR A N 7
ATOM 11177 C CA . THR A 1 81 ? 7.542 11.006 4.247 1.00 0.00 81 THR A CA 7
ATOM 11178 C C . THR A 1 81 ? 7.370 9.854 3.276 1.00 0.00 81 THR A C 7
ATOM 11179 O O . THR A 1 81 ? 7.687 8.708 3.591 1.00 0.00 81 THR A O 7
ATOM 11190 N N . VAL A 1 82 ? 6.881 10.175 2.084 1.00 0.00 82 VAL A N 7
ATOM 11191 C CA . VAL A 1 82 ? 6.673 9.177 1.049 1.00 0.00 82 VAL A CA 7
ATOM 11192 C C . VAL A 1 82 ? 7.907 8.310 0.872 1.00 0.00 82 VAL A C 7
ATOM 11193 O O . VAL A 1 82 ? 7.795 7.104 0.712 1.00 0.00 82 VAL A O 7
ATOM 11206 N N . HIS A 1 83 ? 9.091 8.921 0.913 1.00 0.00 83 HIS A N 7
ATOM 11207 C CA . HIS A 1 83 ? 10.327 8.163 0.762 1.00 0.00 83 HIS A CA 7
ATOM 11208 C C . HIS A 1 83 ? 10.305 6.953 1.688 1.00 0.00 83 HIS A C 7
ATOM 11209 O O . HIS A 1 83 ? 10.702 5.854 1.306 1.00 0.00 83 HIS A O 7
ATOM 11224 N N . HIS A 1 84 ? 9.816 7.171 2.903 1.00 0.00 84 HIS A N 7
ATOM 11225 C CA . HIS A 1 84 ? 9.712 6.102 3.883 1.00 0.00 84 HIS A CA 7
ATOM 11226 C C . HIS A 1 84 ? 8.531 5.190 3.563 1.00 0.00 84 HIS A C 7
ATOM 11227 O O . HIS A 1 84 ? 8.537 4.011 3.911 1.00 0.00 84 HIS A O 7
ATOM 11242 N N . ILE A 1 85 ? 7.515 5.747 2.903 1.00 0.00 85 ILE A N 7
ATOM 11243 C CA . ILE A 1 85 ? 6.325 4.979 2.547 1.00 0.00 85 ILE A CA 7
ATOM 11244 C C . ILE A 1 85 ? 6.522 4.238 1.225 1.00 0.00 85 ILE A C 7
ATOM 11245 O O . ILE A 1 85 ? 6.048 3.119 1.064 1.00 0.00 85 ILE A O 7
ATOM 11261 N N . GLU A 1 86 ? 7.231 4.860 0.289 1.00 0.00 86 GLU A N 7
ATOM 11262 C CA . GLU A 1 86 ? 7.496 4.247 -1.009 1.00 0.00 86 GLU A CA 7
ATOM 11263 C C . GLU A 1 86 ? 8.500 3.114 -0.860 1.00 0.00 86 GLU A C 7
ATOM 11264 O O . GLU A 1 86 ? 8.311 2.034 -1.415 1.00 0.00 86 GLU A O 7
ATOM 11276 N N . GLN A 1 87 ? 9.553 3.346 -0.080 1.00 0.00 87 GLN A N 7
ATOM 11277 C CA . GLN A 1 87 ? 10.550 2.312 0.155 1.00 0.00 87 GLN A CA 7
ATOM 11278 C C . GLN A 1 87 ? 9.883 1.137 0.857 1.00 0.00 87 GLN A C 7
ATOM 11279 O O . GLN A 1 87 ? 10.281 -0.016 0.695 1.00 0.00 87 GLN A O 7
ATOM 11293 N N . ASN A 1 88 ? 8.848 1.456 1.628 1.00 0.00 88 ASN A N 7
ATOM 11294 C CA . ASN A 1 88 ? 8.084 0.460 2.356 1.00 0.00 88 ASN A CA 7
ATOM 11295 C C . ASN A 1 88 ? 7.033 -0.176 1.442 1.00 0.00 88 ASN A C 7
ATOM 11296 O O . ASN A 1 88 ? 7.010 -1.392 1.259 1.00 0.00 88 ASN A O 7
ATOM 11307 N N . ILE A 1 89 ? 6.165 0.661 0.874 1.00 0.00 89 ILE A N 7
ATOM 11308 C CA . ILE A 1 89 ? 5.108 0.186 -0.012 1.00 0.00 89 ILE A CA 7
ATOM 11309 C C . ILE A 1 89 ? 5.690 -0.497 -1.233 1.00 0.00 89 ILE A C 7
ATOM 11310 O O . ILE A 1 89 ? 5.277 -1.598 -1.595 1.00 0.00 89 ILE A O 7
ATOM 11326 N N . LYS A 1 90 ? 6.655 0.148 -1.866 1.00 0.00 90 LYS A N 7
ATOM 11327 C CA . LYS A 1 90 ? 7.275 -0.433 -3.037 1.00 0.00 90 LYS A CA 7
ATOM 11328 C C . LYS A 1 90 ? 7.942 -1.748 -2.659 1.00 0.00 90 LYS A C 7
ATOM 11329 O O . LYS A 1 90 ? 8.045 -2.663 -3.473 1.00 0.00 90 LYS A O 7
ATOM 11348 N N . GLU A 1 91 ? 8.366 -1.840 -1.400 1.00 0.00 91 GLU A N 7
ATOM 11349 C CA . GLU A 1 91 ? 8.989 -3.050 -0.886 1.00 0.00 91 GLU A CA 7
ATOM 11350 C C . GLU A 1 91 ? 7.927 -3.974 -0.286 1.00 0.00 91 GLU A C 7
ATOM 11351 O O . GLU A 1 91 ? 8.232 -5.079 0.161 1.00 0.00 91 GLU A O 7
ATOM 11363 N N . ILE A 1 92 ? 6.674 -3.511 -0.293 1.00 0.00 92 ILE A N 7
ATOM 11364 C CA . ILE A 1 92 ? 5.564 -4.284 0.230 1.00 0.00 92 ILE A CA 7
ATOM 11365 C C . ILE A 1 92 ? 5.156 -5.329 -0.794 1.00 0.00 92 ILE A C 7
ATOM 11366 O O . ILE A 1 92 ? 4.927 -6.490 -0.462 1.00 0.00 92 ILE A O 7
ATOM 11382 N N . PHE A 1 93 ? 5.100 -4.904 -2.052 1.00 0.00 93 PHE A N 7
ATOM 11383 C CA . PHE A 1 93 ? 4.752 -5.797 -3.144 1.00 0.00 93 PHE A CA 7
ATOM 11384 C C . PHE A 1 93 ? 5.681 -7.013 -3.147 1.00 0.00 93 PHE A C 7
ATOM 11385 O O . PHE A 1 93 ? 5.317 -8.082 -3.628 1.00 0.00 93 PHE A O 7
ATOM 11402 N N . HIS A 1 94 ? 6.890 -6.829 -2.614 1.00 0.00 94 HIS A N 7
ATOM 11403 C CA . HIS A 1 94 ? 7.874 -7.904 -2.564 1.00 0.00 94 HIS A CA 7
ATOM 11404 C C . HIS A 1 94 ? 7.354 -9.037 -1.705 1.00 0.00 94 HIS A C 7
ATOM 11405 O O . HIS A 1 94 ? 7.069 -10.125 -2.200 1.00 0.00 94 HIS A O 7
ATOM 11420 N N . HIS A 1 95 ? 7.195 -8.766 -0.416 1.00 0.00 95 HIS A N 7
ATOM 11421 C CA . HIS A 1 95 ? 6.670 -9.760 0.503 1.00 0.00 95 HIS A CA 7
ATOM 11422 C C . HIS A 1 95 ? 5.267 -10.186 0.071 1.00 0.00 95 HIS A C 7
ATOM 11423 O O . HIS A 1 95 ? 4.730 -11.175 0.568 1.00 0.00 95 HIS A O 7
ATOM 11438 N N . LEU A 1 96 ? 4.680 -9.434 -0.867 1.00 0.00 96 LEU A N 7
ATOM 11439 C CA . LEU A 1 96 ? 3.347 -9.744 -1.365 1.00 0.00 96 LEU A CA 7
ATOM 11440 C C . LEU A 1 96 ? 3.428 -10.692 -2.551 1.00 0.00 96 LEU A C 7
ATOM 11441 O O . LEU A 1 96 ? 2.994 -11.842 -2.472 1.00 0.00 96 LEU A O 7
ATOM 11457 N N . GLU A 1 97 ? 4.003 -10.208 -3.644 1.00 0.00 97 GLU A N 7
ATOM 11458 C CA . GLU A 1 97 ? 4.161 -11.017 -4.842 1.00 0.00 97 GLU A CA 7
ATOM 11459 C C . GLU A 1 97 ? 5.068 -12.208 -4.556 1.00 0.00 97 GLU A C 7
ATOM 11460 O O . GLU A 1 97 ? 5.093 -13.177 -5.314 1.00 0.00 97 GLU A O 7
ATOM 11472 N N . GLU A 1 98 ? 5.806 -12.135 -3.447 1.00 0.00 98 GLU A N 7
ATOM 11473 C CA . GLU A 1 98 ? 6.701 -13.221 -3.064 1.00 0.00 98 GLU A CA 7
ATOM 11474 C C . GLU A 1 98 ? 5.962 -14.260 -2.223 1.00 0.00 98 GLU A C 7
ATOM 11475 O O . GLU A 1 98 ? 6.479 -15.348 -1.968 1.00 0.00 98 GLU A O 7
ATOM 11487 N N . LEU A 1 99 ? 4.748 -13.918 -1.799 1.00 0.00 99 LEU A N 7
ATOM 11488 C CA . LEU A 1 99 ? 3.933 -14.818 -0.994 1.00 0.00 99 LEU A CA 7
ATOM 11489 C C . LEU A 1 99 ? 3.225 -15.837 -1.878 1.00 0.00 99 LEU A C 7
ATOM 11490 O O . LEU A 1 99 ? 3.379 -17.046 -1.699 1.00 0.00 99 LEU A O 7
ATOM 11506 N N . VAL A 1 100 ? 2.448 -15.336 -2.832 1.00 0.00 100 VAL A N 7
ATOM 11507 C CA . VAL A 1 100 ? 1.711 -16.193 -3.749 1.00 0.00 100 VAL A CA 7
ATOM 11508 C C . VAL A 1 100 ? 2.656 -17.045 -4.591 1.00 0.00 100 VAL A C 7
ATOM 11509 O O . VAL A 1 100 ? 2.322 -18.166 -4.975 1.00 0.00 100 VAL A O 7
ATOM 11522 N N . HIS A 1 101 ? 3.839 -16.507 -4.873 1.00 0.00 101 HIS A N 7
ATOM 11523 C CA . HIS A 1 101 ? 4.831 -17.222 -5.667 1.00 0.00 101 HIS A CA 7
ATOM 11524 C C . HIS A 1 101 ? 5.395 -18.410 -4.893 1.00 0.00 101 HIS A C 7
ATOM 11525 O O . HIS A 1 101 ? 5.603 -19.486 -5.451 1.00 0.00 101 HIS A O 7
ATOM 11540 N N . ARG A 1 102 ? 5.639 -18.205 -3.602 1.00 0.00 102 ARG A N 7
ATOM 11541 C CA . ARG A 1 102 ? 6.178 -19.258 -2.750 1.00 0.00 102 ARG A CA 7
ATOM 11542 C C . ARG A 1 102 ? 5.194 -20.417 -2.628 1.00 0.00 102 ARG A C 7
ATOM 11543 O O . ARG A 1 102 ? 5.611 -21.502 -2.171 1.00 0.00 102 ARG A O 7
ATOM 11565 N N . MET A 1 1 ? 1.166 -22.409 5.852 1.00 0.00 1 MET A N 8
ATOM 11566 C CA . MET A 1 1 ? -0.050 -21.640 5.478 1.00 0.00 1 MET A CA 8
ATOM 11567 C C . MET A 1 1 ? 0.271 -20.162 5.277 1.00 0.00 1 MET A C 8
ATOM 11568 O O . MET A 1 1 ? 0.564 -19.445 6.234 1.00 0.00 1 MET A O 8
ATOM 11584 N N . TYR A 1 2 ? 0.215 -19.713 4.027 1.00 0.00 2 TYR A N 8
ATOM 11585 C CA . TYR A 1 2 ? 0.500 -18.320 3.701 1.00 0.00 2 TYR A CA 8
ATOM 11586 C C . TYR A 1 2 ? -0.645 -17.412 4.137 1.00 0.00 2 TYR A C 8
ATOM 11587 O O . TYR A 1 2 ? -1.791 -17.602 3.728 1.00 0.00 2 TYR A O 8
ATOM 11605 N N . GLY A 1 3 ? -0.326 -16.425 4.968 1.00 0.00 3 GLY A N 8
ATOM 11606 C CA . GLY A 1 3 ? -1.338 -15.501 5.446 1.00 0.00 3 GLY A CA 8
ATOM 11607 C C . GLY A 1 3 ? -0.770 -14.451 6.377 1.00 0.00 3 GLY A C 8
ATOM 11608 O O . GLY A 1 3 ? -1.222 -13.306 6.377 1.00 0.00 3 GLY A O 8
ATOM 11612 N N . LYS A 1 4 ? 0.224 -14.835 7.172 1.00 0.00 4 LYS A N 8
ATOM 11613 C CA . LYS A 1 4 ? 0.849 -13.904 8.104 1.00 0.00 4 LYS A CA 8
ATOM 11614 C C . LYS A 1 4 ? 1.457 -12.728 7.368 1.00 0.00 4 LYS A C 8
ATOM 11615 O O . LYS A 1 4 ? 1.711 -11.683 7.966 1.00 0.00 4 LYS A O 8
ATOM 11634 N N . LEU A 1 5 ? 1.659 -12.878 6.061 1.00 0.00 5 LEU A N 8
ATOM 11635 C CA . LEU A 1 5 ? 2.198 -11.789 5.266 1.00 0.00 5 LEU A CA 8
ATOM 11636 C C . LEU A 1 5 ? 1.412 -10.518 5.563 1.00 0.00 5 LEU A C 8
ATOM 11637 O O . LEU A 1 5 ? 1.922 -9.406 5.421 1.00 0.00 5 LEU A O 8
ATOM 11653 N N . ASN A 1 6 ? 0.160 -10.701 5.996 1.00 0.00 6 ASN A N 8
ATOM 11654 C CA . ASN A 1 6 ? -0.699 -9.583 6.335 1.00 0.00 6 ASN A CA 8
ATOM 11655 C C . ASN A 1 6 ? -0.081 -8.742 7.444 1.00 0.00 6 ASN A C 8
ATOM 11656 O O . ASN A 1 6 ? -0.120 -7.513 7.398 1.00 0.00 6 ASN A O 8
ATOM 11667 N N . ASP A 1 7 ? 0.503 -9.410 8.437 1.00 0.00 7 ASP A N 8
ATOM 11668 C CA . ASP A 1 7 ? 1.143 -8.710 9.547 1.00 0.00 7 ASP A CA 8
ATOM 11669 C C . ASP A 1 7 ? 2.100 -7.651 9.013 1.00 0.00 7 ASP A C 8
ATOM 11670 O O . ASP A 1 7 ? 2.294 -6.601 9.624 1.00 0.00 7 ASP A O 8
ATOM 11679 N N . LEU A 1 8 ? 2.680 -7.936 7.852 1.00 0.00 8 LEU A N 8
ATOM 11680 C CA . LEU A 1 8 ? 3.601 -7.014 7.206 1.00 0.00 8 LEU A CA 8
ATOM 11681 C C . LEU A 1 8 ? 2.825 -5.977 6.406 1.00 0.00 8 LEU A C 8
ATOM 11682 O O . LEU A 1 8 ? 3.267 -4.839 6.250 1.00 0.00 8 LEU A O 8
ATOM 11698 N N . LEU A 1 9 ? 1.661 -6.381 5.899 1.00 0.00 9 LEU A N 8
ATOM 11699 C CA . LEU A 1 9 ? 0.823 -5.486 5.117 1.00 0.00 9 LEU A CA 8
ATOM 11700 C C . LEU A 1 9 ? 0.402 -4.280 5.952 1.00 0.00 9 LEU A C 8
ATOM 11701 O O . LEU A 1 9 ? 0.413 -3.147 5.476 1.00 0.00 9 LEU A O 8
ATOM 11717 N N . GLU A 1 10 ? 0.029 -4.538 7.205 1.00 0.00 10 GLU A N 8
ATOM 11718 C CA . GLU A 1 10 ? -0.402 -3.482 8.119 1.00 0.00 10 GLU A CA 8
ATOM 11719 C C . GLU A 1 10 ? 0.535 -2.278 8.064 1.00 0.00 10 GLU A C 8
ATOM 11720 O O . GLU A 1 10 ? 0.090 -1.131 8.103 1.00 0.00 10 GLU A O 8
ATOM 11732 N N . ASP A 1 11 ? 1.833 -2.548 7.974 1.00 0.00 11 ASP A N 8
ATOM 11733 C CA . ASP A 1 11 ? 2.832 -1.483 7.914 1.00 0.00 11 ASP A CA 8
ATOM 11734 C C . ASP A 1 11 ? 2.528 -0.512 6.777 1.00 0.00 11 ASP A C 8
ATOM 11735 O O . ASP A 1 11 ? 2.625 0.703 6.942 1.00 0.00 11 ASP A O 8
ATOM 11744 N N . LEU A 1 12 ? 2.157 -1.062 5.625 1.00 0.00 12 LEU A N 8
ATOM 11745 C CA . LEU A 1 12 ? 1.832 -0.260 4.456 1.00 0.00 12 LEU A CA 8
ATOM 11746 C C . LEU A 1 12 ? 0.725 0.731 4.780 1.00 0.00 12 LEU A C 8
ATOM 11747 O O . LEU A 1 12 ? 0.922 1.941 4.723 1.00 0.00 12 LEU A O 8
ATOM 11763 N N . GLN A 1 13 ? -0.442 0.201 5.113 1.00 0.00 13 GLN A N 8
ATOM 11764 C CA . GLN A 1 13 ? -1.595 1.031 5.430 1.00 0.00 13 GLN A CA 8
ATOM 11765 C C . GLN A 1 13 ? -1.255 2.069 6.495 1.00 0.00 13 GLN A C 8
ATOM 11766 O O . GLN A 1 13 ? -1.713 3.209 6.431 1.00 0.00 13 GLN A O 8
ATOM 11780 N N . GLU A 1 14 ? -0.437 1.672 7.464 1.00 0.00 14 GLU A N 8
ATOM 11781 C CA . GLU A 1 14 ? -0.028 2.579 8.527 1.00 0.00 14 GLU A CA 8
ATOM 11782 C C . GLU A 1 14 ? 1.002 3.562 8.001 1.00 0.00 14 GLU A C 8
ATOM 11783 O O . GLU A 1 14 ? 1.122 4.680 8.501 1.00 0.00 14 GLU A O 8
ATOM 11795 N N . VAL A 1 15 ? 1.733 3.144 6.976 1.00 0.00 15 VAL A N 8
ATOM 11796 C CA . VAL A 1 15 ? 2.733 4.000 6.375 1.00 0.00 15 VAL A CA 8
ATOM 11797 C C . VAL A 1 15 ? 2.062 5.157 5.647 1.00 0.00 15 VAL A C 8
ATOM 11798 O O . VAL A 1 15 ? 2.627 6.244 5.533 1.00 0.00 15 VAL A O 8
ATOM 11811 N N . LEU A 1 16 ? 0.839 4.920 5.169 1.00 0.00 16 LEU A N 8
ATOM 11812 C CA . LEU A 1 16 ? 0.092 5.954 4.473 1.00 0.00 16 LEU A CA 8
ATOM 11813 C C . LEU A 1 16 ? -0.288 7.072 5.437 1.00 0.00 16 LEU A C 8
ATOM 11814 O O . LEU A 1 16 ? -0.315 8.239 5.060 1.00 0.00 16 LEU A O 8
ATOM 11830 N N . LYS A 1 17 ? -0.569 6.709 6.692 1.00 0.00 17 LYS A N 8
ATOM 11831 C CA . LYS A 1 17 ? -0.938 7.693 7.712 1.00 0.00 17 LYS A CA 8
ATOM 11832 C C . LYS A 1 17 ? -0.081 8.946 7.580 1.00 0.00 17 LYS A C 8
ATOM 11833 O O . LYS A 1 17 ? -0.545 10.062 7.812 1.00 0.00 17 LYS A O 8
ATOM 11852 N N . ASN A 1 18 ? 1.168 8.746 7.177 1.00 0.00 18 ASN A N 8
ATOM 11853 C CA . ASN A 1 18 ? 2.097 9.853 6.979 1.00 0.00 18 ASN A CA 8
ATOM 11854 C C . ASN A 1 18 ? 1.853 10.499 5.618 1.00 0.00 18 ASN A C 8
ATOM 11855 O O . ASN A 1 18 ? 1.864 11.723 5.484 1.00 0.00 18 ASN A O 8
ATOM 11866 N N . LEU A 1 19 ? 1.625 9.657 4.616 1.00 0.00 19 LEU A N 8
ATOM 11867 C CA . LEU A 1 19 ? 1.368 10.115 3.255 1.00 0.00 19 LEU A CA 8
ATOM 11868 C C . LEU A 1 19 ? 0.254 11.163 3.227 1.00 0.00 19 LEU A C 8
ATOM 11869 O O . LEU A 1 19 ? 0.236 12.040 2.364 1.00 0.00 19 LEU A O 8
ATOM 11885 N N . HIS A 1 20 ? -0.674 11.061 4.173 1.00 0.00 20 HIS A N 8
ATOM 11886 C CA . HIS A 1 20 ? -1.792 11.997 4.251 1.00 0.00 20 HIS A CA 8
ATOM 11887 C C . HIS A 1 20 ? -1.295 13.415 4.495 1.00 0.00 20 HIS A C 8
ATOM 11888 O O . HIS A 1 20 ? -1.853 14.381 3.975 1.00 0.00 20 HIS A O 8
ATOM 11903 N N . LYS A 1 21 ? -0.255 13.530 5.308 1.00 0.00 21 LYS A N 8
ATOM 11904 C CA . LYS A 1 21 ? 0.312 14.828 5.654 1.00 0.00 21 LYS A CA 8
ATOM 11905 C C . LYS A 1 21 ? 1.481 15.200 4.751 1.00 0.00 21 LYS A C 8
ATOM 11906 O O . LYS A 1 21 ? 2.270 16.081 5.092 1.00 0.00 21 LYS A O 8
ATOM 11925 N N . ASN A 1 22 ? 1.611 14.529 3.612 1.00 0.00 22 ASN A N 8
ATOM 11926 C CA . ASN A 1 22 ? 2.720 14.822 2.714 1.00 0.00 22 ASN A CA 8
ATOM 11927 C C . ASN A 1 22 ? 2.356 14.680 1.235 1.00 0.00 22 ASN A C 8
ATOM 11928 O O . ASN A 1 22 ? 3.051 15.232 0.382 1.00 0.00 22 ASN A O 8
ATOM 11939 N N . TRP A 1 23 ? 1.290 13.948 0.914 1.00 0.00 23 TRP A N 8
ATOM 11940 C CA . TRP A 1 23 ? 0.920 13.785 -0.488 1.00 0.00 23 TRP A CA 8
ATOM 11941 C C . TRP A 1 23 ? 0.535 15.120 -1.108 1.00 0.00 23 TRP A C 8
ATOM 11942 O O . TRP A 1 23 ? 0.675 15.306 -2.309 1.00 0.00 23 TRP A O 8
ATOM 11963 N N . HIS A 1 24 ? 0.044 16.039 -0.287 1.00 0.00 24 HIS A N 8
ATOM 11964 C CA . HIS A 1 24 ? -0.365 17.353 -0.770 1.00 0.00 24 HIS A CA 8
ATOM 11965 C C . HIS A 1 24 ? -0.863 18.217 0.381 1.00 0.00 24 HIS A C 8
ATOM 11966 O O . HIS A 1 24 ? -0.396 19.339 0.577 1.00 0.00 24 HIS A O 8
ATOM 11981 N N . GLY A 1 25 ? -1.812 17.685 1.139 1.00 0.00 25 GLY A N 8
ATOM 11982 C CA . GLY A 1 25 ? -2.358 18.419 2.263 1.00 0.00 25 GLY A CA 8
ATOM 11983 C C . GLY A 1 25 ? -3.848 18.220 2.427 1.00 0.00 25 GLY A C 8
ATOM 11984 O O . GLY A 1 25 ? -4.618 18.418 1.488 1.00 0.00 25 GLY A O 8
ATOM 11988 N N . GLY A 1 26 ? -4.250 17.827 3.628 1.00 0.00 26 GLY A N 8
ATOM 11989 C CA . GLY A 1 26 ? -5.652 17.606 3.903 1.00 0.00 26 GLY A CA 8
ATOM 11990 C C . GLY A 1 26 ? -6.065 16.176 3.639 1.00 0.00 26 GLY A C 8
ATOM 11991 O O . GLY A 1 26 ? -6.395 15.817 2.509 1.00 0.00 26 GLY A O 8
ATOM 11995 N N . LYS A 1 27 ? -6.051 15.356 4.686 1.00 0.00 27 LYS A N 8
ATOM 11996 C CA . LYS A 1 27 ? -6.432 13.954 4.562 1.00 0.00 27 LYS A CA 8
ATOM 11997 C C . LYS A 1 27 ? -7.745 13.820 3.792 1.00 0.00 27 LYS A C 8
ATOM 11998 O O . LYS A 1 27 ? -7.997 12.801 3.151 1.00 0.00 27 LYS A O 8
ATOM 12017 N N . ASP A 1 28 ? -8.571 14.862 3.849 1.00 0.00 28 ASP A N 8
ATOM 12018 C CA . ASP A 1 28 ? -9.845 14.864 3.143 1.00 0.00 28 ASP A CA 8
ATOM 12019 C C . ASP A 1 28 ? -9.637 14.548 1.666 1.00 0.00 28 ASP A C 8
ATOM 12020 O O . ASP A 1 28 ? -10.488 13.929 1.027 1.00 0.00 28 ASP A O 8
ATOM 12029 N N . ASN A 1 29 ? -8.492 14.968 1.129 1.00 0.00 29 ASN A N 8
ATOM 12030 C CA . ASN A 1 29 ? -8.173 14.715 -0.271 1.00 0.00 29 ASN A CA 8
ATOM 12031 C C . ASN A 1 29 ? -7.516 13.347 -0.426 1.00 0.00 29 ASN A C 8
ATOM 12032 O O . ASN A 1 29 ? -7.836 12.591 -1.343 1.00 0.00 29 ASN A O 8
ATOM 12043 N N . LEU A 1 30 ? -6.607 13.034 0.491 1.00 0.00 30 LEU A N 8
ATOM 12044 C CA . LEU A 1 30 ? -5.911 11.754 0.483 1.00 0.00 30 LEU A CA 8
ATOM 12045 C C . LEU A 1 30 ? -6.915 10.617 0.661 1.00 0.00 30 LEU A C 8
ATOM 12046 O O . LEU A 1 30 ? -6.766 9.539 0.087 1.00 0.00 30 LEU A O 8
ATOM 12062 N N . HIS A 1 31 ? -7.939 10.867 1.470 1.00 0.00 31 HIS A N 8
ATOM 12063 C CA . HIS A 1 31 ? -8.971 9.871 1.739 1.00 0.00 31 HIS A CA 8
ATOM 12064 C C . HIS A 1 31 ? -9.456 9.211 0.453 1.00 0.00 31 HIS A C 8
ATOM 12065 O O . HIS A 1 31 ? -9.779 8.026 0.439 1.00 0.00 31 HIS A O 8
ATOM 12080 N N . ASP A 1 32 ? -9.513 9.985 -0.625 1.00 0.00 32 ASP A N 8
ATOM 12081 C CA . ASP A 1 32 ? -9.968 9.467 -1.910 1.00 0.00 32 ASP A CA 8
ATOM 12082 C C . ASP A 1 32 ? -8.894 8.623 -2.590 1.00 0.00 32 ASP A C 8
ATOM 12083 O O . ASP A 1 32 ? -9.201 7.769 -3.421 1.00 0.00 32 ASP A O 8
ATOM 12092 N N . VAL A 1 33 ? -7.637 8.866 -2.240 1.00 0.00 33 VAL A N 8
ATOM 12093 C CA . VAL A 1 33 ? -6.532 8.124 -2.832 1.00 0.00 33 VAL A CA 8
ATOM 12094 C C . VAL A 1 33 ? -6.178 6.892 -2.001 1.00 0.00 33 VAL A C 8
ATOM 12095 O O . VAL A 1 33 ? -6.035 5.798 -2.544 1.00 0.00 33 VAL A O 8
ATOM 12108 N N . ASP A 1 34 ? -6.056 7.062 -0.686 1.00 0.00 34 ASP A N 8
ATOM 12109 C CA . ASP A 1 34 ? -5.738 5.937 0.186 1.00 0.00 34 ASP A CA 8
ATOM 12110 C C . ASP A 1 34 ? -6.940 5.004 0.297 1.00 0.00 34 ASP A C 8
ATOM 12111 O O . ASP A 1 34 ? -6.782 3.814 0.565 1.00 0.00 34 ASP A O 8
ATOM 12120 N N . ASN A 1 35 ? -8.144 5.535 0.059 1.00 0.00 35 ASN A N 8
ATOM 12121 C CA . ASN A 1 35 ? -9.344 4.708 0.104 1.00 0.00 35 ASN A CA 8
ATOM 12122 C C . ASN A 1 35 ? -9.159 3.520 -0.832 1.00 0.00 35 ASN A C 8
ATOM 12123 O O . ASN A 1 35 ? -9.672 2.427 -0.590 1.00 0.00 35 ASN A O 8
ATOM 12134 N N . HIS A 1 36 ? -8.389 3.751 -1.891 1.00 0.00 36 HIS A N 8
ATOM 12135 C CA . HIS A 1 36 ? -8.083 2.721 -2.868 1.00 0.00 36 HIS A CA 8
ATOM 12136 C C . HIS A 1 36 ? -7.179 1.668 -2.243 1.00 0.00 36 HIS A C 8
ATOM 12137 O O . HIS A 1 36 ? -7.251 0.487 -2.578 1.00 0.00 36 HIS A O 8
ATOM 12152 N N . LEU A 1 37 ? -6.337 2.116 -1.321 1.00 0.00 37 LEU A N 8
ATOM 12153 C CA . LEU A 1 37 ? -5.416 1.236 -0.621 1.00 0.00 37 LEU A CA 8
ATOM 12154 C C . LEU A 1 37 ? -6.157 0.414 0.424 1.00 0.00 37 LEU A C 8
ATOM 12155 O O . LEU A 1 37 ? -6.231 -0.810 0.332 1.00 0.00 37 LEU A O 8
ATOM 12171 N N . GLN A 1 38 ? -6.701 1.102 1.423 1.00 0.00 38 GLN A N 8
ATOM 12172 C CA . GLN A 1 38 ? -7.439 0.446 2.498 1.00 0.00 38 GLN A CA 8
ATOM 12173 C C . GLN A 1 38 ? -8.439 -0.568 1.946 1.00 0.00 38 GLN A C 8
ATOM 12174 O O . GLN A 1 38 ? -8.756 -1.557 2.605 1.00 0.00 38 GLN A O 8
ATOM 12188 N N . ASN A 1 39 ? -8.928 -0.326 0.730 1.00 0.00 39 ASN A N 8
ATOM 12189 C CA . ASN A 1 39 ? -9.881 -1.238 0.107 1.00 0.00 39 ASN A CA 8
ATOM 12190 C C . ASN A 1 39 ? -9.166 -2.479 -0.410 1.00 0.00 39 ASN A C 8
ATOM 12191 O O . ASN A 1 39 ? -9.747 -3.562 -0.476 1.00 0.00 39 ASN A O 8
ATOM 12202 N N . VAL A 1 40 ? -7.896 -2.316 -0.761 1.00 0.00 40 VAL A N 8
ATOM 12203 C CA . VAL A 1 40 ? -7.094 -3.422 -1.257 1.00 0.00 40 VAL A CA 8
ATOM 12204 C C . VAL A 1 40 ? -6.676 -4.335 -0.110 1.00 0.00 40 VAL A C 8
ATOM 12205 O O . VAL A 1 40 ? -6.734 -5.555 -0.229 1.00 0.00 40 VAL A O 8
ATOM 12218 N N . ILE A 1 41 ? -6.257 -3.734 1.004 1.00 0.00 41 ILE A N 8
ATOM 12219 C CA . ILE A 1 41 ? -5.832 -4.502 2.171 1.00 0.00 41 ILE A CA 8
ATOM 12220 C C . ILE A 1 41 ? -6.829 -5.616 2.488 1.00 0.00 41 ILE A C 8
ATOM 12221 O O . ILE A 1 41 ? -6.447 -6.693 2.947 1.00 0.00 41 ILE A O 8
ATOM 12237 N N . GLU A 1 42 ? -8.103 -5.353 2.221 1.00 0.00 42 GLU A N 8
ATOM 12238 C CA . GLU A 1 42 ? -9.154 -6.337 2.458 1.00 0.00 42 GLU A CA 8
ATOM 12239 C C . GLU A 1 42 ? -9.119 -7.405 1.383 1.00 0.00 42 GLU A C 8
ATOM 12240 O O . GLU A 1 42 ? -9.448 -8.564 1.628 1.00 0.00 42 GLU A O 8
ATOM 12252 N N . ASP A 1 43 ? -8.694 -7.012 0.196 1.00 0.00 43 ASP A N 8
ATOM 12253 C CA . ASP A 1 43 ? -8.584 -7.942 -0.908 1.00 0.00 43 ASP A CA 8
ATOM 12254 C C . ASP A 1 43 ? -7.267 -8.701 -0.815 1.00 0.00 43 ASP A C 8
ATOM 12255 O O . ASP A 1 43 ? -7.155 -9.815 -1.312 1.00 0.00 43 ASP A O 8
ATOM 12264 N N . ILE A 1 44 ? -6.275 -8.094 -0.163 1.00 0.00 44 ILE A N 8
ATOM 12265 C CA . ILE A 1 44 ? -4.972 -8.726 0.001 1.00 0.00 44 ILE A CA 8
ATOM 12266 C C . ILE A 1 44 ? -4.945 -9.614 1.239 1.00 0.00 44 ILE A C 8
ATOM 12267 O O . ILE A 1 44 ? -4.581 -10.786 1.162 1.00 0.00 44 ILE A O 8
ATOM 12283 N N . HIS A 1 45 ? -5.323 -9.047 2.379 1.00 0.00 45 HIS A N 8
ATOM 12284 C CA . HIS A 1 45 ? -5.333 -9.791 3.633 1.00 0.00 45 HIS A CA 8
ATOM 12285 C C . HIS A 1 45 ? -6.351 -10.932 3.592 1.00 0.00 45 HIS A C 8
ATOM 12286 O O . HIS A 1 45 ? -6.185 -11.943 4.273 1.00 0.00 45 HIS A O 8
ATOM 12301 N N . ASP A 1 46 ? -7.402 -10.767 2.792 1.00 0.00 46 ASP A N 8
ATOM 12302 C CA . ASP A 1 46 ? -8.431 -11.793 2.674 1.00 0.00 46 ASP A CA 8
ATOM 12303 C C . ASP A 1 46 ? -8.046 -12.813 1.618 1.00 0.00 46 ASP A C 8
ATOM 12304 O O . ASP A 1 46 ? -8.134 -14.020 1.843 1.00 0.00 46 ASP A O 8
ATOM 12313 N N . PHE A 1 47 ? -7.610 -12.323 0.466 1.00 0.00 47 PHE A N 8
ATOM 12314 C CA . PHE A 1 47 ? -7.204 -13.212 -0.620 1.00 0.00 47 PHE A CA 8
ATOM 12315 C C . PHE A 1 47 ? -5.954 -13.994 -0.233 1.00 0.00 47 PHE A C 8
ATOM 12316 O O . PHE A 1 47 ? -5.692 -15.067 -0.772 1.00 0.00 47 PHE A O 8
ATOM 12333 N N . MET A 1 48 ? -5.186 -13.454 0.714 1.00 0.00 48 MET A N 8
ATOM 12334 C CA . MET A 1 48 ? -3.969 -14.114 1.179 1.00 0.00 48 MET A CA 8
ATOM 12335 C C . MET A 1 48 ? -4.263 -15.551 1.597 1.00 0.00 48 MET A C 8
ATOM 12336 O O . MET A 1 48 ? -3.383 -16.411 1.565 1.00 0.00 48 MET A O 8
ATOM 12350 N N . GLN A 1 49 ? -5.509 -15.801 1.991 1.00 0.00 49 GLN A N 8
ATOM 12351 C CA . GLN A 1 49 ? -5.923 -17.130 2.417 1.00 0.00 49 GLN A CA 8
ATOM 12352 C C . GLN A 1 49 ? -6.462 -17.948 1.244 1.00 0.00 49 GLN A C 8
ATOM 12353 O O . GLN A 1 49 ? -7.013 -19.033 1.438 1.00 0.00 49 GLN A O 8
ATOM 12367 N N . GLY A 1 50 ? -6.297 -17.432 0.030 1.00 0.00 50 GLY A N 8
ATOM 12368 C CA . GLY A 1 50 ? -6.768 -18.139 -1.145 1.00 0.00 50 GLY A CA 8
ATOM 12369 C C . GLY A 1 50 ? -8.111 -17.637 -1.643 1.00 0.00 50 GLY A C 8
ATOM 12370 O O . GLY A 1 50 ? -8.614 -18.115 -2.660 1.00 0.00 50 GLY A O 8
ATOM 12374 N N . GLY A 1 51 ? -8.697 -16.670 -0.937 1.00 0.00 51 GLY A N 8
ATOM 12375 C CA . GLY A 1 51 ? -9.983 -16.131 -1.350 1.00 0.00 51 GLY A CA 8
ATOM 12376 C C . GLY A 1 51 ? -10.001 -15.756 -2.819 1.00 0.00 51 GLY A C 8
ATOM 12377 O O . GLY A 1 51 ? -10.976 -16.012 -3.525 1.00 0.00 51 GLY A O 8
ATOM 12381 N N . GLY A 1 52 ? -8.909 -15.155 -3.278 1.00 0.00 52 GLY A N 8
ATOM 12382 C CA . GLY A 1 52 ? -8.801 -14.757 -4.668 1.00 0.00 52 GLY A CA 8
ATOM 12383 C C . GLY A 1 52 ? -7.369 -14.461 -5.069 1.00 0.00 52 GLY A C 8
ATOM 12384 O O . GLY A 1 52 ? -7.122 -13.705 -6.010 1.00 0.00 52 GLY A O 8
ATOM 12388 N N . SER A 1 53 ? -6.421 -15.058 -4.352 1.00 0.00 53 SER A N 8
ATOM 12389 C CA . SER A 1 53 ? -5.006 -14.858 -4.630 1.00 0.00 53 SER A CA 8
ATOM 12390 C C . SER A 1 53 ? -4.642 -15.409 -6.004 1.00 0.00 53 SER A C 8
ATOM 12391 O O . SER A 1 53 ? -5.517 -15.748 -6.801 1.00 0.00 53 SER A O 8
ATOM 12399 N N . GLY A 1 54 ? -3.345 -15.503 -6.271 1.00 0.00 54 GLY A N 8
ATOM 12400 C CA . GLY A 1 54 ? -2.886 -16.022 -7.543 1.00 0.00 54 GLY A CA 8
ATOM 12401 C C . GLY A 1 54 ? -2.745 -14.949 -8.606 1.00 0.00 54 GLY A C 8
ATOM 12402 O O . GLY A 1 54 ? -1.649 -14.715 -9.116 1.00 0.00 54 GLY A O 8
ATOM 12406 N N . GLY A 1 55 ? -3.854 -14.301 -8.953 1.00 0.00 55 GLY A N 8
ATOM 12407 C CA . GLY A 1 55 ? -3.815 -13.266 -9.972 1.00 0.00 55 GLY A CA 8
ATOM 12408 C C . GLY A 1 55 ? -4.369 -11.933 -9.499 1.00 0.00 55 GLY A C 8
ATOM 12409 O O . GLY A 1 55 ? -4.598 -11.034 -10.307 1.00 0.00 55 GLY A O 8
ATOM 12413 N N . LYS A 1 56 ? -4.590 -11.799 -8.195 1.00 0.00 56 LYS A N 8
ATOM 12414 C CA . LYS A 1 56 ? -5.118 -10.556 -7.642 1.00 0.00 56 LYS A CA 8
ATOM 12415 C C . LYS A 1 56 ? -3.996 -9.586 -7.294 1.00 0.00 56 LYS A C 8
ATOM 12416 O O . LYS A 1 56 ? -4.089 -8.392 -7.572 1.00 0.00 56 LYS A O 8
ATOM 12435 N N . LEU A 1 57 ? -2.946 -10.100 -6.667 1.00 0.00 57 LEU A N 8
ATOM 12436 C CA . LEU A 1 57 ? -1.820 -9.268 -6.260 1.00 0.00 57 LEU A CA 8
ATOM 12437 C C . LEU A 1 57 ? -1.162 -8.563 -7.444 1.00 0.00 57 LEU A C 8
ATOM 12438 O O . LEU A 1 57 ? -0.370 -7.648 -7.254 1.00 0.00 57 LEU A O 8
ATOM 12454 N N . GLN A 1 58 ? -1.469 -8.987 -8.663 1.00 0.00 58 GLN A N 8
ATOM 12455 C CA . GLN A 1 58 ? -0.869 -8.362 -9.837 1.00 0.00 58 GLN A CA 8
ATOM 12456 C C . GLN A 1 58 ? -1.658 -7.135 -10.276 1.00 0.00 58 GLN A C 8
ATOM 12457 O O . GLN A 1 58 ? -1.089 -6.062 -10.475 1.00 0.00 58 GLN A O 8
ATOM 12471 N N . GLU A 1 59 ? -2.966 -7.293 -10.426 1.00 0.00 59 GLU A N 8
ATOM 12472 C CA . GLU A 1 59 ? -3.820 -6.188 -10.840 1.00 0.00 59 GLU A CA 8
ATOM 12473 C C . GLU A 1 59 ? -4.252 -5.363 -9.636 1.00 0.00 59 GLU A C 8
ATOM 12474 O O . GLU A 1 59 ? -4.480 -4.158 -9.745 1.00 0.00 59 GLU A O 8
ATOM 12486 N N . MET A 1 60 ? -4.358 -6.019 -8.486 1.00 0.00 60 MET A N 8
ATOM 12487 C CA . MET A 1 60 ? -4.758 -5.342 -7.263 1.00 0.00 60 MET A CA 8
ATOM 12488 C C . MET A 1 60 ? -3.594 -4.560 -6.666 1.00 0.00 60 MET A C 8
ATOM 12489 O O . MET A 1 60 ? -3.795 -3.519 -6.042 1.00 0.00 60 MET A O 8
ATOM 12503 N N . MET A 1 61 ? -2.373 -5.060 -6.856 1.00 0.00 61 MET A N 8
ATOM 12504 C CA . MET A 1 61 ? -1.195 -4.381 -6.321 1.00 0.00 61 MET A CA 8
ATOM 12505 C C . MET A 1 61 ? -1.123 -2.947 -6.840 1.00 0.00 61 MET A C 8
ATOM 12506 O O . MET A 1 61 ? -0.786 -2.024 -6.098 1.00 0.00 61 MET A O 8
ATOM 12520 N N . LYS A 1 62 ? -1.445 -2.767 -8.116 1.00 0.00 62 LYS A N 8
ATOM 12521 C CA . LYS A 1 62 ? -1.420 -1.445 -8.727 1.00 0.00 62 LYS A CA 8
ATOM 12522 C C . LYS A 1 62 ? -2.398 -0.503 -8.029 1.00 0.00 62 LYS A C 8
ATOM 12523 O O . LYS A 1 62 ? -2.286 0.717 -8.144 1.00 0.00 62 LYS A O 8
ATOM 12542 N N . GLU A 1 63 ? -3.360 -1.076 -7.308 1.00 0.00 63 GLU A N 8
ATOM 12543 C CA . GLU A 1 63 ? -4.357 -0.283 -6.600 1.00 0.00 63 GLU A CA 8
ATOM 12544 C C . GLU A 1 63 ? -3.782 0.333 -5.325 1.00 0.00 63 GLU A C 8
ATOM 12545 O O . GLU A 1 63 ? -4.186 1.423 -4.922 1.00 0.00 63 GLU A O 8
ATOM 12557 N N . PHE A 1 64 ? -2.838 -0.362 -4.694 1.00 0.00 64 PHE A N 8
ATOM 12558 C CA . PHE A 1 64 ? -2.224 0.139 -3.472 1.00 0.00 64 PHE A CA 8
ATOM 12559 C C . PHE A 1 64 ? -1.039 1.042 -3.802 1.00 0.00 64 PHE A C 8
ATOM 12560 O O . PHE A 1 64 ? -0.686 1.930 -3.026 1.00 0.00 64 PHE A O 8
ATOM 12577 N N . GLN A 1 65 ? -0.440 0.818 -4.967 1.00 0.00 65 GLN A N 8
ATOM 12578 C CA . GLN A 1 65 ? 0.690 1.619 -5.415 1.00 0.00 65 GLN A CA 8
ATOM 12579 C C . GLN A 1 65 ? 0.203 2.921 -6.046 1.00 0.00 65 GLN A C 8
ATOM 12580 O O . GLN A 1 65 ? 0.878 3.947 -5.975 1.00 0.00 65 GLN A O 8
ATOM 12594 N N . GLN A 1 66 ? -0.979 2.871 -6.660 1.00 0.00 66 GLN A N 8
ATOM 12595 C CA . GLN A 1 66 ? -1.561 4.049 -7.298 1.00 0.00 66 GLN A CA 8
ATOM 12596 C C . GLN A 1 66 ? -1.733 5.173 -6.283 1.00 0.00 66 GLN A C 8
ATOM 12597 O O . GLN A 1 66 ? -1.534 6.347 -6.597 1.00 0.00 66 GLN A O 8
ATOM 12611 N N . VAL A 1 67 ? -2.086 4.800 -5.058 1.00 0.00 67 VAL A N 8
ATOM 12612 C CA . VAL A 1 67 ? -2.270 5.762 -3.976 1.00 0.00 67 VAL A CA 8
ATOM 12613 C C . VAL A 1 67 ? -1.028 6.623 -3.815 1.00 0.00 67 VAL A C 8
ATOM 12614 O O . VAL A 1 67 ? -1.117 7.840 -3.647 1.00 0.00 67 VAL A O 8
ATOM 12627 N N . LEU A 1 68 ? 0.128 5.985 -3.882 1.00 0.00 68 LEU A N 8
ATOM 12628 C CA . LEU A 1 68 ? 1.391 6.688 -3.763 1.00 0.00 68 LEU A CA 8
ATOM 12629 C C . LEU A 1 68 ? 1.689 7.474 -5.040 1.00 0.00 68 LEU A C 8
ATOM 12630 O O . LEU A 1 68 ? 2.554 8.349 -5.056 1.00 0.00 68 LEU A O 8
ATOM 12646 N N . ASP A 1 69 ? 0.951 7.166 -6.109 1.00 0.00 69 ASP A N 8
ATOM 12647 C CA . ASP A 1 69 ? 1.119 7.856 -7.382 1.00 0.00 69 ASP A CA 8
ATOM 12648 C C . ASP A 1 69 ? 0.712 9.315 -7.230 1.00 0.00 69 ASP A C 8
ATOM 12649 O O . ASP A 1 69 ? 1.479 10.223 -7.553 1.00 0.00 69 ASP A O 8
ATOM 12658 N N . GLU A 1 70 ? -0.492 9.533 -6.703 1.00 0.00 70 GLU A N 8
ATOM 12659 C CA . GLU A 1 70 ? -0.990 10.886 -6.470 1.00 0.00 70 GLU A CA 8
ATOM 12660 C C . GLU A 1 70 ? -0.029 11.637 -5.559 1.00 0.00 70 GLU A C 8
ATOM 12661 O O . GLU A 1 70 ? 0.021 12.867 -5.550 1.00 0.00 70 GLU A O 8
ATOM 12673 N N . LEU A 1 71 ? 0.712 10.865 -4.778 1.00 0.00 71 LEU A N 8
ATOM 12674 C CA . LEU A 1 71 ? 1.667 11.397 -3.825 1.00 0.00 71 LEU A CA 8
ATOM 12675 C C . LEU A 1 71 ? 2.878 12.014 -4.490 1.00 0.00 71 LEU A C 8
ATOM 12676 O O . LEU A 1 71 ? 3.107 13.217 -4.392 1.00 0.00 71 LEU A O 8
ATOM 12692 N N . ASN A 1 72 ? 3.659 11.179 -5.164 1.00 0.00 72 ASN A N 8
ATOM 12693 C CA . ASN A 1 72 ? 4.855 11.642 -5.851 1.00 0.00 72 ASN A CA 8
ATOM 12694 C C . ASN A 1 72 ? 4.551 12.901 -6.660 1.00 0.00 72 ASN A C 8
ATOM 12695 O O . ASN A 1 72 ? 5.447 13.678 -6.987 1.00 0.00 72 ASN A O 8
ATOM 12706 N N . ASN A 1 73 ? 3.271 13.090 -6.975 1.00 0.00 73 ASN A N 8
ATOM 12707 C CA . ASN A 1 73 ? 2.831 14.239 -7.737 1.00 0.00 73 ASN A CA 8
ATOM 12708 C C . ASN A 1 73 ? 2.618 15.470 -6.853 1.00 0.00 73 ASN A C 8
ATOM 12709 O O . ASN A 1 73 ? 2.668 16.592 -7.357 1.00 0.00 73 ASN A O 8
ATOM 12720 N N . HIS A 1 74 ? 2.367 15.293 -5.545 1.00 0.00 74 HIS A N 8
ATOM 12721 C CA . HIS A 1 74 ? 2.146 16.462 -4.696 1.00 0.00 74 HIS A CA 8
ATOM 12722 C C . HIS A 1 74 ? 2.881 16.378 -3.365 1.00 0.00 74 HIS A C 8
ATOM 12723 O O . HIS A 1 74 ? 2.413 16.915 -2.364 1.00 0.00 74 HIS A O 8
ATOM 12738 N N . LEU A 1 75 ? 4.054 15.750 -3.364 1.00 0.00 75 LEU A N 8
ATOM 12739 C CA . LEU A 1 75 ? 4.860 15.662 -2.149 1.00 0.00 75 LEU A CA 8
ATOM 12740 C C . LEU A 1 75 ? 5.031 17.062 -1.571 1.00 0.00 75 LEU A C 8
ATOM 12741 O O . LEU A 1 75 ? 5.936 17.798 -1.961 1.00 0.00 75 LEU A O 8
ATOM 12757 N N . GLN A 1 76 ? 4.132 17.433 -0.674 1.00 0.00 76 GLN A N 8
ATOM 12758 C CA . GLN A 1 76 ? 4.149 18.757 -0.072 1.00 0.00 76 GLN A CA 8
ATOM 12759 C C . GLN A 1 76 ? 5.408 18.977 0.764 1.00 0.00 76 GLN A C 8
ATOM 12760 O O . GLN A 1 76 ? 5.346 19.066 1.991 1.00 0.00 76 GLN A O 8
ATOM 12774 N N . GLY A 1 77 ? 6.549 19.071 0.090 1.00 0.00 77 GLY A N 8
ATOM 12775 C CA . GLY A 1 77 ? 7.809 19.285 0.782 1.00 0.00 77 GLY A CA 8
ATOM 12776 C C . GLY A 1 77 ? 8.049 18.275 1.887 1.00 0.00 77 GLY A C 8
ATOM 12777 O O . GLY A 1 77 ? 8.772 18.552 2.844 1.00 0.00 77 GLY A O 8
ATOM 12781 N N . GLY A 1 78 ? 7.439 17.103 1.755 1.00 0.00 78 GLY A N 8
ATOM 12782 C CA . GLY A 1 78 ? 7.601 16.067 2.757 1.00 0.00 78 GLY A CA 8
ATOM 12783 C C . GLY A 1 78 ? 8.052 14.750 2.159 1.00 0.00 78 GLY A C 8
ATOM 12784 O O . GLY A 1 78 ? 7.588 13.684 2.562 1.00 0.00 78 GLY A O 8
ATOM 12788 N N . LYS A 1 79 ? 8.961 14.824 1.191 1.00 0.00 79 LYS A N 8
ATOM 12789 C CA . LYS A 1 79 ? 9.480 13.631 0.528 1.00 0.00 79 LYS A CA 8
ATOM 12790 C C . LYS A 1 79 ? 9.913 12.578 1.545 1.00 0.00 79 LYS A C 8
ATOM 12791 O O . LYS A 1 79 ? 9.829 11.380 1.281 1.00 0.00 79 LYS A O 8
ATOM 12810 N N . HIS A 1 80 ? 10.377 13.033 2.705 1.00 0.00 80 HIS A N 8
ATOM 12811 C CA . HIS A 1 80 ? 10.822 12.125 3.755 1.00 0.00 80 HIS A CA 8
ATOM 12812 C C . HIS A 1 80 ? 9.702 11.177 4.170 1.00 0.00 80 HIS A C 8
ATOM 12813 O O . HIS A 1 80 ? 9.952 10.031 4.541 1.00 0.00 80 HIS A O 8
ATOM 12828 N N . THR A 1 81 ? 8.467 11.657 4.088 1.00 0.00 81 THR A N 8
ATOM 12829 C CA . THR A 1 81 ? 7.313 10.844 4.438 1.00 0.00 81 THR A CA 8
ATOM 12830 C C . THR A 1 81 ? 7.155 9.730 3.425 1.00 0.00 81 THR A C 8
ATOM 12831 O O . THR A 1 81 ? 7.470 8.573 3.702 1.00 0.00 81 THR A O 8
ATOM 12842 N N . VAL A 1 82 ? 6.678 10.095 2.244 1.00 0.00 82 VAL A N 8
ATOM 12843 C CA . VAL A 1 82 ? 6.481 9.135 1.170 1.00 0.00 82 VAL A CA 8
ATOM 12844 C C . VAL A 1 82 ? 7.719 8.281 0.972 1.00 0.00 82 VAL A C 8
ATOM 12845 O O . VAL A 1 82 ? 7.613 7.080 0.774 1.00 0.00 82 VAL A O 8
ATOM 12858 N N . HIS A 1 83 ? 8.898 8.896 1.045 1.00 0.00 83 HIS A N 8
ATOM 12859 C CA . HIS A 1 83 ? 10.140 8.149 0.884 1.00 0.00 83 HIS A CA 8
ATOM 12860 C C . HIS A 1 83 ? 10.119 6.916 1.777 1.00 0.00 83 HIS A C 8
ATOM 12861 O O . HIS A 1 83 ? 10.516 5.827 1.368 1.00 0.00 83 HIS A O 8
ATOM 12876 N N . HIS A 1 84 ? 9.630 7.101 2.999 1.00 0.00 84 HIS A N 8
ATOM 12877 C CA . HIS A 1 84 ? 9.526 6.009 3.954 1.00 0.00 84 HIS A CA 8
ATOM 12878 C C . HIS A 1 84 ? 8.343 5.105 3.611 1.00 0.00 84 HIS A C 8
ATOM 12879 O O . HIS A 1 84 ? 8.344 3.917 3.936 1.00 0.00 84 HIS A O 8
ATOM 12894 N N . ILE A 1 85 ? 7.332 5.675 2.955 1.00 0.00 85 ILE A N 8
ATOM 12895 C CA . ILE A 1 85 ? 6.145 4.913 2.575 1.00 0.00 85 ILE A CA 8
ATOM 12896 C C . ILE A 1 85 ? 6.362 4.193 1.242 1.00 0.00 85 ILE A C 8
ATOM 12897 O O . ILE A 1 85 ? 5.898 3.072 1.055 1.00 0.00 85 ILE A O 8
ATOM 12913 N N . GLU A 1 86 ? 7.081 4.836 0.326 1.00 0.00 86 GLU A N 8
ATOM 12914 C CA . GLU A 1 86 ? 7.369 4.242 -0.975 1.00 0.00 86 GLU A CA 8
ATOM 12915 C C . GLU A 1 86 ? 8.364 3.103 -0.813 1.00 0.00 86 GLU A C 8
ATOM 12916 O O . GLU A 1 86 ? 8.165 2.014 -1.347 1.00 0.00 86 GLU A O 8
ATOM 12928 N N . GLN A 1 87 ? 9.421 3.342 -0.038 1.00 0.00 87 GLN A N 8
ATOM 12929 C CA . GLN A 1 87 ? 10.413 2.306 0.215 1.00 0.00 87 GLN A CA 8
ATOM 12930 C C . GLN A 1 87 ? 9.728 1.111 0.864 1.00 0.00 87 GLN A C 8
ATOM 12931 O O . GLN A 1 87 ? 10.139 -0.035 0.686 1.00 0.00 87 GLN A O 8
ATOM 12945 N N . ASN A 1 88 ? 8.662 1.401 1.608 1.00 0.00 88 ASN A N 8
ATOM 12946 C CA . ASN A 1 88 ? 7.886 0.374 2.280 1.00 0.00 88 ASN A CA 8
ATOM 12947 C C . ASN A 1 88 ? 6.877 -0.247 1.320 1.00 0.00 88 ASN A C 8
ATOM 12948 O O . ASN A 1 88 ? 6.992 -1.416 0.959 1.00 0.00 88 ASN A O 8
ATOM 12959 N N . ILE A 1 89 ? 5.887 0.544 0.912 1.00 0.00 89 ILE A N 8
ATOM 12960 C CA . ILE A 1 89 ? 4.851 0.067 -0.001 1.00 0.00 89 ILE A CA 8
ATOM 12961 C C . ILE A 1 89 ? 5.453 -0.556 -1.251 1.00 0.00 89 ILE A C 8
ATOM 12962 O O . ILE A 1 89 ? 5.061 -1.651 -1.655 1.00 0.00 89 ILE A O 8
ATOM 12978 N N . LYS A 1 90 ? 6.406 0.130 -1.862 1.00 0.00 90 LYS A N 8
ATOM 12979 C CA . LYS A 1 90 ? 7.037 -0.399 -3.057 1.00 0.00 90 LYS A CA 8
ATOM 12980 C C . LYS A 1 90 ? 7.748 -1.704 -2.726 1.00 0.00 90 LYS A C 8
ATOM 12981 O O . LYS A 1 90 ? 7.860 -2.594 -3.568 1.00 0.00 90 LYS A O 8
ATOM 13000 N N . GLU A 1 91 ? 8.199 -1.819 -1.479 1.00 0.00 91 GLU A N 8
ATOM 13001 C CA . GLU A 1 91 ? 8.865 -3.027 -1.012 1.00 0.00 91 GLU A CA 8
ATOM 13002 C C . GLU A 1 91 ? 7.842 -3.997 -0.417 1.00 0.00 91 GLU A C 8
ATOM 13003 O O . GLU A 1 91 ? 8.182 -5.116 -0.033 1.00 0.00 91 GLU A O 8
ATOM 13015 N N . ILE A 1 92 ? 6.582 -3.558 -0.350 1.00 0.00 92 ILE A N 8
ATOM 13016 C CA . ILE A 1 92 ? 5.508 -4.376 0.183 1.00 0.00 92 ILE A CA 8
ATOM 13017 C C . ILE A 1 92 ? 5.070 -5.385 -0.867 1.00 0.00 92 ILE A C 8
ATOM 13018 O O . ILE A 1 92 ? 4.890 -6.566 -0.575 1.00 0.00 92 ILE A O 8
ATOM 13034 N N . PHE A 1 93 ? 4.922 -4.908 -2.099 1.00 0.00 93 PHE A N 8
ATOM 13035 C CA . PHE A 1 93 ? 4.525 -5.765 -3.206 1.00 0.00 93 PHE A CA 8
ATOM 13036 C C . PHE A 1 93 ? 5.437 -6.990 -3.290 1.00 0.00 93 PHE A C 8
ATOM 13037 O O . PHE A 1 93 ? 5.026 -8.052 -3.754 1.00 0.00 93 PHE A O 8
ATOM 13054 N N . HIS A 1 94 ? 6.683 -6.823 -2.850 1.00 0.00 94 HIS A N 8
ATOM 13055 C CA . HIS A 1 94 ? 7.658 -7.903 -2.888 1.00 0.00 94 HIS A CA 8
ATOM 13056 C C . HIS A 1 94 ? 7.187 -9.060 -2.032 1.00 0.00 94 HIS A C 8
ATOM 13057 O O . HIS A 1 94 ? 6.877 -10.136 -2.540 1.00 0.00 94 HIS A O 8
ATOM 13072 N N . HIS A 1 95 ? 7.103 -8.821 -0.732 1.00 0.00 95 HIS A N 8
ATOM 13073 C CA . HIS A 1 95 ? 6.635 -9.838 0.193 1.00 0.00 95 HIS A CA 8
ATOM 13074 C C . HIS A 1 95 ? 5.192 -10.222 -0.125 1.00 0.00 95 HIS A C 8
ATOM 13075 O O . HIS A 1 95 ? 4.664 -11.191 0.419 1.00 0.00 95 HIS A O 8
ATOM 13090 N N . LEU A 1 96 ? 4.557 -9.458 -1.019 1.00 0.00 96 LEU A N 8
ATOM 13091 C CA . LEU A 1 96 ? 3.180 -9.729 -1.408 1.00 0.00 96 LEU A CA 8
ATOM 13092 C C . LEU A 1 96 ? 3.140 -10.684 -2.587 1.00 0.00 96 LEU A C 8
ATOM 13093 O O . LEU A 1 96 ? 2.641 -11.804 -2.478 1.00 0.00 96 LEU A O 8
ATOM 13109 N N . GLU A 1 97 ? 3.684 -10.240 -3.712 1.00 0.00 97 GLU A N 8
ATOM 13110 C CA . GLU A 1 97 ? 3.726 -11.065 -4.905 1.00 0.00 97 GLU A CA 8
ATOM 13111 C C . GLU A 1 97 ? 4.661 -12.251 -4.693 1.00 0.00 97 GLU A C 8
ATOM 13112 O O . GLU A 1 97 ? 4.663 -13.197 -5.480 1.00 0.00 97 GLU A O 8
ATOM 13124 N N . GLU A 1 98 ? 5.447 -12.203 -3.616 1.00 0.00 98 GLU A N 8
ATOM 13125 C CA . GLU A 1 98 ? 6.369 -13.292 -3.308 1.00 0.00 98 GLU A CA 8
ATOM 13126 C C . GLU A 1 98 ? 5.672 -14.356 -2.468 1.00 0.00 98 GLU A C 8
ATOM 13127 O O . GLU A 1 98 ? 6.047 -15.528 -2.494 1.00 0.00 98 GLU A O 8
ATOM 13139 N N . LEU A 1 99 ? 4.653 -13.935 -1.726 1.00 0.00 99 LEU A N 8
ATOM 13140 C CA . LEU A 1 99 ? 3.895 -14.844 -0.879 1.00 0.00 99 LEU A CA 8
ATOM 13141 C C . LEU A 1 99 ? 3.116 -15.848 -1.719 1.00 0.00 99 LEU A C 8
ATOM 13142 O O . LEU A 1 99 ? 3.268 -17.059 -1.559 1.00 0.00 99 LEU A O 8
ATOM 13158 N N . VAL A 1 100 ? 2.275 -15.336 -2.611 1.00 0.00 100 VAL A N 8
ATOM 13159 C CA . VAL A 1 100 ? 1.466 -16.186 -3.476 1.00 0.00 100 VAL A CA 8
ATOM 13160 C C . VAL A 1 100 ? 2.337 -17.020 -4.410 1.00 0.00 100 VAL A C 8
ATOM 13161 O O . VAL A 1 100 ? 2.053 -18.193 -4.654 1.00 0.00 100 VAL A O 8
ATOM 13174 N N . HIS A 1 101 ? 3.396 -16.411 -4.932 1.00 0.00 101 HIS A N 8
ATOM 13175 C CA . HIS A 1 101 ? 4.304 -17.103 -5.840 1.00 0.00 101 HIS A CA 8
ATOM 13176 C C . HIS A 1 101 ? 4.950 -18.304 -5.157 1.00 0.00 101 HIS A C 8
ATOM 13177 O O . HIS A 1 101 ? 5.230 -19.318 -5.796 1.00 0.00 101 HIS A O 8
ATOM 13192 N N . ARG A 1 102 ? 5.184 -18.183 -3.855 1.00 0.00 102 ARG A N 8
ATOM 13193 C CA . ARG A 1 102 ? 5.798 -19.260 -3.086 1.00 0.00 102 ARG A CA 8
ATOM 13194 C C . ARG A 1 102 ? 4.787 -20.365 -2.797 1.00 0.00 102 ARG A C 8
ATOM 13195 O O . ARG A 1 102 ? 5.180 -21.550 -2.836 1.00 0.00 102 ARG A O 8
ATOM 13217 N N . MET A 1 1 ? 0.251 -21.918 5.268 1.00 0.00 1 MET A N 9
ATOM 13218 C CA . MET A 1 1 ? -0.528 -20.725 5.692 1.00 0.00 1 MET A CA 9
ATOM 13219 C C . MET A 1 1 ? 0.110 -19.439 5.179 1.00 0.00 1 MET A C 9
ATOM 13220 O O . MET A 1 1 ? 1.003 -18.881 5.816 1.00 0.00 1 MET A O 9
ATOM 13236 N N . TYR A 1 2 ? -0.354 -18.974 4.024 1.00 0.00 2 TYR A N 9
ATOM 13237 C CA . TYR A 1 2 ? 0.171 -17.754 3.423 1.00 0.00 2 TYR A CA 9
ATOM 13238 C C . TYR A 1 2 ? -0.743 -16.568 3.713 1.00 0.00 2 TYR A C 9
ATOM 13239 O O . TYR A 1 2 ? -1.191 -15.875 2.798 1.00 0.00 2 TYR A O 9
ATOM 13257 N N . GLY A 1 3 ? -1.020 -16.339 4.993 1.00 0.00 3 GLY A N 9
ATOM 13258 C CA . GLY A 1 3 ? -1.881 -15.237 5.380 1.00 0.00 3 GLY A CA 9
ATOM 13259 C C . GLY A 1 3 ? -1.185 -14.234 6.278 1.00 0.00 3 GLY A C 9
ATOM 13260 O O . GLY A 1 3 ? -1.561 -13.063 6.316 1.00 0.00 3 GLY A O 9
ATOM 13264 N N . LYS A 1 4 ? -0.169 -14.689 7.003 1.00 0.00 4 LYS A N 9
ATOM 13265 C CA . LYS A 1 4 ? 0.574 -13.812 7.903 1.00 0.00 4 LYS A CA 9
ATOM 13266 C C . LYS A 1 4 ? 1.273 -12.712 7.137 1.00 0.00 4 LYS A C 9
ATOM 13267 O O . LYS A 1 4 ? 1.641 -11.689 7.715 1.00 0.00 4 LYS A O 9
ATOM 13286 N N . LEU A 1 5 ? 1.427 -12.891 5.831 1.00 0.00 5 LEU A N 9
ATOM 13287 C CA . LEU A 1 5 ? 2.049 -11.865 5.018 1.00 0.00 5 LEU A CA 9
ATOM 13288 C C . LEU A 1 5 ? 1.363 -10.529 5.290 1.00 0.00 5 LEU A C 9
ATOM 13289 O O . LEU A 1 5 ? 1.948 -9.462 5.106 1.00 0.00 5 LEU A O 9
ATOM 13305 N N . ASN A 1 6 ? 0.112 -10.608 5.754 1.00 0.00 6 ASN A N 9
ATOM 13306 C CA . ASN A 1 6 ? -0.660 -9.424 6.076 1.00 0.00 6 ASN A CA 9
ATOM 13307 C C . ASN A 1 6 ? 0.034 -8.599 7.151 1.00 0.00 6 ASN A C 9
ATOM 13308 O O . ASN A 1 6 ? 0.075 -7.371 7.072 1.00 0.00 6 ASN A O 9
ATOM 13319 N N . ASP A 1 7 ? 0.590 -9.278 8.154 1.00 0.00 7 ASP A N 9
ATOM 13320 C CA . ASP A 1 7 ? 1.293 -8.596 9.238 1.00 0.00 7 ASP A CA 9
ATOM 13321 C C . ASP A 1 7 ? 2.272 -7.576 8.666 1.00 0.00 7 ASP A C 9
ATOM 13322 O O . ASP A 1 7 ? 2.514 -6.524 9.256 1.00 0.00 7 ASP A O 9
ATOM 13331 N N . LEU A 1 8 ? 2.819 -7.902 7.500 1.00 0.00 8 LEU A N 9
ATOM 13332 C CA . LEU A 1 8 ? 3.761 -7.024 6.821 1.00 0.00 8 LEU A CA 9
ATOM 13333 C C . LEU A 1 8 ? 3.016 -6.031 5.939 1.00 0.00 8 LEU A C 9
ATOM 13334 O O . LEU A 1 8 ? 3.476 -4.909 5.727 1.00 0.00 8 LEU A O 9
ATOM 13350 N N . LEU A 1 9 ? 1.861 -6.448 5.430 1.00 0.00 9 LEU A N 9
ATOM 13351 C CA . LEU A 1 9 ? 1.057 -5.587 4.576 1.00 0.00 9 LEU A CA 9
ATOM 13352 C C . LEU A 1 9 ? 0.472 -4.432 5.386 1.00 0.00 9 LEU A C 9
ATOM 13353 O O . LEU A 1 9 ? 0.333 -3.317 4.889 1.00 0.00 9 LEU A O 9
ATOM 13369 N N . GLU A 1 10 ? 0.134 -4.714 6.641 1.00 0.00 10 GLU A N 9
ATOM 13370 C CA . GLU A 1 10 ? -0.439 -3.706 7.530 1.00 0.00 10 GLU A CA 9
ATOM 13371 C C . GLU A 1 10 ? 0.434 -2.454 7.585 1.00 0.00 10 GLU A C 9
ATOM 13372 O O . GLU A 1 10 ? -0.072 -1.333 7.547 1.00 0.00 10 GLU A O 9
ATOM 13384 N N . ASP A 1 11 ? 1.747 -2.651 7.675 1.00 0.00 11 ASP A N 9
ATOM 13385 C CA . ASP A 1 11 ? 2.689 -1.536 7.737 1.00 0.00 11 ASP A CA 9
ATOM 13386 C C . ASP A 1 11 ? 2.394 -0.509 6.646 1.00 0.00 11 ASP A C 9
ATOM 13387 O O . ASP A 1 11 ? 2.448 0.698 6.882 1.00 0.00 11 ASP A O 9
ATOM 13396 N N . LEU A 1 12 ? 2.080 -1.002 5.453 1.00 0.00 12 LEU A N 9
ATOM 13397 C CA . LEU A 1 12 ? 1.771 -0.141 4.320 1.00 0.00 12 LEU A CA 9
ATOM 13398 C C . LEU A 1 12 ? 0.609 0.787 4.653 1.00 0.00 12 LEU A C 9
ATOM 13399 O O . LEU A 1 12 ? 0.751 2.008 4.641 1.00 0.00 12 LEU A O 9
ATOM 13415 N N . GLN A 1 13 ? -0.541 0.198 4.945 1.00 0.00 13 GLN A N 9
ATOM 13416 C CA . GLN A 1 13 ? -1.732 0.974 5.268 1.00 0.00 13 GLN A CA 9
ATOM 13417 C C . GLN A 1 13 ? -1.437 2.004 6.355 1.00 0.00 13 GLN A C 9
ATOM 13418 O O . GLN A 1 13 ? -1.935 3.129 6.309 1.00 0.00 13 GLN A O 9
ATOM 13432 N N . GLU A 1 14 ? -0.613 1.617 7.322 1.00 0.00 14 GLU A N 9
ATOM 13433 C CA . GLU A 1 14 ? -0.241 2.515 8.408 1.00 0.00 14 GLU A CA 9
ATOM 13434 C C . GLU A 1 14 ? 0.769 3.536 7.912 1.00 0.00 14 GLU A C 9
ATOM 13435 O O . GLU A 1 14 ? 0.832 4.658 8.414 1.00 0.00 14 GLU A O 9
ATOM 13447 N N . VAL A 1 15 ? 1.548 3.145 6.911 1.00 0.00 15 VAL A N 9
ATOM 13448 C CA . VAL A 1 15 ? 2.538 4.037 6.341 1.00 0.00 15 VAL A CA 9
ATOM 13449 C C . VAL A 1 15 ? 1.848 5.179 5.606 1.00 0.00 15 VAL A C 9
ATOM 13450 O O . VAL A 1 15 ? 2.359 6.297 5.553 1.00 0.00 15 VAL A O 9
ATOM 13463 N N . LEU A 1 16 ? 0.671 4.889 5.054 1.00 0.00 16 LEU A N 9
ATOM 13464 C CA . LEU A 1 16 ? -0.100 5.894 4.340 1.00 0.00 16 LEU A CA 9
ATOM 13465 C C . LEU A 1 16 ? -0.452 7.048 5.272 1.00 0.00 16 LEU A C 9
ATOM 13466 O O . LEU A 1 16 ? -0.447 8.208 4.864 1.00 0.00 16 LEU A O 9
ATOM 13482 N N . LYS A 1 17 ? -0.747 6.720 6.533 1.00 0.00 17 LYS A N 9
ATOM 13483 C CA . LYS A 1 17 ? -1.092 7.730 7.533 1.00 0.00 17 LYS A CA 9
ATOM 13484 C C . LYS A 1 17 ? -0.180 8.944 7.404 1.00 0.00 17 LYS A C 9
ATOM 13485 O O . LYS A 1 17 ? -0.632 10.088 7.472 1.00 0.00 17 LYS A O 9
ATOM 13504 N N . ASN A 1 18 ? 1.103 8.679 7.190 1.00 0.00 18 ASN A N 9
ATOM 13505 C CA . ASN A 1 18 ? 2.086 9.746 7.019 1.00 0.00 18 ASN A CA 9
ATOM 13506 C C . ASN A 1 18 ? 1.870 10.435 5.678 1.00 0.00 18 ASN A C 9
ATOM 13507 O O . ASN A 1 18 ? 1.905 11.661 5.575 1.00 0.00 18 ASN A O 9
ATOM 13518 N N . LEU A 1 19 ? 1.647 9.620 4.656 1.00 0.00 19 LEU A N 9
ATOM 13519 C CA . LEU A 1 19 ? 1.420 10.101 3.301 1.00 0.00 19 LEU A CA 9
ATOM 13520 C C . LEU A 1 19 ? 0.345 11.189 3.263 1.00 0.00 19 LEU A C 9
ATOM 13521 O O . LEU A 1 19 ? 0.501 12.203 2.584 1.00 0.00 19 LEU A O 9
ATOM 13537 N N . HIS A 1 20 ? -0.746 10.968 3.989 1.00 0.00 20 HIS A N 9
ATOM 13538 C CA . HIS A 1 20 ? -1.851 11.925 4.029 1.00 0.00 20 HIS A CA 9
ATOM 13539 C C . HIS A 1 20 ? -1.367 13.349 4.305 1.00 0.00 20 HIS A C 9
ATOM 13540 O O . HIS A 1 20 ? -1.988 14.319 3.869 1.00 0.00 20 HIS A O 9
ATOM 13555 N N . LYS A 1 21 ? -0.283 13.472 5.063 1.00 0.00 21 LYS A N 9
ATOM 13556 C CA . LYS A 1 21 ? 0.248 14.783 5.434 1.00 0.00 21 LYS A CA 9
ATOM 13557 C C . LYS A 1 21 ? 1.344 15.276 4.494 1.00 0.00 21 LYS A C 9
ATOM 13558 O O . LYS A 1 21 ? 1.759 16.431 4.583 1.00 0.00 21 LYS A O 9
ATOM 13577 N N . ASN A 1 22 ? 1.823 14.417 3.606 1.00 0.00 22 ASN A N 9
ATOM 13578 C CA . ASN A 1 22 ? 2.879 14.815 2.682 1.00 0.00 22 ASN A CA 9
ATOM 13579 C C . ASN A 1 22 ? 2.505 14.545 1.230 1.00 0.00 22 ASN A C 9
ATOM 13580 O O . ASN A 1 22 ? 3.314 14.760 0.330 1.00 0.00 22 ASN A O 9
ATOM 13591 N N . TRP A 1 23 ? 1.283 14.076 0.993 1.00 0.00 23 TRP A N 9
ATOM 13592 C CA . TRP A 1 23 ? 0.848 13.796 -0.367 1.00 0.00 23 TRP A CA 9
ATOM 13593 C C . TRP A 1 23 ? 0.493 15.091 -1.100 1.00 0.00 23 TRP A C 9
ATOM 13594 O O . TRP A 1 23 ? 1.022 15.362 -2.175 1.00 0.00 23 TRP A O 9
ATOM 13615 N N . HIS A 1 24 ? -0.394 15.889 -0.508 1.00 0.00 24 HIS A N 9
ATOM 13616 C CA . HIS A 1 24 ? -0.800 17.162 -1.103 1.00 0.00 24 HIS A CA 9
ATOM 13617 C C . HIS A 1 24 ? -1.834 17.869 -0.231 1.00 0.00 24 HIS A C 9
ATOM 13618 O O . HIS A 1 24 ? -2.939 18.174 -0.681 1.00 0.00 24 HIS A O 9
ATOM 13633 N N . GLY A 1 25 ? -1.468 18.126 1.017 1.00 0.00 25 GLY A N 9
ATOM 13634 C CA . GLY A 1 25 ? -2.374 18.794 1.933 1.00 0.00 25 GLY A CA 9
ATOM 13635 C C . GLY A 1 25 ? -2.721 17.932 3.129 1.00 0.00 25 GLY A C 9
ATOM 13636 O O . GLY A 1 25 ? -1.888 17.720 4.010 1.00 0.00 25 GLY A O 9
ATOM 13640 N N . GLY A 1 26 ? -3.951 17.429 3.160 1.00 0.00 26 GLY A N 9
ATOM 13641 C CA . GLY A 1 26 ? -4.375 16.591 4.255 1.00 0.00 26 GLY A CA 9
ATOM 13642 C C . GLY A 1 26 ? -4.894 15.252 3.781 1.00 0.00 26 GLY A C 9
ATOM 13643 O O . GLY A 1 26 ? -4.411 14.700 2.792 1.00 0.00 26 GLY A O 9
ATOM 13647 N N . LYS A 1 27 ? -5.877 14.732 4.494 1.00 0.00 27 LYS A N 9
ATOM 13648 C CA . LYS A 1 27 ? -6.476 13.445 4.158 1.00 0.00 27 LYS A CA 9
ATOM 13649 C C . LYS A 1 27 ? -7.717 13.605 3.282 1.00 0.00 27 LYS A C 9
ATOM 13650 O O . LYS A 1 27 ? -8.235 12.625 2.754 1.00 0.00 27 LYS A O 9
ATOM 13669 N N . ASP A 1 28 ? -8.204 14.833 3.143 1.00 0.00 28 ASP A N 9
ATOM 13670 C CA . ASP A 1 28 ? -9.402 15.091 2.344 1.00 0.00 28 ASP A CA 9
ATOM 13671 C C . ASP A 1 28 ? -9.308 14.457 0.958 1.00 0.00 28 ASP A C 9
ATOM 13672 O O . ASP A 1 28 ? -10.075 13.551 0.632 1.00 0.00 28 ASP A O 9
ATOM 13681 N N . ASN A 1 29 ? -8.376 14.934 0.142 1.00 0.00 29 ASN A N 9
ATOM 13682 C CA . ASN A 1 29 ? -8.208 14.402 -1.205 1.00 0.00 29 ASN A CA 9
ATOM 13683 C C . ASN A 1 29 ? -7.525 13.040 -1.176 1.00 0.00 29 ASN A C 9
ATOM 13684 O O . ASN A 1 29 ? -7.708 12.228 -2.084 1.00 0.00 29 ASN A O 9
ATOM 13695 N N . LEU A 1 30 ? -6.750 12.784 -0.127 1.00 0.00 30 LEU A N 9
ATOM 13696 C CA . LEU A 1 30 ? -6.064 11.508 0.007 1.00 0.00 30 LEU A CA 9
ATOM 13697 C C . LEU A 1 30 ? -7.060 10.416 0.364 1.00 0.00 30 LEU A C 9
ATOM 13698 O O . LEU A 1 30 ? -6.867 9.252 0.021 1.00 0.00 30 LEU A O 9
ATOM 13714 N N . HIS A 1 31 ? -8.133 10.798 1.055 1.00 0.00 31 HIS A N 9
ATOM 13715 C CA . HIS A 1 31 ? -9.161 9.843 1.452 1.00 0.00 31 HIS A CA 9
ATOM 13716 C C . HIS A 1 31 ? -9.561 8.969 0.273 1.00 0.00 31 HIS A C 9
ATOM 13717 O O . HIS A 1 31 ? -9.553 7.744 0.369 1.00 0.00 31 HIS A O 9
ATOM 13732 N N . ASP A 1 32 ? -9.898 9.607 -0.842 1.00 0.00 32 ASP A N 9
ATOM 13733 C CA . ASP A 1 32 ? -10.288 8.880 -2.044 1.00 0.00 32 ASP A CA 9
ATOM 13734 C C . ASP A 1 32 ? -9.120 8.066 -2.590 1.00 0.00 32 ASP A C 9
ATOM 13735 O O . ASP A 1 32 ? -9.314 7.090 -3.317 1.00 0.00 32 ASP A O 9
ATOM 13744 N N . VAL A 1 33 ? -7.907 8.472 -2.234 1.00 0.00 33 VAL A N 9
ATOM 13745 C CA . VAL A 1 33 ? -6.705 7.786 -2.680 1.00 0.00 33 VAL A CA 9
ATOM 13746 C C . VAL A 1 33 ? -6.369 6.621 -1.754 1.00 0.00 33 VAL A C 9
ATOM 13747 O O . VAL A 1 33 ? -6.381 5.466 -2.179 1.00 0.00 33 VAL A O 9
ATOM 13760 N N . ASP A 1 34 ? -6.093 6.915 -0.485 1.00 0.00 34 ASP A N 9
ATOM 13761 C CA . ASP A 1 34 ? -5.785 5.861 0.471 1.00 0.00 34 ASP A CA 9
ATOM 13762 C C . ASP A 1 34 ? -6.963 4.895 0.564 1.00 0.00 34 ASP A C 9
ATOM 13763 O O . ASP A 1 34 ? -6.783 3.718 0.876 1.00 0.00 34 ASP A O 9
ATOM 13772 N N . ASN A 1 35 ? -8.168 5.382 0.246 1.00 0.00 35 ASN A N 9
ATOM 13773 C CA . ASN A 1 35 ? -9.346 4.525 0.255 1.00 0.00 35 ASN A CA 9
ATOM 13774 C C . ASN A 1 35 ? -9.081 3.353 -0.672 1.00 0.00 35 ASN A C 9
ATOM 13775 O O . ASN A 1 35 ? -9.409 2.206 -0.365 1.00 0.00 35 ASN A O 9
ATOM 13786 N N . HIS A 1 36 ? -8.431 3.658 -1.792 1.00 0.00 36 HIS A N 9
ATOM 13787 C CA . HIS A 1 36 ? -8.054 2.642 -2.755 1.00 0.00 36 HIS A CA 9
ATOM 13788 C C . HIS A 1 36 ? -7.040 1.723 -2.097 1.00 0.00 36 HIS A C 9
ATOM 13789 O O . HIS A 1 36 ? -7.145 0.499 -2.167 1.00 0.00 36 HIS A O 9
ATOM 13804 N N . LEU A 1 37 ? -6.067 2.342 -1.429 1.00 0.00 37 LEU A N 9
ATOM 13805 C CA . LEU A 1 37 ? -5.031 1.602 -0.716 1.00 0.00 37 LEU A CA 9
ATOM 13806 C C . LEU A 1 37 ? -5.655 0.599 0.249 1.00 0.00 37 LEU A C 9
ATOM 13807 O O . LEU A 1 37 ? -5.572 -0.610 0.043 1.00 0.00 37 LEU A O 9
ATOM 13823 N N . GLN A 1 38 ? -6.274 1.115 1.310 1.00 0.00 38 GLN A N 9
ATOM 13824 C CA . GLN A 1 38 ? -6.913 0.273 2.318 1.00 0.00 38 GLN A CA 9
ATOM 13825 C C . GLN A 1 38 ? -7.767 -0.809 1.666 1.00 0.00 38 GLN A C 9
ATOM 13826 O O . GLN A 1 38 ? -7.731 -1.971 2.071 1.00 0.00 38 GLN A O 9
ATOM 13840 N N . ASN A 1 39 ? -8.526 -0.424 0.644 1.00 0.00 39 ASN A N 9
ATOM 13841 C CA . ASN A 1 39 ? -9.375 -1.371 -0.071 1.00 0.00 39 ASN A CA 9
ATOM 13842 C C . ASN A 1 39 ? -8.545 -2.547 -0.576 1.00 0.00 39 ASN A C 9
ATOM 13843 O O . ASN A 1 39 ? -9.055 -3.653 -0.757 1.00 0.00 39 ASN A O 9
ATOM 13854 N N . VAL A 1 40 ? -7.257 -2.298 -0.790 1.00 0.00 40 VAL A N 9
ATOM 13855 C CA . VAL A 1 40 ? -6.343 -3.329 -1.257 1.00 0.00 40 VAL A CA 9
ATOM 13856 C C . VAL A 1 40 ? -6.017 -4.298 -0.130 1.00 0.00 40 VAL A C 9
ATOM 13857 O O . VAL A 1 40 ? -6.239 -5.501 -0.249 1.00 0.00 40 VAL A O 9
ATOM 13870 N N . ILE A 1 41 ? -5.487 -3.760 0.964 1.00 0.00 41 ILE A N 9
ATOM 13871 C CA . ILE A 1 41 ? -5.119 -4.568 2.123 1.00 0.00 41 ILE A CA 9
ATOM 13872 C C . ILE A 1 41 ? -6.202 -5.586 2.471 1.00 0.00 41 ILE A C 9
ATOM 13873 O O . ILE A 1 41 ? -5.907 -6.702 2.893 1.00 0.00 41 ILE A O 9
ATOM 13889 N N . GLU A 1 42 ? -7.455 -5.194 2.286 1.00 0.00 42 GLU A N 9
ATOM 13890 C CA . GLU A 1 42 ? -8.578 -6.079 2.578 1.00 0.00 42 GLU A CA 9
ATOM 13891 C C . GLU A 1 42 ? -8.728 -7.135 1.498 1.00 0.00 42 GLU A C 9
ATOM 13892 O O . GLU A 1 42 ? -9.165 -8.253 1.765 1.00 0.00 42 GLU A O 9
ATOM 13904 N N . ASP A 1 43 ? -8.346 -6.784 0.282 1.00 0.00 43 ASP A N 9
ATOM 13905 C CA . ASP A 1 43 ? -8.421 -7.718 -0.825 1.00 0.00 43 ASP A CA 9
ATOM 13906 C C . ASP A 1 43 ? -7.181 -8.600 -0.843 1.00 0.00 43 ASP A C 9
ATOM 13907 O O . ASP A 1 43 ? -7.224 -9.731 -1.316 1.00 0.00 43 ASP A O 9
ATOM 13916 N N . ILE A 1 44 ? -6.076 -8.074 -0.322 1.00 0.00 44 ILE A N 9
ATOM 13917 C CA . ILE A 1 44 ? -4.828 -8.820 -0.275 1.00 0.00 44 ILE A CA 9
ATOM 13918 C C . ILE A 1 44 ? -4.737 -9.679 0.983 1.00 0.00 44 ILE A C 9
ATOM 13919 O O . ILE A 1 44 ? -4.407 -10.863 0.911 1.00 0.00 44 ILE A O 9
ATOM 13935 N N . HIS A 1 45 ? -5.024 -9.078 2.133 1.00 0.00 45 HIS A N 9
ATOM 13936 C CA . HIS A 1 45 ? -4.964 -9.795 3.404 1.00 0.00 45 HIS A CA 9
ATOM 13937 C C . HIS A 1 45 ? -6.075 -10.841 3.504 1.00 0.00 45 HIS A C 9
ATOM 13938 O O . HIS A 1 45 ? -5.932 -11.841 4.207 1.00 0.00 45 HIS A O 9
ATOM 13953 N N . ASP A 1 46 ? -7.181 -10.607 2.800 1.00 0.00 46 ASP A N 9
ATOM 13954 C CA . ASP A 1 46 ? -8.302 -11.537 2.823 1.00 0.00 46 ASP A CA 9
ATOM 13955 C C . ASP A 1 46 ? -8.105 -12.623 1.779 1.00 0.00 46 ASP A C 9
ATOM 13956 O O . ASP A 1 46 ? -8.358 -13.801 2.032 1.00 0.00 46 ASP A O 9
ATOM 13965 N N . PHE A 1 47 ? -7.642 -12.215 0.607 1.00 0.00 47 PHE A N 9
ATOM 13966 C CA . PHE A 1 47 ? -7.401 -13.161 -0.480 1.00 0.00 47 PHE A CA 9
ATOM 13967 C C . PHE A 1 47 ? -6.172 -14.020 -0.183 1.00 0.00 47 PHE A C 9
ATOM 13968 O O . PHE A 1 47 ? -6.037 -15.128 -0.702 1.00 0.00 47 PHE A O 9
ATOM 13985 N N . MET A 1 48 ? -5.282 -13.501 0.661 1.00 0.00 48 MET A N 9
ATOM 13986 C CA . MET A 1 48 ? -4.064 -14.215 1.038 1.00 0.00 48 MET A CA 9
ATOM 13987 C C . MET A 1 48 ? -4.390 -15.607 1.574 1.00 0.00 48 MET A C 9
ATOM 13988 O O . MET A 1 48 ? -3.632 -16.557 1.370 1.00 0.00 48 MET A O 9
ATOM 14002 N N . GLN A 1 49 ? -5.518 -15.717 2.267 1.00 0.00 49 GLN A N 9
ATOM 14003 C CA . GLN A 1 49 ? -5.946 -16.987 2.842 1.00 0.00 49 GLN A CA 9
ATOM 14004 C C . GLN A 1 49 ? -6.462 -17.940 1.767 1.00 0.00 49 GLN A C 9
ATOM 14005 O O . GLN A 1 49 ? -6.480 -19.156 1.965 1.00 0.00 49 GLN A O 9
ATOM 14019 N N . GLY A 1 50 ? -6.882 -17.389 0.633 1.00 0.00 50 GLY A N 9
ATOM 14020 C CA . GLY A 1 50 ? -7.391 -18.219 -0.443 1.00 0.00 50 GLY A CA 9
ATOM 14021 C C . GLY A 1 50 ? -8.503 -17.554 -1.232 1.00 0.00 50 GLY A C 9
ATOM 14022 O O . GLY A 1 50 ? -8.884 -18.035 -2.300 1.00 0.00 50 GLY A O 9
ATOM 14026 N N . GLY A 1 51 ? -9.030 -16.444 -0.715 1.00 0.00 51 GLY A N 9
ATOM 14027 C CA . GLY A 1 51 ? -10.099 -15.740 -1.402 1.00 0.00 51 GLY A CA 9
ATOM 14028 C C . GLY A 1 51 ? -9.801 -15.514 -2.874 1.00 0.00 51 GLY A C 9
ATOM 14029 O O . GLY A 1 51 ? -10.716 -15.392 -3.688 1.00 0.00 51 GLY A O 9
ATOM 14033 N N . GLY A 1 52 ? -8.517 -15.457 -3.212 1.00 0.00 52 GLY A N 9
ATOM 14034 C CA . GLY A 1 52 ? -8.121 -15.245 -4.591 1.00 0.00 52 GLY A CA 9
ATOM 14035 C C . GLY A 1 52 ? -6.754 -14.601 -4.703 1.00 0.00 52 GLY A C 9
ATOM 14036 O O . GLY A 1 52 ? -6.559 -13.673 -5.488 1.00 0.00 52 GLY A O 9
ATOM 14040 N N . SER A 1 53 ? -5.803 -15.094 -3.915 1.00 0.00 53 SER A N 9
ATOM 14041 C CA . SER A 1 53 ? -4.448 -14.558 -3.925 1.00 0.00 53 SER A CA 9
ATOM 14042 C C . SER A 1 53 ? -3.821 -14.680 -5.311 1.00 0.00 53 SER A C 9
ATOM 14043 O O . SER A 1 53 ? -2.985 -13.862 -5.698 1.00 0.00 53 SER A O 9
ATOM 14051 N N . GLY A 1 54 ? -4.236 -15.698 -6.056 1.00 0.00 54 GLY A N 9
ATOM 14052 C CA . GLY A 1 54 ? -3.706 -15.900 -7.393 1.00 0.00 54 GLY A CA 9
ATOM 14053 C C . GLY A 1 54 ? -4.524 -15.181 -8.448 1.00 0.00 54 GLY A C 9
ATOM 14054 O O . GLY A 1 54 ? -5.243 -15.813 -9.223 1.00 0.00 54 GLY A O 9
ATOM 14058 N N . GLY A 1 55 ? -4.416 -13.857 -8.478 1.00 0.00 55 GLY A N 9
ATOM 14059 C CA . GLY A 1 55 ? -5.158 -13.073 -9.448 1.00 0.00 55 GLY A CA 9
ATOM 14060 C C . GLY A 1 55 ? -5.525 -11.696 -8.926 1.00 0.00 55 GLY A C 9
ATOM 14061 O O . GLY A 1 55 ? -5.823 -10.790 -9.703 1.00 0.00 55 GLY A O 9
ATOM 14065 N N . LYS A 1 56 ? -5.506 -11.540 -7.606 1.00 0.00 56 LYS A N 9
ATOM 14066 C CA . LYS A 1 56 ? -5.838 -10.264 -6.978 1.00 0.00 56 LYS A CA 9
ATOM 14067 C C . LYS A 1 56 ? -4.606 -9.381 -6.836 1.00 0.00 56 LYS A C 9
ATOM 14068 O O . LYS A 1 56 ? -4.649 -8.192 -7.141 1.00 0.00 56 LYS A O 9
ATOM 14087 N N . LEU A 1 57 ? -3.514 -9.963 -6.363 1.00 0.00 57 LEU A N 9
ATOM 14088 C CA . LEU A 1 57 ? -2.277 -9.217 -6.167 1.00 0.00 57 LEU A CA 9
ATOM 14089 C C . LEU A 1 57 ? -1.730 -8.647 -7.474 1.00 0.00 57 LEU A C 9
ATOM 14090 O O . LEU A 1 57 ? -0.811 -7.838 -7.453 1.00 0.00 57 LEU A O 9
ATOM 14106 N N . GLN A 1 58 ? -2.281 -9.063 -8.608 1.00 0.00 58 GLN A N 9
ATOM 14107 C CA . GLN A 1 58 ? -1.808 -8.556 -9.892 1.00 0.00 58 GLN A CA 9
ATOM 14108 C C . GLN A 1 58 ? -2.507 -7.249 -10.253 1.00 0.00 58 GLN A C 9
ATOM 14109 O O . GLN A 1 58 ? -1.855 -6.255 -10.573 1.00 0.00 58 GLN A O 9
ATOM 14123 N N . GLU A 1 59 ? -3.834 -7.249 -10.188 1.00 0.00 59 GLU A N 9
ATOM 14124 C CA . GLU A 1 59 ? -4.610 -6.056 -10.497 1.00 0.00 59 GLU A CA 9
ATOM 14125 C C . GLU A 1 59 ? -4.760 -5.185 -9.257 1.00 0.00 59 GLU A C 9
ATOM 14126 O O . GLU A 1 59 ? -4.845 -3.960 -9.349 1.00 0.00 59 GLU A O 9
ATOM 14138 N N . MET A 1 60 ? -4.786 -5.829 -8.095 1.00 0.00 60 MET A N 9
ATOM 14139 C CA . MET A 1 60 ? -4.917 -5.119 -6.832 1.00 0.00 60 MET A CA 9
ATOM 14140 C C . MET A 1 60 ? -3.597 -4.465 -6.445 1.00 0.00 60 MET A C 9
ATOM 14141 O O . MET A 1 60 ? -3.581 -3.430 -5.779 1.00 0.00 60 MET A O 9
ATOM 14155 N N . MET A 1 61 ? -2.485 -5.069 -6.867 1.00 0.00 61 MET A N 9
ATOM 14156 C CA . MET A 1 61 ? -1.166 -4.521 -6.556 1.00 0.00 61 MET A CA 9
ATOM 14157 C C . MET A 1 61 ? -1.061 -3.074 -7.035 1.00 0.00 61 MET A C 9
ATOM 14158 O O . MET A 1 61 ? -0.566 -2.204 -6.320 1.00 0.00 61 MET A O 9
ATOM 14172 N N . LYS A 1 62 ? -1.530 -2.824 -8.253 1.00 0.00 62 LYS A N 9
ATOM 14173 C CA . LYS A 1 62 ? -1.487 -1.484 -8.822 1.00 0.00 62 LYS A CA 9
ATOM 14174 C C . LYS A 1 62 ? -2.408 -0.532 -8.062 1.00 0.00 62 LYS A C 9
ATOM 14175 O O . LYS A 1 62 ? -2.338 0.683 -8.241 1.00 0.00 62 LYS A O 9
ATOM 14194 N N . GLU A 1 63 ? -3.275 -1.087 -7.217 1.00 0.00 63 GLU A N 9
ATOM 14195 C CA . GLU A 1 63 ? -4.208 -0.278 -6.442 1.00 0.00 63 GLU A CA 9
ATOM 14196 C C . GLU A 1 63 ? -3.555 0.272 -5.175 1.00 0.00 63 GLU A C 9
ATOM 14197 O O . GLU A 1 63 ? -3.984 1.298 -4.647 1.00 0.00 63 GLU A O 9
ATOM 14209 N N . PHE A 1 64 ? -2.517 -0.406 -4.688 1.00 0.00 64 PHE A N 9
ATOM 14210 C CA . PHE A 1 64 ? -1.824 0.039 -3.484 1.00 0.00 64 PHE A CA 9
ATOM 14211 C C . PHE A 1 64 ? -0.730 1.041 -3.839 1.00 0.00 64 PHE A C 9
ATOM 14212 O O . PHE A 1 64 ? -0.473 1.987 -3.094 1.00 0.00 64 PHE A O 9
ATOM 14229 N N . GLN A 1 65 ? -0.094 0.826 -4.985 1.00 0.00 65 GLN A N 9
ATOM 14230 C CA . GLN A 1 65 ? 0.969 1.707 -5.450 1.00 0.00 65 GLN A CA 9
ATOM 14231 C C . GLN A 1 65 ? 0.393 2.974 -6.077 1.00 0.00 65 GLN A C 9
ATOM 14232 O O . GLN A 1 65 ? 1.004 4.041 -6.014 1.00 0.00 65 GLN A O 9
ATOM 14246 N N . GLN A 1 66 ? -0.788 2.854 -6.680 1.00 0.00 66 GLN A N 9
ATOM 14247 C CA . GLN A 1 66 ? -1.444 3.996 -7.312 1.00 0.00 66 GLN A CA 9
ATOM 14248 C C . GLN A 1 66 ? -1.683 5.103 -6.292 1.00 0.00 66 GLN A C 9
ATOM 14249 O O . GLN A 1 66 ? -1.597 6.289 -6.611 1.00 0.00 66 GLN A O 9
ATOM 14263 N N . VAL A 1 67 ? -1.973 4.703 -5.059 1.00 0.00 67 VAL A N 9
ATOM 14264 C CA . VAL A 1 67 ? -2.214 5.648 -3.976 1.00 0.00 67 VAL A CA 9
ATOM 14265 C C . VAL A 1 67 ? -1.009 6.562 -3.790 1.00 0.00 67 VAL A C 9
ATOM 14266 O O . VAL A 1 67 ? -1.148 7.776 -3.644 1.00 0.00 67 VAL A O 9
ATOM 14279 N N . LEU A 1 68 ? 0.177 5.967 -3.819 1.00 0.00 68 LEU A N 9
ATOM 14280 C CA . LEU A 1 68 ? 1.416 6.716 -3.681 1.00 0.00 68 LEU A CA 9
ATOM 14281 C C . LEU A 1 68 ? 1.674 7.564 -4.927 1.00 0.00 68 LEU A C 9
ATOM 14282 O O . LEU A 1 68 ? 2.567 8.409 -4.939 1.00 0.00 68 LEU A O 9
ATOM 14298 N N . ASP A 1 69 ? 0.870 7.345 -5.974 1.00 0.00 69 ASP A N 9
ATOM 14299 C CA . ASP A 1 69 ? 0.997 8.105 -7.212 1.00 0.00 69 ASP A CA 9
ATOM 14300 C C . ASP A 1 69 ? 0.514 9.534 -6.990 1.00 0.00 69 ASP A C 9
ATOM 14301 O O . ASP A 1 69 ? 1.271 10.489 -7.163 1.00 0.00 69 ASP A O 9
ATOM 14310 N N . GLU A 1 70 ? -0.743 9.672 -6.565 1.00 0.00 70 GLU A N 9
ATOM 14311 C CA . GLU A 1 70 ? -1.312 10.988 -6.273 1.00 0.00 70 GLU A CA 9
ATOM 14312 C C . GLU A 1 70 ? -0.403 11.714 -5.299 1.00 0.00 70 GLU A C 9
ATOM 14313 O O . GLU A 1 70 ? -0.209 12.926 -5.370 1.00 0.00 70 GLU A O 9
ATOM 14325 N N . LEU A 1 71 ? 0.133 10.926 -4.384 1.00 0.00 71 LEU A N 9
ATOM 14326 C CA . LEU A 1 71 ? 1.021 11.397 -3.342 1.00 0.00 71 LEU A CA 9
ATOM 14327 C C . LEU A 1 71 ? 2.387 11.803 -3.893 1.00 0.00 71 LEU A C 9
ATOM 14328 O O . LEU A 1 71 ? 2.745 12.980 -3.882 1.00 0.00 71 LEU A O 9
ATOM 14344 N N . ASN A 1 72 ? 3.150 10.820 -4.358 1.00 0.00 72 ASN A N 9
ATOM 14345 C CA . ASN A 1 72 ? 4.484 11.067 -4.900 1.00 0.00 72 ASN A CA 9
ATOM 14346 C C . ASN A 1 72 ? 4.483 12.202 -5.923 1.00 0.00 72 ASN A C 9
ATOM 14347 O O . ASN A 1 72 ? 5.505 12.853 -6.138 1.00 0.00 72 ASN A O 9
ATOM 14358 N N . ASN A 1 73 ? 3.338 12.430 -6.556 1.00 0.00 73 ASN A N 9
ATOM 14359 C CA . ASN A 1 73 ? 3.221 13.482 -7.560 1.00 0.00 73 ASN A CA 9
ATOM 14360 C C . ASN A 1 73 ? 2.914 14.840 -6.929 1.00 0.00 73 ASN A C 9
ATOM 14361 O O . ASN A 1 73 ? 2.703 15.823 -7.640 1.00 0.00 73 ASN A O 9
ATOM 14372 N N . HIS A 1 74 ? 2.883 14.900 -5.599 1.00 0.00 74 HIS A N 9
ATOM 14373 C CA . HIS A 1 74 ? 2.589 16.154 -4.910 1.00 0.00 74 HIS A CA 9
ATOM 14374 C C . HIS A 1 74 ? 3.254 16.234 -3.546 1.00 0.00 74 HIS A C 9
ATOM 14375 O O . HIS A 1 74 ? 2.727 16.881 -2.645 1.00 0.00 74 HIS A O 9
ATOM 14390 N N . LEU A 1 75 ? 4.428 15.618 -3.402 1.00 0.00 75 LEU A N 9
ATOM 14391 C CA . LEU A 1 75 ? 5.161 15.680 -2.140 1.00 0.00 75 LEU A CA 9
ATOM 14392 C C . LEU A 1 75 ? 5.261 17.133 -1.702 1.00 0.00 75 LEU A C 9
ATOM 14393 O O . LEU A 1 75 ? 6.249 17.815 -1.975 1.00 0.00 75 LEU A O 9
ATOM 14409 N N . GLN A 1 76 ? 4.209 17.604 -1.068 1.00 0.00 76 GLN A N 9
ATOM 14410 C CA . GLN A 1 76 ? 4.136 18.988 -0.636 1.00 0.00 76 GLN A CA 9
ATOM 14411 C C . GLN A 1 76 ? 4.823 19.195 0.710 1.00 0.00 76 GLN A C 9
ATOM 14412 O O . GLN A 1 76 ? 5.404 20.248 0.966 1.00 0.00 76 GLN A O 9
ATOM 14426 N N . GLY A 1 77 ? 4.737 18.188 1.573 1.00 0.00 77 GLY A N 9
ATOM 14427 C CA . GLY A 1 77 ? 5.342 18.286 2.889 1.00 0.00 77 GLY A CA 9
ATOM 14428 C C . GLY A 1 77 ? 6.788 17.835 2.911 1.00 0.00 77 GLY A C 9
ATOM 14429 O O . GLY A 1 77 ? 7.540 18.190 3.820 1.00 0.00 77 GLY A O 9
ATOM 14433 N N . GLY A 1 78 ? 7.183 17.050 1.915 1.00 0.00 78 GLY A N 9
ATOM 14434 C CA . GLY A 1 78 ? 8.547 16.567 1.852 1.00 0.00 78 GLY A CA 9
ATOM 14435 C C . GLY A 1 78 ? 8.616 15.073 1.616 1.00 0.00 78 GLY A C 9
ATOM 14436 O O . GLY A 1 78 ? 7.952 14.295 2.302 1.00 0.00 78 GLY A O 9
ATOM 14440 N N . LYS A 1 79 ? 9.420 14.673 0.640 1.00 0.00 79 LYS A N 9
ATOM 14441 C CA . LYS A 1 79 ? 9.581 13.263 0.300 1.00 0.00 79 LYS A CA 9
ATOM 14442 C C . LYS A 1 79 ? 9.942 12.422 1.522 1.00 0.00 79 LYS A C 9
ATOM 14443 O O . LYS A 1 79 ? 9.773 11.209 1.507 1.00 0.00 79 LYS A O 9
ATOM 14462 N N . HIS A 1 80 ? 10.441 13.059 2.576 1.00 0.00 80 HIS A N 9
ATOM 14463 C CA . HIS A 1 80 ? 10.820 12.334 3.786 1.00 0.00 80 HIS A CA 9
ATOM 14464 C C . HIS A 1 80 ? 9.713 11.381 4.232 1.00 0.00 80 HIS A C 9
ATOM 14465 O O . HIS A 1 80 ? 9.984 10.259 4.658 1.00 0.00 80 HIS A O 9
ATOM 14480 N N . THR A 1 81 ? 8.467 11.824 4.112 1.00 0.00 81 THR A N 9
ATOM 14481 C CA . THR A 1 81 ? 7.330 10.994 4.484 1.00 0.00 81 THR A CA 9
ATOM 14482 C C . THR A 1 81 ? 7.193 9.851 3.497 1.00 0.00 81 THR A C 9
ATOM 14483 O O . THR A 1 81 ? 7.524 8.706 3.803 1.00 0.00 81 THR A O 9
ATOM 14494 N N . VAL A 1 82 ? 6.713 10.179 2.304 1.00 0.00 82 VAL A N 9
ATOM 14495 C CA . VAL A 1 82 ? 6.534 9.192 1.253 1.00 0.00 82 VAL A CA 9
ATOM 14496 C C . VAL A 1 82 ? 7.774 8.329 1.097 1.00 0.00 82 VAL A C 9
ATOM 14497 O O . VAL A 1 82 ? 7.668 7.137 0.854 1.00 0.00 82 VAL A O 9
ATOM 14510 N N . HIS A 1 83 ? 8.955 8.923 1.257 1.00 0.00 83 HIS A N 9
ATOM 14511 C CA . HIS A 1 83 ? 10.192 8.165 1.139 1.00 0.00 83 HIS A CA 9
ATOM 14512 C C . HIS A 1 83 ? 10.125 6.947 2.047 1.00 0.00 83 HIS A C 9
ATOM 14513 O O . HIS A 1 83 ? 10.525 5.847 1.667 1.00 0.00 83 HIS A O 9
ATOM 14528 N N . HIS A 1 84 ? 9.586 7.155 3.242 1.00 0.00 84 HIS A N 9
ATOM 14529 C CA . HIS A 1 84 ? 9.427 6.078 4.205 1.00 0.00 84 HIS A CA 9
ATOM 14530 C C . HIS A 1 84 ? 8.252 5.186 3.818 1.00 0.00 84 HIS A C 9
ATOM 14531 O O . HIS A 1 84 ? 8.232 3.997 4.137 1.00 0.00 84 HIS A O 9
ATOM 14546 N N . ILE A 1 85 ? 7.269 5.768 3.130 1.00 0.00 85 ILE A N 9
ATOM 14547 C CA . ILE A 1 85 ? 6.089 5.019 2.708 1.00 0.00 85 ILE A CA 9
ATOM 14548 C C . ILE A 1 85 ? 6.337 4.307 1.377 1.00 0.00 85 ILE A C 9
ATOM 14549 O O . ILE A 1 85 ? 5.822 3.218 1.153 1.00 0.00 85 ILE A O 9
ATOM 14565 N N . GLU A 1 86 ? 7.139 4.914 0.508 1.00 0.00 86 GLU A N 9
ATOM 14566 C CA . GLU A 1 86 ? 7.459 4.313 -0.783 1.00 0.00 86 GLU A CA 9
ATOM 14567 C C . GLU A 1 86 ? 8.469 3.191 -0.595 1.00 0.00 86 GLU A C 9
ATOM 14568 O O . GLU A 1 86 ? 8.303 2.102 -1.140 1.00 0.00 86 GLU A O 9
ATOM 14580 N N . GLN A 1 87 ? 9.498 3.441 0.213 1.00 0.00 87 GLN A N 9
ATOM 14581 C CA . GLN A 1 87 ? 10.495 2.419 0.491 1.00 0.00 87 GLN A CA 9
ATOM 14582 C C . GLN A 1 87 ? 9.811 1.231 1.154 1.00 0.00 87 GLN A C 9
ATOM 14583 O O . GLN A 1 87 ? 10.224 0.084 0.994 1.00 0.00 87 GLN A O 9
ATOM 14597 N N . ASN A 1 88 ? 8.740 1.531 1.886 1.00 0.00 88 ASN A N 9
ATOM 14598 C CA . ASN A 1 88 ? 7.960 0.513 2.568 1.00 0.00 88 ASN A CA 9
ATOM 14599 C C . ASN A 1 88 ? 6.964 -0.117 1.602 1.00 0.00 88 ASN A C 9
ATOM 14600 O O . ASN A 1 88 ? 7.038 -1.308 1.311 1.00 0.00 88 ASN A O 9
ATOM 14611 N N . ILE A 1 89 ? 6.032 0.695 1.101 1.00 0.00 89 ILE A N 9
ATOM 14612 C CA . ILE A 1 89 ? 5.023 0.209 0.165 1.00 0.00 89 ILE A CA 9
ATOM 14613 C C . ILE A 1 89 ? 5.665 -0.472 -1.028 1.00 0.00 89 ILE A C 9
ATOM 14614 O O . ILE A 1 89 ? 5.277 -1.578 -1.403 1.00 0.00 89 ILE A O 9
ATOM 14630 N N . LYS A 1 90 ? 6.650 0.180 -1.623 1.00 0.00 90 LYS A N 9
ATOM 14631 C CA . LYS A 1 90 ? 7.325 -0.400 -2.766 1.00 0.00 90 LYS A CA 9
ATOM 14632 C C . LYS A 1 90 ? 7.977 -1.715 -2.361 1.00 0.00 90 LYS A C 9
ATOM 14633 O O . LYS A 1 90 ? 8.104 -2.634 -3.168 1.00 0.00 90 LYS A O 9
ATOM 14652 N N . GLU A 1 91 ? 8.362 -1.802 -1.091 1.00 0.00 91 GLU A N 9
ATOM 14653 C CA . GLU A 1 91 ? 8.969 -3.011 -0.552 1.00 0.00 91 GLU A CA 9
ATOM 14654 C C . GLU A 1 91 ? 7.894 -3.936 0.023 1.00 0.00 91 GLU A C 9
ATOM 14655 O O . GLU A 1 91 ? 8.188 -5.047 0.463 1.00 0.00 91 GLU A O 9
ATOM 14667 N N . ILE A 1 92 ? 6.643 -3.469 0.003 1.00 0.00 92 ILE A N 9
ATOM 14668 C CA . ILE A 1 92 ? 5.523 -4.246 0.502 1.00 0.00 92 ILE A CA 9
ATOM 14669 C C . ILE A 1 92 ? 5.128 -5.277 -0.540 1.00 0.00 92 ILE A C 9
ATOM 14670 O O . ILE A 1 92 ? 4.815 -6.421 -0.218 1.00 0.00 92 ILE A O 9
ATOM 14686 N N . PHE A 1 93 ? 5.176 -4.860 -1.800 1.00 0.00 93 PHE A N 9
ATOM 14687 C CA . PHE A 1 93 ? 4.854 -5.740 -2.908 1.00 0.00 93 PHE A CA 9
ATOM 14688 C C . PHE A 1 93 ? 5.807 -6.939 -2.927 1.00 0.00 93 PHE A C 9
ATOM 14689 O O . PHE A 1 93 ? 5.480 -7.996 -3.461 1.00 0.00 93 PHE A O 9
ATOM 14706 N N . HIS A 1 94 ? 6.998 -6.752 -2.354 1.00 0.00 94 HIS A N 9
ATOM 14707 C CA . HIS A 1 94 ? 8.008 -7.802 -2.318 1.00 0.00 94 HIS A CA 9
ATOM 14708 C C . HIS A 1 94 ? 7.482 -9.009 -1.569 1.00 0.00 94 HIS A C 9
ATOM 14709 O O . HIS A 1 94 ? 7.266 -10.069 -2.151 1.00 0.00 94 HIS A O 9
ATOM 14724 N N . HIS A 1 95 ? 7.250 -8.832 -0.277 1.00 0.00 95 HIS A N 9
ATOM 14725 C CA . HIS A 1 95 ? 6.720 -9.906 0.545 1.00 0.00 95 HIS A CA 9
ATOM 14726 C C . HIS A 1 95 ? 5.321 -10.299 0.074 1.00 0.00 95 HIS A C 9
ATOM 14727 O O . HIS A 1 95 ? 4.767 -11.303 0.521 1.00 0.00 95 HIS A O 9
ATOM 14742 N N . LEU A 1 96 ? 4.754 -9.505 -0.837 1.00 0.00 96 LEU A N 9
ATOM 14743 C CA . LEU A 1 96 ? 3.425 -9.784 -1.365 1.00 0.00 96 LEU A CA 9
ATOM 14744 C C . LEU A 1 96 ? 3.515 -10.678 -2.591 1.00 0.00 96 LEU A C 9
ATOM 14745 O O . LEU A 1 96 ? 2.980 -11.786 -2.611 1.00 0.00 96 LEU A O 9
ATOM 14761 N N . GLU A 1 97 ? 4.215 -10.192 -3.609 1.00 0.00 97 GLU A N 9
ATOM 14762 C CA . GLU A 1 97 ? 4.400 -10.951 -4.836 1.00 0.00 97 GLU A CA 9
ATOM 14763 C C . GLU A 1 97 ? 5.252 -12.188 -4.572 1.00 0.00 97 GLU A C 9
ATOM 14764 O O . GLU A 1 97 ? 5.341 -13.082 -5.414 1.00 0.00 97 GLU A O 9
ATOM 14776 N N . GLU A 1 98 ? 5.874 -12.244 -3.392 1.00 0.00 98 GLU A N 9
ATOM 14777 C CA . GLU A 1 98 ? 6.706 -13.387 -3.031 1.00 0.00 98 GLU A CA 9
ATOM 14778 C C . GLU A 1 98 ? 5.911 -14.414 -2.226 1.00 0.00 98 GLU A C 9
ATOM 14779 O O . GLU A 1 98 ? 6.459 -15.420 -1.774 1.00 0.00 98 GLU A O 9
ATOM 14791 N N . LEU A 1 99 ? 4.616 -14.157 -2.053 1.00 0.00 99 LEU A N 9
ATOM 14792 C CA . LEU A 1 99 ? 3.749 -15.061 -1.307 1.00 0.00 99 LEU A CA 9
ATOM 14793 C C . LEU A 1 99 ? 2.911 -15.909 -2.257 1.00 0.00 99 LEU A C 9
ATOM 14794 O O . LEU A 1 99 ? 2.815 -17.126 -2.102 1.00 0.00 99 LEU A O 9
ATOM 14810 N N . VAL A 1 100 ? 2.305 -15.253 -3.242 1.00 0.00 100 VAL A N 9
ATOM 14811 C CA . VAL A 1 100 ? 1.472 -15.939 -4.220 1.00 0.00 100 VAL A CA 9
ATOM 14812 C C . VAL A 1 100 ? 2.325 -16.671 -5.252 1.00 0.00 100 VAL A C 9
ATOM 14813 O O . VAL A 1 100 ? 1.949 -17.737 -5.740 1.00 0.00 100 VAL A O 9
ATOM 14826 N N . HIS A 1 101 ? 3.474 -16.091 -5.582 1.00 0.00 101 HIS A N 9
ATOM 14827 C CA . HIS A 1 101 ? 4.381 -16.689 -6.556 1.00 0.00 101 HIS A CA 9
ATOM 14828 C C . HIS A 1 101 ? 5.502 -17.455 -5.859 1.00 0.00 101 HIS A C 9
ATOM 14829 O O . HIS A 1 101 ? 6.620 -17.537 -6.367 1.00 0.00 101 HIS A O 9
ATOM 14844 N N . ARG A 1 102 ? 5.194 -18.012 -4.692 1.00 0.00 102 ARG A N 9
ATOM 14845 C CA . ARG A 1 102 ? 6.175 -18.771 -3.926 1.00 0.00 102 ARG A CA 9
ATOM 14846 C C . ARG A 1 102 ? 6.278 -20.203 -4.439 1.00 0.00 102 ARG A C 9
ATOM 14847 O O . ARG A 1 102 ? 7.416 -20.699 -4.583 1.00 0.00 102 ARG A O 9
ATOM 14869 N N . MET A 1 1 ? 0.844 -22.571 4.877 1.00 0.00 1 MET A N 10
ATOM 14870 C CA . MET A 1 1 ? -0.298 -21.700 5.262 1.00 0.00 1 MET A CA 10
ATOM 14871 C C . MET A 1 1 ? 0.005 -20.233 4.970 1.00 0.00 1 MET A C 10
ATOM 14872 O O . MET A 1 1 ? 0.775 -19.593 5.688 1.00 0.00 1 MET A O 10
ATOM 14888 N N . TYR A 1 2 ? -0.605 -19.707 3.913 1.00 0.00 2 TYR A N 10
ATOM 14889 C CA . TYR A 1 2 ? -0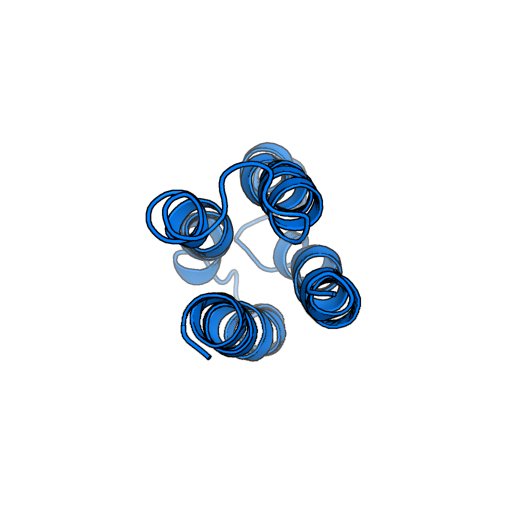.402 -18.315 3.527 1.00 0.00 2 TYR A CA 10
ATOM 14890 C C . TYR A 1 2 ? -1.457 -17.416 4.162 1.00 0.00 2 TYR A C 10
ATOM 14891 O O . TYR A 1 2 ? -2.637 -17.762 4.206 1.00 0.00 2 TYR A O 10
ATOM 14909 N N . GLY A 1 3 ? -1.025 -16.258 4.653 1.00 0.00 3 GLY A N 10
ATOM 14910 C CA . GLY A 1 3 ? -1.950 -15.329 5.276 1.00 0.00 3 GLY A CA 10
ATOM 14911 C C . GLY A 1 3 ? -1.270 -14.365 6.227 1.00 0.00 3 GLY A C 10
ATOM 14912 O O . GLY A 1 3 ? -1.793 -13.285 6.498 1.00 0.00 3 GLY A O 10
ATOM 14916 N N . LYS A 1 4 ? -0.106 -14.750 6.733 1.00 0.00 4 LYS A N 10
ATOM 14917 C CA . LYS A 1 4 ? 0.633 -13.899 7.659 1.00 0.00 4 LYS A CA 10
ATOM 14918 C C . LYS A 1 4 ? 1.242 -12.715 6.941 1.00 0.00 4 LYS A C 10
ATOM 14919 O O . LYS A 1 4 ? 1.571 -11.708 7.569 1.00 0.00 4 LYS A O 10
ATOM 14938 N N . LEU A 1 5 ? 1.362 -12.809 5.623 1.00 0.00 5 LEU A N 10
ATOM 14939 C CA . LEU A 1 5 ? 1.897 -11.701 4.856 1.00 0.00 5 LEU A CA 10
ATOM 14940 C C . LEU A 1 5 ? 1.112 -10.437 5.193 1.00 0.00 5 LEU A C 10
ATOM 14941 O O . LEU A 1 5 ? 1.597 -9.320 5.015 1.00 0.00 5 LEU A O 10
ATOM 14957 N N . ASN A 1 6 ? -0.110 -10.631 5.703 1.00 0.00 6 ASN A N 10
ATOM 14958 C CA . ASN A 1 6 ? -0.959 -9.520 6.085 1.00 0.00 6 ASN A CA 10
ATOM 14959 C C . ASN A 1 6 ? -0.306 -8.693 7.185 1.00 0.00 6 ASN A C 10
ATOM 14960 O O . ASN A 1 6 ? -0.366 -7.464 7.166 1.00 0.00 6 ASN A O 10
ATOM 14971 N N . ASP A 1 7 ? 0.330 -9.370 8.139 1.00 0.00 7 ASP A N 10
ATOM 14972 C CA . ASP A 1 7 ? 1.006 -8.682 9.234 1.00 0.00 7 ASP A CA 10
ATOM 14973 C C . ASP A 1 7 ? 1.942 -7.613 8.680 1.00 0.00 7 ASP A C 10
ATOM 14974 O O . ASP A 1 7 ? 2.198 -6.596 9.325 1.00 0.00 7 ASP A O 10
ATOM 14983 N N . LEU A 1 8 ? 2.434 -7.852 7.469 1.00 0.00 8 LEU A N 10
ATOM 14984 C CA . LEU A 1 8 ? 3.327 -6.917 6.802 1.00 0.00 8 LEU A CA 10
ATOM 14985 C C . LEU A 1 8 ? 2.515 -5.831 6.097 1.00 0.00 8 LEU A C 10
ATOM 14986 O O . LEU A 1 8 ? 2.973 -4.698 5.949 1.00 0.00 8 LEU A O 10
ATOM 15002 N N . LEU A 1 9 ? 1.302 -6.183 5.673 1.00 0.00 9 LEU A N 10
ATOM 15003 C CA . LEU A 1 9 ? 0.427 -5.235 4.994 1.00 0.00 9 LEU A CA 10
ATOM 15004 C C . LEU A 1 9 ? 0.047 -4.085 5.925 1.00 0.00 9 LEU A C 10
ATOM 15005 O O . LEU A 1 9 ? -0.184 -2.961 5.483 1.00 0.00 9 LEU A O 10
ATOM 15021 N N . GLU A 1 10 ? -0.022 -4.378 7.221 1.00 0.00 10 GLU A N 10
ATOM 15022 C CA . GLU A 1 10 ? -0.382 -3.375 8.220 1.00 0.00 10 GLU A CA 10
ATOM 15023 C C . GLU A 1 10 ? 0.519 -2.145 8.130 1.00 0.00 10 GLU A C 10
ATOM 15024 O O . GLU A 1 10 ? 0.035 -1.015 8.066 1.00 0.00 10 GLU A O 10
ATOM 15036 N N . ASP A 1 11 ? 1.829 -2.371 8.133 1.00 0.00 11 ASP A N 10
ATOM 15037 C CA . ASP A 1 11 ? 2.797 -1.277 8.058 1.00 0.00 11 ASP A CA 10
ATOM 15038 C C . ASP A 1 11 ? 2.488 -0.341 6.892 1.00 0.00 11 ASP A C 10
ATOM 15039 O O . ASP A 1 11 ? 2.435 0.878 7.057 1.00 0.00 11 ASP A O 10
ATOM 15048 N N . LEU A 1 12 ? 2.285 -0.922 5.716 1.00 0.00 12 LEU A N 10
ATOM 15049 C CA . LEU A 1 12 ? 1.981 -0.157 4.515 1.00 0.00 12 LEU A CA 10
ATOM 15050 C C . LEU A 1 12 ? 0.747 0.709 4.729 1.00 0.00 12 LEU A C 10
ATOM 15051 O O . LEU A 1 12 ? 0.810 1.932 4.634 1.00 0.00 12 LEU A O 10
ATOM 15067 N N . GLN A 1 13 ? -0.375 0.064 5.012 1.00 0.00 13 GLN A N 10
ATOM 15068 C CA . GLN A 1 13 ? -1.628 0.778 5.225 1.00 0.00 13 GLN A CA 10
ATOM 15069 C C . GLN A 1 13 ? -1.469 1.857 6.292 1.00 0.00 13 GLN A C 10
ATOM 15070 O O . GLN A 1 13 ? -2.066 2.929 6.199 1.00 0.00 13 GLN A O 10
ATOM 15084 N N . GLU A 1 14 ? -0.648 1.571 7.299 1.00 0.00 14 GLU A N 10
ATOM 15085 C CA . GLU A 1 14 ? -0.400 2.524 8.372 1.00 0.00 14 GLU A CA 10
ATOM 15086 C C . GLU A 1 14 ? 0.575 3.595 7.909 1.00 0.00 14 GLU A C 10
ATOM 15087 O O . GLU A 1 14 ? 0.566 4.718 8.412 1.00 0.00 14 GLU A O 10
ATOM 15099 N N . VAL A 1 15 ? 1.409 3.244 6.936 1.00 0.00 15 VAL A N 10
ATOM 15100 C CA . VAL A 1 15 ? 2.376 4.181 6.398 1.00 0.00 15 VAL A CA 10
ATOM 15101 C C . VAL A 1 15 ? 1.673 5.262 5.585 1.00 0.00 15 VAL A C 10
ATOM 15102 O O . VAL A 1 15 ? 2.160 6.387 5.472 1.00 0.00 15 VAL A O 10
ATOM 15115 N N . LEU A 1 16 ? 0.515 4.912 5.028 1.00 0.00 16 LEU A N 10
ATOM 15116 C CA . LEU A 1 16 ? -0.263 5.853 4.236 1.00 0.00 16 LEU A CA 10
ATOM 15117 C C . LEU A 1 16 ? -0.674 7.047 5.087 1.00 0.00 16 LEU A C 10
ATOM 15118 O O . LEU A 1 16 ? -0.705 8.182 4.610 1.00 0.00 16 LEU A O 10
ATOM 15134 N N . LYS A 1 17 ? -0.982 6.789 6.356 1.00 0.00 17 LYS A N 10
ATOM 15135 C CA . LYS A 1 17 ? -1.379 7.852 7.271 1.00 0.00 17 LYS A CA 10
ATOM 15136 C C . LYS A 1 17 ? -0.395 9.011 7.185 1.00 0.00 17 LYS A C 10
ATOM 15137 O O . LYS A 1 17 ? -0.786 10.178 7.180 1.00 0.00 17 LYS A O 10
ATOM 15156 N N . ASN A 1 18 ? 0.884 8.674 7.088 1.00 0.00 18 ASN A N 10
ATOM 15157 C CA . ASN A 1 18 ? 1.928 9.683 6.967 1.00 0.00 18 ASN A CA 10
ATOM 15158 C C . ASN A 1 18 ? 1.838 10.346 5.601 1.00 0.00 18 ASN A C 10
ATOM 15159 O O . ASN A 1 18 ? 2.027 11.554 5.459 1.00 0.00 18 ASN A O 10
ATOM 15170 N N . LEU A 1 19 ? 1.549 9.526 4.602 1.00 0.00 19 LEU A N 10
ATOM 15171 C CA . LEU A 1 19 ? 1.429 9.979 3.226 1.00 0.00 19 LEU A CA 10
ATOM 15172 C C . LEU A 1 19 ? 0.404 11.103 3.085 1.00 0.00 19 LEU A C 10
ATOM 15173 O O . LEU A 1 19 ? 0.706 12.156 2.527 1.00 0.00 19 LEU A O 10
ATOM 15189 N N . HIS A 1 20 ? -0.811 10.868 3.571 1.00 0.00 20 HIS A N 10
ATOM 15190 C CA . HIS A 1 20 ? -1.880 11.856 3.461 1.00 0.00 20 HIS A CA 10
ATOM 15191 C C . HIS A 1 20 ? -1.490 13.215 4.017 1.00 0.00 20 HIS A C 10
ATOM 15192 O O . HIS A 1 20 ? -2.162 14.211 3.749 1.00 0.00 20 HIS A O 10
ATOM 15207 N N . LYS A 1 21 ? -0.416 13.271 4.790 1.00 0.00 21 LYS A N 10
ATOM 15208 C CA . LYS A 1 21 ? 0.010 14.535 5.357 1.00 0.00 21 LYS A CA 10
ATOM 15209 C C . LYS A 1 21 ? 1.037 15.233 4.470 1.00 0.00 21 LYS A C 10
ATOM 15210 O O . LYS A 1 21 ? 1.189 16.452 4.526 1.00 0.00 21 LYS A O 10
ATOM 15229 N N . ASN A 1 22 ? 1.743 14.462 3.654 1.00 0.00 22 ASN A N 10
ATOM 15230 C CA . ASN A 1 22 ? 2.750 15.030 2.769 1.00 0.00 22 ASN A CA 10
ATOM 15231 C C . ASN A 1 22 ? 2.574 14.523 1.342 1.00 0.00 22 ASN A C 10
ATOM 15232 O O . ASN A 1 22 ? 3.537 14.434 0.581 1.00 0.00 22 ASN A O 10
ATOM 15243 N N . TRP A 1 23 ? 1.336 14.197 0.983 1.00 0.00 23 TRP A N 10
ATOM 15244 C CA . TRP A 1 23 ? 1.035 13.707 -0.355 1.00 0.00 23 TRP A CA 10
ATOM 15245 C C . TRP A 1 23 ? 0.722 14.868 -1.299 1.00 0.00 23 TRP A C 10
ATOM 15246 O O . TRP A 1 23 ? 1.006 14.802 -2.496 1.00 0.00 23 TRP A O 10
ATOM 15267 N N . HIS A 1 24 ? 0.138 15.928 -0.749 1.00 0.00 24 HIS A N 10
ATOM 15268 C CA . HIS A 1 24 ? -0.215 17.107 -1.533 1.00 0.00 24 HIS A CA 10
ATOM 15269 C C . HIS A 1 24 ? -0.821 18.184 -0.641 1.00 0.00 24 HIS A C 10
ATOM 15270 O O . HIS A 1 24 ? -0.379 19.333 -0.649 1.00 0.00 24 HIS A O 10
ATOM 15285 N N . GLY A 1 25 ? -1.837 17.805 0.127 1.00 0.00 25 GLY A N 10
ATOM 15286 C CA . GLY A 1 25 ? -2.488 18.754 1.011 1.00 0.00 25 GLY A CA 10
ATOM 15287 C C . GLY A 1 25 ? -3.789 18.234 1.587 1.00 0.00 25 GLY A C 10
ATOM 15288 O O . GLY A 1 25 ? -4.723 17.922 0.848 1.00 0.00 25 GLY A O 10
ATOM 15292 N N . GLY A 1 26 ? -3.852 18.152 2.912 1.00 0.00 26 GLY A N 10
ATOM 15293 C CA . GLY A 1 26 ? -5.053 17.678 3.572 1.00 0.00 26 GLY A CA 10
ATOM 15294 C C . GLY A 1 26 ? -5.401 16.250 3.205 1.00 0.00 26 GLY A C 10
ATOM 15295 O O . GLY A 1 26 ? -5.482 15.904 2.028 1.00 0.00 26 GLY A O 10
ATOM 15299 N N . LYS A 1 27 ? -5.616 15.422 4.221 1.00 0.00 27 LYS A N 10
ATOM 15300 C CA . LYS A 1 27 ? -5.967 14.022 4.004 1.00 0.00 27 LYS A CA 10
ATOM 15301 C C . LYS A 1 27 ? -7.318 13.901 3.298 1.00 0.00 27 LYS A C 10
ATOM 15302 O O . LYS A 1 27 ? -7.654 12.844 2.766 1.00 0.00 27 LYS A O 10
ATOM 15321 N N . ASP A 1 28 ? -8.090 14.989 3.300 1.00 0.00 28 ASP A N 10
ATOM 15322 C CA . ASP A 1 28 ? -9.404 15.003 2.662 1.00 0.00 28 ASP A CA 10
ATOM 15323 C C . ASP A 1 28 ? -9.363 14.349 1.283 1.00 0.00 28 ASP A C 10
ATOM 15324 O O . ASP A 1 28 ? -10.188 13.491 0.971 1.00 0.00 28 ASP A O 10
ATOM 15333 N N . ASN A 1 29 ? -8.395 14.750 0.464 1.00 0.00 29 ASN A N 10
ATOM 15334 C CA . ASN A 1 29 ? -8.259 14.187 -0.872 1.00 0.00 29 ASN A CA 10
ATOM 15335 C C . ASN A 1 29 ? -7.618 12.806 -0.806 1.00 0.00 29 ASN A C 10
ATOM 15336 O O . ASN A 1 29 ? -8.021 11.892 -1.526 1.00 0.00 29 ASN A O 10
ATOM 15347 N N . LEU A 1 30 ? -6.630 12.650 0.072 1.00 0.00 30 LEU A N 10
ATOM 15348 C CA . LEU A 1 30 ? -5.960 11.366 0.233 1.00 0.00 30 LEU A CA 10
ATOM 15349 C C . LEU A 1 30 ? -6.966 10.304 0.651 1.00 0.00 30 LEU A C 10
ATOM 15350 O O . LEU A 1 30 ? -6.796 9.124 0.353 1.00 0.00 30 LEU A O 10
ATOM 15366 N N . HIS A 1 31 ? -8.025 10.731 1.337 1.00 0.00 31 HIS A N 10
ATOM 15367 C CA . HIS A 1 31 ? -9.064 9.813 1.786 1.00 0.00 31 HIS A CA 10
ATOM 15368 C C . HIS A 1 31 ? -9.467 8.876 0.654 1.00 0.00 31 HIS A C 10
ATOM 15369 O O . HIS A 1 31 ? -9.348 7.659 0.771 1.00 0.00 31 HIS A O 10
ATOM 15384 N N . ASP A 1 32 ? -9.926 9.456 -0.449 1.00 0.00 32 ASP A N 10
ATOM 15385 C CA . ASP A 1 32 ? -10.329 8.674 -1.612 1.00 0.00 32 ASP A CA 10
ATOM 15386 C C . ASP A 1 32 ? -9.162 7.839 -2.133 1.00 0.00 32 ASP A C 10
ATOM 15387 O O . ASP A 1 32 ? -9.358 6.835 -2.820 1.00 0.00 32 ASP A O 10
ATOM 15396 N N . VAL A 1 33 ? -7.951 8.263 -1.796 1.00 0.00 33 VAL A N 10
ATOM 15397 C CA . VAL A 1 33 ? -6.742 7.569 -2.215 1.00 0.00 33 VAL A CA 10
ATOM 15398 C C . VAL A 1 33 ? -6.431 6.407 -1.278 1.00 0.00 33 VAL A C 10
ATOM 15399 O O . VAL A 1 33 ? -6.482 5.245 -1.681 1.00 0.00 33 VAL A O 10
ATOM 15412 N N . ASP A 1 34 ? -6.121 6.721 -0.023 1.00 0.00 34 ASP A N 10
ATOM 15413 C CA . ASP A 1 34 ? -5.821 5.686 0.954 1.00 0.00 34 ASP A CA 10
ATOM 15414 C C . ASP A 1 34 ? -7.039 4.782 1.133 1.00 0.00 34 ASP A C 10
ATOM 15415 O O . ASP A 1 34 ? -6.902 3.609 1.480 1.00 0.00 34 ASP A O 10
ATOM 15424 N N . ASN A 1 35 ? -8.232 5.318 0.846 1.00 0.00 35 ASN A N 10
ATOM 15425 C CA . ASN A 1 35 ? -9.451 4.523 0.933 1.00 0.00 35 ASN A CA 10
ATOM 15426 C C . ASN A 1 35 ? -9.305 3.339 -0.007 1.00 0.00 35 ASN A C 10
ATOM 15427 O O . ASN A 1 35 ? -9.638 2.205 0.336 1.00 0.00 35 ASN A O 10
ATOM 15438 N N . HIS A 1 36 ? -8.745 3.617 -1.182 1.00 0.00 36 HIS A N 10
ATOM 15439 C CA . HIS A 1 36 ? -8.481 2.583 -2.165 1.00 0.00 36 HIS A CA 10
ATOM 15440 C C . HIS A 1 36 ? -7.450 1.640 -1.578 1.00 0.00 36 HIS A C 10
ATOM 15441 O O . HIS A 1 36 ? -7.608 0.420 -1.604 1.00 0.00 36 HIS A O 10
ATOM 15456 N N . LEU A 1 37 ? -6.399 2.237 -1.016 1.00 0.00 37 LEU A N 10
ATOM 15457 C CA . LEU A 1 37 ? -5.330 1.477 -0.376 1.00 0.00 37 LEU A CA 10
ATOM 15458 C C . LEU A 1 37 ? -5.897 0.483 0.636 1.00 0.00 37 LEU A C 10
ATOM 15459 O O . LEU A 1 37 ? -5.825 -0.728 0.439 1.00 0.00 37 LEU A O 10
ATOM 15475 N N . GLN A 1 38 ? -6.449 1.010 1.726 1.00 0.00 38 GLN A N 10
ATOM 15476 C CA . GLN A 1 38 ? -7.023 0.175 2.779 1.00 0.00 38 GLN A CA 10
ATOM 15477 C C . GLN A 1 38 ? -7.918 -0.913 2.192 1.00 0.00 38 GLN A C 10
ATOM 15478 O O . GLN A 1 38 ? -7.878 -2.064 2.625 1.00 0.00 38 GLN A O 10
ATOM 15492 N N . ASN A 1 39 ? -8.715 -0.544 1.193 1.00 0.00 39 ASN A N 10
ATOM 15493 C CA . ASN A 1 39 ? -9.607 -1.497 0.542 1.00 0.00 39 ASN A CA 10
ATOM 15494 C C . ASN A 1 39 ? -8.804 -2.647 -0.057 1.00 0.00 39 ASN A C 10
ATOM 15495 O O . ASN A 1 39 ? -9.307 -3.760 -0.206 1.00 0.00 39 ASN A O 10
ATOM 15506 N N . VAL A 1 40 ? -7.548 -2.368 -0.390 1.00 0.00 40 VAL A N 10
ATOM 15507 C CA . VAL A 1 40 ? -6.665 -3.374 -0.960 1.00 0.00 40 VAL A CA 10
ATOM 15508 C C . VAL A 1 40 ? -6.280 -4.404 0.097 1.00 0.00 40 VAL A C 10
ATOM 15509 O O . VAL A 1 40 ? -6.439 -5.607 -0.105 1.00 0.00 40 VAL A O 10
ATOM 15522 N N . ILE A 1 41 ? -5.775 -3.917 1.229 1.00 0.00 41 ILE A N 10
ATOM 15523 C CA . ILE A 1 41 ? -5.362 -4.785 2.331 1.00 0.00 41 ILE A CA 10
ATOM 15524 C C . ILE A 1 41 ? -6.414 -5.856 2.627 1.00 0.00 41 ILE A C 10
ATOM 15525 O O . ILE A 1 41 ? -6.075 -7.000 2.927 1.00 0.00 41 ILE A O 10
ATOM 15541 N N . GLU A 1 42 ? -7.686 -5.483 2.545 1.00 0.00 42 GLU A N 10
ATOM 15542 C CA . GLU A 1 42 ? -8.770 -6.425 2.809 1.00 0.00 42 GLU A CA 10
ATOM 15543 C C . GLU A 1 42 ? -8.908 -7.419 1.673 1.00 0.00 42 GLU A C 10
ATOM 15544 O O . GLU A 1 42 ? -9.323 -8.558 1.881 1.00 0.00 42 GLU A O 10
ATOM 15556 N N . ASP A 1 43 ? -8.539 -6.995 0.477 1.00 0.00 43 ASP A N 10
ATOM 15557 C CA . ASP A 1 43 ? -8.605 -7.870 -0.674 1.00 0.00 43 ASP A CA 10
ATOM 15558 C C . ASP A 1 43 ? -7.350 -8.725 -0.743 1.00 0.00 43 ASP A C 10
ATOM 15559 O O . ASP A 1 43 ? -7.381 -9.838 -1.255 1.00 0.00 43 ASP A O 10
ATOM 15568 N N . ILE A 1 44 ? -6.249 -8.196 -0.214 1.00 0.00 44 ILE A N 10
ATOM 15569 C CA . ILE A 1 44 ? -4.982 -8.915 -0.210 1.00 0.00 44 ILE A CA 10
ATOM 15570 C C . ILE A 1 44 ? -4.865 -9.826 1.007 1.00 0.00 44 ILE A C 10
ATOM 15571 O O . ILE A 1 44 ? -4.587 -11.017 0.875 1.00 0.00 44 ILE A O 10
ATOM 15587 N N . HIS A 1 45 ? -5.077 -9.262 2.191 1.00 0.00 45 HIS A N 10
ATOM 15588 C CA . HIS A 1 45 ? -4.990 -10.038 3.421 1.00 0.00 45 HIS A CA 10
ATOM 15589 C C . HIS A 1 45 ? -6.057 -11.132 3.447 1.00 0.00 45 HIS A C 10
ATOM 15590 O O . HIS A 1 45 ? -5.878 -12.168 4.088 1.00 0.00 45 HIS A O 10
ATOM 15605 N N . ASP A 1 46 ? -7.164 -10.902 2.741 1.00 0.00 46 ASP A N 10
ATOM 15606 C CA . ASP A 1 46 ? -8.242 -11.880 2.686 1.00 0.00 46 ASP A CA 10
ATOM 15607 C C . ASP A 1 46 ? -7.980 -12.880 1.574 1.00 0.00 46 ASP A C 10
ATOM 15608 O O . ASP A 1 46 ? -8.276 -14.068 1.706 1.00 0.00 46 ASP A O 10
ATOM 15617 N N . PHE A 1 47 ? -7.420 -12.388 0.476 1.00 0.00 47 PHE A N 10
ATOM 15618 C CA . PHE A 1 47 ? -7.113 -13.248 -0.668 1.00 0.00 47 PHE A CA 10
ATOM 15619 C C . PHE A 1 47 ? -5.898 -14.128 -0.389 1.00 0.00 47 PHE A C 10
ATOM 15620 O O . PHE A 1 47 ? -5.889 -15.311 -0.728 1.00 0.00 47 PHE A O 10
ATOM 15637 N N . MET A 1 48 ? -4.873 -13.545 0.226 1.00 0.00 48 MET A N 10
ATOM 15638 C CA . MET A 1 48 ? -3.651 -14.280 0.543 1.00 0.00 48 MET A CA 10
ATOM 15639 C C . MET A 1 48 ? -3.960 -15.575 1.293 1.00 0.00 48 MET A C 10
ATOM 15640 O O . MET A 1 48 ? -3.172 -16.520 1.264 1.00 0.00 48 MET A O 10
ATOM 15654 N N . GLN A 1 49 ? -5.109 -15.613 1.962 1.00 0.00 49 GLN A N 10
ATOM 15655 C CA . GLN A 1 49 ? -5.511 -16.796 2.714 1.00 0.00 49 GLN A CA 10
ATOM 15656 C C . GLN A 1 49 ? -6.294 -17.777 1.840 1.00 0.00 49 GLN A C 10
ATOM 15657 O O . GLN A 1 49 ? -6.857 -18.750 2.342 1.00 0.00 49 GLN A O 10
ATOM 15671 N N . GLY A 1 50 ? -6.326 -17.522 0.534 1.00 0.00 50 GLY A N 10
ATOM 15672 C CA . GLY A 1 50 ? -7.041 -18.402 -0.375 1.00 0.00 50 GLY A CA 10
ATOM 15673 C C . GLY A 1 50 ? -8.279 -17.759 -0.971 1.00 0.00 50 GLY A C 10
ATOM 15674 O O . GLY A 1 50 ? -9.177 -18.454 -1.445 1.00 0.00 50 GLY A O 10
ATOM 15678 N N . GLY A 1 51 ? -8.331 -16.430 -0.950 1.00 0.00 51 GLY A N 10
ATOM 15679 C CA . GLY A 1 51 ? -9.476 -15.727 -1.498 1.00 0.00 51 GLY A CA 10
ATOM 15680 C C . GLY A 1 51 ? -9.250 -15.262 -2.924 1.00 0.00 51 GLY A C 10
ATOM 15681 O O . GLY A 1 51 ? -9.848 -14.281 -3.365 1.00 0.00 51 GLY A O 10
ATOM 15685 N N . GLY A 1 52 ? -8.386 -15.969 -3.648 1.00 0.00 52 GLY A N 10
ATOM 15686 C CA . GLY A 1 52 ? -8.102 -15.606 -5.026 1.00 0.00 52 GLY A CA 10
ATOM 15687 C C . GLY A 1 52 ? -6.822 -14.807 -5.166 1.00 0.00 52 GLY A C 10
ATOM 15688 O O . GLY A 1 52 ? -6.692 -13.984 -6.073 1.00 0.00 52 GLY A O 10
ATOM 15692 N N . SER A 1 53 ? -5.873 -15.051 -4.268 1.00 0.00 53 SER A N 10
ATOM 15693 C CA . SER A 1 53 ? -4.594 -14.348 -4.290 1.00 0.00 53 SER A CA 10
ATOM 15694 C C . SER A 1 53 ? -3.777 -14.708 -5.533 1.00 0.00 53 SER A C 10
ATOM 15695 O O . SER A 1 53 ? -2.787 -14.045 -5.843 1.00 0.00 53 SER A O 10
ATOM 15703 N N . GLY A 1 54 ? -4.191 -15.756 -6.239 1.00 0.00 54 GLY A N 10
ATOM 15704 C CA . GLY A 1 54 ? -3.475 -16.173 -7.432 1.00 0.00 54 GLY A CA 10
ATOM 15705 C C . GLY A 1 54 ? -3.877 -15.381 -8.662 1.00 0.00 54 GLY A C 10
ATOM 15706 O O . GLY A 1 54 ? -4.545 -15.904 -9.554 1.00 0.00 54 GLY A O 10
ATOM 15710 N N . GLY A 1 55 ? -3.465 -14.117 -8.712 1.00 0.00 55 GLY A N 10
ATOM 15711 C CA . GLY A 1 55 ? -3.793 -13.274 -9.849 1.00 0.00 55 GLY A CA 10
ATOM 15712 C C . GLY A 1 55 ? -4.357 -11.924 -9.438 1.00 0.00 55 GLY A C 10
ATOM 15713 O O . GLY A 1 55 ? -4.528 -11.038 -10.273 1.00 0.00 55 GLY A O 10
ATOM 15717 N N . LYS A 1 56 ? -4.653 -11.772 -8.153 1.00 0.00 56 LYS A N 10
ATOM 15718 C CA . LYS A 1 56 ? -5.206 -10.526 -7.632 1.00 0.00 56 LYS A CA 10
ATOM 15719 C C . LYS A 1 56 ? -4.103 -9.560 -7.223 1.00 0.00 56 LYS A C 10
ATOM 15720 O O . LYS A 1 56 ? -4.254 -8.345 -7.349 1.00 0.00 56 LYS A O 10
ATOM 15739 N N . LEU A 1 57 ? -3.002 -10.099 -6.719 1.00 0.00 57 LEU A N 10
ATOM 15740 C CA . LEU A 1 57 ? -1.889 -9.270 -6.278 1.00 0.00 57 LEU A CA 10
ATOM 15741 C C . LEU A 1 57 ? -1.239 -8.522 -7.439 1.00 0.00 57 LEU A C 10
ATOM 15742 O O . LEU A 1 57 ? -0.426 -7.632 -7.221 1.00 0.00 57 LEU A O 10
ATOM 15758 N N . GLN A 1 58 ? -1.580 -8.880 -8.672 1.00 0.00 58 GLN A N 10
ATOM 15759 C CA . GLN A 1 58 ? -0.994 -8.210 -9.828 1.00 0.00 58 GLN A CA 10
ATOM 15760 C C . GLN A 1 58 ? -1.775 -6.953 -10.203 1.00 0.00 58 GLN A C 10
ATOM 15761 O O . GLN A 1 58 ? -1.192 -5.883 -10.379 1.00 0.00 58 GLN A O 10
ATOM 15775 N N . GLU A 1 59 ? -3.091 -7.084 -10.327 1.00 0.00 59 GLU A N 10
ATOM 15776 C CA . GLU A 1 59 ? -3.935 -5.951 -10.684 1.00 0.00 59 GLU A CA 10
ATOM 15777 C C . GLU A 1 59 ? -4.319 -5.153 -9.447 1.00 0.00 59 GLU A C 10
ATOM 15778 O O . GLU A 1 59 ? -4.507 -3.939 -9.513 1.00 0.00 59 GLU A O 10
ATOM 15790 N N . MET A 1 60 ? -4.432 -5.840 -8.317 1.00 0.00 60 MET A N 10
ATOM 15791 C CA . MET A 1 60 ? -4.789 -5.185 -7.069 1.00 0.00 60 MET A CA 10
ATOM 15792 C C . MET A 1 60 ? -3.590 -4.462 -6.473 1.00 0.00 60 MET A C 10
ATOM 15793 O O . MET A 1 60 ? -3.741 -3.418 -5.839 1.00 0.00 60 MET A O 10
ATOM 15807 N N . MET A 1 61 ? -2.394 -5.014 -6.677 1.00 0.00 61 MET A N 10
ATOM 15808 C CA . MET A 1 61 ? -1.184 -4.390 -6.145 1.00 0.00 61 MET A CA 10
ATOM 15809 C C . MET A 1 61 ? -1.072 -2.946 -6.622 1.00 0.00 61 MET A C 10
ATOM 15810 O O . MET A 1 61 ? -0.671 -2.061 -5.867 1.00 0.00 61 MET A O 10
ATOM 15824 N N . LYS A 1 62 ? -1.436 -2.714 -7.878 1.00 0.00 62 LYS A N 10
ATOM 15825 C CA . LYS A 1 62 ? -1.382 -1.376 -8.449 1.00 0.00 62 LYS A CA 10
ATOM 15826 C C . LYS A 1 62 ? -2.346 -0.436 -7.730 1.00 0.00 62 LYS A C 10
ATOM 15827 O O . LYS A 1 62 ? -2.233 0.784 -7.844 1.00 0.00 62 LYS A O 10
ATOM 15846 N N . GLU A 1 63 ? -3.298 -1.006 -6.995 1.00 0.00 63 GLU A N 10
ATOM 15847 C CA . GLU A 1 63 ? -4.279 -0.206 -6.271 1.00 0.00 63 GLU A CA 10
ATOM 15848 C C . GLU A 1 63 ? -3.703 0.358 -4.975 1.00 0.00 63 GLU A C 10
ATOM 15849 O O . GLU A 1 63 ? -4.087 1.447 -4.546 1.00 0.00 63 GLU A O 10
ATOM 15861 N N . PHE A 1 64 ? -2.776 -0.369 -4.354 1.00 0.00 64 PHE A N 10
ATOM 15862 C CA . PHE A 1 64 ? -2.163 0.096 -3.123 1.00 0.00 64 PHE A CA 10
ATOM 15863 C C . PHE A 1 64 ? -0.959 0.976 -3.451 1.00 0.00 64 PHE A C 10
ATOM 15864 O O . PHE A 1 64 ? -0.572 1.844 -2.669 1.00 0.00 64 PHE A O 10
ATOM 15881 N N . GLN A 1 65 ? -0.394 0.760 -4.635 1.00 0.00 65 GLN A N 10
ATOM 15882 C CA . GLN A 1 65 ? 0.740 1.545 -5.102 1.00 0.00 65 GLN A CA 10
ATOM 15883 C C . GLN A 1 65 ? 0.255 2.855 -5.719 1.00 0.00 65 GLN A C 10
ATOM 15884 O O . GLN A 1 65 ? 0.924 3.884 -5.627 1.00 0.00 65 GLN A O 10
ATOM 15898 N N . GLN A 1 66 ? -0.918 2.802 -6.351 1.00 0.00 66 GLN A N 10
ATOM 15899 C CA . GLN A 1 66 ? -1.508 3.978 -6.990 1.00 0.00 66 GLN A CA 10
ATOM 15900 C C . GLN A 1 66 ? -1.645 5.126 -5.996 1.00 0.00 66 GLN A C 10
ATOM 15901 O O . GLN A 1 66 ? -1.422 6.286 -6.340 1.00 0.00 66 GLN A O 10
ATOM 15915 N N . VAL A 1 67 ? -2.003 4.795 -4.761 1.00 0.00 67 VAL A N 10
ATOM 15916 C CA . VAL A 1 67 ? -2.155 5.798 -3.712 1.00 0.00 67 VAL A CA 10
ATOM 15917 C C . VAL A 1 67 ? -0.907 6.672 -3.631 1.00 0.00 67 VAL A C 10
ATOM 15918 O O . VAL A 1 67 ? -0.993 7.896 -3.535 1.00 0.00 67 VAL A O 10
ATOM 15931 N N . LEU A 1 68 ? 0.252 6.027 -3.684 1.00 0.00 68 LEU A N 10
ATOM 15932 C CA . LEU A 1 68 ? 1.524 6.731 -3.633 1.00 0.00 68 LEU A CA 10
ATOM 15933 C C . LEU A 1 68 ? 1.745 7.558 -4.903 1.00 0.00 68 LEU A C 10
ATOM 15934 O O . LEU A 1 68 ? 2.691 8.338 -4.983 1.00 0.00 68 LEU A O 10
ATOM 15950 N N . ASP A 1 69 ? 0.849 7.405 -5.885 1.00 0.00 69 ASP A N 10
ATOM 15951 C CA . ASP A 1 69 ? 0.934 8.166 -7.128 1.00 0.00 69 ASP A CA 10
ATOM 15952 C C . ASP A 1 69 ? 0.465 9.594 -6.873 1.00 0.00 69 ASP A C 10
ATOM 15953 O O . ASP A 1 69 ? 1.231 10.545 -7.024 1.00 0.00 69 ASP A O 10
ATOM 15962 N N . GLU A 1 70 ? -0.790 9.731 -6.433 1.00 0.00 70 GLU A N 10
ATOM 15963 C CA . GLU A 1 70 ? -1.349 11.042 -6.096 1.00 0.00 70 GLU A CA 10
ATOM 15964 C C . GLU A 1 70 ? -0.364 11.772 -5.206 1.00 0.00 70 GLU A C 10
ATOM 15965 O O . GLU A 1 70 ? -0.133 12.975 -5.326 1.00 0.00 70 GLU A O 10
ATOM 15977 N N . LEU A 1 71 ? 0.195 10.986 -4.306 1.00 0.00 71 LEU A N 10
ATOM 15978 C CA . LEU A 1 71 ? 1.160 11.433 -3.327 1.00 0.00 71 LEU A CA 10
ATOM 15979 C C . LEU A 1 71 ? 2.506 11.772 -3.963 1.00 0.00 71 LEU A C 10
ATOM 15980 O O . LEU A 1 71 ? 2.912 12.933 -3.992 1.00 0.00 71 LEU A O 10
ATOM 15996 N N . ASN A 1 72 ? 3.199 10.753 -4.460 1.00 0.00 72 ASN A N 10
ATOM 15997 C CA . ASN A 1 72 ? 4.506 10.942 -5.084 1.00 0.00 72 ASN A CA 10
ATOM 15998 C C . ASN A 1 72 ? 4.461 12.037 -6.148 1.00 0.00 72 ASN A C 10
ATOM 15999 O O . ASN A 1 72 ? 5.472 12.675 -6.438 1.00 0.00 72 ASN A O 10
ATOM 16010 N N . ASN A 1 73 ? 3.281 12.252 -6.721 1.00 0.00 73 ASN A N 10
ATOM 16011 C CA . ASN A 1 73 ? 3.110 13.274 -7.746 1.00 0.00 73 ASN A CA 10
ATOM 16012 C C . ASN A 1 73 ? 2.781 14.631 -7.126 1.00 0.00 73 ASN A C 10
ATOM 16013 O O . ASN A 1 73 ? 2.435 15.576 -7.835 1.00 0.00 73 ASN A O 10
ATOM 16024 N N . HIS A 1 74 ? 2.887 14.727 -5.801 1.00 0.00 74 HIS A N 10
ATOM 16025 C CA . HIS A 1 74 ? 2.592 15.974 -5.105 1.00 0.00 74 HIS A CA 10
ATOM 16026 C C . HIS A 1 74 ? 3.253 16.025 -3.737 1.00 0.00 74 HIS A C 10
ATOM 16027 O O . HIS A 1 74 ? 2.700 16.596 -2.799 1.00 0.00 74 HIS A O 10
ATOM 16042 N N . LEU A 1 75 ? 4.454 15.458 -3.632 1.00 0.00 75 LEU A N 10
ATOM 16043 C CA . LEU A 1 75 ? 5.195 15.484 -2.374 1.00 0.00 75 LEU A CA 10
ATOM 16044 C C . LEU A 1 75 ? 5.328 16.928 -1.912 1.00 0.00 75 LEU A C 10
ATOM 16045 O O . LEU A 1 75 ? 6.287 17.616 -2.261 1.00 0.00 75 LEU A O 10
ATOM 16061 N N . GLN A 1 76 ? 4.341 17.388 -1.159 1.00 0.00 76 GLN A N 10
ATOM 16062 C CA . GLN A 1 76 ? 4.319 18.761 -0.679 1.00 0.00 76 GLN A CA 10
ATOM 16063 C C . GLN A 1 76 ? 5.489 19.041 0.260 1.00 0.00 76 GLN A C 10
ATOM 16064 O O . GLN A 1 76 ? 5.303 19.231 1.462 1.00 0.00 76 GLN A O 10
ATOM 16078 N N . GLY A 1 77 ? 6.694 19.065 -0.295 1.00 0.00 77 GLY A N 10
ATOM 16079 C CA . GLY A 1 77 ? 7.878 19.323 0.504 1.00 0.00 77 GLY A CA 10
ATOM 16080 C C . GLY A 1 77 ? 8.031 18.337 1.645 1.00 0.00 77 GLY A C 10
ATOM 16081 O O . GLY A 1 77 ? 8.573 18.676 2.698 1.00 0.00 77 GLY A O 10
ATOM 16085 N N . GLY A 1 78 ? 7.553 17.115 1.437 1.00 0.00 78 GLY A N 10
ATOM 16086 C CA . GLY A 1 78 ? 7.648 16.097 2.464 1.00 0.00 78 GLY A CA 10
ATOM 16087 C C . GLY A 1 78 ? 8.211 14.791 1.939 1.00 0.00 78 GLY A C 10
ATOM 16088 O O . GLY A 1 78 ? 7.760 13.714 2.321 1.00 0.00 78 GLY A O 10
ATOM 16092 N N . LYS A 1 79 ? 9.203 14.888 1.058 1.00 0.00 79 LYS A N 10
ATOM 16093 C CA . LYS A 1 79 ? 9.831 13.705 0.478 1.00 0.00 79 LYS A CA 10
ATOM 16094 C C . LYS A 1 79 ? 10.223 12.701 1.558 1.00 0.00 79 LYS A C 10
ATOM 16095 O O . LYS A 1 79 ? 10.207 11.494 1.328 1.00 0.00 79 LYS A O 10
ATOM 16114 N N . HIS A 1 80 ? 10.575 13.212 2.734 1.00 0.00 80 HIS A N 10
ATOM 16115 C CA . HIS A 1 80 ? 10.974 12.360 3.850 1.00 0.00 80 HIS A CA 10
ATOM 16116 C C . HIS A 1 80 ? 9.825 11.460 4.293 1.00 0.00 80 HIS A C 10
ATOM 16117 O O . HIS A 1 80 ? 10.044 10.337 4.749 1.00 0.00 80 HIS A O 10
ATOM 16132 N N . THR A 1 81 ? 8.601 11.954 4.147 1.00 0.00 81 THR A N 10
ATOM 16133 C CA . THR A 1 81 ? 7.418 11.191 4.523 1.00 0.00 81 THR A CA 10
ATOM 16134 C C . THR A 1 81 ? 7.257 9.999 3.599 1.00 0.00 81 THR A C 10
ATOM 16135 O O . THR A 1 81 ? 7.501 8.859 3.991 1.00 0.00 81 THR A O 10
ATOM 16146 N N . VAL A 1 82 ? 6.859 10.275 2.366 1.00 0.00 82 VAL A N 10
ATOM 16147 C CA . VAL A 1 82 ? 6.672 9.225 1.376 1.00 0.00 82 VAL A CA 10
ATOM 16148 C C . VAL A 1 82 ? 7.901 8.341 1.288 1.00 0.00 82 VAL A C 10
ATOM 16149 O O . VAL A 1 82 ? 7.779 7.133 1.157 1.00 0.00 82 VAL A O 10
ATOM 16162 N N . HIS A 1 83 ? 9.088 8.937 1.374 1.00 0.00 83 HIS A N 10
ATOM 16163 C CA . HIS A 1 83 ? 10.317 8.154 1.315 1.00 0.00 83 HIS A CA 10
ATOM 16164 C C . HIS A 1 83 ? 10.195 6.948 2.232 1.00 0.00 83 HIS A C 10
ATOM 16165 O O . HIS A 1 83 ? 10.593 5.840 1.880 1.00 0.00 83 HIS A O 10
ATOM 16180 N N . HIS A 1 84 ? 9.615 7.179 3.406 1.00 0.00 84 HIS A N 10
ATOM 16181 C CA . HIS A 1 84 ? 9.406 6.116 4.379 1.00 0.00 84 HIS A CA 10
ATOM 16182 C C . HIS A 1 84 ? 8.231 5.230 3.968 1.00 0.00 84 HIS A C 10
ATOM 16183 O O . HIS A 1 84 ? 8.198 4.041 4.285 1.00 0.00 84 HIS A O 10
ATOM 16198 N N . ILE A 1 85 ? 7.264 5.820 3.265 1.00 0.00 85 ILE A N 10
ATOM 16199 C CA . ILE A 1 85 ? 6.086 5.081 2.820 1.00 0.00 85 ILE A CA 10
ATOM 16200 C C . ILE A 1 85 ? 6.353 4.365 1.492 1.00 0.00 85 ILE A C 10
ATOM 16201 O O . ILE A 1 85 ? 5.797 3.299 1.237 1.00 0.00 85 ILE A O 10
ATOM 16217 N N . GLU A 1 86 ? 7.221 4.941 0.664 1.00 0.00 86 GLU A N 10
ATOM 16218 C CA . GLU A 1 86 ? 7.571 4.338 -0.619 1.00 0.00 86 GLU A CA 10
ATOM 16219 C C . GLU A 1 86 ? 8.591 3.230 -0.408 1.00 0.00 86 GLU A C 10
ATOM 16220 O O . GLU A 1 86 ? 8.426 2.127 -0.922 1.00 0.00 86 GLU A O 10
ATOM 16232 N N . GLN A 1 87 ? 9.625 3.505 0.387 1.00 0.00 87 GLN A N 10
ATOM 16233 C CA . GLN A 1 87 ? 10.625 2.489 0.684 1.00 0.00 87 GLN A CA 10
ATOM 16234 C C . GLN A 1 87 ? 9.937 1.310 1.352 1.00 0.00 87 GLN A C 10
ATOM 16235 O O . GLN A 1 87 ? 10.374 0.165 1.241 1.00 0.00 87 GLN A O 10
ATOM 16249 N N . ASN A 1 88 ? 8.830 1.614 2.027 1.00 0.00 88 ASN A N 10
ATOM 16250 C CA . ASN A 1 88 ? 8.038 0.605 2.699 1.00 0.00 88 ASN A CA 10
ATOM 16251 C C . ASN A 1 88 ? 7.102 -0.065 1.702 1.00 0.00 88 ASN A C 10
ATOM 16252 O O . ASN A 1 88 ? 7.282 -1.235 1.369 1.00 0.00 88 ASN A O 10
ATOM 16263 N N . ILE A 1 89 ? 6.102 0.685 1.223 1.00 0.00 89 ILE A N 10
ATOM 16264 C CA . ILE A 1 89 ? 5.139 0.150 0.260 1.00 0.00 89 ILE A CA 10
ATOM 16265 C C . ILE A 1 89 ? 5.836 -0.530 -0.901 1.00 0.00 89 ILE A C 10
ATOM 16266 O O . ILE A 1 89 ? 5.385 -1.572 -1.378 1.00 0.00 89 ILE A O 10
ATOM 16282 N N . LYS A 1 90 ? 6.933 0.048 -1.362 1.00 0.00 90 LYS A N 10
ATOM 16283 C CA . LYS A 1 90 ? 7.650 -0.546 -2.468 1.00 0.00 90 LYS A CA 10
ATOM 16284 C C . LYS A 1 90 ? 8.187 -1.917 -2.066 1.00 0.00 90 LYS A C 10
ATOM 16285 O O . LYS A 1 90 ? 8.423 -2.779 -2.909 1.00 0.00 90 LYS A O 10
ATOM 16304 N N . GLU A 1 91 ? 8.358 -2.116 -0.763 1.00 0.00 91 GLU A N 10
ATOM 16305 C CA . GLU A 1 91 ? 8.835 -3.386 -0.237 1.00 0.00 91 GLU A CA 10
ATOM 16306 C C . GLU A 1 91 ? 7.653 -4.306 0.073 1.00 0.00 91 GLU A C 10
ATOM 16307 O O . GLU A 1 91 ? 7.832 -5.488 0.367 1.00 0.00 91 GLU A O 10
ATOM 16319 N N . ILE A 1 92 ? 6.441 -3.751 -0.007 1.00 0.00 92 ILE A N 10
ATOM 16320 C CA . ILE A 1 92 ? 5.228 -4.505 0.252 1.00 0.00 92 ILE A CA 10
ATOM 16321 C C . ILE A 1 92 ? 4.875 -5.354 -0.960 1.00 0.00 92 ILE A C 10
ATOM 16322 O O . ILE A 1 92 ? 4.749 -6.574 -0.858 1.00 0.00 92 ILE A O 10
ATOM 16338 N N . PHE A 1 93 ? 4.729 -4.701 -2.112 1.00 0.00 93 PHE A N 10
ATOM 16339 C CA . PHE A 1 93 ? 4.398 -5.402 -3.347 1.00 0.00 93 PHE A CA 10
ATOM 16340 C C . PHE A 1 93 ? 5.261 -6.652 -3.507 1.00 0.00 93 PHE A C 10
ATOM 16341 O O . PHE A 1 93 ? 4.767 -7.720 -3.860 1.00 0.00 93 PHE A O 10
ATOM 16358 N N . HIS A 1 94 ? 6.557 -6.507 -3.241 1.00 0.00 94 HIS A N 10
ATOM 16359 C CA . HIS A 1 94 ? 7.484 -7.624 -3.350 1.00 0.00 94 HIS A CA 10
ATOM 16360 C C . HIS A 1 94 ? 7.029 -8.760 -2.449 1.00 0.00 94 HIS A C 10
ATOM 16361 O O . HIS A 1 94 ? 6.706 -9.846 -2.922 1.00 0.00 94 HIS A O 10
ATOM 16376 N N . HIS A 1 95 ? 6.976 -8.488 -1.151 1.00 0.00 95 HIS A N 10
ATOM 16377 C CA . HIS A 1 95 ? 6.526 -9.482 -0.187 1.00 0.00 95 HIS A CA 10
ATOM 16378 C C . HIS A 1 95 ? 5.081 -9.888 -0.472 1.00 0.00 95 HIS A C 10
ATOM 16379 O O . HIS A 1 95 ? 4.583 -10.869 0.081 1.00 0.00 95 HIS A O 10
ATOM 16394 N N . LEU A 1 96 ? 4.411 -9.130 -1.341 1.00 0.00 96 LEU A N 10
ATOM 16395 C CA . LEU A 1 96 ? 3.028 -9.419 -1.698 1.00 0.00 96 LEU A CA 10
ATOM 16396 C C . LEU A 1 96 ? 2.969 -10.367 -2.882 1.00 0.00 96 LEU A C 10
ATOM 16397 O O . LEU A 1 96 ? 2.526 -11.508 -2.758 1.00 0.00 96 LEU A O 10
ATOM 16413 N N . GLU A 1 97 ? 3.438 -9.892 -4.028 1.00 0.00 97 GLU A N 10
ATOM 16414 C CA . GLU A 1 97 ? 3.456 -10.704 -5.231 1.00 0.00 97 GLU A CA 10
ATOM 16415 C C . GLU A 1 97 ? 4.415 -11.876 -5.058 1.00 0.00 97 GLU A C 10
ATOM 16416 O O . GLU A 1 97 ? 4.396 -12.825 -5.842 1.00 0.00 97 GLU A O 10
ATOM 16428 N N . GLU A 1 98 ? 5.246 -11.812 -4.015 1.00 0.00 98 GLU A N 10
ATOM 16429 C CA . GLU A 1 98 ? 6.196 -12.887 -3.744 1.00 0.00 98 GLU A CA 10
ATOM 16430 C C . GLU A 1 98 ? 5.543 -13.967 -2.889 1.00 0.00 98 GLU A C 10
ATOM 16431 O O . GLU A 1 98 ? 5.927 -15.135 -2.943 1.00 0.00 98 GLU A O 10
ATOM 16443 N N . LEU A 1 99 ? 4.548 -13.566 -2.104 1.00 0.00 99 LEU A N 10
ATOM 16444 C CA . LEU A 1 99 ? 3.830 -14.493 -1.240 1.00 0.00 99 LEU A CA 10
ATOM 16445 C C . LEU A 1 99 ? 3.044 -15.502 -2.070 1.00 0.00 99 LEU A C 10
ATOM 16446 O O . LEU A 1 99 ? 3.236 -16.711 -1.941 1.00 0.00 99 LEU A O 10
ATOM 16462 N N . VAL A 1 100 ? 2.157 -14.995 -2.921 1.00 0.00 100 VAL A N 10
ATOM 16463 C CA . VAL A 1 100 ? 1.341 -15.853 -3.771 1.00 0.00 100 VAL A CA 10
ATOM 16464 C C . VAL A 1 100 ? 2.204 -16.633 -4.759 1.00 0.00 100 VAL A C 10
ATOM 16465 O O . VAL A 1 100 ? 1.931 -17.797 -5.051 1.00 0.00 100 VAL A O 10
ATOM 16478 N N . HIS A 1 101 ? 3.245 -15.985 -5.270 1.00 0.00 101 HIS A N 10
ATOM 16479 C CA . HIS A 1 101 ? 4.146 -16.622 -6.224 1.00 0.00 101 HIS A CA 10
ATOM 16480 C C . HIS A 1 101 ? 4.819 -17.843 -5.605 1.00 0.00 101 HIS A C 10
ATOM 16481 O O . HIS A 1 101 ? 4.934 -18.890 -6.243 1.00 0.00 101 HIS A O 10
ATOM 16496 N N . ARG A 1 102 ? 5.261 -17.702 -4.360 1.00 0.00 102 ARG A N 10
ATOM 16497 C CA . ARG A 1 102 ? 5.922 -18.793 -3.655 1.00 0.00 102 ARG A CA 10
ATOM 16498 C C . ARG A 1 102 ? 4.982 -19.985 -3.495 1.00 0.00 102 ARG A C 10
ATOM 16499 O O . ARG A 1 102 ? 5.293 -20.876 -2.676 1.00 0.00 102 ARG A O 10
ATOM 16521 N N . MET A 1 1 ? -1.451 -22.333 5.503 1.00 0.00 1 MET A N 11
ATOM 16522 C CA . MET A 1 1 ? -1.638 -21.482 4.298 1.00 0.00 1 MET A CA 11
ATOM 16523 C C . MET A 1 1 ? -1.067 -20.084 4.517 1.00 0.00 1 MET A C 11
ATOM 16524 O O . MET A 1 1 ? -0.619 -19.750 5.614 1.00 0.00 1 MET A O 11
ATOM 16540 N N . TYR A 1 2 ? -1.086 -19.272 3.465 1.00 0.00 2 TYR A N 11
ATOM 16541 C CA . TYR A 1 2 ? -0.571 -17.909 3.542 1.00 0.00 2 TYR A CA 11
ATOM 16542 C C . TYR A 1 2 ? -1.556 -17.000 4.271 1.00 0.00 2 TYR A C 11
ATOM 16543 O O . TYR A 1 2 ? -2.770 -17.161 4.149 1.00 0.00 2 TYR A O 11
ATOM 16561 N N . GLY A 1 3 ? -1.026 -16.046 5.030 1.00 0.00 3 GLY A N 11
ATOM 16562 C CA . GLY A 1 3 ? -1.876 -15.128 5.766 1.00 0.00 3 GLY A CA 11
ATOM 16563 C C . GLY A 1 3 ? -1.089 -14.163 6.623 1.00 0.00 3 GLY A C 11
ATOM 16564 O O . GLY A 1 3 ? -1.483 -13.010 6.793 1.00 0.00 3 GLY A O 11
ATOM 16568 N N . LYS A 1 4 ? 0.026 -14.633 7.164 1.00 0.00 4 LYS A N 11
ATOM 16569 C CA . LYS A 1 4 ? 0.869 -13.796 8.009 1.00 0.00 4 LYS A CA 11
ATOM 16570 C C . LYS A 1 4 ? 1.442 -12.635 7.225 1.00 0.00 4 LYS A C 11
ATOM 16571 O O . LYS A 1 4 ? 1.877 -11.642 7.808 1.00 0.00 4 LYS A O 11
ATOM 16590 N N . LEU A 1 5 ? 1.415 -12.735 5.902 1.00 0.00 5 LEU A N 11
ATOM 16591 C CA . LEU A 1 5 ? 1.907 -11.653 5.071 1.00 0.00 5 LEU A CA 11
ATOM 16592 C C . LEU A 1 5 ? 1.230 -10.352 5.492 1.00 0.00 5 LEU A C 11
ATOM 16593 O O . LEU A 1 5 ? 1.755 -9.262 5.267 1.00 0.00 5 LEU A O 11
ATOM 16609 N N . ASN A 1 6 ? 0.060 -10.485 6.123 1.00 0.00 6 ASN A N 11
ATOM 16610 C CA . ASN A 1 6 ? -0.687 -9.334 6.594 1.00 0.00 6 ASN A CA 11
ATOM 16611 C C . ASN A 1 6 ? 0.153 -8.488 7.541 1.00 0.00 6 ASN A C 11
ATOM 16612 O O . ASN A 1 6 ? 0.206 -7.264 7.413 1.00 0.00 6 ASN A O 11
ATOM 16623 N N . ASP A 1 7 ? 0.818 -9.145 8.489 1.00 0.00 7 ASP A N 11
ATOM 16624 C CA . ASP A 1 7 ? 1.664 -8.447 9.449 1.00 0.00 7 ASP A CA 11
ATOM 16625 C C . ASP A 1 7 ? 2.605 -7.490 8.724 1.00 0.00 7 ASP A C 11
ATOM 16626 O O . ASP A 1 7 ? 2.951 -6.427 9.239 1.00 0.00 7 ASP A O 11
ATOM 16635 N N . LEU A 1 8 ? 2.998 -7.876 7.515 1.00 0.00 8 LEU A N 11
ATOM 16636 C CA . LEU A 1 8 ? 3.882 -7.060 6.698 1.00 0.00 8 LEU A CA 11
ATOM 16637 C C . LEU A 1 8 ? 3.073 -6.074 5.862 1.00 0.00 8 LEU A C 11
ATOM 16638 O O . LEU A 1 8 ? 3.566 -5.010 5.489 1.00 0.00 8 LEU A O 11
ATOM 16654 N N . LEU A 1 9 ? 1.825 -6.436 5.566 1.00 0.00 9 LEU A N 11
ATOM 16655 C CA . LEU A 1 9 ? 0.956 -5.582 4.773 1.00 0.00 9 LEU A CA 11
ATOM 16656 C C . LEU A 1 9 ? 0.464 -4.394 5.599 1.00 0.00 9 LEU A C 11
ATOM 16657 O O . LEU A 1 9 ? 0.394 -3.268 5.107 1.00 0.00 9 LEU A O 11
ATOM 16673 N N . GLU A 1 10 ? 0.122 -4.659 6.857 1.00 0.00 10 GLU A N 11
ATOM 16674 C CA . GLU A 1 10 ? -0.371 -3.621 7.760 1.00 0.00 10 GLU A CA 11
ATOM 16675 C C . GLU A 1 10 ? 0.533 -2.390 7.750 1.00 0.00 10 GLU A C 11
ATOM 16676 O O . GLU A 1 10 ? 0.053 -1.257 7.746 1.00 0.00 10 GLU A O 11
ATOM 16688 N N . ASP A 1 11 ? 1.843 -2.619 7.750 1.00 0.00 11 ASP A N 11
ATOM 16689 C CA . ASP A 1 11 ? 2.813 -1.527 7.744 1.00 0.00 11 ASP A CA 11
ATOM 16690 C C . ASP A 1 11 ? 2.499 -0.518 6.642 1.00 0.00 11 ASP A C 11
ATOM 16691 O O . ASP A 1 11 ? 2.576 0.691 6.853 1.00 0.00 11 ASP A O 11
ATOM 16700 N N . LEU A 1 12 ? 2.143 -1.028 5.468 1.00 0.00 12 LEU A N 11
ATOM 16701 C CA . LEU A 1 12 ? 1.815 -0.184 4.328 1.00 0.00 12 LEU A CA 11
ATOM 16702 C C . LEU A 1 12 ? 0.643 0.731 4.656 1.00 0.00 12 LEU A C 11
ATOM 16703 O O . LEU A 1 12 ? 0.774 1.953 4.654 1.00 0.00 12 LEU A O 11
ATOM 16719 N N . GLN A 1 13 ? -0.505 0.134 4.935 1.00 0.00 13 GLN A N 11
ATOM 16720 C CA . GLN A 1 13 ? -1.700 0.905 5.250 1.00 0.00 13 GLN A CA 11
ATOM 16721 C C . GLN A 1 13 ? -1.415 1.933 6.341 1.00 0.00 13 GLN A C 11
ATOM 16722 O O . GLN A 1 13 ? -1.951 3.040 6.320 1.00 0.00 13 GLN A O 11
ATOM 16736 N N . GLU A 1 14 ? -0.555 1.564 7.284 1.00 0.00 14 GLU A N 11
ATOM 16737 C CA . GLU A 1 14 ? -0.186 2.463 8.370 1.00 0.00 14 GLU A CA 11
ATOM 16738 C C . GLU A 1 14 ? 0.810 3.496 7.872 1.00 0.00 14 GLU A C 11
ATOM 16739 O O . GLU A 1 14 ? 0.831 4.633 8.344 1.00 0.00 14 GLU A O 11
ATOM 16751 N N . VAL A 1 15 ? 1.621 3.099 6.900 1.00 0.00 15 VAL A N 11
ATOM 16752 C CA . VAL A 1 15 ? 2.602 3.999 6.325 1.00 0.00 15 VAL A CA 11
ATOM 16753 C C . VAL A 1 15 ? 1.897 5.161 5.638 1.00 0.00 15 VAL A C 11
ATOM 16754 O O . VAL A 1 15 ? 2.401 6.284 5.610 1.00 0.00 15 VAL A O 11
ATOM 16767 N N . LEU A 1 16 ? 0.718 4.876 5.090 1.00 0.00 16 LEU A N 11
ATOM 16768 C CA . LEU A 1 16 ? -0.071 5.888 4.410 1.00 0.00 16 LEU A CA 11
ATOM 16769 C C . LEU A 1 16 ? -0.407 7.030 5.364 1.00 0.00 16 LEU A C 11
ATOM 16770 O O . LEU A 1 16 ? -0.427 8.194 4.969 1.00 0.00 16 LEU A O 11
ATOM 16786 N N . LYS A 1 17 ? -0.656 6.689 6.630 1.00 0.00 17 LYS A N 11
ATOM 16787 C CA . LYS A 1 17 ? -0.979 7.690 7.649 1.00 0.00 17 LYS A CA 11
ATOM 16788 C C . LYS A 1 17 ? -0.061 8.899 7.512 1.00 0.00 17 LYS A C 11
ATOM 16789 O O . LYS A 1 17 ? -0.505 10.045 7.587 1.00 0.00 17 LYS A O 11
ATOM 16808 N N . ASN A 1 18 ? 1.219 8.627 7.283 1.00 0.00 18 ASN A N 11
ATOM 16809 C CA . ASN A 1 18 ? 2.205 9.688 7.102 1.00 0.00 18 ASN A CA 11
ATOM 16810 C C . ASN A 1 18 ? 1.968 10.387 5.771 1.00 0.00 18 ASN A C 11
ATOM 16811 O O . ASN A 1 18 ? 1.984 11.615 5.680 1.00 0.00 18 ASN A O 11
ATOM 16822 N N . LEU A 1 19 ? 1.745 9.579 4.743 1.00 0.00 19 LEU A N 11
ATOM 16823 C CA . LEU A 1 19 ? 1.499 10.069 3.394 1.00 0.00 19 LEU A CA 11
ATOM 16824 C C . LEU A 1 19 ? 0.451 11.186 3.387 1.00 0.00 19 LEU A C 11
ATOM 16825 O O . LEU A 1 19 ? 0.597 12.181 2.677 1.00 0.00 19 LEU A O 11
ATOM 16841 N N . HIS A 1 20 ? -0.600 11.012 4.179 1.00 0.00 20 HIS A N 11
ATOM 16842 C CA . HIS A 1 20 ? -1.676 11.998 4.262 1.00 0.00 20 HIS A CA 11
ATOM 16843 C C . HIS A 1 20 ? -1.142 13.404 4.534 1.00 0.00 20 HIS A C 11
ATOM 16844 O O . HIS A 1 20 ? -1.709 14.392 4.069 1.00 0.00 20 HIS A O 11
ATOM 16859 N N . LYS A 1 21 ? -0.075 13.491 5.321 1.00 0.00 21 LYS A N 11
ATOM 16860 C CA . LYS A 1 21 ? 0.500 14.783 5.690 1.00 0.00 21 LYS A CA 11
ATOM 16861 C C . LYS A 1 21 ? 1.610 15.235 4.746 1.00 0.00 21 LYS A C 11
ATOM 16862 O O . LYS A 1 21 ? 2.212 16.287 4.962 1.00 0.00 21 LYS A O 11
ATOM 16881 N N . ASN A 1 22 ? 1.895 14.455 3.712 1.00 0.00 22 ASN A N 11
ATOM 16882 C CA . ASN A 1 22 ? 2.953 14.825 2.778 1.00 0.00 22 ASN A CA 11
ATOM 16883 C C . ASN A 1 22 ? 2.600 14.477 1.335 1.00 0.00 22 ASN A C 11
ATOM 16884 O O . ASN A 1 22 ? 3.455 14.547 0.454 1.00 0.00 22 ASN A O 11
ATOM 16895 N N . TRP A 1 23 ? 1.346 14.107 1.085 1.00 0.00 23 TRP A N 11
ATOM 16896 C CA . TRP A 1 23 ? 0.931 13.765 -0.268 1.00 0.00 23 TRP A CA 11
ATOM 16897 C C . TRP A 1 23 ? 0.620 15.023 -1.074 1.00 0.00 23 TRP A C 11
ATOM 16898 O O . TRP A 1 23 ? 0.912 15.089 -2.266 1.00 0.00 23 TRP A O 11
ATOM 16919 N N . HIS A 1 24 ? 0.036 16.018 -0.415 1.00 0.00 24 HIS A N 11
ATOM 16920 C CA . HIS A 1 24 ? -0.305 17.276 -1.072 1.00 0.00 24 HIS A CA 11
ATOM 16921 C C . HIS A 1 24 ? -0.961 18.236 -0.088 1.00 0.00 24 HIS A C 11
ATOM 16922 O O . HIS A 1 24 ? -0.540 19.385 0.050 1.00 0.00 24 HIS A O 11
ATOM 16937 N N . GLY A 1 25 ? -1.995 17.758 0.596 1.00 0.00 25 GLY A N 11
ATOM 16938 C CA . GLY A 1 25 ? -2.689 18.590 1.559 1.00 0.00 25 GLY A CA 11
ATOM 16939 C C . GLY A 1 25 ? -4.123 18.165 1.784 1.00 0.00 25 GLY A C 11
ATOM 16940 O O . GLY A 1 25 ? -4.775 17.636 0.883 1.00 0.00 25 GLY A O 11
ATOM 16944 N N . GLY A 1 26 ? -4.616 18.403 2.994 1.00 0.00 26 GLY A N 11
ATOM 16945 C CA . GLY A 1 26 ? -5.979 18.046 3.328 1.00 0.00 26 GLY A CA 11
ATOM 16946 C C . GLY A 1 26 ? -6.262 16.574 3.117 1.00 0.00 26 GLY A C 11
ATOM 16947 O O . GLY A 1 26 ? -6.436 16.124 1.984 1.00 0.00 26 GLY A O 11
ATOM 16951 N N . LYS A 1 27 ? -6.313 15.820 4.211 1.00 0.00 27 LYS A N 11
ATOM 16952 C CA . LYS A 1 27 ? -6.585 14.390 4.138 1.00 0.00 27 LYS A CA 11
ATOM 16953 C C . LYS A 1 27 ? -7.879 14.125 3.370 1.00 0.00 27 LYS A C 11
ATOM 16954 O O . LYS A 1 27 ? -8.079 13.038 2.831 1.00 0.00 27 LYS A O 11
ATOM 16973 N N . ASP A 1 28 ? -8.754 15.128 3.321 1.00 0.00 28 ASP A N 11
ATOM 16974 C CA . ASP A 1 28 ? -10.022 15.001 2.614 1.00 0.00 28 ASP A CA 11
ATOM 16975 C C . ASP A 1 28 ? -9.804 14.479 1.197 1.00 0.00 28 ASP A C 11
ATOM 16976 O O . ASP A 1 28 ? -10.639 13.751 0.660 1.00 0.00 28 ASP A O 11
ATOM 16985 N N . ASN A 1 29 ? -8.675 14.849 0.599 1.00 0.00 29 ASN A N 11
ATOM 16986 C CA . ASN A 1 29 ? -8.355 14.405 -0.752 1.00 0.00 29 ASN A CA 11
ATOM 16987 C C . ASN A 1 29 ? -7.683 13.039 -0.718 1.00 0.00 29 ASN A C 11
ATOM 16988 O O . ASN A 1 29 ? -8.066 12.132 -1.457 1.00 0.00 29 ASN A O 11
ATOM 16999 N N . LEU A 1 30 ? -6.691 12.887 0.155 1.00 0.00 30 LEU A N 11
ATOM 17000 C CA . LEU A 1 30 ? -5.993 11.615 0.287 1.00 0.00 30 LEU A CA 11
ATOM 17001 C C . LEU A 1 30 ? -6.979 10.525 0.676 1.00 0.00 30 LEU A C 11
ATOM 17002 O O . LEU A 1 30 ? -6.798 9.360 0.331 1.00 0.00 30 LEU A O 11
ATOM 17018 N N . HIS A 1 31 ? -8.030 10.916 1.394 1.00 0.00 31 HIS A N 11
ATOM 17019 C CA . HIS A 1 31 ? -9.056 9.976 1.830 1.00 0.00 31 HIS A CA 11
ATOM 17020 C C . HIS A 1 31 ? -9.468 9.060 0.685 1.00 0.00 31 HIS A C 11
ATOM 17021 O O . HIS A 1 31 ? -9.380 7.840 0.795 1.00 0.00 31 HIS A O 11
ATOM 17036 N N . ASP A 1 32 ? -9.904 9.657 -0.418 1.00 0.00 32 ASP A N 11
ATOM 17037 C CA . ASP A 1 32 ? -10.316 8.887 -1.585 1.00 0.00 32 ASP A CA 11
ATOM 17038 C C . ASP A 1 32 ? -9.151 8.071 -2.139 1.00 0.00 32 ASP A C 11
ATOM 17039 O O . ASP A 1 32 ? -9.351 7.095 -2.863 1.00 0.00 32 ASP A O 11
ATOM 17048 N N . VAL A 1 33 ? -7.935 8.478 -1.792 1.00 0.00 33 VAL A N 11
ATOM 17049 C CA . VAL A 1 33 ? -6.736 7.792 -2.248 1.00 0.00 33 VAL A CA 11
ATOM 17050 C C . VAL A 1 33 ? -6.373 6.650 -1.302 1.00 0.00 33 VAL A C 11
ATOM 17051 O O . VAL A 1 33 ? -6.390 5.486 -1.699 1.00 0.00 33 VAL A O 11
ATOM 17064 N N . ASP A 1 34 ? -6.065 6.973 -0.050 1.00 0.00 34 ASP A N 11
ATOM 17065 C CA . ASP A 1 34 ? -5.730 5.942 0.921 1.00 0.00 34 ASP A CA 11
ATOM 17066 C C . ASP A 1 34 ? -6.917 4.998 1.097 1.00 0.00 34 ASP A C 11
ATOM 17067 O O . ASP A 1 34 ? -6.742 3.831 1.448 1.00 0.00 34 ASP A O 11
ATOM 17076 N N . ASN A 1 35 ? -8.127 5.495 0.813 1.00 0.00 35 ASN A N 11
ATOM 17077 C CA . ASN A 1 35 ? -9.319 4.661 0.906 1.00 0.00 35 ASN A CA 11
ATOM 17078 C C . ASN A 1 35 ? -9.147 3.475 -0.026 1.00 0.00 35 ASN A C 11
ATOM 17079 O O . ASN A 1 35 ? -9.477 2.340 0.316 1.00 0.00 35 ASN A O 11
ATOM 17090 N N . HIS A 1 36 ? -8.578 3.751 -1.197 1.00 0.00 36 HIS A N 11
ATOM 17091 C CA . HIS A 1 36 ? -8.300 2.712 -2.172 1.00 0.00 36 HIS A CA 11
ATOM 17092 C C . HIS A 1 36 ? -7.326 1.727 -1.553 1.00 0.00 36 HIS A C 11
ATOM 17093 O O . HIS A 1 36 ? -7.568 0.521 -1.528 1.00 0.00 36 HIS A O 11
ATOM 17108 N N . LEU A 1 37 ? -6.230 2.264 -1.021 1.00 0.00 37 LEU A N 11
ATOM 17109 C CA . LEU A 1 37 ? -5.217 1.441 -0.364 1.00 0.00 37 LEU A CA 11
ATOM 17110 C C . LEU A 1 37 ? -5.842 0.571 0.726 1.00 0.00 37 LEU A C 11
ATOM 17111 O O . LEU A 1 37 ? -5.887 -0.653 0.610 1.00 0.00 37 LEU A O 11
ATOM 17127 N N . GLN A 1 38 ? -6.308 1.218 1.792 1.00 0.00 38 GLN A N 11
ATOM 17128 C CA . GLN A 1 38 ? -6.918 0.523 2.923 1.00 0.00 38 GLN A CA 11
ATOM 17129 C C . GLN A 1 38 ? -7.934 -0.518 2.465 1.00 0.00 38 GLN A C 11
ATOM 17130 O O . GLN A 1 38 ? -8.011 -1.610 3.025 1.00 0.00 38 GLN A O 11
ATOM 17144 N N . ASN A 1 39 ? -8.714 -0.176 1.447 1.00 0.00 39 ASN A N 11
ATOM 17145 C CA . ASN A 1 39 ? -9.722 -1.092 0.926 1.00 0.00 39 ASN A CA 11
ATOM 17146 C C . ASN A 1 39 ? -9.071 -2.279 0.228 1.00 0.00 39 ASN A C 11
ATOM 17147 O O . ASN A 1 39 ? -9.675 -3.344 0.103 1.00 0.00 39 ASN A O 11
ATOM 17158 N N . VAL A 1 40 ? -7.834 -2.097 -0.217 1.00 0.00 40 VAL A N 11
ATOM 17159 C CA . VAL A 1 40 ? -7.105 -3.162 -0.889 1.00 0.00 40 VAL A CA 11
ATOM 17160 C C . VAL A 1 40 ? -6.559 -4.158 0.127 1.00 0.00 40 VAL A C 11
ATOM 17161 O O . VAL A 1 40 ? -6.559 -5.365 -0.112 1.00 0.00 40 VAL A O 11
ATOM 17174 N N . ILE A 1 41 ? -6.090 -3.641 1.262 1.00 0.00 41 ILE A N 11
ATOM 17175 C CA . ILE A 1 41 ? -5.535 -4.484 2.316 1.00 0.00 41 ILE A CA 11
ATOM 17176 C C . ILE A 1 41 ? -6.454 -5.665 2.628 1.00 0.00 41 ILE A C 11
ATOM 17177 O O . ILE A 1 41 ? -5.987 -6.762 2.933 1.00 0.00 41 ILE A O 11
ATOM 17193 N N . GLU A 1 42 ? -7.762 -5.438 2.533 1.00 0.00 42 GLU A N 11
ATOM 17194 C CA . GLU A 1 42 ? -8.734 -6.493 2.790 1.00 0.00 42 GLU A CA 11
ATOM 17195 C C . GLU A 1 42 ? -8.781 -7.451 1.612 1.00 0.00 42 GLU A C 11
ATOM 17196 O O . GLU A 1 42 ? -8.905 -8.663 1.786 1.00 0.00 42 GLU A O 11
ATOM 17208 N N . ASP A 1 43 ? -8.654 -6.900 0.412 1.00 0.00 43 ASP A N 11
ATOM 17209 C CA . ASP A 1 43 ? -8.656 -7.711 -0.790 1.00 0.00 43 ASP A CA 11
ATOM 17210 C C . ASP A 1 43 ? -7.469 -8.662 -0.767 1.00 0.00 43 ASP A C 11
ATOM 17211 O O . ASP A 1 43 ? -7.540 -9.766 -1.299 1.00 0.00 43 ASP A O 11
ATOM 17220 N N . ILE A 1 44 ? -6.384 -8.228 -0.129 1.00 0.00 44 ILE A N 11
ATOM 17221 C CA . ILE A 1 44 ? -5.183 -9.052 -0.018 1.00 0.00 44 ILE A CA 11
ATOM 17222 C C . ILE A 1 44 ? -5.271 -9.966 1.198 1.00 0.00 44 ILE A C 11
ATOM 17223 O O . ILE A 1 44 ? -4.795 -11.100 1.170 1.00 0.00 44 ILE A O 11
ATOM 17239 N N . HIS A 1 45 ? -5.883 -9.465 2.264 1.00 0.00 45 HIS A N 11
ATOM 17240 C CA . HIS A 1 45 ? -6.034 -10.235 3.491 1.00 0.00 45 HIS A CA 11
ATOM 17241 C C . HIS A 1 45 ? -7.025 -11.368 3.296 1.00 0.00 45 HIS A C 11
ATOM 17242 O O . HIS A 1 45 ? -6.795 -12.493 3.741 1.00 0.00 45 HIS A O 11
ATOM 17257 N N . ASP A 1 46 ? -8.120 -11.073 2.612 1.00 0.00 46 ASP A N 11
ATOM 17258 C CA . ASP A 1 46 ? -9.130 -12.080 2.341 1.00 0.00 46 ASP A CA 11
ATOM 17259 C C . ASP A 1 46 ? -8.668 -12.990 1.211 1.00 0.00 46 ASP A C 11
ATOM 17260 O O . ASP A 1 46 ? -9.145 -14.117 1.074 1.00 0.00 46 ASP A O 11
ATOM 17269 N N . PHE A 1 47 ? -7.734 -12.494 0.398 1.00 0.00 47 PHE A N 11
ATOM 17270 C CA . PHE A 1 47 ? -7.215 -13.277 -0.723 1.00 0.00 47 PHE A CA 11
ATOM 17271 C C . PHE A 1 47 ? -6.022 -14.138 -0.315 1.00 0.00 47 PHE A C 11
ATOM 17272 O O . PHE A 1 47 ? -5.945 -15.312 -0.676 1.00 0.00 47 PHE A O 11
ATOM 17289 N N . MET A 1 48 ? -5.088 -13.550 0.428 1.00 0.00 48 MET A N 11
ATOM 17290 C CA . MET A 1 48 ? -3.895 -14.270 0.870 1.00 0.00 48 MET A CA 11
ATOM 17291 C C . MET A 1 48 ? -4.255 -15.611 1.509 1.00 0.00 48 MET A C 11
ATOM 17292 O O . MET A 1 48 ? -3.442 -16.536 1.531 1.00 0.00 48 MET A O 11
ATOM 17306 N N . GLN A 1 49 ? -5.476 -15.712 2.030 1.00 0.00 49 GLN A N 11
ATOM 17307 C CA . GLN A 1 49 ? -5.933 -16.941 2.668 1.00 0.00 49 GLN A CA 11
ATOM 17308 C C . GLN A 1 49 ? -6.617 -17.872 1.667 1.00 0.00 49 GLN A C 11
ATOM 17309 O O . GLN A 1 49 ? -7.304 -18.816 2.058 1.00 0.00 49 GLN A O 11
ATOM 17323 N N . GLY A 1 50 ? -6.425 -17.608 0.377 1.00 0.00 50 GLY A N 11
ATOM 17324 C CA . GLY A 1 50 ? -7.030 -18.442 -0.647 1.00 0.00 50 GLY A CA 11
ATOM 17325 C C . GLY A 1 50 ? -8.254 -17.806 -1.278 1.00 0.00 50 GLY A C 11
ATOM 17326 O O . GLY A 1 50 ? -9.136 -18.506 -1.776 1.00 0.00 50 GLY A O 11
ATOM 17330 N N . GLY A 1 51 ? -8.310 -16.478 -1.258 1.00 0.00 51 GLY A N 11
ATOM 17331 C CA . GLY A 1 51 ? -9.442 -15.777 -1.837 1.00 0.00 51 GLY A CA 11
ATOM 17332 C C . GLY A 1 51 ? -9.117 -15.152 -3.181 1.00 0.00 51 GLY A C 11
ATOM 17333 O O . GLY A 1 51 ? -9.671 -14.113 -3.539 1.00 0.00 51 GLY A O 11
ATOM 17337 N N . GLY A 1 52 ? -8.219 -15.788 -3.929 1.00 0.00 52 GLY A N 11
ATOM 17338 C CA . GLY A 1 52 ? -7.841 -15.272 -5.233 1.00 0.00 52 GLY A CA 11
ATOM 17339 C C . GLY A 1 52 ? -6.479 -14.605 -5.228 1.00 0.00 52 GLY A C 11
ATOM 17340 O O . GLY A 1 52 ? -6.193 -13.758 -6.074 1.00 0.00 52 GLY A O 11
ATOM 17344 N N . SER A 1 53 ? -5.638 -14.986 -4.273 1.00 0.00 53 SER A N 11
ATOM 17345 C CA . SER A 1 53 ? -4.299 -14.419 -4.159 1.00 0.00 53 SER A CA 11
ATOM 17346 C C . SER A 1 53 ? -3.478 -14.670 -5.422 1.00 0.00 53 SER A C 11
ATOM 17347 O O . SER A 1 53 ? -2.492 -13.980 -5.677 1.00 0.00 53 SER A O 11
ATOM 17355 N N . GLY A 1 54 ? -3.888 -15.660 -6.211 1.00 0.00 54 GLY A N 11
ATOM 17356 C CA . GLY A 1 54 ? -3.174 -15.976 -7.434 1.00 0.00 54 GLY A CA 11
ATOM 17357 C C . GLY A 1 54 ? -3.755 -15.268 -8.642 1.00 0.00 54 GLY A C 11
ATOM 17358 O O . GLY A 1 54 ? -4.462 -15.873 -9.448 1.00 0.00 54 GLY A O 11
ATOM 17362 N N . GLY A 1 55 ? -3.456 -13.980 -8.763 1.00 0.00 55 GLY A N 11
ATOM 17363 C CA . GLY A 1 55 ? -3.960 -13.196 -9.878 1.00 0.00 55 GLY A CA 11
ATOM 17364 C C . GLY A 1 55 ? -4.485 -11.843 -9.441 1.00 0.00 55 GLY A C 11
ATOM 17365 O O . GLY A 1 55 ? -4.737 -10.969 -10.271 1.00 0.00 55 GLY A O 11
ATOM 17369 N N . LYS A 1 56 ? -4.649 -11.668 -8.133 1.00 0.00 56 LYS A N 11
ATOM 17370 C CA . LYS A 1 56 ? -5.138 -10.413 -7.578 1.00 0.00 56 LYS A CA 11
ATOM 17371 C C . LYS A 1 56 ? -3.984 -9.463 -7.307 1.00 0.00 56 LYS A C 11
ATOM 17372 O O . LYS A 1 56 ? -3.987 -8.321 -7.760 1.00 0.00 56 LYS A O 11
ATOM 17391 N N . LEU A 1 57 ? -2.999 -9.946 -6.563 1.00 0.00 57 LEU A N 11
ATOM 17392 C CA . LEU A 1 57 ? -1.831 -9.146 -6.213 1.00 0.00 57 LEU A CA 11
ATOM 17393 C C . LEU A 1 57 ? -1.140 -8.562 -7.445 1.00 0.00 57 LEU A C 11
ATOM 17394 O O . LEU A 1 57 ? -0.274 -7.703 -7.315 1.00 0.00 57 LEU A O 11
ATOM 17410 N N . GLN A 1 58 ? -1.509 -9.020 -8.638 1.00 0.00 58 GLN A N 11
ATOM 17411 C CA . GLN A 1 58 ? -0.893 -8.504 -9.855 1.00 0.00 58 GLN A CA 11
ATOM 17412 C C . GLN A 1 58 ? -1.594 -7.235 -10.332 1.00 0.00 58 GLN A C 11
ATOM 17413 O O . GLN A 1 58 ? -0.949 -6.211 -10.562 1.00 0.00 58 GLN A O 11
ATOM 17427 N N . GLU A 1 59 ? -2.914 -7.297 -10.466 1.00 0.00 59 GLU A N 11
ATOM 17428 C CA . GLU A 1 59 ? -3.690 -6.140 -10.899 1.00 0.00 59 GLU A CA 11
ATOM 17429 C C . GLU A 1 59 ? -4.064 -5.278 -9.701 1.00 0.00 59 GLU A C 11
ATOM 17430 O O . GLU A 1 59 ? -4.253 -4.068 -9.826 1.00 0.00 59 GLU A O 11
ATOM 17442 N N . MET A 1 60 ? -4.157 -5.910 -8.536 1.00 0.00 60 MET A N 11
ATOM 17443 C CA . MET A 1 60 ? -4.495 -5.205 -7.311 1.00 0.00 60 MET A CA 11
ATOM 17444 C C . MET A 1 60 ? -3.282 -4.450 -6.785 1.00 0.00 60 MET A C 11
ATOM 17445 O O . MET A 1 60 ? -3.411 -3.349 -6.249 1.00 0.00 60 MET A O 11
ATOM 17459 N N . MET A 1 61 ? -2.098 -5.045 -6.939 1.00 0.00 61 MET A N 11
ATOM 17460 C CA . MET A 1 61 ? -0.869 -4.406 -6.467 1.00 0.00 61 MET A CA 11
ATOM 17461 C C . MET A 1 61 ? -0.780 -2.968 -6.972 1.00 0.00 61 MET A C 11
ATOM 17462 O O . MET A 1 61 ? -0.342 -2.071 -6.252 1.00 0.00 61 MET A O 11
ATOM 17476 N N . LYS A 1 62 ? -1.196 -2.760 -8.216 1.00 0.00 62 LYS A N 11
ATOM 17477 C CA . LYS A 1 62 ? -1.161 -1.435 -8.820 1.00 0.00 62 LYS A CA 11
ATOM 17478 C C . LYS A 1 62 ? -2.090 -0.468 -8.086 1.00 0.00 62 LYS A C 11
ATOM 17479 O O . LYS A 1 62 ? -1.920 0.747 -8.170 1.00 0.00 62 LYS A O 11
ATOM 17498 N N . GLU A 1 63 ? -3.077 -1.012 -7.378 1.00 0.00 63 GLU A N 11
ATOM 17499 C CA . GLU A 1 63 ? -4.034 -0.185 -6.646 1.00 0.00 63 GLU A CA 11
ATOM 17500 C C . GLU A 1 63 ? -3.427 0.394 -5.371 1.00 0.00 63 GLU A C 11
ATOM 17501 O O . GLU A 1 63 ? -3.640 1.565 -5.055 1.00 0.00 63 GLU A O 11
ATOM 17513 N N . PHE A 1 64 ? -2.672 -0.420 -4.636 1.00 0.00 64 PHE A N 11
ATOM 17514 C CA . PHE A 1 64 ? -2.053 0.043 -3.406 1.00 0.00 64 PHE A CA 11
ATOM 17515 C C . PHE A 1 64 ? -0.882 0.971 -3.723 1.00 0.00 64 PHE A C 11
ATOM 17516 O O . PHE A 1 64 ? -0.518 1.831 -2.923 1.00 0.00 64 PHE A O 11
ATOM 17533 N N . GLN A 1 65 ? -0.320 0.804 -4.916 1.00 0.00 65 GLN A N 11
ATOM 17534 C CA . GLN A 1 65 ? 0.783 1.640 -5.368 1.00 0.00 65 GLN A CA 11
ATOM 17535 C C . GLN A 1 65 ? 0.247 2.951 -5.941 1.00 0.00 65 GLN A C 11
ATOM 17536 O O . GLN A 1 65 ? 0.891 3.995 -5.840 1.00 0.00 65 GLN A O 11
ATOM 17550 N N . GLN A 1 66 ? -0.944 2.884 -6.539 1.00 0.00 66 GLN A N 11
ATOM 17551 C CA . GLN A 1 66 ? -1.578 4.060 -7.128 1.00 0.00 66 GLN A CA 11
ATOM 17552 C C . GLN A 1 66 ? -1.769 5.150 -6.080 1.00 0.00 66 GLN A C 11
ATOM 17553 O O . GLN A 1 66 ? -1.618 6.337 -6.367 1.00 0.00 66 GLN A O 11
ATOM 17567 N N . VAL A 1 67 ? -2.096 4.736 -4.862 1.00 0.00 67 VAL A N 11
ATOM 17568 C CA . VAL A 1 67 ? -2.299 5.669 -3.759 1.00 0.00 67 VAL A CA 11
ATOM 17569 C C . VAL A 1 67 ? -1.080 6.568 -3.590 1.00 0.00 67 VAL A C 11
ATOM 17570 O O . VAL A 1 67 ? -1.207 7.767 -3.346 1.00 0.00 67 VAL A O 11
ATOM 17583 N N . LEU A 1 68 ? 0.098 5.981 -3.750 1.00 0.00 68 LEU A N 11
ATOM 17584 C CA . LEU A 1 68 ? 1.345 6.725 -3.646 1.00 0.00 68 LEU A CA 11
ATOM 17585 C C . LEU A 1 68 ? 1.575 7.565 -4.904 1.00 0.00 68 LEU A C 11
ATOM 17586 O O . LEU A 1 68 ? 2.520 8.347 -4.971 1.00 0.00 68 LEU A O 11
ATOM 17602 N N . ASP A 1 69 ? 0.693 7.411 -5.896 1.00 0.00 69 ASP A N 11
ATOM 17603 C CA . ASP A 1 69 ? 0.789 8.172 -7.136 1.00 0.00 69 ASP A CA 11
ATOM 17604 C C . ASP A 1 69 ? 0.309 9.596 -6.892 1.00 0.00 69 ASP A C 11
ATOM 17605 O O . ASP A 1 69 ? 1.054 10.556 -7.094 1.00 0.00 69 ASP A O 11
ATOM 17614 N N . GLU A 1 70 ? -0.929 9.726 -6.410 1.00 0.00 70 GLU A N 11
ATOM 17615 C CA . GLU A 1 70 ? -1.487 11.038 -6.086 1.00 0.00 70 GLU A CA 11
ATOM 17616 C C . GLU A 1 70 ? -0.529 11.752 -5.150 1.00 0.00 70 GLU A C 11
ATOM 17617 O O . GLU A 1 70 ? -0.321 12.962 -5.226 1.00 0.00 70 GLU A O 11
ATOM 17629 N N . LEU A 1 71 ? 0.036 10.951 -4.263 1.00 0.00 71 LEU A N 11
ATOM 17630 C CA . LEU A 1 71 ? 0.975 11.396 -3.256 1.00 0.00 71 LEU A CA 11
ATOM 17631 C C . LEU A 1 71 ? 2.338 11.740 -3.858 1.00 0.00 71 LEU A C 11
ATOM 17632 O O . LEU A 1 71 ? 2.751 12.899 -3.857 1.00 0.00 71 LEU A O 11
ATOM 17648 N N . ASN A 1 72 ? 3.036 10.726 -4.359 1.00 0.00 72 ASN A N 11
ATOM 17649 C CA . ASN A 1 72 ? 4.357 10.917 -4.953 1.00 0.00 72 ASN A CA 11
ATOM 17650 C C . ASN A 1 72 ? 4.346 12.037 -5.990 1.00 0.00 72 ASN A C 11
ATOM 17651 O O . ASN A 1 72 ? 5.374 12.665 -6.248 1.00 0.00 72 ASN A O 11
ATOM 17662 N N . ASN A 1 73 ? 3.184 12.282 -6.582 1.00 0.00 73 ASN A N 11
ATOM 17663 C CA . ASN A 1 73 ? 3.049 13.326 -7.592 1.00 0.00 73 ASN A CA 11
ATOM 17664 C C . ASN A 1 73 ? 2.734 14.681 -6.959 1.00 0.00 73 ASN A C 11
ATOM 17665 O O . ASN A 1 73 ? 2.440 15.646 -7.665 1.00 0.00 73 ASN A O 11
ATOM 17676 N N . HIS A 1 74 ? 2.788 14.754 -5.630 1.00 0.00 74 HIS A N 11
ATOM 17677 C CA . HIS A 1 74 ? 2.499 16.002 -4.929 1.00 0.00 74 HIS A CA 11
ATOM 17678 C C . HIS A 1 74 ? 3.195 16.067 -3.578 1.00 0.00 74 HIS A C 11
ATOM 17679 O O . HIS A 1 74 ? 2.689 16.693 -2.650 1.00 0.00 74 HIS A O 11
ATOM 17694 N N . LEU A 1 75 ? 4.371 15.448 -3.478 1.00 0.00 75 LEU A N 11
ATOM 17695 C CA . LEU A 1 75 ? 5.141 15.480 -2.236 1.00 0.00 75 LEU A CA 11
ATOM 17696 C C . LEU A 1 75 ? 5.260 16.923 -1.765 1.00 0.00 75 LEU A C 11
ATOM 17697 O O . LEU A 1 75 ? 6.179 17.642 -2.158 1.00 0.00 75 LEU A O 11
ATOM 17713 N N . GLN A 1 76 ? 4.304 17.348 -0.956 1.00 0.00 76 GLN A N 11
ATOM 17714 C CA . GLN A 1 76 ? 4.273 18.716 -0.467 1.00 0.00 76 GLN A CA 11
ATOM 17715 C C . GLN A 1 76 ? 5.455 19.005 0.458 1.00 0.00 76 GLN A C 11
ATOM 17716 O O . GLN A 1 76 ? 5.284 19.195 1.663 1.00 0.00 76 GLN A O 11
ATOM 17730 N N . GLY A 1 77 ? 6.652 19.039 -0.114 1.00 0.00 77 GLY A N 11
ATOM 17731 C CA . GLY A 1 77 ? 7.844 19.307 0.670 1.00 0.00 77 GLY A CA 11
ATOM 17732 C C . GLY A 1 77 ? 8.045 18.307 1.792 1.00 0.00 77 GLY A C 11
ATOM 17733 O O . GLY A 1 77 ? 8.695 18.608 2.793 1.00 0.00 77 GLY A O 11
ATOM 17737 N N . GLY A 1 78 ? 7.487 17.112 1.624 1.00 0.00 78 GLY A N 11
ATOM 17738 C CA . GLY A 1 78 ? 7.622 16.081 2.637 1.00 0.00 78 GLY A CA 11
ATOM 17739 C C . GLY A 1 78 ? 8.059 14.754 2.050 1.00 0.00 78 GLY A C 11
ATOM 17740 O O . GLY A 1 78 ? 7.493 13.709 2.371 1.00 0.00 78 GLY A O 11
ATOM 17744 N N . LYS A 1 79 ? 9.067 14.799 1.185 1.00 0.00 79 LYS A N 11
ATOM 17745 C CA . LYS A 1 79 ? 9.581 13.595 0.542 1.00 0.00 79 LYS A CA 11
ATOM 17746 C C . LYS A 1 79 ? 9.992 12.550 1.572 1.00 0.00 79 LYS A C 11
ATOM 17747 O O . LYS A 1 79 ? 9.882 11.350 1.327 1.00 0.00 79 LYS A O 11
ATOM 17766 N N . HIS A 1 80 ? 10.467 13.011 2.722 1.00 0.00 80 HIS A N 11
ATOM 17767 C CA . HIS A 1 80 ? 10.897 12.109 3.785 1.00 0.00 80 HIS A CA 11
ATOM 17768 C C . HIS A 1 80 ? 9.766 11.177 4.203 1.00 0.00 80 HIS A C 11
ATOM 17769 O O . HIS A 1 80 ? 10.000 10.021 4.555 1.00 0.00 80 HIS A O 11
ATOM 17784 N N . THR A 1 81 ? 8.539 11.677 4.143 1.00 0.00 81 THR A N 11
ATOM 17785 C CA . THR A 1 81 ? 7.377 10.879 4.496 1.00 0.00 81 THR A CA 11
ATOM 17786 C C . THR A 1 81 ? 7.203 9.768 3.479 1.00 0.00 81 THR A C 11
ATOM 17787 O O . THR A 1 81 ? 7.504 8.607 3.754 1.00 0.00 81 THR A O 11
ATOM 17798 N N . VAL A 1 82 ? 6.731 10.145 2.300 1.00 0.00 82 VAL A N 11
ATOM 17799 C CA . VAL A 1 82 ? 6.521 9.197 1.218 1.00 0.00 82 VAL A CA 11
ATOM 17800 C C . VAL A 1 82 ? 7.758 8.351 0.982 1.00 0.00 82 VAL A C 11
ATOM 17801 O O . VAL A 1 82 ? 7.649 7.149 0.782 1.00 0.00 82 VAL A O 11
ATOM 17814 N N . HIS A 1 83 ? 8.936 8.971 1.015 1.00 0.00 83 HIS A N 11
ATOM 17815 C CA . HIS A 1 83 ? 10.172 8.227 0.809 1.00 0.00 83 HIS A CA 11
ATOM 17816 C C . HIS A 1 83 ? 10.177 6.988 1.691 1.00 0.00 83 HIS A C 11
ATOM 17817 O O . HIS A 1 83 ? 10.572 5.905 1.263 1.00 0.00 83 HIS A O 11
ATOM 17832 N N . HIS A 1 84 ? 9.711 7.158 2.922 1.00 0.00 84 HIS A N 11
ATOM 17833 C CA . HIS A 1 84 ? 9.632 6.056 3.867 1.00 0.00 84 HIS A CA 11
ATOM 17834 C C . HIS A 1 84 ? 8.446 5.149 3.543 1.00 0.00 84 HIS A C 11
ATOM 17835 O O . HIS A 1 84 ? 8.464 3.959 3.851 1.00 0.00 84 HIS A O 11
ATOM 17850 N N . ILE A 1 85 ? 7.410 5.722 2.924 1.00 0.00 85 ILE A N 11
ATOM 17851 C CA . ILE A 1 85 ? 6.215 4.957 2.570 1.00 0.00 85 ILE A CA 11
ATOM 17852 C C . ILE A 1 85 ? 6.387 4.258 1.221 1.00 0.00 85 ILE A C 11
ATOM 17853 O O . ILE A 1 85 ? 5.873 3.164 1.020 1.00 0.00 85 ILE A O 11
ATOM 17869 N N . GLU A 1 86 ? 7.125 4.884 0.308 1.00 0.00 86 GLU A N 11
ATOM 17870 C CA . GLU A 1 86 ? 7.373 4.301 -1.009 1.00 0.00 86 GLU A CA 11
ATOM 17871 C C . GLU A 1 86 ? 8.379 3.167 -0.891 1.00 0.00 86 GLU A C 11
ATOM 17872 O O . GLU A 1 86 ? 8.166 2.082 -1.429 1.00 0.00 86 GLU A O 11
ATOM 17884 N N . GLN A 1 87 ? 9.460 3.403 -0.149 1.00 0.00 87 GLN A N 11
ATOM 17885 C CA . GLN A 1 87 ? 10.462 2.368 0.064 1.00 0.00 87 GLN A CA 11
ATOM 17886 C C . GLN A 1 87 ? 9.796 1.171 0.728 1.00 0.00 87 GLN A C 11
ATOM 17887 O O . GLN A 1 87 ? 10.195 0.024 0.533 1.00 0.00 87 GLN A O 11
ATOM 17901 N N . ASN A 1 88 ? 8.759 1.468 1.507 1.00 0.00 88 ASN A N 11
ATOM 17902 C CA . ASN A 1 88 ? 7.997 0.453 2.207 1.00 0.00 88 ASN A CA 11
ATOM 17903 C C . ASN A 1 88 ? 6.943 -0.161 1.280 1.00 0.00 88 ASN A C 11
ATOM 17904 O O . ASN A 1 88 ? 6.934 -1.370 1.052 1.00 0.00 88 ASN A O 11
ATOM 17915 N N . ILE A 1 89 ? 6.054 0.683 0.757 1.00 0.00 89 ILE A N 11
ATOM 17916 C CA . ILE A 1 89 ? 4.989 0.224 -0.130 1.00 0.00 89 ILE A CA 11
ATOM 17917 C C . ILE A 1 89 ? 5.551 -0.429 -1.377 1.00 0.00 89 ILE A C 11
ATOM 17918 O O . ILE A 1 89 ? 5.126 -1.519 -1.760 1.00 0.00 89 ILE A O 11
ATOM 17934 N N . LYS A 1 90 ? 6.508 0.226 -2.016 1.00 0.00 90 LYS A N 11
ATOM 17935 C CA . LYS A 1 90 ? 7.098 -0.335 -3.212 1.00 0.00 90 LYS A CA 11
ATOM 17936 C C . LYS A 1 90 ? 7.766 -1.662 -2.884 1.00 0.00 90 LYS A C 11
ATOM 17937 O O . LYS A 1 90 ? 7.837 -2.558 -3.722 1.00 0.00 90 LYS A O 11
ATOM 17956 N N . GLU A 1 91 ? 8.231 -1.787 -1.644 1.00 0.00 91 GLU A N 11
ATOM 17957 C CA . GLU A 1 91 ? 8.862 -3.014 -1.184 1.00 0.00 91 GLU A CA 11
ATOM 17958 C C . GLU A 1 91 ? 7.817 -3.948 -0.573 1.00 0.00 91 GLU A C 11
ATOM 17959 O O . GLU A 1 91 ? 8.129 -5.069 -0.172 1.00 0.00 91 GLU A O 11
ATOM 17971 N N . ILE A 1 92 ? 6.567 -3.479 -0.520 1.00 0.00 92 ILE A N 11
ATOM 17972 C CA . ILE A 1 92 ? 5.474 -4.267 0.020 1.00 0.00 92 ILE A CA 11
ATOM 17973 C C . ILE A 1 92 ? 5.036 -5.292 -1.011 1.00 0.00 92 ILE A C 11
ATOM 17974 O O . ILE A 1 92 ? 4.805 -6.456 -0.690 1.00 0.00 92 ILE A O 11
ATOM 17990 N N . PHE A 1 93 ? 4.952 -4.851 -2.263 1.00 0.00 93 PHE A N 11
ATOM 17991 C CA . PHE A 1 93 ? 4.569 -5.732 -3.353 1.00 0.00 93 PHE A CA 11
ATOM 17992 C C . PHE A 1 93 ? 5.504 -6.943 -3.405 1.00 0.00 93 PHE A C 11
ATOM 17993 O O . PHE A 1 93 ? 5.123 -8.017 -3.867 1.00 0.00 93 PHE A O 11
ATOM 18010 N N . HIS A 1 94 ? 6.738 -6.748 -2.938 1.00 0.00 94 HIS A N 11
ATOM 18011 C CA . HIS A 1 94 ? 7.737 -7.810 -2.940 1.00 0.00 94 HIS A CA 11
ATOM 18012 C C . HIS A 1 94 ? 7.281 -8.961 -2.065 1.00 0.00 94 HIS A C 11
ATOM 18013 O O . HIS A 1 94 ? 7.025 -10.061 -2.552 1.00 0.00 94 HIS A O 11
ATOM 18028 N N . HIS A 1 95 ? 7.151 -8.692 -0.773 1.00 0.00 95 HIS A N 11
ATOM 18029 C CA . HIS A 1 95 ? 6.690 -9.703 0.162 1.00 0.00 95 HIS A CA 11
ATOM 18030 C C . HIS A 1 95 ? 5.263 -10.123 -0.180 1.00 0.00 95 HIS A C 11
ATOM 18031 O O . HIS A 1 95 ? 4.748 -11.098 0.367 1.00 0.00 95 HIS A O 11
ATOM 18046 N N . LEU A 1 96 ? 4.629 -9.385 -1.095 1.00 0.00 96 LEU A N 11
ATOM 18047 C CA . LEU A 1 96 ? 3.266 -9.695 -1.507 1.00 0.00 96 LEU A CA 11
ATOM 18048 C C . LEU A 1 96 ? 3.276 -10.665 -2.673 1.00 0.00 96 LEU A C 11
ATOM 18049 O O . LEU A 1 96 ? 2.811 -11.800 -2.556 1.00 0.00 96 LEU A O 11
ATOM 18065 N N . GLU A 1 97 ? 3.834 -10.223 -3.793 1.00 0.00 97 GLU A N 11
ATOM 18066 C CA . GLU A 1 97 ? 3.931 -11.066 -4.972 1.00 0.00 97 GLU A CA 11
ATOM 18067 C C . GLU A 1 97 ? 4.815 -12.273 -4.679 1.00 0.00 97 GLU A C 11
ATOM 18068 O O . GLU A 1 97 ? 4.827 -13.244 -5.435 1.00 0.00 97 GLU A O 11
ATOM 18080 N N . GLU A 1 98 ? 5.552 -12.209 -3.567 1.00 0.00 98 GLU A N 11
ATOM 18081 C CA . GLU A 1 98 ? 6.430 -13.305 -3.175 1.00 0.00 98 GLU A CA 11
ATOM 18082 C C . GLU A 1 98 ? 5.655 -14.357 -2.390 1.00 0.00 98 GLU A C 11
ATOM 18083 O O . GLU A 1 98 ? 5.994 -15.539 -2.412 1.00 0.00 98 GLU A O 11
ATOM 18095 N N . LEU A 1 99 ? 4.608 -13.916 -1.699 1.00 0.00 99 LEU A N 11
ATOM 18096 C CA . LEU A 1 99 ? 3.777 -14.813 -0.905 1.00 0.00 99 LEU A CA 11
ATOM 18097 C C . LEU A 1 99 ? 3.097 -15.850 -1.792 1.00 0.00 99 LEU A C 11
ATOM 18098 O O . LEU A 1 99 ? 3.205 -17.053 -1.554 1.00 0.00 99 LEU A O 11
ATOM 18114 N N . VAL A 1 100 ? 2.393 -15.373 -2.815 1.00 0.00 100 VAL A N 11
ATOM 18115 C CA . VAL A 1 100 ? 1.691 -16.256 -3.737 1.00 0.00 100 VAL A CA 11
ATOM 18116 C C . VAL A 1 100 ? 2.666 -17.004 -4.641 1.00 0.00 100 VAL A C 11
ATOM 18117 O O . VAL A 1 100 ? 2.376 -18.106 -5.106 1.00 0.00 100 VAL A O 11
ATOM 18130 N N . HIS A 1 101 ? 3.822 -16.397 -4.891 1.00 0.00 101 HIS A N 11
ATOM 18131 C CA . HIS A 1 101 ? 4.837 -17.006 -5.744 1.00 0.00 101 HIS A CA 11
ATOM 18132 C C . HIS A 1 101 ? 5.867 -17.770 -4.915 1.00 0.00 101 HIS A C 11
ATOM 18133 O O . HIS A 1 101 ? 7.044 -17.827 -5.273 1.00 0.00 101 HIS A O 11
ATOM 18148 N N . ARG A 1 102 ? 5.420 -18.359 -3.811 1.00 0.00 102 ARG A N 11
ATOM 18149 C CA . ARG A 1 102 ? 6.306 -19.120 -2.939 1.00 0.00 102 ARG A CA 11
ATOM 18150 C C . ARG A 1 102 ? 5.926 -20.597 -2.932 1.00 0.00 102 ARG A C 11
ATOM 18151 O O . ARG A 1 102 ? 4.713 -20.894 -2.897 1.00 0.00 102 ARG A O 11
ATOM 18173 N N . MET A 1 1 ? 0.494 -22.145 5.656 1.00 0.00 1 MET A N 12
ATOM 18174 C CA . MET A 1 1 ? -0.682 -21.240 5.737 1.00 0.00 1 MET A CA 12
ATOM 18175 C C . MET A 1 1 ? -0.316 -19.820 5.317 1.00 0.00 1 MET A C 12
ATOM 18176 O O . MET A 1 1 ? 0.176 -19.031 6.124 1.00 0.00 1 MET A O 12
ATOM 18192 N N . TYR A 1 2 ? -0.562 -19.502 4.051 1.00 0.00 2 TYR A N 12
ATOM 18193 C CA . TYR A 1 2 ? -0.260 -18.176 3.524 1.00 0.00 2 TYR A CA 12
ATOM 18194 C C . TYR A 1 2 ? -1.321 -17.168 3.955 1.00 0.00 2 TYR A C 12
ATOM 18195 O O . TYR A 1 2 ? -2.498 -17.309 3.621 1.00 0.00 2 TYR A O 12
ATOM 18213 N N . GLY A 1 3 ? -0.898 -16.151 4.698 1.00 0.00 3 GLY A N 12
ATOM 18214 C CA . GLY A 1 3 ? -1.826 -15.136 5.162 1.00 0.00 3 GLY A CA 12
ATOM 18215 C C . GLY A 1 3 ? -1.183 -14.139 6.103 1.00 0.00 3 GLY A C 12
ATOM 18216 O O . GLY A 1 3 ? -1.569 -12.972 6.136 1.00 0.00 3 GLY A O 12
ATOM 18220 N N . LYS A 1 4 ? -0.196 -14.594 6.870 1.00 0.00 4 LYS A N 12
ATOM 18221 C CA . LYS A 1 4 ? 0.498 -13.722 7.811 1.00 0.00 4 LYS A CA 12
ATOM 18222 C C . LYS A 1 4 ? 1.141 -12.551 7.098 1.00 0.00 4 LYS A C 12
ATOM 18223 O O . LYS A 1 4 ? 1.461 -11.542 7.726 1.00 0.00 4 LYS A O 12
ATOM 18242 N N . LEU A 1 5 ? 1.301 -12.660 5.782 1.00 0.00 5 LEU A N 12
ATOM 18243 C CA . LEU A 1 5 ? 1.870 -11.567 5.017 1.00 0.00 5 LEU A CA 12
ATOM 18244 C C . LEU A 1 5 ? 1.132 -10.277 5.364 1.00 0.00 5 LEU A C 12
ATOM 18245 O O . LEU A 1 5 ? 1.677 -9.180 5.241 1.00 0.00 5 LEU A O 12
ATOM 18261 N N . ASN A 1 6 ? -0.114 -10.429 5.821 1.00 0.00 6 ASN A N 12
ATOM 18262 C CA . ASN A 1 6 ? -0.926 -9.293 6.211 1.00 0.00 6 ASN A CA 12
ATOM 18263 C C . ASN A 1 6 ? -0.236 -8.489 7.305 1.00 0.00 6 ASN A C 12
ATOM 18264 O O . ASN A 1 6 ? -0.234 -7.259 7.276 1.00 0.00 6 ASN A O 12
ATOM 18275 N N . ASP A 1 7 ? 0.367 -9.192 8.262 1.00 0.00 7 ASP A N 12
ATOM 18276 C CA . ASP A 1 7 ? 1.078 -8.536 9.354 1.00 0.00 7 ASP A CA 12
ATOM 18277 C C . ASP A 1 7 ? 2.045 -7.499 8.794 1.00 0.00 7 ASP A C 12
ATOM 18278 O O . ASP A 1 7 ? 2.310 -6.471 9.419 1.00 0.00 7 ASP A O 12
ATOM 18287 N N . LEU A 1 8 ? 2.554 -7.777 7.599 1.00 0.00 8 LEU A N 12
ATOM 18288 C CA . LEU A 1 8 ? 3.476 -6.875 6.926 1.00 0.00 8 LEU A CA 12
ATOM 18289 C C . LEU A 1 8 ? 2.701 -5.811 6.159 1.00 0.00 8 LEU A C 12
ATOM 18290 O O . LEU A 1 8 ? 3.168 -4.682 5.997 1.00 0.00 8 LEU A O 12
ATOM 18306 N N . LEU A 1 9 ? 1.509 -6.177 5.693 1.00 0.00 9 LEU A N 12
ATOM 18307 C CA . LEU A 1 9 ? 0.668 -5.252 4.948 1.00 0.00 9 LEU A CA 12
ATOM 18308 C C . LEU A 1 9 ? 0.256 -4.074 5.828 1.00 0.00 9 LEU A C 12
ATOM 18309 O O . LEU A 1 9 ? 0.117 -2.948 5.353 1.00 0.00 9 LEU A O 12
ATOM 18325 N N . GLU A 1 10 ? 0.059 -4.347 7.115 1.00 0.00 10 GLU A N 12
ATOM 18326 C CA . GLU A 1 10 ? -0.344 -3.317 8.067 1.00 0.00 10 GLU A CA 12
ATOM 18327 C C . GLU A 1 10 ? 0.609 -2.124 8.029 1.00 0.00 10 GLU A C 12
ATOM 18328 O O . GLU A 1 10 ? 0.176 -0.972 8.070 1.00 0.00 10 GLU A O 12
ATOM 18340 N N . ASP A 1 11 ? 1.906 -2.407 7.951 1.00 0.00 11 ASP A N 12
ATOM 18341 C CA . ASP A 1 11 ? 2.918 -1.354 7.908 1.00 0.00 11 ASP A CA 12
ATOM 18342 C C . ASP A 1 11 ? 2.620 -0.356 6.792 1.00 0.00 11 ASP A C 12
ATOM 18343 O O . ASP A 1 11 ? 2.666 0.856 7.000 1.00 0.00 11 ASP A O 12
ATOM 18352 N N . LEU A 1 12 ? 2.312 -0.878 5.609 1.00 0.00 12 LEU A N 12
ATOM 18353 C CA . LEU A 1 12 ? 2.005 -0.046 4.456 1.00 0.00 12 LEU A CA 12
ATOM 18354 C C . LEU A 1 12 ? 0.823 0.871 4.753 1.00 0.00 12 LEU A C 12
ATOM 18355 O O . LEU A 1 12 ? 0.946 2.091 4.705 1.00 0.00 12 LEU A O 12
ATOM 18371 N N . GLN A 1 13 ? -0.322 0.275 5.057 1.00 0.00 13 GLN A N 12
ATOM 18372 C CA . GLN A 1 13 ? -1.526 1.044 5.349 1.00 0.00 13 GLN A CA 12
ATOM 18373 C C . GLN A 1 13 ? -1.261 2.090 6.428 1.00 0.00 13 GLN A C 12
ATOM 18374 O O . GLN A 1 13 ? -1.791 3.199 6.374 1.00 0.00 13 GLN A O 12
ATOM 18388 N N . GLU A 1 14 ? -0.425 1.735 7.398 1.00 0.00 14 GLU A N 12
ATOM 18389 C CA . GLU A 1 14 ? -0.079 2.651 8.475 1.00 0.00 14 GLU A CA 12
ATOM 18390 C C . GLU A 1 14 ? 0.926 3.674 7.980 1.00 0.00 14 GLU A C 12
ATOM 18391 O O . GLU A 1 14 ? 0.950 4.813 8.446 1.00 0.00 14 GLU A O 12
ATOM 18403 N N . VAL A 1 15 ? 1.743 3.267 7.017 1.00 0.00 15 VAL A N 12
ATOM 18404 C CA . VAL A 1 15 ? 2.728 4.163 6.448 1.00 0.00 15 VAL A CA 12
ATOM 18405 C C . VAL A 1 15 ? 2.029 5.319 5.740 1.00 0.00 15 VAL A C 12
ATOM 18406 O O . VAL A 1 15 ? 2.572 6.418 5.636 1.00 0.00 15 VAL A O 12
ATOM 18419 N N . LEU A 1 16 ? 0.805 5.063 5.277 1.00 0.00 16 LEU A N 12
ATOM 18420 C CA . LEU A 1 16 ? 0.017 6.086 4.607 1.00 0.00 16 LEU A CA 12
ATOM 18421 C C . LEU A 1 16 ? -0.282 7.222 5.578 1.00 0.00 16 LEU A C 12
ATOM 18422 O O . LEU A 1 16 ? -0.304 8.391 5.196 1.00 0.00 16 LEU A O 12
ATOM 18438 N N . LYS A 1 17 ? -0.498 6.869 6.848 1.00 0.00 17 LYS A N 12
ATOM 18439 C CA . LYS A 1 17 ? -0.781 7.862 7.884 1.00 0.00 17 LYS A CA 12
ATOM 18440 C C . LYS A 1 17 ? 0.146 9.060 7.727 1.00 0.00 17 LYS A C 12
ATOM 18441 O O . LYS A 1 17 ? -0.245 10.205 7.958 1.00 0.00 17 LYS A O 12
ATOM 18460 N N . ASN A 1 18 ? 1.372 8.778 7.306 1.00 0.00 18 ASN A N 12
ATOM 18461 C CA . ASN A 1 18 ? 2.369 9.820 7.082 1.00 0.00 18 ASN A CA 12
ATOM 18462 C C . ASN A 1 18 ? 2.107 10.517 5.753 1.00 0.00 18 ASN A C 12
ATOM 18463 O O . ASN A 1 18 ? 2.062 11.744 5.674 1.00 0.00 18 ASN A O 12
ATOM 18474 N N . LEU A 1 19 ? 1.939 9.710 4.712 1.00 0.00 19 LEU A N 12
ATOM 18475 C CA . LEU A 1 19 ? 1.682 10.210 3.367 1.00 0.00 19 LEU A CA 12
ATOM 18476 C C . LEU A 1 19 ? 0.589 11.281 3.367 1.00 0.00 19 LEU A C 12
ATOM 18477 O O . LEU A 1 19 ? 0.711 12.306 2.696 1.00 0.00 19 LEU A O 12
ATOM 18493 N N . HIS A 1 20 ? -0.480 11.030 4.114 1.00 0.00 20 HIS A N 12
ATOM 18494 C CA . HIS A 1 20 ? -1.601 11.965 4.192 1.00 0.00 20 HIS A CA 12
ATOM 18495 C C . HIS A 1 20 ? -1.135 13.391 4.480 1.00 0.00 20 HIS A C 12
ATOM 18496 O O . HIS A 1 20 ? -1.724 14.355 3.991 1.00 0.00 20 HIS A O 12
ATOM 18511 N N . LYS A 1 21 ? -0.103 13.519 5.302 1.00 0.00 21 LYS A N 12
ATOM 18512 C CA . LYS A 1 21 ? 0.413 14.830 5.686 1.00 0.00 21 LYS A CA 12
ATOM 18513 C C . LYS A 1 21 ? 1.502 15.335 4.748 1.00 0.00 21 LYS A C 12
ATOM 18514 O O . LYS A 1 21 ? 2.093 16.386 4.993 1.00 0.00 21 LYS A O 12
ATOM 18533 N N . ASN A 1 22 ? 1.775 14.599 3.678 1.00 0.00 22 ASN A N 12
ATOM 18534 C CA . ASN A 1 22 ? 2.803 15.020 2.735 1.00 0.00 22 ASN A CA 12
ATOM 18535 C C . ASN A 1 22 ? 2.488 14.576 1.311 1.00 0.00 22 ASN A C 12
ATOM 18536 O O . ASN A 1 22 ? 3.373 14.550 0.456 1.00 0.00 22 ASN A O 12
ATOM 18547 N N . TRP A 1 23 ? 1.228 14.241 1.048 1.00 0.00 23 TRP A N 12
ATOM 18548 C CA . TRP A 1 23 ? 0.833 13.819 -0.289 1.00 0.00 23 TRP A CA 12
ATOM 18549 C C . TRP A 1 23 ? 0.444 15.032 -1.138 1.00 0.00 23 TRP A C 12
ATOM 18550 O O . TRP A 1 23 ? 0.970 15.218 -2.234 1.00 0.00 23 TRP A O 12
ATOM 18571 N N . HIS A 1 24 ? -0.466 15.860 -0.621 1.00 0.00 24 HIS A N 12
ATOM 18572 C CA . HIS A 1 24 ? -0.899 17.058 -1.337 1.00 0.00 24 HIS A CA 12
ATOM 18573 C C . HIS A 1 24 ? -1.946 17.853 -0.557 1.00 0.00 24 HIS A C 12
ATOM 18574 O O . HIS A 1 24 ? -2.996 18.209 -1.094 1.00 0.00 24 HIS A O 12
ATOM 18589 N N . GLY A 1 25 ? -1.638 18.160 0.692 1.00 0.00 25 GLY A N 12
ATOM 18590 C CA . GLY A 1 25 ? -2.542 18.950 1.509 1.00 0.00 25 GLY A CA 12
ATOM 18591 C C . GLY A 1 25 ? -3.813 18.243 1.933 1.00 0.00 25 GLY A C 12
ATOM 18592 O O . GLY A 1 25 ? -4.628 17.843 1.101 1.00 0.00 25 GLY A O 12
ATOM 18596 N N . GLY A 1 26 ? -3.993 18.141 3.246 1.00 0.00 26 GLY A N 12
ATOM 18597 C CA . GLY A 1 26 ? -5.181 17.539 3.810 1.00 0.00 26 GLY A CA 12
ATOM 18598 C C . GLY A 1 26 ? -5.414 16.110 3.387 1.00 0.00 26 GLY A C 12
ATOM 18599 O O . GLY A 1 26 ? -5.409 15.788 2.199 1.00 0.00 26 GLY A O 12
ATOM 18603 N N . LYS A 1 27 ? -5.653 15.257 4.373 1.00 0.00 27 LYS A N 12
ATOM 18604 C CA . LYS A 1 27 ? -5.932 13.854 4.120 1.00 0.00 27 LYS A CA 12
ATOM 18605 C C . LYS A 1 27 ? -7.282 13.707 3.423 1.00 0.00 27 LYS A C 12
ATOM 18606 O O . LYS A 1 27 ? -7.600 12.652 2.879 1.00 0.00 27 LYS A O 12
ATOM 18625 N N . ASP A 1 28 ? -8.076 14.778 3.450 1.00 0.00 28 ASP A N 12
ATOM 18626 C CA . ASP A 1 28 ? -9.395 14.781 2.827 1.00 0.00 28 ASP A CA 12
ATOM 18627 C C . ASP A 1 28 ? -9.349 14.195 1.420 1.00 0.00 28 ASP A C 12
ATOM 18628 O O . ASP A 1 28 ? -10.173 13.352 1.068 1.00 0.00 28 ASP A O 12
ATOM 18637 N N . ASN A 1 29 ? -8.387 14.641 0.616 1.00 0.00 29 ASN A N 12
ATOM 18638 C CA . ASN A 1 29 ? -8.264 14.139 -0.747 1.00 0.00 29 ASN A CA 12
ATOM 18639 C C . ASN A 1 29 ? -7.659 12.738 -0.756 1.00 0.00 29 ASN A C 12
ATOM 18640 O O . ASN A 1 29 ? -8.173 11.839 -1.421 1.00 0.00 29 ASN A O 12
ATOM 18651 N N . LEU A 1 30 ? -6.577 12.550 -0.005 1.00 0.00 30 LEU A N 12
ATOM 18652 C CA . LEU A 1 30 ? -5.929 11.245 0.072 1.00 0.00 30 LEU A CA 12
ATOM 18653 C C . LEU A 1 30 ? -6.919 10.200 0.578 1.00 0.00 30 LEU A C 12
ATOM 18654 O O . LEU A 1 30 ? -6.813 9.021 0.256 1.00 0.00 30 LEU A O 12
ATOM 18670 N N . HIS A 1 31 ? -7.893 10.648 1.370 1.00 0.00 31 HIS A N 12
ATOM 18671 C CA . HIS A 1 31 ? -8.909 9.753 1.914 1.00 0.00 31 HIS A CA 12
ATOM 18672 C C . HIS A 1 31 ? -9.438 8.826 0.828 1.00 0.00 31 HIS A C 12
ATOM 18673 O O . HIS A 1 31 ? -9.503 7.612 1.013 1.00 0.00 31 HIS A O 12
ATOM 18688 N N . ASP A 1 32 ? -9.794 9.408 -0.312 1.00 0.00 32 ASP A N 12
ATOM 18689 C CA . ASP A 1 32 ? -10.297 8.634 -1.440 1.00 0.00 32 ASP A CA 12
ATOM 18690 C C . ASP A 1 32 ? -9.192 7.750 -2.004 1.00 0.00 32 ASP A C 12
ATOM 18691 O O . ASP A 1 32 ? -9.445 6.657 -2.512 1.00 0.00 32 ASP A O 12
ATOM 18700 N N . VAL A 1 33 ? -7.964 8.236 -1.895 1.00 0.00 33 VAL A N 12
ATOM 18701 C CA . VAL A 1 33 ? -6.795 7.514 -2.371 1.00 0.00 33 VAL A CA 12
ATOM 18702 C C . VAL A 1 33 ? -6.488 6.328 -1.466 1.00 0.00 33 VAL A C 12
ATOM 18703 O O . VAL A 1 33 ? -6.542 5.177 -1.898 1.00 0.00 33 VAL A O 12
ATOM 18716 N N . ASP A 1 34 ? -6.180 6.612 -0.205 1.00 0.00 34 ASP A N 12
ATOM 18717 C CA . ASP A 1 34 ? -5.885 5.556 0.745 1.00 0.00 34 ASP A CA 12
ATOM 18718 C C . ASP A 1 34 ? -7.111 4.659 0.897 1.00 0.00 34 ASP A C 12
ATOM 18719 O O . ASP A 1 34 ? -6.995 3.492 1.271 1.00 0.00 34 ASP A O 12
ATOM 18728 N N . ASN A 1 35 ? -8.288 5.196 0.550 1.00 0.00 35 ASN A N 12
ATOM 18729 C CA . ASN A 1 35 ? -9.516 4.413 0.599 1.00 0.00 35 ASN A CA 12
ATOM 18730 C C . ASN A 1 35 ? -9.349 3.231 -0.339 1.00 0.00 35 ASN A C 12
ATOM 18731 O O . ASN A 1 35 ? -9.700 2.097 -0.012 1.00 0.00 35 ASN A O 12
ATOM 18742 N N . HIS A 1 36 ? -8.750 3.512 -1.495 1.00 0.00 36 HIS A N 12
ATOM 18743 C CA . HIS A 1 36 ? -8.461 2.482 -2.476 1.00 0.00 36 HIS A CA 12
ATOM 18744 C C . HIS A 1 36 ? -7.456 1.527 -1.866 1.00 0.00 36 HIS A C 12
ATOM 18745 O O . HIS A 1 36 ? -7.651 0.312 -1.863 1.00 0.00 36 HIS A O 12
ATOM 18760 N N . LEU A 1 37 ? -6.388 2.104 -1.317 1.00 0.00 37 LEU A N 12
ATOM 18761 C CA . LEU A 1 37 ? -5.345 1.322 -0.660 1.00 0.00 37 LEU A CA 12
ATOM 18762 C C . LEU A 1 37 ? -5.948 0.380 0.378 1.00 0.00 37 LEU A C 12
ATOM 18763 O O . LEU A 1 37 ? -5.906 -0.839 0.226 1.00 0.00 37 LEU A O 12
ATOM 18779 N N . GLN A 1 38 ? -6.501 0.963 1.441 1.00 0.00 38 GLN A N 12
ATOM 18780 C CA . GLN A 1 38 ? -7.114 0.189 2.518 1.00 0.00 38 GLN A CA 12
ATOM 18781 C C . GLN A 1 38 ? -8.004 -0.914 1.954 1.00 0.00 38 GLN A C 12
ATOM 18782 O O . GLN A 1 38 ? -7.979 -2.050 2.428 1.00 0.00 38 GLN A O 12
ATOM 18796 N N . ASN A 1 39 ? -8.780 -0.573 0.930 1.00 0.00 39 ASN A N 12
ATOM 18797 C CA . ASN A 1 39 ? -9.666 -1.541 0.292 1.00 0.00 39 ASN A CA 12
ATOM 18798 C C . ASN A 1 39 ? -8.858 -2.722 -0.232 1.00 0.00 39 ASN A C 12
ATOM 18799 O O . ASN A 1 39 ? -9.345 -3.851 -0.277 1.00 0.00 39 ASN A O 12
ATOM 18810 N N . VAL A 1 40 ? -7.613 -2.453 -0.609 1.00 0.00 40 VAL A N 12
ATOM 18811 C CA . VAL A 1 40 ? -6.728 -3.492 -1.108 1.00 0.00 40 VAL A CA 12
ATOM 18812 C C . VAL A 1 40 ? -6.429 -4.500 -0.007 1.00 0.00 40 VAL A C 12
ATOM 18813 O O . VAL A 1 40 ? -6.563 -5.705 -0.200 1.00 0.00 40 VAL A O 12
ATOM 18826 N N . ILE A 1 41 ? -6.025 -3.987 1.154 1.00 0.00 41 ILE A N 12
ATOM 18827 C CA . ILE A 1 41 ? -5.702 -4.830 2.303 1.00 0.00 41 ILE A CA 12
ATOM 18828 C C . ILE A 1 41 ? -6.741 -5.932 2.507 1.00 0.00 41 ILE A C 12
ATOM 18829 O O . ILE A 1 41 ? -6.394 -7.071 2.816 1.00 0.00 41 ILE A O 12
ATOM 18845 N N . GLU A 1 42 ? -8.014 -5.588 2.341 1.00 0.00 42 GLU A N 12
ATOM 18846 C CA . GLU A 1 42 ? -9.090 -6.558 2.516 1.00 0.00 42 GLU A CA 12
ATOM 18847 C C . GLU A 1 42 ? -9.125 -7.547 1.363 1.00 0.00 42 GLU A C 12
ATOM 18848 O O . GLU A 1 42 ? -9.510 -8.703 1.538 1.00 0.00 42 GLU A O 12
ATOM 18860 N N . ASP A 1 43 ? -8.705 -7.100 0.192 1.00 0.00 43 ASP A N 12
ATOM 18861 C CA . ASP A 1 43 ? -8.675 -7.966 -0.971 1.00 0.00 43 ASP A CA 12
ATOM 18862 C C . ASP A 1 43 ? -7.386 -8.775 -0.982 1.00 0.00 43 ASP A C 12
ATOM 18863 O O . ASP A 1 43 ? -7.334 -9.866 -1.537 1.00 0.00 43 ASP A O 12
ATOM 18872 N N . ILE A 1 44 ? -6.348 -8.229 -0.356 1.00 0.00 44 ILE A N 12
ATOM 18873 C CA . ILE A 1 44 ? -5.060 -8.899 -0.287 1.00 0.00 44 ILE A CA 12
ATOM 18874 C C . ILE A 1 44 ? -4.987 -9.840 0.911 1.00 0.00 44 ILE A C 12
ATOM 18875 O O . ILE A 1 44 ? -4.616 -11.005 0.774 1.00 0.00 44 ILE A O 12
ATOM 18891 N N . HIS A 1 45 ? -5.336 -9.325 2.086 1.00 0.00 45 HIS A N 12
ATOM 18892 C CA . HIS A 1 45 ? -5.301 -10.119 3.309 1.00 0.00 45 HIS A CA 12
ATOM 18893 C C . HIS A 1 45 ? -6.352 -11.230 3.282 1.00 0.00 45 HIS A C 12
ATOM 18894 O O . HIS A 1 45 ? -6.184 -12.267 3.924 1.00 0.00 45 HIS A O 12
ATOM 18909 N N . ASP A 1 46 ? -7.434 -11.013 2.536 1.00 0.00 46 ASP A N 12
ATOM 18910 C CA . ASP A 1 46 ? -8.496 -12.007 2.437 1.00 0.00 46 ASP A CA 12
ATOM 18911 C C . ASP A 1 46 ? -8.177 -13.001 1.337 1.00 0.00 46 ASP A C 12
ATOM 18912 O O . ASP A 1 46 ? -8.386 -14.205 1.489 1.00 0.00 46 ASP A O 12
ATOM 18921 N N . PHE A 1 47 ? -7.661 -12.488 0.230 1.00 0.00 47 PHE A N 12
ATOM 18922 C CA . PHE A 1 47 ? -7.301 -13.340 -0.898 1.00 0.00 47 PHE A CA 12
ATOM 18923 C C . PHE A 1 47 ? -6.030 -14.126 -0.588 1.00 0.00 47 PHE A C 12
ATOM 18924 O O . PHE A 1 47 ? -5.807 -15.204 -1.137 1.00 0.00 47 PHE A O 12
ATOM 18941 N N . MET A 1 48 ? -5.205 -13.584 0.308 1.00 0.00 48 MET A N 12
ATOM 18942 C CA . MET A 1 48 ? -3.960 -14.238 0.704 1.00 0.00 48 MET A CA 12
ATOM 18943 C C . MET A 1 48 ? -4.211 -15.689 1.096 1.00 0.00 48 MET A C 12
ATOM 18944 O O . MET A 1 48 ? -3.418 -16.577 0.782 1.00 0.00 48 MET A O 12
ATOM 18958 N N . GLN A 1 49 ? -5.325 -15.921 1.781 1.00 0.00 49 GLN A N 12
ATOM 18959 C CA . GLN A 1 49 ? -5.690 -17.263 2.214 1.00 0.00 49 GLN A CA 12
ATOM 18960 C C . GLN A 1 49 ? -6.016 -18.148 1.015 1.00 0.00 49 GLN A C 12
ATOM 18961 O O . GLN A 1 49 ? -5.894 -19.371 1.084 1.00 0.00 49 GLN A O 12
ATOM 18975 N N . GLY A 1 50 ? -6.428 -17.523 -0.082 1.00 0.00 50 GLY A N 12
ATOM 18976 C CA . GLY A 1 50 ? -6.761 -18.269 -1.280 1.00 0.00 50 GLY A CA 12
ATOM 18977 C C . GLY A 1 50 ? -8.112 -17.886 -1.858 1.00 0.00 50 GLY A C 12
ATOM 18978 O O . GLY A 1 50 ? -8.502 -18.388 -2.912 1.00 0.00 50 GLY A O 12
ATOM 18982 N N . GLY A 1 51 ? -8.831 -16.994 -1.175 1.00 0.00 51 GLY A N 12
ATOM 18983 C CA . GLY A 1 51 ? -10.133 -16.570 -1.661 1.00 0.00 51 GLY A CA 12
ATOM 18984 C C . GLY A 1 51 ? -10.091 -16.153 -3.118 1.00 0.00 51 GLY A C 12
ATOM 18985 O O . GLY A 1 51 ? -11.031 -16.402 -3.873 1.00 0.00 51 GLY A O 12
ATOM 18989 N N . GLY A 1 52 ? -8.989 -15.524 -3.510 1.00 0.00 52 GLY A N 12
ATOM 18990 C CA . GLY A 1 52 ? -8.827 -15.083 -4.883 1.00 0.00 52 GLY A CA 12
ATOM 18991 C C . GLY A 1 52 ? -7.379 -14.783 -5.221 1.00 0.00 52 GLY A C 12
ATOM 18992 O O . GLY A 1 52 ? -7.095 -13.994 -6.122 1.00 0.00 52 GLY A O 12
ATOM 18996 N N . SER A 1 53 ? -6.461 -15.414 -4.494 1.00 0.00 53 SER A N 12
ATOM 18997 C CA . SER A 1 53 ? -5.036 -15.211 -4.715 1.00 0.00 53 SER A CA 12
ATOM 18998 C C . SER A 1 53 ? -4.643 -15.601 -6.135 1.00 0.00 53 SER A C 12
ATOM 18999 O O . SER A 1 53 ? -5.494 -15.951 -6.953 1.00 0.00 53 SER A O 12
ATOM 19007 N N . GLY A 1 54 ? -3.347 -15.536 -6.420 1.00 0.00 54 GLY A N 12
ATOM 19008 C CA . GLY A 1 54 ? -2.854 -15.883 -7.743 1.00 0.00 54 GLY A CA 12
ATOM 19009 C C . GLY A 1 54 ? -3.616 -15.183 -8.853 1.00 0.00 54 GLY A C 12
ATOM 19010 O O . GLY A 1 54 ? -4.213 -15.833 -9.711 1.00 0.00 54 GLY A O 12
ATOM 19014 N N . GLY A 1 55 ? -3.597 -13.854 -8.835 1.00 0.00 55 GLY A N 12
ATOM 19015 C CA . GLY A 1 55 ? -4.296 -13.086 -9.850 1.00 0.00 55 GLY A CA 12
ATOM 19016 C C . GLY A 1 55 ? -4.828 -11.768 -9.321 1.00 0.00 55 GLY A C 12
ATOM 19017 O O . GLY A 1 55 ? -5.115 -10.853 -10.092 1.00 0.00 55 GLY A O 12
ATOM 19021 N N . LYS A 1 56 ? -4.960 -11.671 -8.003 1.00 0.00 56 LYS A N 12
ATOM 19022 C CA . LYS A 1 56 ? -5.461 -10.455 -7.371 1.00 0.00 56 LYS A CA 12
ATOM 19023 C C . LYS A 1 56 ? -4.327 -9.485 -7.079 1.00 0.00 56 LYS A C 12
ATOM 19024 O O . LYS A 1 56 ? -4.466 -8.280 -7.270 1.00 0.00 56 LYS A O 12
ATOM 19043 N N . LEU A 1 57 ? -3.207 -10.013 -6.609 1.00 0.00 57 LEU A N 12
ATOM 19044 C CA . LEU A 1 57 ? -2.057 -9.185 -6.284 1.00 0.00 57 LEU A CA 12
ATOM 19045 C C . LEU A 1 57 ? -1.465 -8.522 -7.524 1.00 0.00 57 LEU A C 12
ATOM 19046 O O . LEU A 1 57 ? -0.609 -7.656 -7.409 1.00 0.00 57 LEU A O 12
ATOM 19062 N N . GLN A 1 58 ? -1.915 -8.921 -8.708 1.00 0.00 58 GLN A N 12
ATOM 19063 C CA . GLN A 1 58 ? -1.401 -8.324 -9.934 1.00 0.00 58 GLN A CA 12
ATOM 19064 C C . GLN A 1 58 ? -2.174 -7.059 -10.286 1.00 0.00 58 GLN A C 12
ATOM 19065 O O . GLN A 1 58 ? -1.582 -6.012 -10.549 1.00 0.00 58 GLN A O 12
ATOM 19079 N N . GLU A 1 59 ? -3.498 -7.157 -10.277 1.00 0.00 59 GLU A N 12
ATOM 19080 C CA . GLU A 1 59 ? -4.348 -6.015 -10.584 1.00 0.00 59 GLU A CA 12
ATOM 19081 C C . GLU A 1 59 ? -4.621 -5.202 -9.326 1.00 0.00 59 GLU A C 12
ATOM 19082 O O . GLU A 1 59 ? -4.791 -3.984 -9.385 1.00 0.00 59 GLU A O 12
ATOM 19094 N N . MET A 1 60 ? -4.659 -5.885 -8.187 1.00 0.00 60 MET A N 12
ATOM 19095 C CA . MET A 1 60 ? -4.908 -5.225 -6.914 1.00 0.00 60 MET A CA 12
ATOM 19096 C C . MET A 1 60 ? -3.657 -4.511 -6.420 1.00 0.00 60 MET A C 12
ATOM 19097 O O . MET A 1 60 ? -3.747 -3.486 -5.745 1.00 0.00 60 MET A O 12
ATOM 19111 N N . MET A 1 61 ? -2.484 -5.048 -6.760 1.00 0.00 61 MET A N 12
ATOM 19112 C CA . MET A 1 61 ? -1.229 -4.428 -6.337 1.00 0.00 61 MET A CA 12
ATOM 19113 C C . MET A 1 61 ? -1.172 -2.976 -6.806 1.00 0.00 61 MET A C 12
ATOM 19114 O O . MET A 1 61 ? -0.764 -2.087 -6.060 1.00 0.00 61 MET A O 12
ATOM 19128 N N . LYS A 1 62 ? -1.585 -2.746 -8.048 1.00 0.00 62 LYS A N 12
ATOM 19129 C CA . LYS A 1 62 ? -1.580 -1.403 -8.613 1.00 0.00 62 LYS A CA 12
ATOM 19130 C C . LYS A 1 62 ? -2.500 -0.474 -7.825 1.00 0.00 62 LYS A C 12
ATOM 19131 O O . LYS A 1 62 ? -2.370 0.747 -7.898 1.00 0.00 62 LYS A O 12
ATOM 19150 N N . GLU A 1 63 ? -3.434 -1.057 -7.078 1.00 0.00 63 GLU A N 12
ATOM 19151 C CA . GLU A 1 63 ? -4.374 -0.271 -6.286 1.00 0.00 63 GLU A CA 12
ATOM 19152 C C . GLU A 1 63 ? -3.703 0.323 -5.050 1.00 0.00 63 GLU A C 12
ATOM 19153 O O . GLU A 1 63 ? -4.101 1.385 -4.572 1.00 0.00 63 GLU A O 12
ATOM 19165 N N . PHE A 1 64 ? -2.685 -0.360 -4.532 1.00 0.00 64 PHE A N 12
ATOM 19166 C CA . PHE A 1 64 ? -1.975 0.120 -3.354 1.00 0.00 64 PHE A CA 12
ATOM 19167 C C . PHE A 1 64 ? -0.850 1.071 -3.753 1.00 0.00 64 PHE A C 12
ATOM 19168 O O . PHE A 1 64 ? -0.487 1.975 -2.999 1.00 0.00 64 PHE A O 12
ATOM 19185 N N . GLN A 1 65 ? -0.308 0.866 -4.949 1.00 0.00 65 GLN A N 12
ATOM 19186 C CA . GLN A 1 65 ? 0.768 1.708 -5.458 1.00 0.00 65 GLN A CA 12
ATOM 19187 C C . GLN A 1 65 ? 0.215 3.004 -6.044 1.00 0.00 65 GLN A C 12
ATOM 19188 O O . GLN A 1 65 ? 0.848 4.057 -5.951 1.00 0.00 65 GLN A O 12
ATOM 19202 N N . GLN A 1 66 ? -0.970 2.925 -6.647 1.00 0.00 66 GLN A N 12
ATOM 19203 C CA . GLN A 1 66 ? -1.603 4.097 -7.247 1.00 0.00 66 GLN A CA 12
ATOM 19204 C C . GLN A 1 66 ? -1.768 5.210 -6.217 1.00 0.00 66 GLN A C 12
ATOM 19205 O O . GLN A 1 66 ? -1.645 6.391 -6.539 1.00 0.00 66 GLN A O 12
ATOM 19219 N N . VAL A 1 67 ? -2.037 4.822 -4.975 1.00 0.00 67 VAL A N 12
ATOM 19220 C CA . VAL A 1 67 ? -2.208 5.783 -3.891 1.00 0.00 67 VAL A CA 12
ATOM 19221 C C . VAL A 1 67 ? -0.980 6.682 -3.781 1.00 0.00 67 VAL A C 12
ATOM 19222 O O . VAL A 1 67 ? -1.094 7.906 -3.731 1.00 0.00 67 VAL A O 12
ATOM 19235 N N . LEU A 1 68 ? 0.192 6.062 -3.761 1.00 0.00 68 LEU A N 12
ATOM 19236 C CA . LEU A 1 68 ? 1.446 6.797 -3.677 1.00 0.00 68 LEU A CA 12
ATOM 19237 C C . LEU A 1 68 ? 1.660 7.647 -4.929 1.00 0.00 68 LEU A C 12
ATOM 19238 O O . LEU A 1 68 ? 2.537 8.506 -4.957 1.00 0.00 68 LEU A O 12
ATOM 19254 N N . ASP A 1 69 ? 0.835 7.426 -5.957 1.00 0.00 69 ASP A N 12
ATOM 19255 C CA . ASP A 1 69 ? 0.925 8.203 -7.187 1.00 0.00 69 ASP A CA 12
ATOM 19256 C C . ASP A 1 69 ? 0.469 9.630 -6.906 1.00 0.00 69 ASP A C 12
ATOM 19257 O O . ASP A 1 69 ? 1.239 10.579 -7.047 1.00 0.00 69 ASP A O 12
ATOM 19266 N N . GLU A 1 70 ? -0.782 9.766 -6.461 1.00 0.00 70 GLU A N 12
ATOM 19267 C CA . GLU A 1 70 ? -1.340 11.070 -6.104 1.00 0.00 70 GLU A CA 12
ATOM 19268 C C . GLU A 1 70 ? -0.367 11.797 -5.194 1.00 0.00 70 GLU A C 12
ATOM 19269 O O . GLU A 1 70 ? -0.145 13.003 -5.300 1.00 0.00 70 GLU A O 12
ATOM 19281 N N . LEU A 1 71 ? 0.191 11.012 -4.293 1.00 0.00 71 LEU A N 12
ATOM 19282 C CA . LEU A 1 71 ? 1.141 11.469 -3.301 1.00 0.00 71 LEU A CA 12
ATOM 19283 C C . LEU A 1 71 ? 2.487 11.848 -3.921 1.00 0.00 71 LEU A C 12
ATOM 19284 O O . LEU A 1 71 ? 2.873 13.017 -3.922 1.00 0.00 71 LEU A O 12
ATOM 19300 N N . ASN A 1 72 ? 3.202 10.852 -4.430 1.00 0.00 72 ASN A N 12
ATOM 19301 C CA . ASN A 1 72 ? 4.514 11.071 -5.037 1.00 0.00 72 ASN A CA 12
ATOM 19302 C C . ASN A 1 72 ? 4.493 12.212 -6.049 1.00 0.00 72 ASN A C 12
ATOM 19303 O O . ASN A 1 72 ? 5.500 12.892 -6.249 1.00 0.00 72 ASN A O 12
ATOM 19314 N N . ASN A 1 73 ? 3.349 12.419 -6.692 1.00 0.00 73 ASN A N 12
ATOM 19315 C CA . ASN A 1 73 ? 3.220 13.479 -7.686 1.00 0.00 73 ASN A CA 12
ATOM 19316 C C . ASN A 1 73 ? 2.824 14.808 -7.044 1.00 0.00 73 ASN A C 12
ATOM 19317 O O . ASN A 1 73 ? 2.500 15.766 -7.746 1.00 0.00 73 ASN A O 12
ATOM 19328 N N . HIS A 1 74 ? 2.845 14.869 -5.714 1.00 0.00 74 HIS A N 12
ATOM 19329 C CA . HIS A 1 74 ? 2.479 16.095 -5.012 1.00 0.00 74 HIS A CA 12
ATOM 19330 C C . HIS A 1 74 ? 3.179 16.208 -3.668 1.00 0.00 74 HIS A C 12
ATOM 19331 O O . HIS A 1 74 ? 2.675 16.864 -2.759 1.00 0.00 74 HIS A O 12
ATOM 19346 N N . LEU A 1 75 ? 4.357 15.598 -3.554 1.00 0.00 75 LEU A N 12
ATOM 19347 C CA . LEU A 1 75 ? 5.131 15.673 -2.320 1.00 0.00 75 LEU A CA 12
ATOM 19348 C C . LEU A 1 75 ? 5.272 17.132 -1.905 1.00 0.00 75 LEU A C 12
ATOM 19349 O O . LEU A 1 75 ? 6.211 17.814 -2.313 1.00 0.00 75 LEU A O 12
ATOM 19365 N N . GLN A 1 76 ? 4.317 17.610 -1.124 1.00 0.00 76 GLN A N 12
ATOM 19366 C CA . GLN A 1 76 ? 4.313 18.996 -0.685 1.00 0.00 76 GLN A CA 12
ATOM 19367 C C . GLN A 1 76 ? 5.490 19.284 0.245 1.00 0.00 76 GLN A C 12
ATOM 19368 O O . GLN A 1 76 ? 5.306 19.534 1.437 1.00 0.00 76 GLN A O 12
ATOM 19382 N N . GLY A 1 77 ? 6.699 19.251 -0.306 1.00 0.00 77 GLY A N 12
ATOM 19383 C CA . GLY A 1 77 ? 7.886 19.510 0.488 1.00 0.00 77 GLY A CA 12
ATOM 19384 C C . GLY A 1 77 ? 8.003 18.584 1.683 1.00 0.00 77 GLY A C 12
ATOM 19385 O O . GLY A 1 77 ? 8.277 19.028 2.798 1.00 0.00 77 GLY A O 12
ATOM 19389 N N . GLY A 1 78 ? 7.794 17.292 1.451 1.00 0.00 78 GLY A N 12
ATOM 19390 C CA . GLY A 1 78 ? 7.881 16.322 2.526 1.00 0.00 78 GLY A CA 12
ATOM 19391 C C . GLY A 1 78 ? 8.281 14.945 2.034 1.00 0.00 78 GLY A C 12
ATOM 19392 O O . GLY A 1 78 ? 7.762 13.934 2.507 1.00 0.00 78 GLY A O 12
ATOM 19396 N N . LYS A 1 79 ? 9.206 14.907 1.080 1.00 0.00 79 LYS A N 12
ATOM 19397 C CA . LYS A 1 79 ? 9.681 13.648 0.516 1.00 0.00 79 LYS A CA 12
ATOM 19398 C C . LYS A 1 79 ? 10.006 12.636 1.612 1.00 0.00 79 LYS A C 12
ATOM 19399 O O . LYS A 1 79 ? 9.726 11.447 1.472 1.00 0.00 79 LYS A O 12
ATOM 19418 N N . HIS A 1 80 ? 10.603 13.115 2.698 1.00 0.00 80 HIS A N 12
ATOM 19419 C CA . HIS A 1 80 ? 10.974 12.251 3.816 1.00 0.00 80 HIS A CA 12
ATOM 19420 C C . HIS A 1 80 ? 9.822 11.338 4.225 1.00 0.00 80 HIS A C 12
ATOM 19421 O O . HIS A 1 80 ? 10.039 10.199 4.636 1.00 0.00 80 HIS A O 12
ATOM 19436 N N . THR A 1 81 ? 8.597 11.835 4.097 1.00 0.00 81 THR A N 12
ATOM 19437 C CA . THR A 1 81 ? 7.423 11.047 4.442 1.00 0.00 81 THR A CA 12
ATOM 19438 C C . THR A 1 81 ? 7.272 9.902 3.459 1.00 0.00 81 THR A C 12
ATOM 19439 O O . THR A 1 81 ? 7.546 8.748 3.786 1.00 0.00 81 THR A O 12
ATOM 19450 N N . VAL A 1 82 ? 6.848 10.237 2.247 1.00 0.00 82 VAL A N 12
ATOM 19451 C CA . VAL A 1 82 ? 6.665 9.243 1.200 1.00 0.00 82 VAL A CA 12
ATOM 19452 C C . VAL A 1 82 ? 7.895 8.367 1.060 1.00 0.00 82 VAL A C 12
ATOM 19453 O O . VAL A 1 82 ? 7.773 7.163 0.886 1.00 0.00 82 VAL A O 12
ATOM 19466 N N . HIS A 1 83 ? 9.083 8.961 1.153 1.00 0.00 83 HIS A N 12
ATOM 19467 C CA . HIS A 1 83 ? 10.311 8.184 1.046 1.00 0.00 83 HIS A CA 12
ATOM 19468 C C . HIS A 1 83 ? 10.221 6.972 1.963 1.00 0.00 83 HIS A C 12
ATOM 19469 O O . HIS A 1 83 ? 10.609 5.865 1.596 1.00 0.00 83 HIS A O 12
ATOM 19484 N N . HIS A 1 84 ? 9.679 7.198 3.155 1.00 0.00 84 HIS A N 12
ATOM 19485 C CA . HIS A 1 84 ? 9.498 6.132 4.128 1.00 0.00 84 HIS A CA 12
ATOM 19486 C C . HIS A 1 84 ? 8.304 5.255 3.756 1.00 0.00 84 HIS A C 12
ATOM 19487 O O . HIS A 1 84 ? 8.269 4.069 4.084 1.00 0.00 84 HIS A O 12
ATOM 19502 N N . ILE A 1 85 ? 7.320 5.846 3.075 1.00 0.00 85 ILE A N 12
ATOM 19503 C CA . ILE A 1 85 ? 6.124 5.108 2.673 1.00 0.00 85 ILE A CA 12
ATOM 19504 C C . ILE A 1 85 ? 6.350 4.377 1.350 1.00 0.00 85 ILE A C 12
ATOM 19505 O O . ILE A 1 85 ? 5.796 3.305 1.131 1.00 0.00 85 ILE A O 12
ATOM 19521 N N . GLU A 1 86 ? 7.185 4.944 0.485 1.00 0.00 86 GLU A N 12
ATOM 19522 C CA . GLU A 1 86 ? 7.496 4.316 -0.794 1.00 0.00 86 GLU A CA 12
ATOM 19523 C C . GLU A 1 86 ? 8.460 3.163 -0.567 1.00 0.00 86 GLU A C 12
ATOM 19524 O O . GLU A 1 86 ? 8.227 2.052 -1.035 1.00 0.00 86 GLU A O 12
ATOM 19536 N N . GLN A 1 87 ? 9.526 3.412 0.193 1.00 0.00 87 GLN A N 12
ATOM 19537 C CA . GLN A 1 87 ? 10.482 2.360 0.503 1.00 0.00 87 GLN A CA 12
ATOM 19538 C C . GLN A 1 87 ? 9.744 1.194 1.145 1.00 0.00 87 GLN A C 12
ATOM 19539 O O . GLN A 1 87 ? 10.132 0.036 1.002 1.00 0.00 87 GLN A O 12
ATOM 19553 N N . ASN A 1 88 ? 8.662 1.523 1.845 1.00 0.00 88 ASN A N 12
ATOM 19554 C CA . ASN A 1 88 ? 7.834 0.529 2.506 1.00 0.00 88 ASN A CA 12
ATOM 19555 C C . ASN A 1 88 ? 6.838 -0.082 1.524 1.00 0.00 88 ASN A C 12
ATOM 19556 O O . ASN A 1 88 ? 6.833 -1.291 1.303 1.00 0.00 88 ASN A O 12
ATOM 19567 N N . ILE A 1 89 ? 5.988 0.765 0.943 1.00 0.00 89 ILE A N 12
ATOM 19568 C CA . ILE A 1 89 ? 4.979 0.301 -0.003 1.00 0.00 89 ILE A CA 12
ATOM 19569 C C . ILE A 1 89 ? 5.605 -0.360 -1.220 1.00 0.00 89 ILE A C 12
ATOM 19570 O O . ILE A 1 89 ? 5.219 -1.467 -1.595 1.00 0.00 89 ILE A O 12
ATOM 19586 N N . LYS A 1 90 ? 6.566 0.305 -1.843 1.00 0.00 90 LYS A N 12
ATOM 19587 C CA . LYS A 1 90 ? 7.206 -0.272 -3.010 1.00 0.00 90 LYS A CA 12
ATOM 19588 C C . LYS A 1 90 ? 7.892 -1.576 -2.632 1.00 0.00 90 LYS A C 12
ATOM 19589 O O . LYS A 1 90 ? 8.002 -2.490 -3.447 1.00 0.00 90 LYS A O 12
ATOM 19608 N N . GLU A 1 91 ? 8.322 -1.665 -1.377 1.00 0.00 91 GLU A N 12
ATOM 19609 C CA . GLU A 1 91 ? 8.959 -2.873 -0.874 1.00 0.00 91 GLU A CA 12
ATOM 19610 C C . GLU A 1 91 ? 7.908 -3.807 -0.275 1.00 0.00 91 GLU A C 12
ATOM 19611 O O . GLU A 1 91 ? 8.228 -4.898 0.197 1.00 0.00 91 GLU A O 12
ATOM 19623 N N . ILE A 1 92 ? 6.644 -3.375 -0.317 1.00 0.00 92 ILE A N 12
ATOM 19624 C CA . ILE A 1 92 ? 5.545 -4.168 0.196 1.00 0.00 92 ILE A CA 12
ATOM 19625 C C . ILE A 1 92 ? 5.191 -5.236 -0.822 1.00 0.00 92 ILE A C 12
ATOM 19626 O O . ILE A 1 92 ? 5.025 -6.406 -0.484 1.00 0.00 92 ILE A O 12
ATOM 19642 N N . PHE A 1 93 ? 5.117 -4.821 -2.083 1.00 0.00 93 PHE A N 12
ATOM 19643 C CA . PHE A 1 93 ? 4.821 -5.738 -3.170 1.00 0.00 93 PHE A CA 12
ATOM 19644 C C . PHE A 1 93 ? 5.785 -6.927 -3.132 1.00 0.00 93 PHE A C 12
ATOM 19645 O O . PHE A 1 93 ? 5.473 -8.012 -3.614 1.00 0.00 93 PHE A O 12
ATOM 19662 N N . HIS A 1 94 ? 6.972 -6.695 -2.565 1.00 0.00 94 HIS A N 12
ATOM 19663 C CA . HIS A 1 94 ? 7.994 -7.730 -2.471 1.00 0.00 94 HIS A CA 12
ATOM 19664 C C . HIS A 1 94 ? 7.478 -8.907 -1.667 1.00 0.00 94 HIS A C 12
ATOM 19665 O O . HIS A 1 94 ? 7.308 -10.006 -2.191 1.00 0.00 94 HIS A O 12
ATOM 19680 N N . HIS A 1 95 ? 7.202 -8.661 -0.394 1.00 0.00 95 HIS A N 12
ATOM 19681 C CA . HIS A 1 95 ? 6.673 -9.696 0.480 1.00 0.00 95 HIS A CA 12
ATOM 19682 C C . HIS A 1 95 ? 5.276 -10.109 0.028 1.00 0.00 95 HIS A C 12
ATOM 19683 O O . HIS A 1 95 ? 4.722 -11.091 0.522 1.00 0.00 95 HIS A O 12
ATOM 19698 N N . LEU A 1 96 ? 4.709 -9.356 -0.916 1.00 0.00 96 LEU A N 12
ATOM 19699 C CA . LEU A 1 96 ? 3.380 -9.656 -1.426 1.00 0.00 96 LEU A CA 12
ATOM 19700 C C . LEU A 1 96 ? 3.467 -10.611 -2.605 1.00 0.00 96 LEU A C 12
ATOM 19701 O O . LEU A 1 96 ? 2.908 -11.708 -2.574 1.00 0.00 96 LEU A O 12
ATOM 19717 N N . GLU A 1 97 ? 4.192 -10.196 -3.634 1.00 0.00 97 GLU A N 12
ATOM 19718 C CA . GLU A 1 97 ? 4.378 -11.024 -4.814 1.00 0.00 97 GLU A CA 12
ATOM 19719 C C . GLU A 1 97 ? 5.283 -12.209 -4.485 1.00 0.00 97 GLU A C 12
ATOM 19720 O O . GLU A 1 97 ? 5.406 -13.144 -5.275 1.00 0.00 97 GLU A O 12
ATOM 19732 N N . GLU A 1 98 ? 5.910 -12.166 -3.307 1.00 0.00 98 GLU A N 12
ATOM 19733 C CA . GLU A 1 98 ? 6.795 -13.246 -2.879 1.00 0.00 98 GLU A CA 12
ATOM 19734 C C . GLU A 1 98 ? 6.025 -14.304 -2.092 1.00 0.00 98 GLU A C 12
ATOM 19735 O O . GLU A 1 98 ? 6.532 -15.398 -1.846 1.00 0.00 98 GLU A O 12
ATOM 19747 N N . LEU A 1 99 ? 4.800 -13.970 -1.695 1.00 0.00 99 LEU A N 12
ATOM 19748 C CA . LEU A 1 99 ? 3.966 -14.889 -0.934 1.00 0.00 99 LEU A CA 12
ATOM 19749 C C . LEU A 1 99 ? 3.171 -15.802 -1.862 1.00 0.00 99 LEU A C 12
ATOM 19750 O O . LEU A 1 99 ? 3.259 -17.026 -1.770 1.00 0.00 99 LEU A O 12
ATOM 19766 N N . VAL A 1 100 ? 2.393 -15.198 -2.756 1.00 0.00 100 VAL A N 12
ATOM 19767 C CA . VAL A 1 100 ? 1.582 -15.958 -3.699 1.00 0.00 100 VAL A CA 12
ATOM 19768 C C . VAL A 1 100 ? 2.454 -16.791 -4.633 1.00 0.00 100 VAL A C 12
ATOM 19769 O O . VAL A 1 100 ? 2.184 -17.969 -4.863 1.00 0.00 100 VAL A O 12
ATOM 19782 N N . HIS A 1 101 ? 3.500 -16.171 -5.170 1.00 0.00 101 HIS A N 12
ATOM 19783 C CA . HIS A 1 101 ? 4.409 -16.858 -6.081 1.00 0.00 101 HIS A CA 12
ATOM 19784 C C . HIS A 1 101 ? 5.062 -18.057 -5.401 1.00 0.00 101 HIS A C 12
ATOM 19785 O O . HIS A 1 101 ? 5.393 -19.047 -6.053 1.00 0.00 101 HIS A O 12
ATOM 19800 N N . ARG A 1 102 ? 5.242 -17.961 -4.088 1.00 0.00 102 ARG A N 12
ATOM 19801 C CA . ARG A 1 102 ? 5.856 -19.040 -3.320 1.00 0.00 102 ARG A CA 12
ATOM 19802 C C . ARG A 1 102 ? 4.792 -19.906 -2.654 1.00 0.00 102 ARG A C 12
ATOM 19803 O O . ARG A 1 102 ? 5.170 -20.835 -1.908 1.00 0.00 102 ARG A O 12
ATOM 19825 N N . MET A 1 1 ? -1.472 -22.356 5.414 1.00 0.00 1 MET A N 13
ATOM 19826 C CA . MET A 1 1 ? -2.101 -21.197 4.732 1.00 0.00 1 MET A CA 13
ATOM 19827 C C . MET A 1 1 ? -1.223 -19.953 4.833 1.00 0.00 1 MET A C 13
ATOM 19828 O O . MET A 1 1 ? -0.623 -19.688 5.875 1.00 0.00 1 MET A O 13
ATOM 19844 N N . TYR A 1 2 ? -1.151 -19.196 3.743 1.00 0.00 2 TYR A N 13
ATOM 19845 C CA . TYR A 1 2 ? -0.345 -17.982 3.706 1.00 0.00 2 TYR A CA 13
ATOM 19846 C C . TYR A 1 2 ? -1.203 -16.752 3.988 1.00 0.00 2 TYR A C 13
ATOM 19847 O O . TYR A 1 2 ? -1.764 -16.153 3.072 1.00 0.00 2 TYR A O 13
ATOM 19865 N N . GLY A 1 3 ? -1.302 -16.382 5.261 1.00 0.00 3 GLY A N 13
ATOM 19866 C CA . GLY A 1 3 ? -2.096 -15.228 5.638 1.00 0.00 3 GLY A CA 13
ATOM 19867 C C . GLY A 1 3 ? -1.364 -14.282 6.571 1.00 0.00 3 GLY A C 13
ATOM 19868 O O . GLY A 1 3 ? -1.936 -13.294 7.031 1.00 0.00 3 GLY A O 13
ATOM 19872 N N . LYS A 1 4 ? -0.098 -14.577 6.854 1.00 0.00 4 LYS A N 13
ATOM 19873 C CA . LYS A 1 4 ? 0.697 -13.732 7.736 1.00 0.00 4 LYS A CA 13
ATOM 19874 C C . LYS A 1 4 ? 1.265 -12.552 6.986 1.00 0.00 4 LYS A C 13
ATOM 19875 O O . LYS A 1 4 ? 1.590 -11.528 7.587 1.00 0.00 4 LYS A O 13
ATOM 19894 N N . LEU A 1 5 ? 1.360 -12.675 5.669 1.00 0.00 5 LEU A N 13
ATOM 19895 C CA . LEU A 1 5 ? 1.861 -11.578 4.867 1.00 0.00 5 LEU A CA 13
ATOM 19896 C C . LEU A 1 5 ? 1.098 -10.306 5.220 1.00 0.00 5 LEU A C 13
ATOM 19897 O O . LEU A 1 5 ? 1.585 -9.195 5.013 1.00 0.00 5 LEU A O 13
ATOM 19913 N N . ASN A 1 6 ? -0.101 -10.487 5.781 1.00 0.00 6 ASN A N 13
ATOM 19914 C CA . ASN A 1 6 ? -0.927 -9.369 6.189 1.00 0.00 6 ASN A CA 13
ATOM 19915 C C . ASN A 1 6 ? -0.236 -8.554 7.272 1.00 0.00 6 ASN A C 13
ATOM 19916 O O . ASN A 1 6 ? -0.281 -7.324 7.257 1.00 0.00 6 ASN A O 13
ATOM 19927 N N . ASP A 1 7 ? 0.414 -9.242 8.208 1.00 0.00 7 ASP A N 13
ATOM 19928 C CA . ASP A 1 7 ? 1.125 -8.565 9.286 1.00 0.00 7 ASP A CA 13
ATOM 19929 C C . ASP A 1 7 ? 2.040 -7.494 8.706 1.00 0.00 7 ASP A C 13
ATOM 19930 O O . ASP A 1 7 ? 2.290 -6.463 9.329 1.00 0.00 7 ASP A O 13
ATOM 19939 N N . LEU A 1 8 ? 2.514 -7.747 7.490 1.00 0.00 8 LEU A N 13
ATOM 19940 C CA . LEU A 1 8 ? 3.378 -6.811 6.792 1.00 0.00 8 LEU A CA 13
ATOM 19941 C C . LEU A 1 8 ? 2.537 -5.782 6.050 1.00 0.00 8 LEU A C 13
ATOM 19942 O O . LEU A 1 8 ? 2.974 -4.654 5.826 1.00 0.00 8 LEU A O 13
ATOM 19958 N N . LEU A 1 9 ? 1.322 -6.179 5.668 1.00 0.00 9 LEU A N 13
ATOM 19959 C CA . LEU A 1 9 ? 0.430 -5.282 4.952 1.00 0.00 9 LEU A CA 13
ATOM 19960 C C . LEU A 1 9 ? -0.092 -4.175 5.871 1.00 0.00 9 LEU A C 13
ATOM 19961 O O . LEU A 1 9 ? -0.671 -3.194 5.408 1.00 0.00 9 LEU A O 13
ATOM 19977 N N . GLU A 1 10 ? 0.106 -4.343 7.178 1.00 0.00 10 GLU A N 13
ATOM 19978 C CA . GLU A 1 10 ? -0.354 -3.358 8.152 1.00 0.00 10 GLU A CA 13
ATOM 19979 C C . GLU A 1 10 ? 0.543 -2.124 8.159 1.00 0.00 10 GLU A C 13
ATOM 19980 O O . GLU A 1 10 ? 0.060 -0.994 8.229 1.00 0.00 10 GLU A O 13
ATOM 19992 N N . ASP A 1 11 ? 1.852 -2.347 8.091 1.00 0.00 11 ASP A N 13
ATOM 19993 C CA . ASP A 1 11 ? 2.819 -1.252 8.095 1.00 0.00 11 ASP A CA 13
ATOM 19994 C C . ASP A 1 11 ? 2.544 -0.269 6.960 1.00 0.00 11 ASP A C 13
ATOM 19995 O O . ASP A 1 11 ? 2.511 0.944 7.169 1.00 0.00 11 ASP A O 13
ATOM 20004 N N . LEU A 1 12 ? 2.351 -0.801 5.757 1.00 0.00 12 LEU A N 13
ATOM 20005 C CA . LEU A 1 12 ? 2.082 0.019 4.585 1.00 0.00 12 LEU A CA 13
ATOM 20006 C C . LEU A 1 12 ? 0.887 0.929 4.830 1.00 0.00 12 LEU A C 13
ATOM 20007 O O . LEU A 1 12 ? 0.999 2.150 4.749 1.00 0.00 12 LEU A O 13
ATOM 20023 N N . GLN A 1 13 ? -0.255 0.327 5.130 1.00 0.00 13 GLN A N 13
ATOM 20024 C CA . GLN A 1 13 ? -1.474 1.089 5.379 1.00 0.00 13 GLN A CA 13
ATOM 20025 C C . GLN A 1 13 ? -1.237 2.169 6.428 1.00 0.00 13 GLN A C 13
ATOM 20026 O O . GLN A 1 13 ? -1.791 3.264 6.343 1.00 0.00 13 GLN A O 13
ATOM 20040 N N . GLU A 1 14 ? -0.396 1.857 7.410 1.00 0.00 14 GLU A N 13
ATOM 20041 C CA . GLU A 1 14 ? -0.072 2.808 8.465 1.00 0.00 14 GLU A CA 13
ATOM 20042 C C . GLU A 1 14 ? 0.929 3.830 7.953 1.00 0.00 14 GLU A C 13
ATOM 20043 O O . GLU A 1 14 ? 0.959 4.972 8.412 1.00 0.00 14 GLU A O 13
ATOM 20055 N N . VAL A 1 15 ? 1.740 3.417 6.985 1.00 0.00 15 VAL A N 13
ATOM 20056 C CA . VAL A 1 15 ? 2.729 4.302 6.401 1.00 0.00 15 VAL A CA 13
ATOM 20057 C C . VAL A 1 15 ? 2.042 5.413 5.614 1.00 0.00 15 VAL A C 13
ATOM 20058 O O . VAL A 1 15 ? 2.584 6.508 5.462 1.00 0.00 15 VAL A O 13
ATOM 20071 N N . LEU A 1 16 ? 0.838 5.122 5.125 1.00 0.00 16 LEU A N 13
ATOM 20072 C CA . LEU A 1 16 ? 0.075 6.100 4.366 1.00 0.00 16 LEU A CA 13
ATOM 20073 C C . LEU A 1 16 ? -0.256 7.301 5.238 1.00 0.00 16 LEU A C 13
ATOM 20074 O O . LEU A 1 16 ? -0.259 8.437 4.768 1.00 0.00 16 LEU A O 13
ATOM 20090 N N . LYS A 1 17 ? -0.522 7.045 6.520 1.00 0.00 17 LYS A N 13
ATOM 20091 C CA . LYS A 1 17 ? -0.841 8.115 7.461 1.00 0.00 17 LYS A CA 13
ATOM 20092 C C . LYS A 1 17 ? 0.153 9.255 7.306 1.00 0.00 17 LYS A C 13
ATOM 20093 O O . LYS A 1 17 ? -0.219 10.429 7.324 1.00 0.00 17 LYS A O 13
ATOM 20112 N N . ASN A 1 18 ? 1.415 8.892 7.117 1.00 0.00 18 ASN A N 13
ATOM 20113 C CA . ASN A 1 18 ? 2.462 9.882 6.916 1.00 0.00 18 ASN A CA 13
ATOM 20114 C C . ASN A 1 18 ? 2.246 10.563 5.575 1.00 0.00 18 ASN A C 13
ATOM 20115 O O . ASN A 1 18 ? 2.391 11.778 5.440 1.00 0.00 18 ASN A O 13
ATOM 20126 N N . LEU A 1 19 ? 1.881 9.753 4.589 1.00 0.00 19 LEU A N 13
ATOM 20127 C CA . LEU A 1 19 ? 1.621 10.231 3.241 1.00 0.00 19 LEU A CA 13
ATOM 20128 C C . LEU A 1 19 ? 0.535 11.304 3.248 1.00 0.00 19 LEU A C 13
ATOM 20129 O O . LEU A 1 19 ? 0.615 12.283 2.510 1.00 0.00 19 LEU A O 13
ATOM 20145 N N . HIS A 1 20 ? -0.474 11.119 4.091 1.00 0.00 20 HIS A N 13
ATOM 20146 C CA . HIS A 1 20 ? -1.572 12.079 4.196 1.00 0.00 20 HIS A CA 13
ATOM 20147 C C . HIS A 1 20 ? -1.046 13.496 4.408 1.00 0.00 20 HIS A C 13
ATOM 20148 O O . HIS A 1 20 ? -1.641 14.467 3.940 1.00 0.00 20 HIS A O 13
ATOM 20163 N N . LYS A 1 21 ? 0.056 13.607 5.141 1.00 0.00 21 LYS A N 13
ATOM 20164 C CA . LYS A 1 21 ? 0.646 14.907 5.447 1.00 0.00 21 LYS A CA 13
ATOM 20165 C C . LYS A 1 21 ? 1.740 15.306 4.461 1.00 0.00 21 LYS A C 13
ATOM 20166 O O . LYS A 1 21 ? 2.365 16.354 4.623 1.00 0.00 21 LYS A O 13
ATOM 20185 N N . ASN A 1 22 ? 1.986 14.481 3.449 1.00 0.00 22 ASN A N 13
ATOM 20186 C CA . ASN A 1 22 ? 3.025 14.797 2.476 1.00 0.00 22 ASN A CA 13
ATOM 20187 C C . ASN A 1 22 ? 2.610 14.460 1.046 1.00 0.00 22 ASN A C 13
ATOM 20188 O O . ASN A 1 22 ? 3.416 14.579 0.124 1.00 0.00 22 ASN A O 13
ATOM 20199 N N . TRP A 1 23 ? 1.360 14.050 0.849 1.00 0.00 23 TRP A N 13
ATOM 20200 C CA . TRP A 1 23 ? 0.892 13.724 -0.489 1.00 0.00 23 TRP A CA 13
ATOM 20201 C C . TRP A 1 23 ? 0.526 15.001 -1.243 1.00 0.00 23 TRP A C 13
ATOM 20202 O O . TRP A 1 23 ? 0.776 15.120 -2.441 1.00 0.00 23 TRP A O 13
ATOM 20223 N N . HIS A 1 24 ? -0.046 15.961 -0.524 1.00 0.00 24 HIS A N 13
ATOM 20224 C CA . HIS A 1 24 ? -0.429 17.239 -1.115 1.00 0.00 24 HIS A CA 13
ATOM 20225 C C . HIS A 1 24 ? -0.987 18.179 -0.053 1.00 0.00 24 HIS A C 13
ATOM 20226 O O . HIS A 1 24 ? -0.575 19.335 0.045 1.00 0.00 24 HIS A O 13
ATOM 20241 N N . GLY A 1 25 ? -1.925 17.676 0.745 1.00 0.00 25 GLY A N 13
ATOM 20242 C CA . GLY A 1 25 ? -2.516 18.489 1.789 1.00 0.00 25 GLY A CA 13
ATOM 20243 C C . GLY A 1 25 ? -3.970 18.158 2.048 1.00 0.00 25 GLY A C 13
ATOM 20244 O O . GLY A 1 25 ? -4.767 18.051 1.116 1.00 0.00 25 GLY A O 13
ATOM 20248 N N . GLY A 1 26 ? -4.313 18.000 3.320 1.00 0.00 26 GLY A N 13
ATOM 20249 C CA . GLY A 1 26 ? -5.679 17.687 3.689 1.00 0.00 26 GLY A CA 13
ATOM 20250 C C . GLY A 1 26 ? -6.002 16.219 3.523 1.00 0.00 26 GLY A C 13
ATOM 20251 O O . GLY A 1 26 ? -6.257 15.754 2.412 1.00 0.00 26 GLY A O 13
ATOM 20255 N N . LYS A 1 27 ? -6.002 15.486 4.632 1.00 0.00 27 LYS A N 13
ATOM 20256 C CA . LYS A 1 27 ? -6.307 14.060 4.604 1.00 0.00 27 LYS A CA 13
ATOM 20257 C C . LYS A 1 27 ? -7.623 13.810 3.870 1.00 0.00 27 LYS A C 13
ATOM 20258 O O . LYS A 1 27 ? -7.842 12.731 3.321 1.00 0.00 27 LYS A O 13
ATOM 20277 N N . ASP A 1 28 ? -8.494 14.818 3.857 1.00 0.00 28 ASP A N 13
ATOM 20278 C CA . ASP A 1 28 ? -9.780 14.707 3.180 1.00 0.00 28 ASP A CA 13
ATOM 20279 C C . ASP A 1 28 ? -9.583 14.277 1.730 1.00 0.00 28 ASP A C 13
ATOM 20280 O O . ASP A 1 28 ? -10.425 13.585 1.157 1.00 0.00 28 ASP A O 13
ATOM 20289 N N . ASN A 1 29 ? -8.460 14.686 1.145 1.00 0.00 29 ASN A N 13
ATOM 20290 C CA . ASN A 1 29 ? -8.147 14.337 -0.234 1.00 0.00 29 ASN A CA 13
ATOM 20291 C C . ASN A 1 29 ? -7.471 12.970 -0.295 1.00 0.00 29 ASN A C 13
ATOM 20292 O O . ASN A 1 29 ? -7.792 12.142 -1.147 1.00 0.00 29 ASN A O 13
ATOM 20303 N N . LEU A 1 30 ? -6.543 12.740 0.629 1.00 0.00 30 LEU A N 13
ATOM 20304 C CA . LEU A 1 30 ? -5.825 11.473 0.703 1.00 0.00 30 LEU A CA 13
ATOM 20305 C C . LEU A 1 30 ? -6.802 10.338 0.996 1.00 0.00 30 LEU A C 13
ATOM 20306 O O . LEU A 1 30 ? -6.637 9.216 0.520 1.00 0.00 30 LEU A O 13
ATOM 20322 N N . HIS A 1 31 ? -7.822 10.640 1.790 1.00 0.00 31 HIS A N 13
ATOM 20323 C CA . HIS A 1 31 ? -8.830 9.650 2.157 1.00 0.00 31 HIS A CA 13
ATOM 20324 C C . HIS A 1 31 ? -9.329 8.890 0.932 1.00 0.00 31 HIS A C 13
ATOM 20325 O O . HIS A 1 31 ? -9.556 7.684 0.990 1.00 0.00 31 HIS A O 13
ATOM 20340 N N . ASP A 1 32 ? -9.502 9.604 -0.175 1.00 0.00 32 ASP A N 13
ATOM 20341 C CA . ASP A 1 32 ? -9.981 8.993 -1.410 1.00 0.00 32 ASP A CA 13
ATOM 20342 C C . ASP A 1 32 ? -8.880 8.200 -2.111 1.00 0.00 32 ASP A C 13
ATOM 20343 O O . ASP A 1 32 ? -9.164 7.316 -2.919 1.00 0.00 32 ASP A O 13
ATOM 20352 N N . VAL A 1 33 ? -7.628 8.521 -1.808 1.00 0.00 33 VAL A N 13
ATOM 20353 C CA . VAL A 1 33 ? -6.502 7.832 -2.424 1.00 0.00 33 VAL A CA 13
ATOM 20354 C C . VAL A 1 33 ? -6.057 6.636 -1.583 1.00 0.00 33 VAL A C 13
ATOM 20355 O O . VAL A 1 33 ? -5.860 5.543 -2.111 1.00 0.00 33 VAL A O 13
ATOM 20368 N N . ASP A 1 34 ? -5.916 6.839 -0.274 1.00 0.00 34 ASP A N 13
ATOM 20369 C CA . ASP A 1 34 ? -5.510 5.755 0.613 1.00 0.00 34 ASP A CA 13
ATOM 20370 C C . ASP A 1 34 ? -6.657 4.768 0.800 1.00 0.00 34 ASP A C 13
ATOM 20371 O O . ASP A 1 34 ? -6.427 3.583 1.038 1.00 0.00 34 ASP A O 13
ATOM 20380 N N . ASN A 1 35 ? -7.896 5.246 0.664 1.00 0.00 35 ASN A N 13
ATOM 20381 C CA . ASN A 1 35 ? -9.053 4.365 0.793 1.00 0.00 35 ASN A CA 13
ATOM 20382 C C . ASN A 1 35 ? -8.885 3.191 -0.162 1.00 0.00 35 ASN A C 13
ATOM 20383 O O . ASN A 1 35 ? -9.296 2.067 0.128 1.00 0.00 35 ASN A O 13
ATOM 20394 N N . HIS A 1 36 ? -8.243 3.469 -1.293 1.00 0.00 36 HIS A N 13
ATOM 20395 C CA . HIS A 1 36 ? -7.971 2.451 -2.293 1.00 0.00 36 HIS A CA 13
ATOM 20396 C C . HIS A 1 36 ? -7.040 1.400 -1.701 1.00 0.00 36 HIS A C 13
ATOM 20397 O O . HIS A 1 36 ? -7.144 0.213 -2.004 1.00 0.00 36 HIS A O 13
ATOM 20412 N N . LEU A 1 37 ? -6.141 1.859 -0.837 1.00 0.00 37 LEU A N 13
ATOM 20413 C CA . LEU A 1 37 ? -5.189 0.985 -0.169 1.00 0.00 37 LEU A CA 13
ATOM 20414 C C . LEU A 1 37 ? -5.902 0.124 0.866 1.00 0.00 37 LEU A C 13
ATOM 20415 O O . LEU A 1 37 ? -5.983 -1.095 0.727 1.00 0.00 37 LEU A O 13
ATOM 20431 N N . GLN A 1 38 ? -6.418 0.775 1.905 1.00 0.00 38 GLN A N 13
ATOM 20432 C CA . GLN A 1 38 ? -7.133 0.081 2.971 1.00 0.00 38 GLN A CA 13
ATOM 20433 C C . GLN A 1 38 ? -8.154 -0.898 2.398 1.00 0.00 38 GLN A C 13
ATOM 20434 O O . GLN A 1 38 ? -8.370 -1.977 2.950 1.00 0.00 38 GLN A O 13
ATOM 20448 N N . ASN A 1 39 ? -8.771 -0.520 1.282 1.00 0.00 39 ASN A N 13
ATOM 20449 C CA . ASN A 1 39 ? -9.759 -1.374 0.634 1.00 0.00 39 ASN A CA 13
ATOM 20450 C C . ASN A 1 39 ? -9.080 -2.588 0.014 1.00 0.00 39 ASN A C 13
ATOM 20451 O O . ASN A 1 39 ? -9.659 -3.672 -0.049 1.00 0.00 39 ASN A O 13
ATOM 20462 N N . VAL A 1 40 ? -7.841 -2.400 -0.431 1.00 0.00 40 VAL A N 13
ATOM 20463 C CA . VAL A 1 40 ? -7.076 -3.482 -1.030 1.00 0.00 40 VAL A CA 13
ATOM 20464 C C . VAL A 1 40 ? -6.660 -4.487 0.038 1.00 0.00 40 VAL A C 13
ATOM 20465 O O . VAL A 1 40 ? -6.645 -5.692 -0.206 1.00 0.00 40 VAL A O 13
ATOM 20478 N N . ILE A 1 41 ? -6.333 -3.981 1.226 1.00 0.00 41 ILE A N 13
ATOM 20479 C CA . ILE A 1 41 ? -5.924 -4.833 2.339 1.00 0.00 41 ILE A CA 13
ATOM 20480 C C . ILE A 1 41 ? -6.916 -5.975 2.542 1.00 0.00 41 ILE A C 13
ATOM 20481 O O . ILE A 1 41 ? -6.532 -7.093 2.885 1.00 0.00 41 ILE A O 13
ATOM 20497 N N . GLU A 1 42 ? -8.192 -5.686 2.311 1.00 0.00 42 GLU A N 13
ATOM 20498 C CA . GLU A 1 42 ? -9.242 -6.689 2.453 1.00 0.00 42 GLU A CA 13
ATOM 20499 C C . GLU A 1 42 ? -9.218 -7.643 1.274 1.00 0.00 42 GLU A C 13
ATOM 20500 O O . GLU A 1 42 ? -9.639 -8.794 1.382 1.00 0.00 42 GLU A O 13
ATOM 20512 N N . ASP A 1 43 ? -8.703 -7.167 0.154 1.00 0.00 43 ASP A N 13
ATOM 20513 C CA . ASP A 1 43 ? -8.599 -7.991 -1.028 1.00 0.00 43 ASP A CA 13
ATOM 20514 C C . ASP A 1 43 ? -7.355 -8.857 -0.938 1.00 0.00 43 ASP A C 13
ATOM 20515 O O . ASP A 1 43 ? -7.307 -9.939 -1.509 1.00 0.00 43 ASP A O 13
ATOM 20524 N N . ILE A 1 44 ? -6.348 -8.379 -0.206 1.00 0.00 44 ILE A N 13
ATOM 20525 C CA . ILE A 1 44 ? -5.111 -9.136 -0.040 1.00 0.00 44 ILE A CA 13
ATOM 20526 C C . ILE A 1 44 ? -5.212 -10.102 1.133 1.00 0.00 44 ILE A C 13
ATOM 20527 O O . ILE A 1 44 ? -4.945 -11.292 0.989 1.00 0.00 44 ILE A O 13
ATOM 20543 N N . HIS A 1 45 ? -5.592 -9.587 2.297 1.00 0.00 45 HIS A N 13
ATOM 20544 C CA . HIS A 1 45 ? -5.715 -10.423 3.484 1.00 0.00 45 HIS A CA 13
ATOM 20545 C C . HIS A 1 45 ? -6.778 -11.500 3.278 1.00 0.00 45 HIS A C 13
ATOM 20546 O O . HIS A 1 45 ? -6.709 -12.574 3.876 1.00 0.00 45 HIS A O 13
ATOM 20561 N N . ASP A 1 46 ? -7.755 -11.212 2.420 1.00 0.00 46 ASP A N 13
ATOM 20562 C CA . ASP A 1 46 ? -8.816 -12.168 2.136 1.00 0.00 46 ASP A CA 13
ATOM 20563 C C . ASP A 1 46 ? -8.390 -13.107 1.019 1.00 0.00 46 ASP A C 13
ATOM 20564 O O . ASP A 1 46 ? -8.776 -14.275 0.989 1.00 0.00 46 ASP A O 13
ATOM 20573 N N . PHE A 1 47 ? -7.589 -12.581 0.097 1.00 0.00 47 PHE A N 13
ATOM 20574 C CA . PHE A 1 47 ? -7.108 -13.378 -1.034 1.00 0.00 47 PHE A CA 13
ATOM 20575 C C . PHE A 1 47 ? -5.907 -14.239 -0.648 1.00 0.00 47 PHE A C 13
ATOM 20576 O O . PHE A 1 47 ? -5.850 -15.421 -0.984 1.00 0.00 47 PHE A O 13
ATOM 20593 N N . MET A 1 48 ? -4.946 -13.641 0.051 1.00 0.00 48 MET A N 13
ATOM 20594 C CA . MET A 1 48 ? -3.743 -14.358 0.469 1.00 0.00 48 MET A CA 13
ATOM 20595 C C . MET A 1 48 ? -4.090 -15.678 1.158 1.00 0.00 48 MET A C 13
ATOM 20596 O O . MET A 1 48 ? -3.282 -16.606 1.178 1.00 0.00 48 MET A O 13
ATOM 20610 N N . GLN A 1 49 ? -5.293 -15.758 1.719 1.00 0.00 49 GLN A N 13
ATOM 20611 C CA . GLN A 1 49 ? -5.735 -16.968 2.403 1.00 0.00 49 GLN A CA 13
ATOM 20612 C C . GLN A 1 49 ? -6.440 -17.930 1.447 1.00 0.00 49 GLN A C 13
ATOM 20613 O O . GLN A 1 49 ? -7.082 -18.885 1.882 1.00 0.00 49 GLN A O 13
ATOM 20627 N N . GLY A 1 50 ? -6.314 -17.681 0.146 1.00 0.00 50 GLY A N 13
ATOM 20628 C CA . GLY A 1 50 ? -6.944 -18.544 -0.837 1.00 0.00 50 GLY A CA 13
ATOM 20629 C C . GLY A 1 50 ? -8.181 -17.923 -1.457 1.00 0.00 50 GLY A C 13
ATOM 20630 O O . GLY A 1 50 ? -9.075 -18.635 -1.917 1.00 0.00 50 GLY A O 13
ATOM 20634 N N . GLY A 1 51 ? -8.235 -16.596 -1.472 1.00 0.00 51 GLY A N 13
ATOM 20635 C CA . GLY A 1 51 ? -9.376 -15.908 -2.044 1.00 0.00 51 GLY A CA 13
ATOM 20636 C C . GLY A 1 51 ? -9.091 -15.361 -3.430 1.00 0.00 51 GLY A C 13
ATOM 20637 O O . GLY A 1 51 ? -9.698 -14.377 -3.854 1.00 0.00 51 GLY A O 13
ATOM 20641 N N . GLY A 1 52 ? -8.164 -15.998 -4.138 1.00 0.00 52 GLY A N 13
ATOM 20642 C CA . GLY A 1 52 ? -7.816 -15.555 -5.476 1.00 0.00 52 GLY A CA 13
ATOM 20643 C C . GLY A 1 52 ? -6.521 -14.767 -5.509 1.00 0.00 52 GLY A C 13
ATOM 20644 O O . GLY A 1 52 ? -6.324 -13.921 -6.381 1.00 0.00 52 GLY A O 13
ATOM 20648 N N . SER A 1 53 ? -5.637 -15.045 -4.556 1.00 0.00 53 SER A N 13
ATOM 20649 C CA . SER A 1 53 ? -4.354 -14.356 -4.476 1.00 0.00 53 SER A CA 13
ATOM 20650 C C . SER A 1 53 ? -3.477 -14.669 -5.690 1.00 0.00 53 SER A C 13
ATOM 20651 O O . SER A 1 53 ? -2.493 -13.976 -5.949 1.00 0.00 53 SER A O 13
ATOM 20659 N N . GLY A 1 54 ? -3.835 -15.717 -6.430 1.00 0.00 54 GLY A N 13
ATOM 20660 C CA . GLY A 1 54 ? -3.065 -16.096 -7.601 1.00 0.00 54 GLY A CA 13
ATOM 20661 C C . GLY A 1 54 ? -3.487 -15.340 -8.846 1.00 0.00 54 GLY A C 13
ATOM 20662 O O . GLY A 1 54 ? -4.128 -15.901 -9.733 1.00 0.00 54 GLY A O 13
ATOM 20666 N N . GLY A 1 55 ? -3.126 -14.064 -8.909 1.00 0.00 55 GLY A N 13
ATOM 20667 C CA . GLY A 1 55 ? -3.477 -13.246 -10.057 1.00 0.00 55 GLY A CA 13
ATOM 20668 C C . GLY A 1 55 ? -4.077 -11.908 -9.660 1.00 0.00 55 GLY A C 13
ATOM 20669 O O . GLY A 1 55 ? -4.219 -11.014 -10.492 1.00 0.00 55 GLY A O 13
ATOM 20673 N N . LYS A 1 56 ? -4.431 -11.775 -8.387 1.00 0.00 56 LYS A N 13
ATOM 20674 C CA . LYS A 1 56 ? -5.021 -10.543 -7.876 1.00 0.00 56 LYS A CA 13
ATOM 20675 C C . LYS A 1 56 ? -3.941 -9.573 -7.412 1.00 0.00 56 LYS A C 13
ATOM 20676 O O . LYS A 1 56 ? -4.138 -8.359 -7.434 1.00 0.00 56 LYS A O 13
ATOM 20695 N N . LEU A 1 57 ? -2.804 -10.108 -6.989 1.00 0.00 57 LEU A N 13
ATOM 20696 C CA . LEU A 1 57 ? -1.711 -9.271 -6.518 1.00 0.00 57 LEU A CA 13
ATOM 20697 C C . LEU A 1 57 ? -1.062 -8.494 -7.660 1.00 0.00 57 LEU A C 13
ATOM 20698 O O . LEU A 1 57 ? -0.235 -7.622 -7.422 1.00 0.00 57 LEU A O 13
ATOM 20714 N N . GLN A 1 58 ? -1.423 -8.807 -8.899 1.00 0.00 58 GLN A N 13
ATOM 20715 C CA . GLN A 1 58 ? -0.845 -8.105 -10.038 1.00 0.00 58 GLN A CA 13
ATOM 20716 C C . GLN A 1 58 ? -1.620 -6.832 -10.366 1.00 0.00 58 GLN A C 13
ATOM 20717 O O . GLN A 1 58 ? -1.034 -5.759 -10.505 1.00 0.00 58 GLN A O 13
ATOM 20731 N N . GLU A 1 59 ? -2.935 -6.957 -10.496 1.00 0.00 59 GLU A N 13
ATOM 20732 C CA . GLU A 1 59 ? -3.777 -5.812 -10.814 1.00 0.00 59 GLU A CA 13
ATOM 20733 C C . GLU A 1 59 ? -4.176 -5.066 -9.548 1.00 0.00 59 GLU A C 13
ATOM 20734 O O . GLU A 1 59 ? -4.355 -3.848 -9.564 1.00 0.00 59 GLU A O 13
ATOM 20746 N N . MET A 1 60 ? -4.314 -5.802 -8.452 1.00 0.00 60 MET A N 13
ATOM 20747 C CA . MET A 1 60 ? -4.693 -5.200 -7.183 1.00 0.00 60 MET A CA 13
ATOM 20748 C C . MET A 1 60 ? -3.502 -4.513 -6.524 1.00 0.00 60 MET A C 13
ATOM 20749 O O . MET A 1 60 ? -3.670 -3.520 -5.815 1.00 0.00 60 MET A O 13
ATOM 20763 N N . MET A 1 61 ? -2.296 -5.032 -6.758 1.00 0.00 61 MET A N 13
ATOM 20764 C CA . MET A 1 61 ? -1.100 -4.428 -6.168 1.00 0.00 61 MET A CA 13
ATOM 20765 C C . MET A 1 61 ? -0.961 -2.979 -6.620 1.00 0.00 61 MET A C 13
ATOM 20766 O O . MET A 1 61 ? -0.631 -2.100 -5.824 1.00 0.00 61 MET A O 13
ATOM 20780 N N . LYS A 1 62 ? -1.224 -2.734 -7.899 1.00 0.00 62 LYS A N 13
ATOM 20781 C CA . LYS A 1 62 ? -1.136 -1.387 -8.445 1.00 0.00 62 LYS A CA 13
ATOM 20782 C C . LYS A 1 62 ? -2.115 -0.456 -7.736 1.00 0.00 62 LYS A C 13
ATOM 20783 O O . LYS A 1 62 ? -1.969 0.766 -7.783 1.00 0.00 62 LYS A O 13
ATOM 20802 N N . GLU A 1 63 ? -3.118 -1.039 -7.082 1.00 0.00 63 GLU A N 13
ATOM 20803 C CA . GLU A 1 63 ? -4.123 -0.262 -6.369 1.00 0.00 63 GLU A CA 13
ATOM 20804 C C . GLU A 1 63 ? -3.567 0.314 -5.070 1.00 0.00 63 GLU A C 13
ATOM 20805 O O . GLU A 1 63 ? -3.978 1.393 -4.640 1.00 0.00 63 GLU A O 13
ATOM 20817 N N . PHE A 1 64 ? -2.628 -0.395 -4.445 1.00 0.00 64 PHE A N 13
ATOM 20818 C CA . PHE A 1 64 ? -2.033 0.076 -3.207 1.00 0.00 64 PHE A CA 13
ATOM 20819 C C . PHE A 1 64 ? -0.844 0.981 -3.514 1.00 0.00 64 PHE A C 13
ATOM 20820 O O . PHE A 1 64 ? -0.507 1.872 -2.734 1.00 0.00 64 PHE A O 13
ATOM 20837 N N . GLN A 1 65 ? -0.234 0.762 -4.677 1.00 0.00 65 GLN A N 13
ATOM 20838 C CA . GLN A 1 65 ? 0.891 1.570 -5.119 1.00 0.00 65 GLN A CA 13
ATOM 20839 C C . GLN A 1 65 ? 0.384 2.859 -5.760 1.00 0.00 65 GLN A C 13
ATOM 20840 O O . GLN A 1 65 ? 1.027 3.905 -5.676 1.00 0.00 65 GLN A O 13
ATOM 20854 N N . GLN A 1 66 ? -0.784 2.771 -6.401 1.00 0.00 66 GLN A N 13
ATOM 20855 C CA . GLN A 1 66 ? -1.393 3.925 -7.055 1.00 0.00 66 GLN A CA 13
ATOM 20856 C C . GLN A 1 66 ? -1.639 5.041 -6.047 1.00 0.00 66 GLN A C 13
ATOM 20857 O O . GLN A 1 66 ? -1.537 6.222 -6.376 1.00 0.00 66 GLN A O 13
ATOM 20871 N N . VAL A 1 67 ? -1.951 4.657 -4.814 1.00 0.00 67 VAL A N 13
ATOM 20872 C CA . VAL A 1 67 ? -2.193 5.623 -3.748 1.00 0.00 67 VAL A CA 13
ATOM 20873 C C . VAL A 1 67 ? -1.002 6.561 -3.609 1.00 0.00 67 VAL A C 13
ATOM 20874 O O . VAL A 1 67 ? -1.160 7.761 -3.386 1.00 0.00 67 VAL A O 13
ATOM 20887 N N . LEU A 1 68 ? 0.189 6.001 -3.765 1.00 0.00 68 LEU A N 13
ATOM 20888 C CA . LEU A 1 68 ? 1.416 6.776 -3.685 1.00 0.00 68 LEU A CA 13
ATOM 20889 C C . LEU A 1 68 ? 1.606 7.612 -4.953 1.00 0.00 68 LEU A C 13
ATOM 20890 O O . LEU A 1 68 ? 2.496 8.455 -5.022 1.00 0.00 68 LEU A O 13
ATOM 20906 N N . ASP A 1 69 ? 0.742 7.382 -5.948 1.00 0.00 69 ASP A N 13
ATOM 20907 C CA . ASP A 1 69 ? 0.795 8.126 -7.201 1.00 0.00 69 ASP A CA 13
ATOM 20908 C C . ASP A 1 69 ? 0.260 9.535 -6.982 1.00 0.00 69 ASP A C 13
ATOM 20909 O O . ASP A 1 69 ? 0.980 10.517 -7.167 1.00 0.00 69 ASP A O 13
ATOM 20918 N N . GLU A 1 70 ? -0.997 9.629 -6.544 1.00 0.00 70 GLU A N 13
ATOM 20919 C CA . GLU A 1 70 ? -1.604 10.928 -6.252 1.00 0.00 70 GLU A CA 13
ATOM 20920 C C . GLU A 1 70 ? -0.685 11.699 -5.326 1.00 0.00 70 GLU A C 13
ATOM 20921 O O . GLU A 1 70 ? -0.572 12.923 -5.389 1.00 0.00 70 GLU A O 13
ATOM 20933 N N . LEU A 1 71 ? -0.040 10.934 -4.463 1.00 0.00 71 LEU A N 13
ATOM 20934 C CA . LEU A 1 71 ? 0.882 11.442 -3.472 1.00 0.00 71 LEU A CA 13
ATOM 20935 C C . LEU A 1 71 ? 2.196 11.905 -4.103 1.00 0.00 71 LEU A C 13
ATOM 20936 O O . LEU A 1 71 ? 2.527 13.090 -4.071 1.00 0.00 71 LEU A O 13
ATOM 20952 N N . ASN A 1 72 ? 2.944 10.959 -4.659 1.00 0.00 72 ASN A N 13
ATOM 20953 C CA . ASN A 1 72 ? 4.229 11.260 -5.283 1.00 0.00 72 ASN A CA 13
ATOM 20954 C C . ASN A 1 72 ? 4.118 12.402 -6.290 1.00 0.00 72 ASN A C 13
ATOM 20955 O O . ASN A 1 72 ? 5.104 13.081 -6.577 1.00 0.00 72 ASN A O 13
ATOM 20966 N N . ASN A 1 73 ? 2.922 12.610 -6.824 1.00 0.00 73 ASN A N 13
ATOM 20967 C CA . ASN A 1 73 ? 2.702 13.670 -7.799 1.00 0.00 73 ASN A CA 13
ATOM 20968 C C . ASN A 1 73 ? 2.421 15.012 -7.121 1.00 0.00 73 ASN A C 13
ATOM 20969 O O . ASN A 1 73 ? 2.158 16.007 -7.796 1.00 0.00 73 ASN A O 13
ATOM 20980 N N . HIS A 1 74 ? 2.472 15.041 -5.789 1.00 0.00 74 HIS A N 13
ATOM 20981 C CA . HIS A 1 74 ? 2.211 16.276 -5.053 1.00 0.00 74 HIS A CA 13
ATOM 20982 C C . HIS A 1 74 ? 2.948 16.323 -3.722 1.00 0.00 74 HIS A C 13
ATOM 20983 O O . HIS A 1 74 ? 2.435 16.876 -2.753 1.00 0.00 74 HIS A O 13
ATOM 20998 N N . LEU A 1 75 ? 4.169 15.784 -3.682 1.00 0.00 75 LEU A N 13
ATOM 20999 C CA . LEU A 1 75 ? 4.967 15.829 -2.459 1.00 0.00 75 LEU A CA 13
ATOM 21000 C C . LEU A 1 75 ? 5.029 17.269 -1.966 1.00 0.00 75 LEU A C 13
ATOM 21001 O O . LEU A 1 75 ? 5.935 18.022 -2.324 1.00 0.00 75 LEU A O 13
ATOM 21017 N N . GLN A 1 76 ? 4.033 17.654 -1.190 1.00 0.00 76 GLN A N 13
ATOM 21018 C CA . GLN A 1 76 ? 3.940 19.016 -0.697 1.00 0.00 76 GLN A CA 13
ATOM 21019 C C . GLN A 1 76 ? 4.864 19.271 0.496 1.00 0.00 76 GLN A C 13
ATOM 21020 O O . GLN A 1 76 ? 5.447 20.348 0.617 1.00 0.00 76 GLN A O 13
ATOM 21034 N N . GLY A 1 77 ? 4.971 18.291 1.390 1.00 0.00 77 GLY A N 13
ATOM 21035 C CA . GLY A 1 77 ? 5.801 18.458 2.573 1.00 0.00 77 GLY A CA 13
ATOM 21036 C C . GLY A 1 77 ? 7.157 17.781 2.479 1.00 0.00 77 GLY A C 13
ATOM 21037 O O . GLY A 1 77 ? 7.756 17.449 3.502 1.00 0.00 77 GLY A O 13
ATOM 21041 N N . GLY A 1 78 ? 7.652 17.582 1.263 1.00 0.00 78 GLY A N 13
ATOM 21042 C CA . GLY A 1 78 ? 8.947 16.951 1.093 1.00 0.00 78 GLY A CA 13
ATOM 21043 C C . GLY A 1 78 ? 8.859 15.440 1.007 1.00 0.00 78 GLY A C 13
ATOM 21044 O O . GLY A 1 78 ? 8.266 14.791 1.868 1.00 0.00 78 GLY A O 13
ATOM 21048 N N . LYS A 1 79 ? 9.450 14.886 -0.044 1.00 0.00 79 LYS A N 13
ATOM 21049 C CA . LYS A 1 79 ? 9.443 13.440 -0.269 1.00 0.00 79 LYS A CA 13
ATOM 21050 C C . LYS A 1 79 ? 9.888 12.653 0.962 1.00 0.00 79 LYS A C 13
ATOM 21051 O O . LYS A 1 79 ? 9.599 11.466 1.066 1.00 0.00 79 LYS A O 13
ATOM 21070 N N . HIS A 1 80 ? 10.589 13.304 1.886 1.00 0.00 80 HIS A N 13
ATOM 21071 C CA . HIS A 1 80 ? 11.067 12.632 3.098 1.00 0.00 80 HIS A CA 13
ATOM 21072 C C . HIS A 1 80 ? 10.013 11.684 3.669 1.00 0.00 80 HIS A C 13
ATOM 21073 O O . HIS A 1 80 ? 10.336 10.593 4.138 1.00 0.00 80 HIS A O 13
ATOM 21088 N N . THR A 1 81 ? 8.754 12.098 3.605 1.00 0.00 81 THR A N 13
ATOM 21089 C CA . THR A 1 81 ? 7.653 11.275 4.093 1.00 0.00 81 THR A CA 13
ATOM 21090 C C . THR A 1 81 ? 7.474 10.074 3.182 1.00 0.00 81 THR A C 13
ATOM 21091 O O . THR A 1 81 ? 7.826 8.950 3.538 1.00 0.00 81 THR A O 13
ATOM 21102 N N . VAL A 1 82 ? 6.933 10.329 1.998 1.00 0.00 82 VAL A N 13
ATOM 21103 C CA . VAL A 1 82 ? 6.709 9.280 1.017 1.00 0.00 82 VAL A CA 13
ATOM 21104 C C . VAL A 1 82 ? 7.945 8.410 0.859 1.00 0.00 82 VAL A C 13
ATOM 21105 O O . VAL A 1 82 ? 7.829 7.205 0.698 1.00 0.00 82 VAL A O 13
ATOM 21118 N N . HIS A 1 83 ? 9.130 9.017 0.926 1.00 0.00 83 HIS A N 13
ATOM 21119 C CA . HIS A 1 83 ? 10.365 8.253 0.804 1.00 0.00 83 HIS A CA 13
ATOM 21120 C C . HIS A 1 83 ? 10.327 7.070 1.759 1.00 0.00 83 HIS A C 13
ATOM 21121 O O . HIS A 1 83 ? 10.716 5.956 1.411 1.00 0.00 83 HIS A O 13
ATOM 21136 N N . HIS A 1 84 ? 9.829 7.324 2.964 1.00 0.00 84 HIS A N 13
ATOM 21137 C CA . HIS A 1 84 ? 9.710 6.282 3.970 1.00 0.00 84 HIS A CA 13
ATOM 21138 C C . HIS A 1 84 ? 8.523 5.375 3.663 1.00 0.00 84 HIS A C 13
ATOM 21139 O O . HIS A 1 84 ? 8.520 4.199 4.028 1.00 0.00 84 HIS A O 13
ATOM 21154 N N . ILE A 1 85 ? 7.516 5.926 2.989 1.00 0.00 85 ILE A N 13
ATOM 21155 C CA . ILE A 1 85 ? 6.329 5.154 2.639 1.00 0.00 85 ILE A CA 13
ATOM 21156 C C . ILE A 1 85 ? 6.557 4.366 1.350 1.00 0.00 85 ILE A C 13
ATOM 21157 O O . ILE A 1 85 ? 6.059 3.255 1.202 1.00 0.00 85 ILE A O 13
ATOM 21173 N N . GLU A 1 86 ? 7.331 4.936 0.428 1.00 0.00 86 GLU A N 13
ATOM 21174 C CA . GLU A 1 86 ? 7.635 4.264 -0.831 1.00 0.00 86 GLU A CA 13
ATOM 21175 C C . GLU A 1 86 ? 8.637 3.149 -0.591 1.00 0.00 86 GLU A C 13
ATOM 21176 O O . GLU A 1 86 ? 8.392 2.008 -0.966 1.00 0.00 86 GLU A O 13
ATOM 21188 N N . GLN A 1 87 ? 9.750 3.463 0.072 1.00 0.00 87 GLN A N 13
ATOM 21189 C CA . GLN A 1 87 ? 10.742 2.441 0.375 1.00 0.00 87 GLN A CA 13
ATOM 21190 C C . GLN A 1 87 ? 10.063 1.292 1.105 1.00 0.00 87 GLN A C 13
ATOM 21191 O O . GLN A 1 87 ? 10.478 0.137 1.008 1.00 0.00 87 GLN A O 13
ATOM 21205 N N . ASN A 1 88 ? 8.990 1.628 1.817 1.00 0.00 88 ASN A N 13
ATOM 21206 C CA . ASN A 1 88 ? 8.212 0.644 2.545 1.00 0.00 88 ASN A CA 13
ATOM 21207 C C . ASN A 1 88 ? 7.218 -0.034 1.609 1.00 0.00 88 ASN A C 13
ATOM 21208 O O . ASN A 1 88 ? 7.343 -1.222 1.323 1.00 0.00 88 ASN A O 13
ATOM 21219 N N . ILE A 1 89 ? 6.233 0.735 1.130 1.00 0.00 89 ILE A N 13
ATOM 21220 C CA . ILE A 1 89 ? 5.213 0.208 0.223 1.00 0.00 89 ILE A CA 13
ATOM 21221 C C . ILE A 1 89 ? 5.837 -0.538 -0.945 1.00 0.00 89 ILE A C 13
ATOM 21222 O O . ILE A 1 89 ? 5.271 -1.512 -1.438 1.00 0.00 89 ILE A O 13
ATOM 21238 N N . LYS A 1 90 ? 6.999 -0.090 -1.391 1.00 0.00 90 LYS A N 13
ATOM 21239 C CA . LYS A 1 90 ? 7.649 -0.759 -2.499 1.00 0.00 90 LYS A CA 13
ATOM 21240 C C . LYS A 1 90 ? 8.103 -2.148 -2.063 1.00 0.00 90 LYS A C 13
ATOM 21241 O O . LYS A 1 90 ? 8.238 -3.057 -2.879 1.00 0.00 90 LYS A O 13
ATOM 21260 N N . GLU A 1 91 ? 8.316 -2.308 -0.759 1.00 0.00 91 GLU A N 13
ATOM 21261 C CA . GLU A 1 91 ? 8.725 -3.588 -0.199 1.00 0.00 91 GLU A CA 13
ATOM 21262 C C . GLU A 1 91 ? 7.495 -4.442 0.112 1.00 0.00 91 GLU A C 13
ATOM 21263 O O . GLU A 1 91 ? 7.615 -5.604 0.501 1.00 0.00 91 GLU A O 13
ATOM 21275 N N . ILE A 1 92 ? 6.312 -3.855 -0.074 1.00 0.00 92 ILE A N 13
ATOM 21276 C CA . ILE A 1 92 ? 5.062 -4.547 0.169 1.00 0.00 92 ILE A CA 13
ATOM 21277 C C . ILE A 1 92 ? 4.762 -5.468 -1.002 1.00 0.00 92 ILE A C 13
ATOM 21278 O O . ILE A 1 92 ? 4.637 -6.680 -0.836 1.00 0.00 92 ILE A O 13
ATOM 21294 N N . PHE A 1 93 ? 4.681 -4.884 -2.195 1.00 0.00 93 PHE A N 13
ATOM 21295 C CA . PHE A 1 93 ? 4.421 -5.653 -3.405 1.00 0.00 93 PHE A CA 13
ATOM 21296 C C . PHE A 1 93 ? 5.301 -6.901 -3.447 1.00 0.00 93 PHE A C 13
ATOM 21297 O O . PHE A 1 93 ? 4.833 -7.993 -3.760 1.00 0.00 93 PHE A O 13
ATOM 21314 N N . HIS A 1 94 ? 6.582 -6.728 -3.124 1.00 0.00 94 HIS A N 13
ATOM 21315 C CA . HIS A 1 94 ? 7.522 -7.841 -3.121 1.00 0.00 94 HIS A CA 13
ATOM 21316 C C . HIS A 1 94 ? 7.038 -8.926 -2.174 1.00 0.00 94 HIS A C 13
ATOM 21317 O O . HIS A 1 94 ? 6.746 -10.042 -2.593 1.00 0.00 94 HIS A O 13
ATOM 21332 N N . HIS A 1 95 ? 6.923 -8.578 -0.898 1.00 0.00 95 HIS A N 13
ATOM 21333 C CA . HIS A 1 95 ? 6.441 -9.520 0.102 1.00 0.00 95 HIS A CA 13
ATOM 21334 C C . HIS A 1 95 ? 5.016 -9.965 -0.224 1.00 0.00 95 HIS A C 13
ATOM 21335 O O . HIS A 1 95 ? 4.508 -10.923 0.360 1.00 0.00 95 HIS A O 13
ATOM 21350 N N . LEU A 1 96 ? 4.374 -9.268 -1.164 1.00 0.00 96 LEU A N 13
ATOM 21351 C CA . LEU A 1 96 ? 3.014 -9.598 -1.566 1.00 0.00 96 LEU A CA 13
ATOM 21352 C C . LEU A 1 96 ? 3.025 -10.610 -2.698 1.00 0.00 96 LEU A C 13
ATOM 21353 O O . LEU A 1 96 ? 2.590 -11.750 -2.532 1.00 0.00 96 LEU A O 13
ATOM 21369 N N . GLU A 1 97 ? 3.542 -10.190 -3.845 1.00 0.00 97 GLU A N 13
ATOM 21370 C CA . GLU A 1 97 ? 3.630 -11.063 -5.002 1.00 0.00 97 GLU A CA 13
ATOM 21371 C C . GLU A 1 97 ? 4.566 -12.232 -4.710 1.00 0.00 97 GLU A C 13
ATOM 21372 O O . GLU A 1 97 ? 4.582 -13.222 -5.441 1.00 0.00 97 GLU A O 13
ATOM 21384 N N . GLU A 1 98 ? 5.341 -12.116 -3.631 1.00 0.00 98 GLU A N 13
ATOM 21385 C CA . GLU A 1 98 ? 6.268 -13.179 -3.252 1.00 0.00 98 GLU A CA 13
ATOM 21386 C C . GLU A 1 98 ? 5.566 -14.217 -2.382 1.00 0.00 98 GLU A C 13
ATOM 21387 O O . GLU A 1 98 ? 5.974 -15.378 -2.331 1.00 0.00 98 GLU A O 13
ATOM 21399 N N . LEU A 1 99 ? 4.504 -13.792 -1.703 1.00 0.00 99 LEU A N 13
ATOM 21400 C CA . LEU A 1 99 ? 3.739 -14.684 -0.842 1.00 0.00 99 LEU A CA 13
ATOM 21401 C C . LEU A 1 99 ? 2.958 -15.694 -1.674 1.00 0.00 99 LEU A C 13
ATOM 21402 O O . LEU A 1 99 ? 3.114 -16.904 -1.508 1.00 0.00 99 LEU A O 13
ATOM 21418 N N . VAL A 1 100 ? 2.120 -15.187 -2.571 1.00 0.00 100 VAL A N 13
ATOM 21419 C CA . VAL A 1 100 ? 1.313 -16.044 -3.433 1.00 0.00 100 VAL A CA 13
ATOM 21420 C C . VAL A 1 100 ? 2.193 -16.943 -4.296 1.00 0.00 100 VAL A C 13
ATOM 21421 O O . VAL A 1 100 ? 1.787 -18.040 -4.681 1.00 0.00 100 VAL A O 13
ATOM 21434 N N . HIS A 1 101 ? 3.398 -16.471 -4.600 1.00 0.00 101 HIS A N 13
ATOM 21435 C CA . HIS A 1 101 ? 4.334 -17.233 -5.420 1.00 0.00 101 HIS A CA 13
ATOM 21436 C C . HIS A 1 101 ? 5.317 -18.011 -4.553 1.00 0.00 101 HIS A C 13
ATOM 21437 O O . HIS A 1 101 ? 6.473 -18.204 -4.930 1.00 0.00 101 HIS A O 13
ATOM 21452 N N . ARG A 1 102 ? 4.853 -18.455 -3.390 1.00 0.00 102 ARG A N 13
ATOM 21453 C CA . ARG A 1 102 ? 5.694 -19.213 -2.471 1.00 0.00 102 ARG A CA 13
ATOM 21454 C C . ARG A 1 102 ? 5.228 -20.662 -2.378 1.00 0.00 102 ARG A C 13
ATOM 21455 O O . ARG A 1 102 ? 6.039 -21.564 -2.677 1.00 0.00 102 ARG A O 13
ATOM 21477 N N . MET A 1 1 ? 0.925 -22.039 3.942 1.00 0.00 1 MET A N 14
ATOM 21478 C CA . MET A 1 1 ? -0.048 -20.924 4.072 1.00 0.00 1 MET A CA 14
ATOM 21479 C C . MET A 1 1 ? 0.655 -19.572 4.038 1.00 0.00 1 MET A C 14
ATOM 21480 O O . MET A 1 1 ? 1.346 -19.197 4.986 1.00 0.00 1 MET A O 14
ATOM 21496 N N . TYR A 1 2 ? 0.474 -18.841 2.941 1.00 0.00 2 TYR A N 14
ATOM 21497 C CA . TYR A 1 2 ? 1.092 -17.530 2.788 1.00 0.00 2 TYR A CA 14
ATOM 21498 C C . TYR A 1 2 ? 0.068 -16.418 3.001 1.00 0.00 2 TYR A C 14
ATOM 21499 O O . TYR A 1 2 ? -0.273 -15.687 2.072 1.00 0.00 2 TYR A O 14
ATOM 21517 N N . GLY A 1 3 ? -0.421 -16.302 4.232 1.00 0.00 3 GLY A N 14
ATOM 21518 C CA . GLY A 1 3 ? -1.405 -15.281 4.546 1.00 0.00 3 GLY A CA 14
ATOM 21519 C C . GLY A 1 3 ? -0.967 -14.361 5.671 1.00 0.00 3 GLY A C 14
ATOM 21520 O O . GLY A 1 3 ? -1.473 -13.246 5.797 1.00 0.00 3 GLY A O 14
ATOM 21524 N N . LYS A 1 4 ? -0.031 -14.825 6.496 1.00 0.00 4 LYS A N 14
ATOM 21525 C CA . LYS A 1 4 ? 0.459 -14.026 7.615 1.00 0.00 4 LYS A CA 14
ATOM 21526 C C . LYS A 1 4 ? 1.084 -12.734 7.138 1.00 0.00 4 LYS A C 14
ATOM 21527 O O . LYS A 1 4 ? 1.209 -11.782 7.909 1.00 0.00 4 LYS A O 14
ATOM 21546 N N . LEU A 1 5 ? 1.450 -12.675 5.864 1.00 0.00 5 LEU A N 14
ATOM 21547 C CA . LEU A 1 5 ? 2.024 -11.457 5.323 1.00 0.00 5 LEU A CA 14
ATOM 21548 C C . LEU A 1 5 ? 1.095 -10.285 5.630 1.00 0.00 5 LEU A C 14
ATOM 21549 O O . LEU A 1 5 ? 1.515 -9.130 5.648 1.00 0.00 5 LEU A O 14
ATOM 21565 N N . ASN A 1 6 ? -0.177 -10.602 5.898 1.00 0.00 6 ASN A N 14
ATOM 21566 C CA . ASN A 1 6 ? -1.158 -9.587 6.230 1.00 0.00 6 ASN A CA 14
ATOM 21567 C C . ASN A 1 6 ? -0.669 -8.739 7.395 1.00 0.00 6 ASN A C 14
ATOM 21568 O O . ASN A 1 6 ? -0.751 -7.511 7.360 1.00 0.00 6 ASN A O 14
ATOM 21579 N N . ASP A 1 7 ? -0.133 -9.400 8.417 1.00 0.00 7 ASP A N 14
ATOM 21580 C CA . ASP A 1 7 ? 0.398 -8.698 9.579 1.00 0.00 7 ASP A CA 14
ATOM 21581 C C . ASP A 1 7 ? 1.410 -7.657 9.123 1.00 0.00 7 ASP A C 14
ATOM 21582 O O . ASP A 1 7 ? 1.579 -6.613 9.754 1.00 0.00 7 ASP A O 14
ATOM 21591 N N . LEU A 1 8 ? 2.063 -7.947 8.002 1.00 0.00 8 LEU A N 14
ATOM 21592 C CA . LEU A 1 8 ? 3.039 -7.038 7.426 1.00 0.00 8 LEU A CA 14
ATOM 21593 C C . LEU A 1 8 ? 2.339 -6.046 6.504 1.00 0.00 8 LEU A C 14
ATOM 21594 O O . LEU A 1 8 ? 2.794 -4.916 6.332 1.00 0.00 8 LEU A O 14
ATOM 21610 N N . LEU A 1 9 ? 1.217 -6.472 5.919 1.00 0.00 9 LEU A N 14
ATOM 21611 C CA . LEU A 1 9 ? 0.455 -5.609 5.029 1.00 0.00 9 LEU A CA 14
ATOM 21612 C C . LEU A 1 9 ? -0.003 -4.363 5.782 1.00 0.00 9 LEU A C 14
ATOM 21613 O O . LEU A 1 9 ? -0.059 -3.268 5.226 1.00 0.00 9 LEU A O 14
ATOM 21629 N N . GLU A 1 10 ? -0.329 -4.544 7.060 1.00 0.00 10 GLU A N 14
ATOM 21630 C CA . GLU A 1 10 ? -0.783 -3.444 7.905 1.00 0.00 10 GLU A CA 14
ATOM 21631 C C . GLU A 1 10 ? 0.229 -2.303 7.914 1.00 0.00 10 GLU A C 14
ATOM 21632 O O . GLU A 1 10 ? -0.146 -1.130 7.925 1.00 0.00 10 GLU A O 14
ATOM 21644 N N . ASP A 1 11 ? 1.513 -2.652 7.907 1.00 0.00 11 ASP A N 14
ATOM 21645 C CA . ASP A 1 11 ? 2.576 -1.652 7.911 1.00 0.00 11 ASP A CA 14
ATOM 21646 C C . ASP A 1 11 ? 2.353 -0.623 6.808 1.00 0.00 11 ASP A C 14
ATOM 21647 O O . ASP A 1 11 ? 2.334 0.581 7.060 1.00 0.00 11 ASP A O 14
ATOM 21656 N N . LEU A 1 12 ? 2.176 -1.112 5.585 1.00 0.00 12 LEU A N 14
ATOM 21657 C CA . LEU A 1 12 ? 1.943 -0.245 4.438 1.00 0.00 12 LEU A CA 14
ATOM 21658 C C . LEU A 1 12 ? 0.755 0.673 4.701 1.00 0.00 12 LEU A C 14
ATOM 21659 O O . LEU A 1 12 ? 0.881 1.892 4.647 1.00 0.00 12 LEU A O 14
ATOM 21675 N N . GLN A 1 13 ? -0.395 0.080 4.995 1.00 0.00 13 GLN A N 14
ATOM 21676 C CA . GLN A 1 13 ? -1.602 0.853 5.267 1.00 0.00 13 GLN A CA 14
ATOM 21677 C C . GLN A 1 13 ? -1.339 1.910 6.335 1.00 0.00 13 GLN A C 14
ATOM 21678 O O . GLN A 1 13 ? -1.864 3.022 6.266 1.00 0.00 13 GLN A O 14
ATOM 21692 N N . GLU A 1 14 ? -0.510 1.561 7.313 1.00 0.00 14 GLU A N 14
ATOM 21693 C CA . GLU A 1 14 ? -0.161 2.487 8.383 1.00 0.00 14 GLU A CA 14
ATOM 21694 C C . GLU A 1 14 ? 0.844 3.503 7.873 1.00 0.00 14 GLU A C 14
ATOM 21695 O O . GLU A 1 14 ? 0.861 4.652 8.314 1.00 0.00 14 GLU A O 14
ATOM 21707 N N . VAL A 1 15 ? 1.667 3.079 6.922 1.00 0.00 15 VAL A N 14
ATOM 21708 C CA . VAL A 1 15 ? 2.652 3.963 6.336 1.00 0.00 15 VAL A CA 14
ATOM 21709 C C . VAL A 1 15 ? 1.954 5.117 5.627 1.00 0.00 15 VAL A C 14
ATOM 21710 O O . VAL A 1 15 ? 2.507 6.210 5.496 1.00 0.00 15 VAL A O 14
ATOM 21723 N N . LEU A 1 16 ? 0.720 4.868 5.192 1.00 0.00 16 LEU A N 14
ATOM 21724 C CA . LEU A 1 16 ? -0.067 5.889 4.524 1.00 0.00 16 LEU A CA 14
ATOM 21725 C C . LEU A 1 16 ? -0.378 7.016 5.504 1.00 0.00 16 LEU A C 14
ATOM 21726 O O . LEU A 1 16 ? -0.456 8.182 5.120 1.00 0.00 16 LEU A O 14
ATOM 21742 N N . LYS A 1 17 ? -0.536 6.656 6.782 1.00 0.00 17 LYS A N 14
ATOM 21743 C CA . LYS A 1 17 ? -0.819 7.636 7.831 1.00 0.00 17 LYS A CA 14
ATOM 21744 C C . LYS A 1 17 ? 0.076 8.856 7.664 1.00 0.00 17 LYS A C 14
ATOM 21745 O O . LYS A 1 17 ? -0.347 9.992 7.878 1.00 0.00 17 LYS A O 14
ATOM 21764 N N . ASN A 1 18 ? 1.312 8.602 7.256 1.00 0.00 18 ASN A N 14
ATOM 21765 C CA . ASN A 1 18 ? 2.280 9.669 7.025 1.00 0.00 18 ASN A CA 14
ATOM 21766 C C . ASN A 1 18 ? 1.992 10.354 5.697 1.00 0.00 18 ASN A C 14
ATOM 21767 O O . ASN A 1 18 ? 1.924 11.580 5.610 1.00 0.00 18 ASN A O 14
ATOM 21778 N N . LEU A 1 19 ? 1.826 9.537 4.666 1.00 0.00 19 LEU A N 14
ATOM 21779 C CA . LEU A 1 19 ? 1.545 10.010 3.314 1.00 0.00 19 LEU A CA 14
ATOM 21780 C C . LEU A 1 19 ? 0.506 11.134 3.309 1.00 0.00 19 LEU A C 14
ATOM 21781 O O . LEU A 1 19 ? 0.703 12.172 2.679 1.00 0.00 19 LEU A O 14
ATOM 21797 N N . HIS A 1 20 ? -0.602 10.910 4.004 1.00 0.00 20 HIS A N 14
ATOM 21798 C CA . HIS A 1 20 ? -1.687 11.888 4.075 1.00 0.00 20 HIS A CA 14
ATOM 21799 C C . HIS A 1 20 ? -1.189 13.296 4.400 1.00 0.00 20 HIS A C 14
ATOM 21800 O O . HIS A 1 20 ? -1.696 14.281 3.862 1.00 0.00 20 HIS A O 14
ATOM 21815 N N . LYS A 1 21 ? -0.230 13.388 5.312 1.00 0.00 21 LYS A N 14
ATOM 21816 C CA . LYS A 1 21 ? 0.293 14.683 5.743 1.00 0.00 21 LYS A CA 14
ATOM 21817 C C . LYS A 1 21 ? 1.430 15.184 4.863 1.00 0.00 21 LYS A C 14
ATOM 21818 O O . LYS A 1 21 ? 2.063 16.191 5.183 1.00 0.00 21 LYS A O 14
ATOM 21837 N N . ASN A 1 22 ? 1.699 14.499 3.760 1.00 0.00 22 ASN A N 14
ATOM 21838 C CA . ASN A 1 22 ? 2.774 14.923 2.876 1.00 0.00 22 ASN A CA 14
ATOM 21839 C C . ASN A 1 22 ? 2.550 14.469 1.438 1.00 0.00 22 ASN A C 14
ATOM 21840 O O . ASN A 1 22 ? 3.486 14.441 0.640 1.00 0.00 22 ASN A O 14
ATOM 21851 N N . TRP A 1 23 ? 1.309 14.133 1.098 1.00 0.00 23 TRP A N 14
ATOM 21852 C CA . TRP A 1 23 ? 0.996 13.709 -0.258 1.00 0.00 23 TRP A CA 14
ATOM 21853 C C . TRP A 1 23 ? 0.685 14.926 -1.130 1.00 0.00 23 TRP A C 14
ATOM 21854 O O . TRP A 1 23 ? 0.997 14.949 -2.320 1.00 0.00 23 TRP A O 14
ATOM 21875 N N . HIS A 1 24 ? 0.079 15.939 -0.517 1.00 0.00 24 HIS A N 14
ATOM 21876 C CA . HIS A 1 24 ? -0.269 17.170 -1.218 1.00 0.00 24 HIS A CA 14
ATOM 21877 C C . HIS A 1 24 ? -0.887 18.178 -0.256 1.00 0.00 24 HIS A C 14
ATOM 21878 O O . HIS A 1 24 ? -0.461 19.331 -0.192 1.00 0.00 24 HIS A O 14
ATOM 21893 N N . GLY A 1 25 ? -1.892 17.736 0.493 1.00 0.00 25 GLY A N 14
ATOM 21894 C CA . GLY A 1 25 ? -2.546 18.618 1.4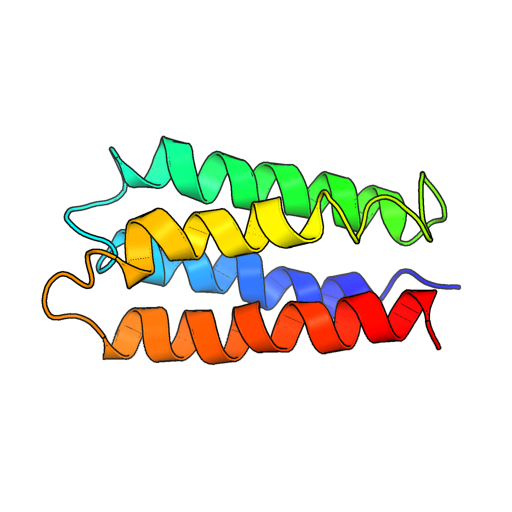41 1.00 0.00 25 GLY A CA 14
ATOM 21895 C C . GLY A 1 25 ? -3.922 18.136 1.850 1.00 0.00 25 GLY A C 14
ATOM 21896 O O . GLY A 1 25 ? -4.755 17.813 1.003 1.00 0.00 25 GLY A O 14
ATOM 21900 N N . GLY A 1 26 ? -4.161 18.098 3.156 1.00 0.00 26 GLY A N 14
ATOM 21901 C CA . GLY A 1 26 ? -5.445 17.664 3.668 1.00 0.00 26 GLY A CA 14
ATOM 21902 C C . GLY A 1 26 ? -5.759 16.225 3.317 1.00 0.00 26 GLY A C 14
ATOM 21903 O O . GLY A 1 26 ? -5.828 15.865 2.141 1.00 0.00 26 GLY A O 14
ATOM 21907 N N . LYS A 1 27 ? -5.956 15.400 4.339 1.00 0.00 27 LYS A N 14
ATOM 21908 C CA . LYS A 1 27 ? -6.272 13.992 4.134 1.00 0.00 27 LYS A CA 14
ATOM 21909 C C . LYS A 1 27 ? -7.595 13.837 3.386 1.00 0.00 27 LYS A C 14
ATOM 21910 O O . LYS A 1 27 ? -7.875 12.781 2.818 1.00 0.00 27 LYS A O 14
ATOM 21929 N N . ASP A 1 28 ? -8.405 14.895 3.388 1.00 0.00 28 ASP A N 14
ATOM 21930 C CA . ASP A 1 28 ? -9.697 14.872 2.708 1.00 0.00 28 ASP A CA 14
ATOM 21931 C C . ASP A 1 28 ? -9.551 14.371 1.275 1.00 0.00 28 ASP A C 14
ATOM 21932 O O . ASP A 1 28 ? -10.377 13.596 0.791 1.00 0.00 28 ASP A O 14
ATOM 21941 N N . ASN A 1 29 ? -8.493 14.813 0.600 1.00 0.00 29 ASN A N 14
ATOM 21942 C CA . ASN A 1 29 ? -8.244 14.399 -0.776 1.00 0.00 29 ASN A CA 14
ATOM 21943 C C . ASN A 1 29 ? -7.654 12.995 -0.812 1.00 0.00 29 ASN A C 14
ATOM 21944 O O . ASN A 1 29 ? -8.136 12.129 -1.544 1.00 0.00 29 ASN A O 14
ATOM 21955 N N . LEU A 1 30 ? -6.620 12.767 -0.008 1.00 0.00 30 LEU A N 14
ATOM 21956 C CA . LEU A 1 30 ? -5.981 11.458 0.058 1.00 0.00 30 LEU A CA 14
ATOM 21957 C C . LEU A 1 30 ? -7.009 10.393 0.413 1.00 0.00 30 LEU A C 14
ATOM 21958 O O . LEU A 1 30 ? -6.885 9.239 0.010 1.00 0.00 30 LEU A O 14
ATOM 21974 N N . HIS A 1 31 ? -8.027 10.793 1.173 1.00 0.00 31 HIS A N 14
ATOM 21975 C CA . HIS A 1 31 ? -9.082 9.874 1.586 1.00 0.00 31 HIS A CA 14
ATOM 21976 C C . HIS A 1 31 ? -9.561 9.030 0.412 1.00 0.00 31 HIS A C 14
ATOM 21977 O O . HIS A 1 31 ? -9.736 7.822 0.542 1.00 0.00 31 HIS A O 14
ATOM 21992 N N . ASP A 1 32 ? -9.755 9.671 -0.736 1.00 0.00 32 ASP A N 14
ATOM 21993 C CA . ASP A 1 32 ? -10.199 8.968 -1.934 1.00 0.00 32 ASP A CA 14
ATOM 21994 C C . ASP A 1 32 ? -9.094 8.058 -2.461 1.00 0.00 32 ASP A C 14
ATOM 21995 O O . ASP A 1 32 ? -9.359 7.053 -3.121 1.00 0.00 32 ASP A O 14
ATOM 22004 N N . VAL A 1 33 ? -7.857 8.423 -2.157 1.00 0.00 33 VAL A N 14
ATOM 22005 C CA . VAL A 1 33 ? -6.695 7.659 -2.580 1.00 0.00 33 VAL A CA 14
ATOM 22006 C C . VAL A 1 33 ? -6.425 6.506 -1.622 1.00 0.00 33 VAL A C 14
ATOM 22007 O O . VAL A 1 33 ? -6.494 5.342 -2.013 1.00 0.00 33 VAL A O 14
ATOM 22020 N N . ASP A 1 34 ? -6.134 6.825 -0.365 1.00 0.00 34 ASP A N 14
ATOM 22021 C CA . ASP A 1 34 ? -5.876 5.787 0.622 1.00 0.00 34 ASP A CA 14
ATOM 22022 C C . ASP A 1 34 ? -7.090 4.866 0.730 1.00 0.00 34 ASP A C 14
ATOM 22023 O O . ASP A 1 34 ? -6.961 3.706 1.118 1.00 0.00 34 ASP A O 14
ATOM 22032 N N . ASN A 1 35 ? -8.266 5.373 0.343 1.00 0.00 35 ASN A N 14
ATOM 22033 C CA . ASN A 1 35 ? -9.473 4.557 0.363 1.00 0.00 35 ASN A CA 14
ATOM 22034 C C . ASN A 1 35 ? -9.254 3.364 -0.548 1.00 0.00 35 ASN A C 14
ATOM 22035 O O . ASN A 1 35 ? -9.596 2.230 -0.213 1.00 0.00 35 ASN A O 14
ATOM 22046 N N . HIS A 1 36 ? -8.626 3.634 -1.691 1.00 0.00 36 HIS A N 14
ATOM 22047 C CA . HIS A 1 36 ? -8.295 2.590 -2.643 1.00 0.00 36 HIS A CA 14
ATOM 22048 C C . HIS A 1 36 ? -7.332 1.629 -1.974 1.00 0.00 36 HIS A C 14
ATOM 22049 O O . HIS A 1 36 ? -7.538 0.416 -1.974 1.00 0.00 36 HIS A O 14
ATOM 22064 N N . LEU A 1 37 ? -6.290 2.195 -1.371 1.00 0.00 37 LEU A N 14
ATOM 22065 C CA . LEU A 1 37 ? -5.301 1.396 -0.656 1.00 0.00 37 LEU A CA 14
ATOM 22066 C C . LEU A 1 37 ? -5.974 0.546 0.420 1.00 0.00 37 LEU A C 14
ATOM 22067 O O . LEU A 1 37 ? -6.026 -0.679 0.321 1.00 0.00 37 LEU A O 14
ATOM 22083 N N . GLN A 1 38 ? -6.482 1.213 1.454 1.00 0.00 38 GLN A N 14
ATOM 22084 C CA . GLN A 1 38 ? -7.150 0.536 2.563 1.00 0.00 38 GLN A CA 14
ATOM 22085 C C . GLN A 1 38 ? -8.155 -0.493 2.058 1.00 0.00 38 GLN A C 14
ATOM 22086 O O . GLN A 1 38 ? -8.222 -1.611 2.570 1.00 0.00 38 GLN A O 14
ATOM 22100 N N . ASN A 1 39 ? -8.932 -0.112 1.050 1.00 0.00 39 ASN A N 14
ATOM 22101 C CA . ASN A 1 39 ? -9.928 -1.011 0.481 1.00 0.00 39 ASN A CA 14
ATOM 22102 C C . ASN A 1 39 ? -9.260 -2.253 -0.096 1.00 0.00 39 ASN A C 14
ATOM 22103 O O . ASN A 1 39 ? -9.859 -3.327 -0.146 1.00 0.00 39 ASN A O 14
ATOM 22114 N N . VAL A 1 40 ? -8.010 -2.101 -0.523 1.00 0.00 40 VAL A N 14
ATOM 22115 C CA . VAL A 1 40 ? -7.258 -3.213 -1.084 1.00 0.00 40 VAL A CA 14
ATOM 22116 C C . VAL A 1 40 ? -6.782 -4.150 0.022 1.00 0.00 40 VAL A C 14
ATOM 22117 O O . VAL A 1 40 ? -6.839 -5.371 -0.120 1.00 0.00 40 VAL A O 14
ATOM 22130 N N . ILE A 1 41 ? -6.319 -3.570 1.128 1.00 0.00 41 ILE A N 14
ATOM 22131 C CA . ILE A 1 41 ? -5.839 -4.354 2.262 1.00 0.00 41 ILE A CA 14
ATOM 22132 C C . ILE A 1 41 ? -6.827 -5.458 2.626 1.00 0.00 41 ILE A C 14
ATOM 22133 O O . ILE A 1 41 ? -6.429 -6.562 3.001 1.00 0.00 41 ILE A O 14
ATOM 22149 N N . GLU A 1 42 ? -8.115 -5.156 2.508 1.00 0.00 42 GLU A N 14
ATOM 22150 C CA . GLU A 1 42 ? -9.157 -6.127 2.818 1.00 0.00 42 GLU A CA 14
ATOM 22151 C C . GLU A 1 42 ? -9.208 -7.208 1.753 1.00 0.00 42 GLU A C 14
ATOM 22152 O O . GLU A 1 42 ? -9.563 -8.353 2.031 1.00 0.00 42 GLU A O 14
ATOM 22164 N N . ASP A 1 43 ? -8.830 -6.844 0.540 1.00 0.00 43 ASP A N 14
ATOM 22165 C CA . ASP A 1 43 ? -8.811 -7.794 -0.551 1.00 0.00 43 ASP A CA 14
ATOM 22166 C C . ASP A 1 43 ? -7.508 -8.575 -0.535 1.00 0.00 43 ASP A C 14
ATOM 22167 O O . ASP A 1 43 ? -7.456 -9.710 -0.990 1.00 0.00 43 ASP A O 14
ATOM 22176 N N . ILE A 1 44 ? -6.455 -7.964 0.001 1.00 0.00 44 ILE A N 14
ATOM 22177 C CA . ILE A 1 44 ? -5.163 -8.628 0.078 1.00 0.00 44 ILE A CA 14
ATOM 22178 C C . ILE A 1 44 ? -5.049 -9.465 1.345 1.00 0.00 44 ILE A C 14
ATOM 22179 O O . ILE A 1 44 ? -4.726 -10.648 1.284 1.00 0.00 44 ILE A O 14
ATOM 22195 N N . HIS A 1 45 ? -5.313 -8.845 2.490 1.00 0.00 45 HIS A N 14
ATOM 22196 C CA . HIS A 1 45 ? -5.232 -9.543 3.767 1.00 0.00 45 HIS A CA 14
ATOM 22197 C C . HIS A 1 45 ? -6.246 -10.686 3.839 1.00 0.00 45 HIS A C 14
ATOM 22198 O O . HIS A 1 45 ? -6.024 -11.677 4.534 1.00 0.00 45 HIS A O 14
ATOM 22213 N N . ASP A 1 46 ? -7.357 -10.549 3.116 1.00 0.00 46 ASP A N 14
ATOM 22214 C CA . ASP A 1 46 ? -8.387 -11.580 3.108 1.00 0.00 46 ASP A CA 14
ATOM 22215 C C . ASP A 1 46 ? -8.077 -12.625 2.056 1.00 0.00 46 ASP A C 14
ATOM 22216 O O . ASP A 1 46 ? -8.284 -13.821 2.270 1.00 0.00 46 ASP A O 14
ATOM 22225 N N . PHE A 1 47 ? -7.575 -12.170 0.920 1.00 0.00 47 PHE A N 14
ATOM 22226 C CA . PHE A 1 47 ? -7.232 -13.084 -0.164 1.00 0.00 47 PHE A CA 14
ATOM 22227 C C . PHE A 1 47 ? -5.908 -13.788 0.122 1.00 0.00 47 PHE A C 14
ATOM 22228 O O . PHE A 1 47 ? -5.654 -14.878 -0.391 1.00 0.00 47 PHE A O 14
ATOM 22245 N N . MET A 1 48 ? -5.066 -13.168 0.951 1.00 0.00 48 MET A N 14
ATOM 22246 C CA . MET A 1 48 ? -3.774 -13.752 1.307 1.00 0.00 48 MET A CA 14
ATOM 22247 C C . MET A 1 48 ? -3.954 -15.178 1.812 1.00 0.00 48 MET A C 14
ATOM 22248 O O . MET A 1 48 ? -3.134 -16.056 1.543 1.00 0.00 48 MET A O 14
ATOM 22262 N N . GLN A 1 49 ? -5.040 -15.396 2.545 1.00 0.00 49 GLN A N 14
ATOM 22263 C CA . GLN A 1 49 ? -5.344 -16.711 3.091 1.00 0.00 49 GLN A CA 14
ATOM 22264 C C . GLN A 1 49 ? -5.781 -17.677 1.990 1.00 0.00 49 GLN A C 14
ATOM 22265 O O . GLN A 1 49 ? -5.880 -18.883 2.215 1.00 0.00 49 GLN A O 14
ATOM 22279 N N . GLY A 1 50 ? -6.038 -17.140 0.801 1.00 0.00 50 GLY A N 14
ATOM 22280 C CA . GLY A 1 50 ? -6.457 -17.968 -0.313 1.00 0.00 50 GLY A CA 14
ATOM 22281 C C . GLY A 1 50 ? -7.834 -17.603 -0.829 1.00 0.00 50 GLY A C 14
ATOM 22282 O O . GLY A 1 50 ? -8.483 -18.408 -1.497 1.00 0.00 50 GLY A O 14
ATOM 22286 N N . GLY A 1 51 ? -8.280 -16.384 -0.535 1.00 0.00 51 GLY A N 14
ATOM 22287 C CA . GLY A 1 51 ? -9.582 -15.944 -1.004 1.00 0.00 51 GLY A CA 14
ATOM 22288 C C . GLY A 1 51 ? -9.512 -15.352 -2.399 1.00 0.00 51 GLY A C 14
ATOM 22289 O O . GLY A 1 51 ? -10.323 -14.501 -2.763 1.00 0.00 51 GLY A O 14
ATOM 22293 N N . GLY A 1 52 ? -8.532 -15.803 -3.179 1.00 0.00 52 GLY A N 14
ATOM 22294 C CA . GLY A 1 52 ? -8.360 -15.305 -4.530 1.00 0.00 52 GLY A CA 14
ATOM 22295 C C . GLY A 1 52 ? -7.048 -14.565 -4.703 1.00 0.00 52 GLY A C 14
ATOM 22296 O O . GLY A 1 52 ? -6.937 -13.677 -5.547 1.00 0.00 52 GLY A O 14
ATOM 22300 N N . SER A 1 53 ? -6.052 -14.928 -3.896 1.00 0.00 53 SER A N 14
ATOM 22301 C CA . SER A 1 53 ? -4.740 -14.288 -3.954 1.00 0.00 53 SER A CA 14
ATOM 22302 C C . SER A 1 53 ? -3.844 -14.936 -5.008 1.00 0.00 53 SER A C 14
ATOM 22303 O O . SER A 1 53 ? -2.636 -15.060 -4.816 1.00 0.00 53 SER A O 14
ATOM 22311 N N . GLY A 1 54 ? -4.438 -15.345 -6.123 1.00 0.00 54 GLY A N 14
ATOM 22312 C CA . GLY A 1 54 ? -3.668 -15.966 -7.184 1.00 0.00 54 GLY A CA 14
ATOM 22313 C C . GLY A 1 54 ? -3.493 -15.056 -8.387 1.00 0.00 54 GLY A C 14
ATOM 22314 O O . GLY A 1 54 ? -2.468 -15.107 -9.066 1.00 0.00 54 GLY A O 14
ATOM 22318 N N . GLY A 1 55 ? -4.496 -14.222 -8.653 1.00 0.00 55 GLY A N 14
ATOM 22319 C CA . GLY A 1 55 ? -4.423 -13.312 -9.783 1.00 0.00 55 GLY A CA 14
ATOM 22320 C C . GLY A 1 55 ? -4.887 -11.905 -9.443 1.00 0.00 55 GLY A C 14
ATOM 22321 O O . GLY A 1 55 ? -5.025 -11.061 -10.327 1.00 0.00 55 GLY A O 14
ATOM 22325 N N . LYS A 1 56 ? -5.132 -11.652 -8.161 1.00 0.00 56 LYS A N 14
ATOM 22326 C CA . LYS A 1 56 ? -5.582 -10.340 -7.706 1.00 0.00 56 LYS A CA 14
ATOM 22327 C C . LYS A 1 56 ? -4.404 -9.429 -7.387 1.00 0.00 56 LYS A C 14
ATOM 22328 O O . LYS A 1 56 ? -4.425 -8.238 -7.690 1.00 0.00 56 LYS A O 14
ATOM 22347 N N . LEU A 1 57 ? -3.390 -9.998 -6.752 1.00 0.00 57 LEU A N 14
ATOM 22348 C CA . LEU A 1 57 ? -2.206 -9.244 -6.361 1.00 0.00 57 LEU A CA 14
ATOM 22349 C C . LEU A 1 57 ? -1.489 -8.631 -7.559 1.00 0.00 57 LEU A C 14
ATOM 22350 O O . LEU A 1 57 ? -0.604 -7.799 -7.386 1.00 0.00 57 LEU A O 14
ATOM 22366 N N . GLN A 1 58 ? -1.856 -9.034 -8.770 1.00 0.00 58 GLN A N 14
ATOM 22367 C CA . GLN A 1 58 ? -1.218 -8.487 -9.960 1.00 0.00 58 GLN A CA 14
ATOM 22368 C C . GLN A 1 58 ? -1.896 -7.195 -10.405 1.00 0.00 58 GLN A C 14
ATOM 22369 O O . GLN A 1 58 ? -1.233 -6.182 -10.628 1.00 0.00 58 GLN A O 14
ATOM 22383 N N . GLU A 1 59 ? -3.218 -7.232 -10.526 1.00 0.00 59 GLU A N 14
ATOM 22384 C CA . GLU A 1 59 ? -3.977 -6.059 -10.939 1.00 0.00 59 GLU A CA 14
ATOM 22385 C C . GLU A 1 59 ? -4.326 -5.199 -9.732 1.00 0.00 59 GLU A C 14
ATOM 22386 O O . GLU A 1 59 ? -4.403 -3.975 -9.831 1.00 0.00 59 GLU A O 14
ATOM 22398 N N . MET A 1 60 ? -4.527 -5.848 -8.592 1.00 0.00 60 MET A N 14
ATOM 22399 C CA . MET A 1 60 ? -4.857 -5.137 -7.368 1.00 0.00 60 MET A CA 14
ATOM 22400 C C . MET A 1 60 ? -3.619 -4.462 -6.794 1.00 0.00 60 MET A C 14
ATOM 22401 O O . MET A 1 60 ? -3.717 -3.421 -6.144 1.00 0.00 60 MET A O 14
ATOM 22415 N N . MET A 1 61 ? -2.451 -5.054 -7.039 1.00 0.00 61 MET A N 14
ATOM 22416 C CA . MET A 1 61 ? -1.201 -4.486 -6.541 1.00 0.00 61 MET A CA 14
ATOM 22417 C C . MET A 1 61 ? -1.084 -3.021 -6.952 1.00 0.00 61 MET A C 14
ATOM 22418 O O . MET A 1 61 ? -0.649 -2.177 -6.168 1.00 0.00 61 MET A O 14
ATOM 22432 N N . LYS A 1 62 ? -1.480 -2.727 -8.186 1.00 0.00 62 LYS A N 14
ATOM 22433 C CA . LYS A 1 62 ? -1.425 -1.365 -8.699 1.00 0.00 62 LYS A CA 14
ATOM 22434 C C . LYS A 1 62 ? -2.343 -0.445 -7.898 1.00 0.00 62 LYS A C 14
ATOM 22435 O O . LYS A 1 62 ? -2.137 0.767 -7.856 1.00 0.00 62 LYS A O 14
ATOM 22454 N N . GLU A 1 63 ? -3.359 -1.028 -7.267 1.00 0.00 63 GLU A N 14
ATOM 22455 C CA . GLU A 1 63 ? -4.309 -0.256 -6.475 1.00 0.00 63 GLU A CA 14
ATOM 22456 C C . GLU A 1 63 ? -3.666 0.275 -5.197 1.00 0.00 63 GLU A C 14
ATOM 22457 O O . GLU A 1 63 ? -4.038 1.340 -4.706 1.00 0.00 63 GLU A O 14
ATOM 22469 N N . PHE A 1 64 ? -2.698 -0.464 -4.660 1.00 0.00 64 PHE A N 14
ATOM 22470 C CA . PHE A 1 64 ? -2.020 -0.043 -3.443 1.00 0.00 64 PHE A CA 14
ATOM 22471 C C . PHE A 1 64 ? -0.848 0.873 -3.782 1.00 0.00 64 PHE A C 14
ATOM 22472 O O . PHE A 1 64 ? -0.493 1.762 -3.010 1.00 0.00 64 PHE A O 14
ATOM 22489 N N . GLN A 1 65 ? -0.261 0.657 -4.954 1.00 0.00 65 GLN A N 14
ATOM 22490 C CA . GLN A 1 65 ? 0.860 1.467 -5.411 1.00 0.00 65 GLN A CA 14
ATOM 22491 C C . GLN A 1 65 ? 0.362 2.767 -6.038 1.00 0.00 65 GLN A C 14
ATOM 22492 O O . GLN A 1 65 ? 1.030 3.799 -5.965 1.00 0.00 65 GLN A O 14
ATOM 22506 N N . GLN A 1 66 ? -0.816 2.709 -6.655 1.00 0.00 66 GLN A N 14
ATOM 22507 C CA . GLN A 1 66 ? -1.405 3.882 -7.294 1.00 0.00 66 GLN A CA 14
ATOM 22508 C C . GLN A 1 66 ? -1.613 5.003 -6.281 1.00 0.00 66 GLN A C 14
ATOM 22509 O O . GLN A 1 66 ? -1.429 6.179 -6.594 1.00 0.00 66 GLN A O 14
ATOM 22523 N N . VAL A 1 67 ? -1.991 4.630 -5.063 1.00 0.00 67 VAL A N 14
ATOM 22524 C CA . VAL A 1 67 ? -2.215 5.603 -3.998 1.00 0.00 67 VAL A CA 14
ATOM 22525 C C . VAL A 1 67 ? -0.992 6.500 -3.830 1.00 0.00 67 VAL A C 14
ATOM 22526 O O . VAL A 1 67 ? -1.113 7.716 -3.680 1.00 0.00 67 VAL A O 14
ATOM 22539 N N . LEU A 1 68 ? 0.184 5.888 -3.873 1.00 0.00 68 LEU A N 14
ATOM 22540 C CA . LEU A 1 68 ? 1.436 6.620 -3.742 1.00 0.00 68 LEU A CA 14
ATOM 22541 C C . LEU A 1 68 ? 1.704 7.467 -4.986 1.00 0.00 68 LEU A C 14
ATOM 22542 O O . LEU A 1 68 ? 2.631 8.272 -5.004 1.00 0.00 68 LEU A O 14
ATOM 22558 N N . ASP A 1 69 ? 0.873 7.301 -6.016 1.00 0.00 69 ASP A N 14
ATOM 22559 C CA . ASP A 1 69 ? 1.016 8.079 -7.239 1.00 0.00 69 ASP A CA 14
ATOM 22560 C C . ASP A 1 69 ? 0.555 9.508 -6.979 1.00 0.00 69 ASP A C 14
ATOM 22561 O O . ASP A 1 69 ? 1.314 10.461 -7.158 1.00 0.00 69 ASP A O 14
ATOM 22570 N N . GLU A 1 70 ? -0.686 9.643 -6.510 1.00 0.00 70 GLU A N 14
ATOM 22571 C CA . GLU A 1 70 ? -1.242 10.952 -6.170 1.00 0.00 70 GLU A CA 14
ATOM 22572 C C . GLU A 1 70 ? -0.302 11.649 -5.204 1.00 0.00 70 GLU A C 14
ATOM 22573 O O . GLU A 1 70 ? -0.099 12.859 -5.252 1.00 0.00 70 GLU A O 14
ATOM 22585 N N . LEU A 1 71 ? 0.247 10.837 -4.319 1.00 0.00 71 LEU A N 14
ATOM 22586 C CA . LEU A 1 71 ? 1.159 11.275 -3.283 1.00 0.00 71 LEU A CA 14
ATOM 22587 C C . LEU A 1 71 ? 2.551 11.589 -3.831 1.00 0.00 71 LEU A C 14
ATOM 22588 O O . LEU A 1 71 ? 2.960 12.747 -3.876 1.00 0.00 71 LEU A O 14
ATOM 22604 N N . ASN A 1 72 ? 3.279 10.550 -4.225 1.00 0.00 72 ASN A N 14
ATOM 22605 C CA . ASN A 1 72 ? 4.632 10.713 -4.751 1.00 0.00 72 ASN A CA 14
ATOM 22606 C C . ASN A 1 72 ? 4.689 11.790 -5.833 1.00 0.00 72 ASN A C 14
ATOM 22607 O O . ASN A 1 72 ? 5.727 12.418 -6.041 1.00 0.00 72 ASN A O 14
ATOM 22618 N N . ASN A 1 73 ? 3.573 11.994 -6.517 1.00 0.00 73 ASN A N 14
ATOM 22619 C CA . ASN A 1 73 ? 3.505 12.994 -7.573 1.00 0.00 73 ASN A CA 14
ATOM 22620 C C . ASN A 1 73 ? 3.035 14.340 -7.031 1.00 0.00 73 ASN A C 14
ATOM 22621 O O . ASN A 1 73 ? 2.673 15.232 -7.799 1.00 0.00 73 ASN A O 14
ATOM 22632 N N . HIS A 1 74 ? 3.035 14.489 -5.707 1.00 0.00 74 HIS A N 14
ATOM 22633 C CA . HIS A 1 74 ? 2.598 15.737 -5.093 1.00 0.00 74 HIS A CA 14
ATOM 22634 C C . HIS A 1 74 ? 3.269 15.986 -3.748 1.00 0.00 74 HIS A C 14
ATOM 22635 O O . HIS A 1 74 ? 2.740 16.733 -2.927 1.00 0.00 74 HIS A O 14
ATOM 22650 N N . LEU A 1 75 ? 4.449 15.394 -3.534 1.00 0.00 75 LEU A N 14
ATOM 22651 C CA . LEU A 1 75 ? 5.190 15.612 -2.289 1.00 0.00 75 LEU A CA 14
ATOM 22652 C C . LEU A 1 75 ? 5.231 17.109 -1.997 1.00 0.00 75 LEU A C 14
ATOM 22653 O O . LEU A 1 75 ? 6.076 17.830 -2.528 1.00 0.00 75 LEU A O 14
ATOM 22669 N N . GLN A 1 76 ? 4.293 17.578 -1.188 1.00 0.00 76 GLN A N 14
ATOM 22670 C CA . GLN A 1 76 ? 4.207 18.997 -0.876 1.00 0.00 76 GLN A CA 14
ATOM 22671 C C . GLN A 1 76 ? 5.489 19.500 -0.223 1.00 0.00 76 GLN A C 14
ATOM 22672 O O . GLN A 1 76 ? 6.169 20.374 -0.761 1.00 0.00 76 GLN A O 14
ATOM 22686 N N . GLY A 1 77 ? 5.814 18.944 0.935 1.00 0.00 77 GLY A N 14
ATOM 22687 C CA . GLY A 1 77 ? 7.015 19.349 1.640 1.00 0.00 77 GLY A CA 14
ATOM 22688 C C . GLY A 1 77 ? 7.475 18.305 2.634 1.00 0.00 77 GLY A C 14
ATOM 22689 O O . GLY A 1 77 ? 8.045 18.634 3.673 1.00 0.00 77 GLY A O 14
ATOM 22693 N N . GLY A 1 78 ? 7.224 17.041 2.313 1.00 0.00 78 GLY A N 14
ATOM 22694 C CA . GLY A 1 78 ? 7.619 15.963 3.196 1.00 0.00 78 GLY A CA 14
ATOM 22695 C C . GLY A 1 78 ? 8.138 14.753 2.449 1.00 0.00 78 GLY A C 14
ATOM 22696 O O . GLY A 1 78 ? 7.716 13.629 2.710 1.00 0.00 78 GLY A O 14
ATOM 22700 N N . LYS A 1 79 ? 9.060 14.978 1.520 1.00 0.00 79 LYS A N 14
ATOM 22701 C CA . LYS A 1 79 ? 9.639 13.887 0.742 1.00 0.00 79 LYS A CA 14
ATOM 22702 C C . LYS A 1 79 ? 10.086 12.745 1.654 1.00 0.00 79 LYS A C 14
ATOM 22703 O O . LYS A 1 79 ? 10.117 11.586 1.241 1.00 0.00 79 LYS A O 14
ATOM 22722 N N . HIS A 1 80 ? 10.425 13.082 2.895 1.00 0.00 80 HIS A N 14
ATOM 22723 C CA . HIS A 1 80 ? 10.863 12.086 3.865 1.00 0.00 80 HIS A CA 14
ATOM 22724 C C . HIS A 1 80 ? 9.718 11.150 4.241 1.00 0.00 80 HIS A C 14
ATOM 22725 O O . HIS A 1 80 ? 9.944 9.997 4.609 1.00 0.00 80 HIS A O 14
ATOM 22740 N N . THR A 1 81 ? 8.488 11.645 4.133 1.00 0.00 81 THR A N 14
ATOM 22741 C CA . THR A 1 81 ? 7.316 10.843 4.448 1.00 0.00 81 THR A CA 14
ATOM 22742 C C . THR A 1 81 ? 7.169 9.738 3.421 1.00 0.00 81 THR A C 14
ATOM 22743 O O . THR A 1 81 ? 7.478 8.579 3.693 1.00 0.00 81 THR A O 14
ATOM 22754 N N . VAL A 1 82 ? 6.714 10.115 2.233 1.00 0.00 82 VAL A N 14
ATOM 22755 C CA . VAL A 1 82 ? 6.536 9.162 1.146 1.00 0.00 82 VAL A CA 14
ATOM 22756 C C . VAL A 1 82 ? 7.772 8.297 0.981 1.00 0.00 82 VAL A C 14
ATOM 22757 O O . VAL A 1 82 ? 7.663 7.093 0.808 1.00 0.00 82 VAL A O 14
ATOM 22770 N N . HIS A 1 83 ? 8.952 8.911 1.052 1.00 0.00 83 HIS A N 14
ATOM 22771 C CA . HIS A 1 83 ? 10.196 8.161 0.922 1.00 0.00 83 HIS A CA 14
ATOM 22772 C C . HIS A 1 83 ? 10.152 6.929 1.818 1.00 0.00 83 HIS A C 14
ATOM 22773 O O . HIS A 1 83 ? 10.550 5.836 1.419 1.00 0.00 83 HIS A O 14
ATOM 22788 N N . HIS A 1 84 ? 9.639 7.119 3.028 1.00 0.00 84 HIS A N 14
ATOM 22789 C CA . HIS A 1 84 ? 9.508 6.029 3.982 1.00 0.00 84 HIS A CA 14
ATOM 22790 C C . HIS A 1 84 ? 8.325 5.134 3.619 1.00 0.00 84 HIS A C 14
ATOM 22791 O O . HIS A 1 84 ? 8.318 3.943 3.928 1.00 0.00 84 HIS A O 14
ATOM 22806 N N . ILE A 1 85 ? 7.319 5.720 2.968 1.00 0.00 85 ILE A N 14
ATOM 22807 C CA . ILE A 1 85 ? 6.128 4.969 2.574 1.00 0.00 85 ILE A CA 14
ATOM 22808 C C . ILE A 1 85 ? 6.336 4.268 1.229 1.00 0.00 85 ILE A C 14
ATOM 22809 O O . ILE A 1 85 ? 5.774 3.203 0.992 1.00 0.00 85 ILE A O 14
ATOM 22825 N N . GLU A 1 86 ? 7.161 4.853 0.364 1.00 0.00 86 GLU A N 14
ATOM 22826 C CA . GLU A 1 86 ? 7.450 4.257 -0.939 1.00 0.00 86 GLU A CA 14
ATOM 22827 C C . GLU A 1 86 ? 8.425 3.104 -0.775 1.00 0.00 86 GLU A C 14
ATOM 22828 O O . GLU A 1 86 ? 8.201 2.018 -1.302 1.00 0.00 86 GLU A O 14
ATOM 22840 N N . GLN A 1 87 ? 9.492 3.324 -0.011 1.00 0.00 87 GLN A N 14
ATOM 22841 C CA . GLN A 1 87 ? 10.459 2.266 0.235 1.00 0.00 87 GLN A CA 14
ATOM 22842 C C . GLN A 1 87 ? 9.762 1.106 0.930 1.00 0.00 87 GLN A C 14
ATOM 22843 O O . GLN A 1 87 ? 10.153 -0.051 0.788 1.00 0.00 87 GLN A O 14
ATOM 22857 N N . ASN A 1 88 ? 8.704 1.437 1.670 1.00 0.00 88 ASN A N 14
ATOM 22858 C CA . ASN A 1 88 ? 7.916 0.443 2.377 1.00 0.00 88 ASN A CA 14
ATOM 22859 C C . ASN A 1 88 ? 6.892 -0.187 1.436 1.00 0.00 88 ASN A C 14
ATOM 22860 O O . ASN A 1 88 ? 6.883 -1.400 1.238 1.00 0.00 88 ASN A O 14
ATOM 22871 N N . ILE A 1 89 ? 6.028 0.649 0.858 1.00 0.00 89 ILE A N 14
ATOM 22872 C CA . ILE A 1 89 ? 5.000 0.164 -0.056 1.00 0.00 89 ILE A CA 14
ATOM 22873 C C . ILE A 1 89 ? 5.614 -0.490 -1.280 1.00 0.00 89 ILE A C 14
ATOM 22874 O O . ILE A 1 89 ? 5.218 -1.590 -1.667 1.00 0.00 89 ILE A O 14
ATOM 22890 N N . LYS A 1 90 ? 6.580 0.174 -1.893 1.00 0.00 90 LYS A N 14
ATOM 22891 C CA . LYS A 1 90 ? 7.218 -0.391 -3.066 1.00 0.00 90 LYS A CA 14
ATOM 22892 C C . LYS A 1 90 ? 7.899 -1.703 -2.699 1.00 0.00 90 LYS A C 14
ATOM 22893 O O . LYS A 1 90 ? 8.024 -2.602 -3.526 1.00 0.00 90 LYS A O 14
ATOM 22912 N N . GLU A 1 91 ? 8.312 -1.807 -1.438 1.00 0.00 91 GLU A N 14
ATOM 22913 C CA . GLU A 1 91 ? 8.949 -3.016 -0.938 1.00 0.00 91 GLU A CA 14
ATOM 22914 C C . GLU A 1 91 ? 7.896 -3.967 -0.367 1.00 0.00 91 GLU A C 14
ATOM 22915 O O . GLU A 1 91 ? 8.216 -5.069 0.078 1.00 0.00 91 GLU A O 14
ATOM 22927 N N . ILE A 1 92 ? 6.634 -3.533 -0.399 1.00 0.00 92 ILE A N 14
ATOM 22928 C CA . ILE A 1 92 ? 5.533 -4.336 0.094 1.00 0.00 92 ILE A CA 14
ATOM 22929 C C . ILE A 1 92 ? 5.174 -5.381 -0.946 1.00 0.00 92 ILE A C 14
ATOM 22930 O O . ILE A 1 92 ? 4.984 -6.553 -0.629 1.00 0.00 92 ILE A O 14
ATOM 22946 N N . PHE A 1 93 ? 5.118 -4.946 -2.199 1.00 0.00 93 PHE A N 14
ATOM 22947 C CA . PHE A 1 93 ? 4.816 -5.843 -3.300 1.00 0.00 93 PHE A CA 14
ATOM 22948 C C . PHE A 1 93 ? 5.791 -7.023 -3.301 1.00 0.00 93 PHE A C 14
ATOM 22949 O O . PHE A 1 93 ? 5.474 -8.105 -3.785 1.00 0.00 93 PHE A O 14
ATOM 22966 N N . HIS A 1 94 ? 6.989 -6.791 -2.759 1.00 0.00 94 HIS A N 14
ATOM 22967 C CA . HIS A 1 94 ? 8.016 -7.821 -2.701 1.00 0.00 94 HIS A CA 14
ATOM 22968 C C . HIS A 1 94 ? 7.537 -8.978 -1.847 1.00 0.00 94 HIS A C 14
ATOM 22969 O O . HIS A 1 94 ? 7.412 -10.107 -2.321 1.00 0.00 94 HIS A O 14
ATOM 22984 N N . HIS A 1 95 ? 7.241 -8.680 -0.592 1.00 0.00 95 HIS A N 14
ATOM 22985 C CA . HIS A 1 95 ? 6.741 -9.686 0.324 1.00 0.00 95 HIS A CA 14
ATOM 22986 C C . HIS A 1 95 ? 5.348 -10.144 -0.105 1.00 0.00 95 HIS A C 14
ATOM 22987 O O . HIS A 1 95 ? 4.825 -11.131 0.410 1.00 0.00 95 HIS A O 14
ATOM 23002 N N . LEU A 1 96 ? 4.750 -9.420 -1.054 1.00 0.00 96 LEU A N 14
ATOM 23003 C CA . LEU A 1 96 ? 3.422 -9.766 -1.544 1.00 0.00 96 LEU A CA 14
ATOM 23004 C C . LEU A 1 96 ? 3.513 -10.719 -2.722 1.00 0.00 96 LEU A C 14
ATOM 23005 O O . LEU A 1 96 ? 2.965 -11.821 -2.690 1.00 0.00 96 LEU A O 14
ATOM 23021 N N . GLU A 1 97 ? 4.225 -10.292 -3.754 1.00 0.00 97 GLU A N 14
ATOM 23022 C CA . GLU A 1 97 ? 4.410 -11.110 -4.938 1.00 0.00 97 GLU A CA 14
ATOM 23023 C C . GLU A 1 97 ? 5.216 -12.360 -4.602 1.00 0.00 97 GLU A C 14
ATOM 23024 O O . GLU A 1 97 ? 5.310 -13.278 -5.414 1.00 0.00 97 GLU A O 14
ATOM 23036 N N . GLU A 1 98 ? 5.793 -12.400 -3.397 1.00 0.00 98 GLU A N 14
ATOM 23037 C CA . GLU A 1 98 ? 6.577 -13.561 -2.983 1.00 0.00 98 GLU A CA 14
ATOM 23038 C C . GLU A 1 98 ? 5.662 -14.668 -2.469 1.00 0.00 98 GLU A C 14
ATOM 23039 O O . GLU A 1 98 ? 5.991 -15.849 -2.555 1.00 0.00 98 GLU A O 14
ATOM 23051 N N . LEU A 1 99 ? 4.508 -14.276 -1.938 1.00 0.00 99 LEU A N 14
ATOM 23052 C CA . LEU A 1 99 ? 3.540 -15.232 -1.416 1.00 0.00 99 LEU A CA 14
ATOM 23053 C C . LEU A 1 99 ? 2.914 -16.030 -2.545 1.00 0.00 99 LEU A C 14
ATOM 23054 O O . LEU A 1 99 ? 3.080 -17.246 -2.634 1.00 0.00 99 LEU A O 14
ATOM 23070 N N . VAL A 1 100 ? 2.191 -15.330 -3.408 1.00 0.00 100 VAL A N 14
ATOM 23071 C CA . VAL A 1 100 ? 1.532 -15.962 -4.538 1.00 0.00 100 VAL A CA 14
ATOM 23072 C C . VAL A 1 100 ? 2.545 -16.650 -5.447 1.00 0.00 100 VAL A C 14
ATOM 23073 O O . VAL A 1 100 ? 2.219 -17.615 -6.139 1.00 0.00 100 VAL A O 14
ATOM 23086 N N . HIS A 1 101 ? 3.775 -16.152 -5.433 1.00 0.00 101 HIS A N 14
ATOM 23087 C CA . HIS A 1 101 ? 4.840 -16.721 -6.247 1.00 0.00 101 HIS A CA 14
ATOM 23088 C C . HIS A 1 101 ? 5.506 -17.889 -5.527 1.00 0.00 101 HIS A C 14
ATOM 23089 O O . HIS A 1 101 ? 5.913 -18.865 -6.157 1.00 0.00 101 HIS A O 14
ATOM 23104 N N . ARG A 1 102 ? 5.615 -17.789 -4.204 1.00 0.00 102 ARG A N 14
ATOM 23105 C CA . ARG A 1 102 ? 6.235 -18.847 -3.412 1.00 0.00 102 ARG A CA 14
ATOM 23106 C C . ARG A 1 102 ? 5.176 -19.693 -2.711 1.00 0.00 102 ARG A C 14
ATOM 23107 O O . ARG A 1 102 ? 5.555 -20.523 -1.857 1.00 0.00 102 ARG A O 14
ATOM 23129 N N . MET A 1 1 ? -2.933 -20.827 4.253 1.00 0.00 1 MET A N 15
ATOM 23130 C CA . MET A 1 1 ? -1.554 -21.049 4.760 1.00 0.00 1 MET A CA 15
ATOM 23131 C C . MET A 1 1 ? -0.712 -19.781 4.642 1.00 0.00 1 MET A C 15
ATOM 23132 O O . MET A 1 1 ? 0.112 -19.487 5.507 1.00 0.00 1 MET A O 15
ATOM 23148 N N . TYR A 1 2 ? -0.926 -19.034 3.563 1.00 0.00 2 TYR A N 15
ATOM 23149 C CA . TYR A 1 2 ? -0.188 -17.798 3.329 1.00 0.00 2 TYR A CA 15
ATOM 23150 C C . TYR A 1 2 ? -1.033 -16.583 3.699 1.00 0.00 2 TYR A C 15
ATOM 23151 O O . TYR A 1 2 ? -1.568 -15.898 2.827 1.00 0.00 2 TYR A O 15
ATOM 23169 N N . GLY A 1 3 ? -1.149 -16.319 4.997 1.00 0.00 3 GLY A N 15
ATOM 23170 C CA . GLY A 1 3 ? -1.931 -15.186 5.455 1.00 0.00 3 GLY A CA 15
ATOM 23171 C C . GLY A 1 3 ? -1.184 -14.316 6.445 1.00 0.00 3 GLY A C 15
ATOM 23172 O O . GLY A 1 3 ? -1.738 -13.348 6.966 1.00 0.00 3 GLY A O 15
ATOM 23176 N N . LYS A 1 4 ? 0.077 -14.648 6.701 1.00 0.00 4 LYS A N 15
ATOM 23177 C CA . LYS A 1 4 ? 0.889 -13.872 7.629 1.00 0.00 4 LYS A CA 15
ATOM 23178 C C . LYS A 1 4 ? 1.505 -12.681 6.931 1.00 0.00 4 LYS A C 15
ATOM 23179 O O . LYS A 1 4 ? 1.917 -11.720 7.580 1.00 0.00 4 LYS A O 15
ATOM 23198 N N . LEU A 1 5 ? 1.537 -12.719 5.604 1.00 0.00 5 LEU A N 15
ATOM 23199 C CA . LEU A 1 5 ? 2.069 -11.603 4.851 1.00 0.00 5 LEU A CA 15
ATOM 23200 C C . LEU A 1 5 ? 1.353 -10.326 5.279 1.00 0.00 5 LEU A C 15
ATOM 23201 O O . LEU A 1 5 ? 1.861 -9.221 5.092 1.00 0.00 5 LEU A O 15
ATOM 23217 N N . ASN A 1 6 ? 0.165 -10.494 5.872 1.00 0.00 6 ASN A N 15
ATOM 23218 C CA . ASN A 1 6 ? -0.612 -9.365 6.341 1.00 0.00 6 ASN A CA 15
ATOM 23219 C C . ASN A 1 6 ? 0.153 -8.591 7.405 1.00 0.00 6 ASN A C 15
ATOM 23220 O O . ASN A 1 6 ? 0.180 -7.361 7.390 1.00 0.00 6 ASN A O 15
ATOM 23231 N N . ASP A 1 7 ? 0.793 -9.317 8.321 1.00 0.00 7 ASP A N 15
ATOM 23232 C CA . ASP A 1 7 ? 1.576 -8.687 9.379 1.00 0.00 7 ASP A CA 15
ATOM 23233 C C . ASP A 1 7 ? 2.517 -7.649 8.777 1.00 0.00 7 ASP A C 15
ATOM 23234 O O . ASP A 1 7 ? 2.849 -6.647 9.410 1.00 0.00 7 ASP A O 15
ATOM 23243 N N . LEU A 1 8 ? 2.923 -7.897 7.535 1.00 0.00 8 LEU A N 15
ATOM 23244 C CA . LEU A 1 8 ? 3.805 -6.992 6.817 1.00 0.00 8 LEU A CA 15
ATOM 23245 C C . LEU A 1 8 ? 2.993 -5.882 6.160 1.00 0.00 8 LEU A C 15
ATOM 23246 O O . LEU A 1 8 ? 3.444 -4.741 6.065 1.00 0.00 8 LEU A O 15
ATOM 23262 N N . LEU A 1 9 ? 1.786 -6.223 5.713 1.00 0.00 9 LEU A N 15
ATOM 23263 C CA . LEU A 1 9 ? 0.916 -5.249 5.070 1.00 0.00 9 LEU A CA 15
ATOM 23264 C C . LEU A 1 9 ? 0.523 -4.148 6.053 1.00 0.00 9 LEU A C 15
ATOM 23265 O O . LEU A 1 9 ? 0.277 -3.008 5.664 1.00 0.00 9 LEU A O 15
ATOM 23281 N N . GLU A 1 10 ? 0.464 -4.502 7.335 1.00 0.00 10 GLU A N 15
ATOM 23282 C CA . GLU A 1 10 ? 0.098 -3.551 8.382 1.00 0.00 10 GLU A CA 15
ATOM 23283 C C . GLU A 1 10 ? 0.958 -2.290 8.313 1.00 0.00 10 GLU A C 15
ATOM 23284 O O . GLU A 1 10 ? 0.441 -1.174 8.326 1.00 0.00 10 GLU A O 15
ATOM 23296 N N . ASP A 1 11 ? 2.274 -2.476 8.244 1.00 0.00 11 ASP A N 15
ATOM 23297 C CA . ASP A 1 11 ? 3.203 -1.351 8.176 1.00 0.00 11 ASP A CA 15
ATOM 23298 C C . ASP A 1 11 ? 2.849 -0.423 7.019 1.00 0.00 11 ASP A C 15
ATOM 23299 O O . ASP A 1 11 ? 2.810 0.797 7.176 1.00 0.00 11 ASP A O 15
ATOM 23308 N N . LEU A 1 12 ? 2.588 -1.013 5.857 1.00 0.00 12 LEU A N 15
ATOM 23309 C CA . LEU A 1 12 ? 2.231 -0.255 4.669 1.00 0.00 12 LEU A CA 15
ATOM 23310 C C . LEU A 1 12 ? 1.043 0.652 4.953 1.00 0.00 12 LEU A C 15
ATOM 23311 O O . LEU A 1 12 ? 1.136 1.869 4.840 1.00 0.00 12 LEU A O 15
ATOM 23327 N N . GLN A 1 13 ? -0.075 0.040 5.315 1.00 0.00 13 GLN A N 15
ATOM 23328 C CA . GLN A 1 13 ? -1.300 0.779 5.600 1.00 0.00 13 GLN A CA 15
ATOM 23329 C C . GLN A 1 13 ? -1.063 1.888 6.623 1.00 0.00 13 GLN A C 15
ATOM 23330 O O . GLN A 1 13 ? -1.635 2.973 6.517 1.00 0.00 13 GLN A O 15
ATOM 23344 N N . GLU A 1 14 ? -0.213 1.617 7.609 1.00 0.00 14 GLU A N 15
ATOM 23345 C CA . GLU A 1 14 ? 0.096 2.605 8.637 1.00 0.00 14 GLU A CA 15
ATOM 23346 C C . GLU A 1 14 ? 1.065 3.637 8.092 1.00 0.00 14 GLU A C 15
ATOM 23347 O O . GLU A 1 14 ? 1.043 4.801 8.491 1.00 0.00 14 GLU A O 15
ATOM 23359 N N . VAL A 1 15 ? 1.904 3.205 7.161 1.00 0.00 15 VAL A N 15
ATOM 23360 C CA . VAL A 1 15 ? 2.865 4.094 6.543 1.00 0.00 15 VAL A CA 15
ATOM 23361 C C . VAL A 1 15 ? 2.144 5.169 5.743 1.00 0.00 15 VAL A C 15
ATOM 23362 O O . VAL A 1 15 ? 2.645 6.281 5.581 1.00 0.00 15 VAL A O 15
ATOM 23375 N N . LEU A 1 16 ? 0.945 4.836 5.268 1.00 0.00 16 LEU A N 15
ATOM 23376 C CA . LEU A 1 16 ? 0.139 5.787 4.519 1.00 0.00 16 LEU A CA 15
ATOM 23377 C C . LEU A 1 16 ? -0.188 6.982 5.404 1.00 0.00 16 LEU A C 15
ATOM 23378 O O . LEU A 1 16 ? -0.173 8.123 4.950 1.00 0.00 16 LEU A O 15
ATOM 23394 N N . LYS A 1 17 ? -0.479 6.702 6.681 1.00 0.00 17 LYS A N 15
ATOM 23395 C CA . LYS A 1 17 ? -0.807 7.752 7.647 1.00 0.00 17 LYS A CA 15
ATOM 23396 C C . LYS A 1 17 ? 0.078 8.966 7.416 1.00 0.00 17 LYS A C 15
ATOM 23397 O O . LYS A 1 17 ? -0.380 10.108 7.473 1.00 0.00 17 LYS A O 15
ATOM 23416 N N . ASN A 1 18 ? 1.342 8.700 7.114 1.00 0.00 18 ASN A N 15
ATOM 23417 C CA . ASN A 1 18 ? 2.293 9.762 6.825 1.00 0.00 18 ASN A CA 15
ATOM 23418 C C . ASN A 1 18 ? 1.880 10.459 5.539 1.00 0.00 18 ASN A C 15
ATOM 23419 O O . ASN A 1 18 ? 1.684 11.674 5.500 1.00 0.00 18 ASN A O 15
ATOM 23430 N N . LEU A 1 19 ? 1.751 9.653 4.491 1.00 0.00 19 LEU A N 15
ATOM 23431 C CA . LEU A 1 19 ? 1.361 10.119 3.165 1.00 0.00 19 LEU A CA 15
ATOM 23432 C C . LEU A 1 19 ? 0.272 11.198 3.233 1.00 0.00 19 LEU A C 15
ATOM 23433 O O . LEU A 1 19 ? 0.375 12.230 2.576 1.00 0.00 19 LEU A O 15
ATOM 23449 N N . HIS A 1 20 ? -0.766 10.951 4.020 1.00 0.00 20 HIS A N 15
ATOM 23450 C CA . HIS A 1 20 ? -1.873 11.899 4.154 1.00 0.00 20 HIS A CA 15
ATOM 23451 C C . HIS A 1 20 ? -1.397 13.317 4.465 1.00 0.00 20 HIS A C 15
ATOM 23452 O O . HIS A 1 20 ? -1.998 14.291 4.013 1.00 0.00 20 HIS A O 15
ATOM 23467 N N . LYS A 1 21 ? -0.350 13.433 5.271 1.00 0.00 21 LYS A N 15
ATOM 23468 C CA . LYS A 1 21 ? 0.154 14.743 5.675 1.00 0.00 21 LYS A CA 15
ATOM 23469 C C . LYS A 1 21 ? 1.284 15.249 4.791 1.00 0.00 21 LYS A C 15
ATOM 23470 O O . LYS A 1 21 ? 1.906 16.265 5.104 1.00 0.00 21 LYS A O 15
ATOM 23489 N N . ASN A 1 22 ? 1.559 14.560 3.693 1.00 0.00 22 ASN A N 15
ATOM 23490 C CA . ASN A 1 22 ? 2.627 14.994 2.807 1.00 0.00 22 ASN A CA 15
ATOM 23491 C C . ASN A 1 22 ? 2.402 14.560 1.363 1.00 0.00 22 ASN A C 15
ATOM 23492 O O . ASN A 1 22 ? 3.293 14.705 0.528 1.00 0.00 22 ASN A O 15
ATOM 23503 N N . TRP A 1 23 ? 1.211 14.048 1.053 1.00 0.00 23 TRP A N 15
ATOM 23504 C CA . TRP A 1 23 ? 0.923 13.638 -0.311 1.00 0.00 23 TRP A CA 15
ATOM 23505 C C . TRP A 1 23 ? 0.686 14.877 -1.173 1.00 0.00 23 TRP A C 15
ATOM 23506 O O . TRP A 1 23 ? 1.064 14.917 -2.342 1.00 0.00 23 TRP A O 15
ATOM 23527 N N . HIS A 1 24 ? 0.084 15.899 -0.570 1.00 0.00 24 HIS A N 15
ATOM 23528 C CA . HIS A 1 24 ? -0.185 17.155 -1.264 1.00 0.00 24 HIS A CA 15
ATOM 23529 C C . HIS A 1 24 ? -0.846 18.159 -0.324 1.00 0.00 24 HIS A C 15
ATOM 23530 O O . HIS A 1 24 ? -0.405 19.301 -0.208 1.00 0.00 24 HIS A O 15
ATOM 23545 N N . GLY A 1 25 ? -1.903 17.723 0.348 1.00 0.00 25 GLY A N 15
ATOM 23546 C CA . GLY A 1 25 ? -2.605 18.591 1.273 1.00 0.00 25 GLY A CA 15
ATOM 23547 C C . GLY A 1 25 ? -2.833 17.926 2.614 1.00 0.00 25 GLY A C 15
ATOM 23548 O O . GLY A 1 25 ? -1.983 17.996 3.503 1.00 0.00 25 GLY A O 15
ATOM 23552 N N . GLY A 1 26 ? -3.977 17.270 2.757 1.00 0.00 26 GLY A N 15
ATOM 23553 C CA . GLY A 1 26 ? -4.292 16.588 3.992 1.00 0.00 26 GLY A CA 15
ATOM 23554 C C . GLY A 1 26 ? -4.878 15.216 3.742 1.00 0.00 26 GLY A C 15
ATOM 23555 O O . GLY A 1 26 ? -4.467 14.516 2.817 1.00 0.00 26 GLY A O 15
ATOM 23559 N N . LYS A 1 27 ? -5.843 14.833 4.562 1.00 0.00 27 LYS A N 15
ATOM 23560 C CA . LYS A 1 27 ? -6.493 13.537 4.421 1.00 0.00 27 LYS A CA 15
ATOM 23561 C C . LYS A 1 27 ? -7.758 13.645 3.571 1.00 0.00 27 LYS A C 15
ATOM 23562 O O . LYS A 1 27 ? -8.257 12.643 3.060 1.00 0.00 27 LYS A O 15
ATOM 23581 N N . ASP A 1 28 ? -8.278 14.861 3.424 1.00 0.00 28 ASP A N 15
ATOM 23582 C CA . ASP A 1 28 ? -9.485 15.083 2.637 1.00 0.00 28 ASP A CA 15
ATOM 23583 C C . ASP A 1 28 ? -9.327 14.523 1.228 1.00 0.00 28 ASP A C 15
ATOM 23584 O O . ASP A 1 28 ? -10.123 13.694 0.786 1.00 0.00 28 ASP A O 15
ATOM 23593 N N . ASN A 1 29 ? -8.295 14.978 0.528 1.00 0.00 29 ASN A N 15
ATOM 23594 C CA . ASN A 1 29 ? -8.031 14.517 -0.829 1.00 0.00 29 ASN A CA 15
ATOM 23595 C C . ASN A 1 29 ? -7.330 13.160 -0.820 1.00 0.00 29 ASN A C 15
ATOM 23596 O O . ASN A 1 29 ? -7.313 12.455 -1.829 1.00 0.00 29 ASN A O 15
ATOM 23607 N N . LEU A 1 30 ? -6.760 12.792 0.327 1.00 0.00 30 LEU A N 15
ATOM 23608 C CA . LEU A 1 30 ? -6.072 11.514 0.461 1.00 0.00 30 LEU A CA 15
ATOM 23609 C C . LEU A 1 30 ? -7.086 10.400 0.699 1.00 0.00 30 LEU A C 15
ATOM 23610 O O . LEU A 1 30 ? -6.885 9.261 0.284 1.00 0.00 30 LEU A O 15
ATOM 23626 N N . HIS A 1 31 ? -8.184 10.738 1.368 1.00 0.00 31 HIS A N 15
ATOM 23627 C CA . HIS A 1 31 ? -9.232 9.765 1.660 1.00 0.00 31 HIS A CA 15
ATOM 23628 C C . HIS A 1 31 ? -9.664 9.026 0.396 1.00 0.00 31 HIS A C 15
ATOM 23629 O O . HIS A 1 31 ? -9.962 7.834 0.436 1.00 0.00 31 HIS A O 15
ATOM 23644 N N . ASP A 1 32 ? -9.699 9.743 -0.722 1.00 0.00 32 ASP A N 15
ATOM 23645 C CA . ASP A 1 32 ? -10.100 9.152 -1.993 1.00 0.00 32 ASP A CA 15
ATOM 23646 C C . ASP A 1 32 ? -8.985 8.297 -2.589 1.00 0.00 32 ASP A C 15
ATOM 23647 O O . ASP A 1 32 ? -9.244 7.381 -3.369 1.00 0.00 32 ASP A O 15
ATOM 23656 N N . VAL A 1 33 ? -7.746 8.602 -2.223 1.00 0.00 33 VAL A N 15
ATOM 23657 C CA . VAL A 1 33 ? -6.598 7.861 -2.729 1.00 0.00 33 VAL A CA 15
ATOM 23658 C C . VAL A 1 33 ? -6.261 6.681 -1.818 1.00 0.00 33 VAL A C 15
ATOM 23659 O O . VAL A 1 33 ? -5.991 5.580 -2.295 1.00 0.00 33 VAL A O 15
ATOM 23672 N N . ASP A 1 34 ? -6.299 6.908 -0.506 1.00 0.00 34 ASP A N 15
ATOM 23673 C CA . ASP A 1 34 ? -6.014 5.849 0.457 1.00 0.00 34 ASP A CA 15
ATOM 23674 C C . ASP A 1 34 ? -7.174 4.863 0.512 1.00 0.00 34 ASP A C 15
ATOM 23675 O O . ASP A 1 34 ? -6.971 3.670 0.733 1.00 0.00 34 ASP A O 15
ATOM 23684 N N . ASN A 1 35 ? -8.392 5.357 0.289 1.00 0.00 35 ASN A N 15
ATOM 23685 C CA . ASN A 1 35 ? -9.564 4.488 0.293 1.00 0.00 35 ASN A CA 15
ATOM 23686 C C . ASN A 1 35 ? -9.318 3.311 -0.643 1.00 0.00 35 ASN A C 15
ATOM 23687 O O . ASN A 1 35 ? -9.823 2.208 -0.430 1.00 0.00 35 ASN A O 15
ATOM 23698 N N . HIS A 1 36 ? -8.509 3.559 -1.669 1.00 0.00 36 HIS A N 15
ATOM 23699 C CA . HIS A 1 36 ? -8.150 2.535 -2.634 1.00 0.00 36 HIS A CA 15
ATOM 23700 C C . HIS A 1 36 ? -7.184 1.549 -1.990 1.00 0.00 36 HIS A C 15
ATOM 23701 O O . HIS A 1 36 ? -7.239 0.346 -2.241 1.00 0.00 36 HIS A O 15
ATOM 23716 N N . LEU A 1 37 ? -6.311 2.082 -1.142 1.00 0.00 37 LEU A N 15
ATOM 23717 C CA . LEU A 1 37 ? -5.329 1.280 -0.429 1.00 0.00 37 LEU A CA 15
ATOM 23718 C C . LEU A 1 37 ? -6.017 0.384 0.593 1.00 0.00 37 LEU A C 15
ATOM 23719 O O . LEU A 1 37 ? -6.015 -0.839 0.467 1.00 0.00 37 LEU A O 15
ATOM 23735 N N . GLN A 1 38 ? -6.602 1.010 1.612 1.00 0.00 38 GLN A N 15
ATOM 23736 C CA . GLN A 1 38 ? -7.298 0.284 2.670 1.00 0.00 38 GLN A CA 15
ATOM 23737 C C . GLN A 1 38 ? -8.205 -0.802 2.094 1.00 0.00 38 GLN A C 15
ATOM 23738 O O . GLN A 1 38 ? -8.341 -1.878 2.675 1.00 0.00 38 GLN A O 15
ATOM 23752 N N . ASN A 1 39 ? -8.816 -0.519 0.946 1.00 0.00 39 ASN A N 15
ATOM 23753 C CA . ASN A 1 39 ? -9.699 -1.486 0.303 1.00 0.00 39 ASN A CA 15
ATOM 23754 C C . ASN A 1 39 ? -8.907 -2.702 -0.160 1.00 0.00 39 ASN A C 15
ATOM 23755 O O . ASN A 1 39 ? -9.421 -3.820 -0.185 1.00 0.00 39 ASN A O 15
ATOM 23766 N N . VAL A 1 40 ? -7.649 -2.473 -0.515 1.00 0.00 40 VAL A N 15
ATOM 23767 C CA . VAL A 1 40 ? -6.773 -3.544 -0.967 1.00 0.00 40 VAL A CA 15
ATOM 23768 C C . VAL A 1 40 ? -6.523 -4.547 0.152 1.00 0.00 40 VAL A C 15
ATOM 23769 O O . VAL A 1 40 ? -6.735 -5.744 -0.020 1.00 0.00 40 VAL A O 15
ATOM 23782 N N . ILE A 1 41 ? -6.067 -4.045 1.299 1.00 0.00 41 ILE A N 15
ATOM 23783 C CA . ILE A 1 41 ? -5.777 -4.889 2.460 1.00 0.00 41 ILE A CA 15
ATOM 23784 C C . ILE A 1 41 ? -6.798 -6.016 2.616 1.00 0.00 41 ILE A C 15
ATOM 23785 O O . ILE A 1 41 ? -6.436 -7.155 2.901 1.00 0.00 41 ILE A O 15
ATOM 23801 N N . GLU A 1 42 ? -8.073 -5.698 2.421 1.00 0.00 42 GLU A N 15
ATOM 23802 C CA . GLU A 1 42 ? -9.126 -6.703 2.538 1.00 0.00 42 GLU A CA 15
ATOM 23803 C C . GLU A 1 42 ? -9.072 -7.666 1.364 1.00 0.00 42 GLU A C 15
ATOM 23804 O O . GLU A 1 42 ? -9.257 -8.872 1.529 1.00 0.00 42 GLU A O 15
ATOM 23816 N N . ASP A 1 43 ? -8.807 -7.131 0.182 1.00 0.00 43 ASP A N 15
ATOM 23817 C CA . ASP A 1 43 ? -8.716 -7.950 -1.014 1.00 0.00 43 ASP A CA 15
ATOM 23818 C C . ASP A 1 43 ? -7.445 -8.789 -0.992 1.00 0.00 43 ASP A C 15
ATOM 23819 O O . ASP A 1 43 ? -7.404 -9.876 -1.560 1.00 0.00 43 ASP A O 15
ATOM 23828 N N . ILE A 1 44 ? -6.411 -8.284 -0.325 1.00 0.00 44 ILE A N 15
ATOM 23829 C CA . ILE A 1 44 ? -5.146 -9.003 -0.225 1.00 0.00 44 ILE A CA 15
ATOM 23830 C C . ILE A 1 44 ? -5.165 -9.965 0.959 1.00 0.00 44 ILE A C 15
ATOM 23831 O O . ILE A 1 44 ? -4.671 -11.087 0.868 1.00 0.00 44 ILE A O 15
ATOM 23847 N N . HIS A 1 45 ? -5.737 -9.514 2.074 1.00 0.00 45 HIS A N 15
ATOM 23848 C CA . HIS A 1 45 ? -5.814 -10.332 3.281 1.00 0.00 45 HIS A CA 15
ATOM 23849 C C . HIS A 1 45 ? -6.854 -11.431 3.139 1.00 0.00 45 HIS A C 15
ATOM 23850 O O . HIS A 1 45 ? -6.640 -12.559 3.582 1.00 0.00 45 HIS A O 15
ATOM 23865 N N . ASP A 1 46 ? -7.975 -11.109 2.509 1.00 0.00 46 ASP A N 15
ATOM 23866 C CA . ASP A 1 46 ? -9.023 -12.096 2.306 1.00 0.00 46 ASP A CA 15
ATOM 23867 C C . ASP A 1 46 ? -8.610 -13.071 1.214 1.00 0.00 46 ASP A C 15
ATOM 23868 O O . ASP A 1 46 ? -9.065 -14.214 1.181 1.00 0.00 46 ASP A O 15
ATOM 23877 N N . PHE A 1 47 ? -7.745 -12.606 0.315 1.00 0.00 47 PHE A N 15
ATOM 23878 C CA . PHE A 1 47 ? -7.272 -13.439 -0.787 1.00 0.00 47 PHE A CA 15
ATOM 23879 C C . PHE A 1 47 ? -6.028 -14.243 -0.404 1.00 0.00 47 PHE A C 15
ATOM 23880 O O . PHE A 1 47 ? -5.945 -15.436 -0.687 1.00 0.00 47 PHE A O 15
ATOM 23897 N N . MET A 1 48 ? -5.057 -13.581 0.229 1.00 0.00 48 MET A N 15
ATOM 23898 C CA . MET A 1 48 ? -3.815 -14.243 0.636 1.00 0.00 48 MET A CA 15
ATOM 23899 C C . MET A 1 48 ? -4.094 -15.579 1.320 1.00 0.00 48 MET A C 15
ATOM 23900 O O . MET A 1 48 ? -3.308 -16.520 1.211 1.00 0.00 48 MET A O 15
ATOM 23914 N N . GLN A 1 49 ? -5.218 -15.655 2.025 1.00 0.00 49 GLN A N 15
ATOM 23915 C CA . GLN A 1 49 ? -5.596 -16.876 2.727 1.00 0.00 49 GLN A CA 15
ATOM 23916 C C . GLN A 1 49 ? -5.928 -17.998 1.746 1.00 0.00 49 GLN A C 15
ATOM 23917 O O . GLN A 1 49 ? -5.794 -19.177 2.071 1.00 0.00 49 GLN A O 15
ATOM 23931 N N . GLY A 1 50 ? -6.360 -17.625 0.545 1.00 0.00 50 GLY A N 15
ATOM 23932 C CA . GLY A 1 50 ? -6.700 -18.617 -0.459 1.00 0.00 50 GLY A CA 15
ATOM 23933 C C . GLY A 1 50 ? -7.845 -18.183 -1.359 1.00 0.00 50 GLY A C 15
ATOM 23934 O O . GLY A 1 50 ? -8.083 -18.793 -2.401 1.00 0.00 50 GLY A O 15
ATOM 23938 N N . GLY A 1 51 ? -8.557 -17.132 -0.958 1.00 0.00 51 GLY A N 15
ATOM 23939 C CA . GLY A 1 51 ? -9.673 -16.645 -1.752 1.00 0.00 51 GLY A CA 15
ATOM 23940 C C . GLY A 1 51 ? -9.315 -16.448 -3.214 1.00 0.00 51 GLY A C 15
ATOM 23941 O O . GLY A 1 51 ? -10.088 -16.803 -4.103 1.00 0.00 51 GLY A O 15
ATOM 23945 N N . GLY A 1 52 ? -8.139 -15.882 -3.462 1.00 0.00 52 GLY A N 15
ATOM 23946 C CA . GLY A 1 52 ? -7.701 -15.651 -4.826 1.00 0.00 52 GLY A CA 15
ATOM 23947 C C . GLY A 1 52 ? -6.476 -14.760 -4.902 1.00 0.00 52 GLY A C 15
ATOM 23948 O O . GLY A 1 52 ? -6.368 -13.913 -5.789 1.00 0.00 52 GLY A O 15
ATOM 23952 N N . SER A 1 53 ? -5.549 -14.955 -3.971 1.00 0.00 53 SER A N 15
ATOM 23953 C CA . SER A 1 53 ? -4.326 -14.164 -3.930 1.00 0.00 53 SER A CA 15
ATOM 23954 C C . SER A 1 53 ? -3.531 -14.317 -5.224 1.00 0.00 53 SER A C 15
ATOM 23955 O O . SER A 1 53 ? -2.749 -13.440 -5.589 1.00 0.00 53 SER A O 15
ATOM 23963 N N . GLY A 1 54 ? -3.741 -15.431 -5.917 1.00 0.00 54 GLY A N 15
ATOM 23964 C CA . GLY A 1 54 ? -3.041 -15.669 -7.164 1.00 0.00 54 GLY A CA 15
ATOM 23965 C C . GLY A 1 54 ? -3.787 -15.109 -8.358 1.00 0.00 54 GLY A C 15
ATOM 23966 O O . GLY A 1 54 ? -4.125 -15.842 -9.287 1.00 0.00 54 GLY A O 15
ATOM 23970 N N . GLY A 1 55 ? -4.047 -13.805 -8.332 1.00 0.00 55 GLY A N 15
ATOM 23971 C CA . GLY A 1 55 ? -4.758 -13.172 -9.426 1.00 0.00 55 GLY A CA 15
ATOM 23972 C C . GLY A 1 55 ? -5.148 -11.738 -9.126 1.00 0.00 55 GLY A C 15
ATOM 23973 O O . GLY A 1 55 ? -5.275 -10.924 -10.040 1.00 0.00 55 GLY A O 15
ATOM 23977 N N . LYS A 1 56 ? -5.345 -11.422 -7.849 1.00 0.00 56 LYS A N 15
ATOM 23978 C CA . LYS A 1 56 ? -5.726 -10.070 -7.454 1.00 0.00 56 LYS A CA 15
ATOM 23979 C C . LYS A 1 56 ? -4.494 -9.199 -7.230 1.00 0.00 56 LYS A C 15
ATOM 23980 O O . LYS A 1 56 ? -4.539 -7.991 -7.437 1.00 0.00 56 LYS A O 15
ATOM 23999 N N . LEU A 1 57 ? -3.395 -9.813 -6.812 1.00 0.00 57 LEU A N 15
ATOM 24000 C CA . LEU A 1 57 ? -2.164 -9.069 -6.568 1.00 0.00 57 LEU A CA 15
ATOM 24001 C C . LEU A 1 57 ? -1.654 -8.395 -7.838 1.00 0.00 57 LEU A C 15
ATOM 24002 O O . LEU A 1 57 ? -0.746 -7.574 -7.779 1.00 0.00 57 LEU A O 15
ATOM 24018 N N . GLN A 1 58 ? -2.227 -8.739 -8.987 1.00 0.00 58 GLN A N 15
ATOM 24019 C CA . GLN A 1 58 ? -1.799 -8.138 -10.241 1.00 0.00 58 GLN A CA 15
ATOM 24020 C C . GLN A 1 58 ? -2.528 -6.821 -10.487 1.00 0.00 58 GLN A C 15
ATOM 24021 O O . GLN A 1 58 ? -1.905 -5.799 -10.773 1.00 0.00 58 GLN A O 15
ATOM 24035 N N . GLU A 1 59 ? -3.850 -6.847 -10.361 1.00 0.00 59 GLU A N 15
ATOM 24036 C CA . GLU A 1 59 ? -4.657 -5.649 -10.557 1.00 0.00 59 GLU A CA 15
ATOM 24037 C C . GLU A 1 59 ? -4.770 -4.870 -9.255 1.00 0.00 59 GLU A C 15
ATOM 24038 O O . GLU A 1 59 ? -4.828 -3.640 -9.252 1.00 0.00 59 GLU A O 15
ATOM 24050 N N . MET A 1 60 ? -4.801 -5.603 -8.148 1.00 0.00 60 MET A N 15
ATOM 24051 C CA . MET A 1 60 ? -4.905 -4.996 -6.831 1.00 0.00 60 MET A CA 15
ATOM 24052 C C . MET A 1 60 ? -3.580 -4.364 -6.419 1.00 0.00 60 MET A C 15
ATOM 24053 O O . MET A 1 60 ? -3.559 -3.409 -5.642 1.00 0.00 60 MET A O 15
ATOM 24067 N N . MET A 1 61 ? -2.470 -4.888 -6.944 1.00 0.00 61 MET A N 15
ATOM 24068 C CA . MET A 1 61 ? -1.159 -4.341 -6.610 1.00 0.00 61 MET A CA 15
ATOM 24069 C C . MET A 1 61 ? -1.097 -2.864 -6.990 1.00 0.00 61 MET A C 15
ATOM 24070 O O . MET A 1 61 ? -0.669 -2.024 -6.199 1.00 0.00 61 MET A O 15
ATOM 24084 N N . LYS A 1 62 ? -1.535 -2.554 -8.205 1.00 0.00 62 LYS A N 15
ATOM 24085 C CA . LYS A 1 62 ? -1.537 -1.178 -8.681 1.00 0.00 62 LYS A CA 15
ATOM 24086 C C . LYS A 1 62 ? -2.449 -0.314 -7.815 1.00 0.00 62 LYS A C 15
ATOM 24087 O O . LYS A 1 62 ? -2.275 0.901 -7.732 1.00 0.00 62 LYS A O 15
ATOM 24106 N N . GLU A 1 63 ? -3.422 -0.952 -7.171 1.00 0.00 63 GLU A N 15
ATOM 24107 C CA . GLU A 1 63 ? -4.364 -0.249 -6.311 1.00 0.00 63 GLU A CA 15
ATOM 24108 C C . GLU A 1 63 ? -3.675 0.299 -5.065 1.00 0.00 63 GLU A C 15
ATOM 24109 O O . GLU A 1 63 ? -4.060 1.346 -4.543 1.00 0.00 63 GLU A O 15
ATOM 24121 N N . PHE A 1 64 ? -2.655 -0.409 -4.588 1.00 0.00 64 PHE A N 15
ATOM 24122 C CA . PHE A 1 64 ? -1.920 0.017 -3.402 1.00 0.00 64 PHE A CA 15
ATOM 24123 C C . PHE A 1 64 ? -0.796 0.974 -3.785 1.00 0.00 64 PHE A C 15
ATOM 24124 O O . PHE A 1 64 ? -0.462 1.890 -3.033 1.00 0.00 64 PHE A O 15
ATOM 24141 N N . GLN A 1 65 ? -0.219 0.752 -4.959 1.00 0.00 65 GLN A N 15
ATOM 24142 C CA . GLN A 1 65 ? 0.868 1.591 -5.450 1.00 0.00 65 GLN A CA 15
ATOM 24143 C C . GLN A 1 65 ? 0.329 2.881 -6.064 1.00 0.00 65 GLN A C 15
ATOM 24144 O O . GLN A 1 65 ? 0.971 3.928 -5.988 1.00 0.00 65 GLN A O 15
ATOM 24158 N N . GLN A 1 66 ? -0.852 2.799 -6.671 1.00 0.00 66 GLN A N 15
ATOM 24159 C CA . GLN A 1 66 ? -1.470 3.966 -7.292 1.00 0.00 66 GLN A CA 15
ATOM 24160 C C . GLN A 1 66 ? -1.700 5.068 -6.263 1.00 0.00 66 GLN A C 15
ATOM 24161 O O . GLN A 1 66 ? -1.614 6.255 -6.580 1.00 0.00 66 GLN A O 15
ATOM 24175 N N . VAL A 1 67 ? -1.983 4.668 -5.027 1.00 0.00 67 VAL A N 15
ATOM 24176 C CA . VAL A 1 67 ? -2.216 5.623 -3.949 1.00 0.00 67 VAL A CA 15
ATOM 24177 C C . VAL A 1 67 ? -1.001 6.526 -3.761 1.00 0.00 67 VAL A C 15
ATOM 24178 O O . VAL A 1 67 ? -1.132 7.742 -3.623 1.00 0.00 67 VAL A O 15
ATOM 24191 N N . LEU A 1 68 ? 0.181 5.922 -3.775 1.00 0.00 68 LEU A N 15
ATOM 24192 C CA . LEU A 1 68 ? 1.421 6.671 -3.624 1.00 0.00 68 LEU A CA 15
ATOM 24193 C C . LEU A 1 68 ? 1.734 7.463 -4.893 1.00 0.00 68 LEU A C 15
ATOM 24194 O O . LEU A 1 68 ? 2.661 8.270 -4.914 1.00 0.00 68 LEU A O 15
ATOM 24210 N N . ASP A 1 69 ? 0.936 7.250 -5.942 1.00 0.00 69 ASP A N 15
ATOM 24211 C CA . ASP A 1 69 ? 1.116 7.974 -7.193 1.00 0.00 69 ASP A CA 15
ATOM 24212 C C . ASP A 1 69 ? 0.651 9.412 -7.008 1.00 0.00 69 ASP A C 15
ATOM 24213 O O . ASP A 1 69 ? 1.409 10.355 -7.232 1.00 0.00 69 ASP A O 15
ATOM 24222 N N . GLU A 1 70 ? -0.591 9.568 -6.550 1.00 0.00 70 GLU A N 15
ATOM 24223 C CA . GLU A 1 70 ? -1.144 10.892 -6.281 1.00 0.00 70 GLU A CA 15
ATOM 24224 C C . GLU A 1 70 ? -0.260 11.600 -5.267 1.00 0.00 70 GLU A C 15
ATOM 24225 O O . GLU A 1 70 ? -0.128 12.823 -5.262 1.00 0.00 70 GLU A O 15
ATOM 24237 N N . LEU A 1 71 ? 0.321 10.785 -4.400 1.00 0.00 71 LEU A N 15
ATOM 24238 C CA . LEU A 1 71 ? 1.186 11.237 -3.329 1.00 0.00 71 LEU A CA 15
ATOM 24239 C C . LEU A 1 71 ? 2.583 11.610 -3.827 1.00 0.00 71 LEU A C 15
ATOM 24240 O O . LEU A 1 71 ? 2.941 12.786 -3.861 1.00 0.00 71 LEU A O 15
ATOM 24256 N N . ASN A 1 72 ? 3.371 10.604 -4.192 1.00 0.00 72 ASN A N 15
ATOM 24257 C CA . ASN A 1 72 ? 4.734 10.832 -4.668 1.00 0.00 72 ASN A CA 15
ATOM 24258 C C . ASN A 1 72 ? 4.769 11.871 -5.781 1.00 0.00 72 ASN A C 15
ATOM 24259 O O . ASN A 1 72 ? 5.779 12.545 -5.980 1.00 0.00 72 ASN A O 15
ATOM 24270 N N . ASN A 1 73 ? 3.663 12.002 -6.501 1.00 0.00 73 ASN A N 15
ATOM 24271 C CA . ASN A 1 73 ? 3.580 12.966 -7.586 1.00 0.00 73 ASN A CA 15
ATOM 24272 C C . ASN A 1 73 ? 3.156 14.339 -7.072 1.00 0.00 73 ASN A C 15
ATOM 24273 O O . ASN A 1 73 ? 2.879 15.241 -7.863 1.00 0.00 73 ASN A O 15
ATOM 24284 N N . HIS A 1 74 ? 3.094 14.501 -5.749 1.00 0.00 74 HIS A N 15
ATOM 24285 C CA . HIS A 1 74 ? 2.691 15.777 -5.171 1.00 0.00 74 HIS A CA 15
ATOM 24286 C C . HIS A 1 74 ? 3.404 16.070 -3.858 1.00 0.00 74 HIS A C 15
ATOM 24287 O O . HIS A 1 74 ? 2.863 16.776 -3.009 1.00 0.00 74 HIS A O 15
ATOM 24302 N N . LEU A 1 75 ? 4.629 15.558 -3.699 1.00 0.00 75 LEU A N 15
ATOM 24303 C CA . LEU A 1 75 ? 5.404 15.820 -2.485 1.00 0.00 75 LEU A CA 15
ATOM 24304 C C . LEU A 1 75 ? 5.411 17.317 -2.205 1.00 0.00 75 LEU A C 15
ATOM 24305 O O . LEU A 1 75 ? 6.290 18.040 -2.672 1.00 0.00 75 LEU A O 15
ATOM 24321 N N . GLN A 1 76 ? 4.421 17.779 -1.465 1.00 0.00 76 GLN A N 15
ATOM 24322 C CA . GLN A 1 76 ? 4.313 19.195 -1.159 1.00 0.00 76 GLN A CA 15
ATOM 24323 C C . GLN A 1 76 ? 5.520 19.668 -0.354 1.00 0.00 76 GLN A C 15
ATOM 24324 O O . GLN A 1 76 ? 6.139 20.681 -0.678 1.00 0.00 76 GLN A O 15
ATOM 24338 N N . GLY A 1 77 ? 5.847 18.922 0.695 1.00 0.00 77 GLY A N 15
ATOM 24339 C CA . GLY A 1 77 ? 6.979 19.272 1.532 1.00 0.00 77 GLY A CA 15
ATOM 24340 C C . GLY A 1 77 ? 7.289 18.201 2.559 1.00 0.00 77 GLY A C 15
ATOM 24341 O O . GLY A 1 77 ? 7.701 18.505 3.678 1.00 0.00 77 GLY A O 15
ATOM 24345 N N . GLY A 1 78 ? 7.088 16.943 2.177 1.00 0.00 78 GLY A N 15
ATOM 24346 C CA . GLY A 1 78 ? 7.353 15.842 3.084 1.00 0.00 78 GLY A CA 15
ATOM 24347 C C . GLY A 1 78 ? 7.944 14.637 2.382 1.00 0.00 78 GLY A C 15
ATOM 24348 O O . GLY A 1 78 ? 7.471 13.515 2.555 1.00 0.00 78 GLY A O 15
ATOM 24352 N N . LYS A 1 79 ? 8.983 14.869 1.588 1.00 0.00 79 LYS A N 15
ATOM 24353 C CA . LYS A 1 79 ? 9.649 13.798 0.852 1.00 0.00 79 LYS A CA 15
ATOM 24354 C C . LYS A 1 79 ? 9.896 12.583 1.745 1.00 0.00 79 LYS A C 15
ATOM 24355 O O . LYS A 1 79 ? 9.800 11.444 1.293 1.00 0.00 79 LYS A O 15
ATOM 24374 N N . HIS A 1 80 ? 10.209 12.834 3.013 1.00 0.00 80 HIS A N 15
ATOM 24375 C CA . HIS A 1 80 ? 10.465 11.760 3.967 1.00 0.00 80 HIS A CA 15
ATOM 24376 C C . HIS A 1 80 ? 9.243 10.859 4.101 1.00 0.00 80 HIS A C 15
ATOM 24377 O O . HIS A 1 80 ? 9.365 9.636 4.161 1.00 0.00 80 HIS A O 15
ATOM 24392 N N . THR A 1 81 ? 8.065 11.471 4.129 1.00 0.00 81 THR A N 15
ATOM 24393 C CA . THR A 1 81 ? 6.816 10.722 4.235 1.00 0.00 81 THR A CA 15
ATOM 24394 C C . THR A 1 81 ? 6.686 9.771 3.071 1.00 0.00 81 THR A C 15
ATOM 24395 O O . THR A 1 81 ? 6.679 8.556 3.256 1.00 0.00 81 THR A O 15
ATOM 24406 N N . VAL A 1 82 ? 6.582 10.324 1.873 1.00 0.00 82 VAL A N 15
ATOM 24407 C CA . VAL A 1 82 ? 6.447 9.498 0.695 1.00 0.00 82 VAL A CA 15
ATOM 24408 C C . VAL A 1 82 ? 7.642 8.577 0.534 1.00 0.00 82 VAL A C 15
ATOM 24409 O O . VAL A 1 82 ? 7.476 7.381 0.344 1.00 0.00 82 VAL A O 15
ATOM 24422 N N . HIS A 1 83 ? 8.849 9.127 0.625 1.00 0.00 83 HIS A N 15
ATOM 24423 C CA . HIS A 1 83 ? 10.054 8.317 0.492 1.00 0.00 83 HIS A CA 15
ATOM 24424 C C . HIS A 1 83 ? 9.993 7.102 1.411 1.00 0.00 83 HIS A C 15
ATOM 24425 O O . HIS A 1 83 ? 10.386 6.005 1.025 1.00 0.00 83 HIS A O 15
ATOM 24440 N N . HIS A 1 84 ? 9.487 7.302 2.625 1.00 0.00 84 HIS A N 15
ATOM 24441 C CA . HIS A 1 84 ? 9.368 6.211 3.586 1.00 0.00 84 HIS A CA 15
ATOM 24442 C C . HIS A 1 84 ? 8.201 5.303 3.213 1.00 0.00 84 HIS A C 15
ATOM 24443 O O . HIS A 1 84 ? 8.372 4.100 3.024 1.00 0.00 84 HIS A O 15
ATOM 24458 N N . ILE A 1 85 ? 7.018 5.896 3.103 1.00 0.00 85 ILE A N 15
ATOM 24459 C CA . ILE A 1 85 ? 5.814 5.154 2.741 1.00 0.00 85 ILE A CA 15
ATOM 24460 C C . ILE A 1 85 ? 5.989 4.464 1.385 1.00 0.00 85 ILE A C 15
ATOM 24461 O O . ILE A 1 85 ? 5.470 3.372 1.174 1.00 0.00 85 ILE A O 15
ATOM 24477 N N . GLU A 1 86 ? 6.749 5.090 0.479 1.00 0.00 86 GLU A N 15
ATOM 24478 C CA . GLU A 1 86 ? 7.007 4.505 -0.840 1.00 0.00 86 GLU A CA 15
ATOM 24479 C C . GLU A 1 86 ? 8.121 3.474 -0.742 1.00 0.00 86 GLU A C 15
ATOM 24480 O O . GLU A 1 86 ? 8.029 2.402 -1.333 1.00 0.00 86 GLU A O 15
ATOM 24492 N N . GLN A 1 87 ? 9.151 3.766 0.049 1.00 0.00 87 GLN A N 15
ATOM 24493 C CA . GLN A 1 87 ? 10.226 2.804 0.244 1.00 0.00 87 GLN A CA 15
ATOM 24494 C C . GLN A 1 87 ? 9.661 1.609 0.997 1.00 0.00 87 GLN A C 15
ATOM 24495 O O . GLN A 1 87 ? 10.150 0.486 0.880 1.00 0.00 87 GLN A O 15
ATOM 24509 N N . ASN A 1 88 ? 8.599 1.876 1.757 1.00 0.00 88 ASN A N 15
ATOM 24510 C CA . ASN A 1 88 ? 7.913 0.855 2.523 1.00 0.00 88 ASN A CA 15
ATOM 24511 C C . ASN A 1 88 ? 6.932 0.112 1.627 1.00 0.00 88 ASN A C 15
ATOM 24512 O O . ASN A 1 88 ? 6.957 -1.114 1.543 1.00 0.00 88 ASN A O 15
ATOM 24523 N N . ILE A 1 89 ? 6.068 0.870 0.952 1.00 0.00 89 ILE A N 15
ATOM 24524 C CA . ILE A 1 89 ? 5.080 0.281 0.058 1.00 0.00 89 ILE A CA 15
ATOM 24525 C C . ILE A 1 89 ? 5.750 -0.377 -1.131 1.00 0.00 89 ILE A C 15
ATOM 24526 O O . ILE A 1 89 ? 5.466 -1.530 -1.454 1.00 0.00 89 ILE A O 15
ATOM 24542 N N . LYS A 1 90 ? 6.636 0.353 -1.789 1.00 0.00 90 LYS A N 15
ATOM 24543 C CA . LYS A 1 90 ? 7.324 -0.191 -2.940 1.00 0.00 90 LYS A CA 15
ATOM 24544 C C . LYS A 1 90 ? 8.055 -1.472 -2.553 1.00 0.00 90 LYS A C 15
ATOM 24545 O O . LYS A 1 90 ? 8.258 -2.358 -3.380 1.00 0.00 90 LYS A O 15
ATOM 24564 N N . GLU A 1 91 ? 8.426 -1.564 -1.279 1.00 0.00 91 GLU A N 15
ATOM 24565 C CA . GLU A 1 91 ? 9.107 -2.741 -0.760 1.00 0.00 91 GLU A CA 15
ATOM 24566 C C . GLU A 1 91 ? 8.090 -3.753 -0.228 1.00 0.00 91 GLU A C 15
ATOM 24567 O O . GLU A 1 91 ? 8.451 -4.865 0.158 1.00 0.00 91 GLU A O 15
ATOM 24579 N N . ILE A 1 92 ? 6.814 -3.362 -0.221 1.00 0.00 92 ILE A N 15
ATOM 24580 C CA . ILE A 1 92 ? 5.749 -4.229 0.245 1.00 0.00 92 ILE A CA 15
ATOM 24581 C C . ILE A 1 92 ? 5.405 -5.237 -0.838 1.00 0.00 92 ILE A C 15
ATOM 24582 O O . ILE A 1 92 ? 5.293 -6.435 -0.578 1.00 0.00 92 ILE A O 15
ATOM 24598 N N . PHE A 1 93 ? 5.267 -4.741 -2.066 1.00 0.00 93 PHE A N 15
ATOM 24599 C CA . PHE A 1 93 ? 4.960 -5.595 -3.203 1.00 0.00 93 PHE A CA 15
ATOM 24600 C C . PHE A 1 93 ? 5.892 -6.811 -3.223 1.00 0.00 93 PHE A C 15
ATOM 24601 O O . PHE A 1 93 ? 5.531 -7.876 -3.720 1.00 0.00 93 PHE A O 15
ATOM 24618 N N . HIS A 1 94 ? 7.099 -6.630 -2.685 1.00 0.00 94 HIS A N 15
ATOM 24619 C CA . HIS A 1 94 ? 8.091 -7.697 -2.645 1.00 0.00 94 HIS A CA 15
ATOM 24620 C C . HIS A 1 94 ? 7.555 -8.878 -1.858 1.00 0.00 94 HIS A C 15
ATOM 24621 O O . HIS A 1 94 ? 7.359 -9.964 -2.401 1.00 0.00 94 HIS A O 15
ATOM 24636 N N . HIS A 1 95 ? 7.294 -8.648 -0.578 1.00 0.00 95 HIS A N 15
ATOM 24637 C CA . HIS A 1 95 ? 6.753 -9.686 0.282 1.00 0.00 95 HIS A CA 15
ATOM 24638 C C . HIS A 1 95 ? 5.325 -10.029 -0.134 1.00 0.00 95 HIS A C 15
ATOM 24639 O O . HIS A 1 95 ? 4.746 -10.999 0.354 1.00 0.00 95 HIS A O 15
ATOM 24654 N N . LEU A 1 96 ? 4.760 -9.236 -1.049 1.00 0.00 96 LEU A N 15
ATOM 24655 C CA . LEU A 1 96 ? 3.403 -9.481 -1.523 1.00 0.00 96 LEU A CA 15
ATOM 24656 C C . LEU A 1 96 ? 3.430 -10.430 -2.708 1.00 0.00 96 LEU A C 15
ATOM 24657 O O . LEU A 1 96 ? 2.810 -11.493 -2.683 1.00 0.00 96 LEU A O 15
ATOM 24673 N N . GLU A 1 97 ? 4.179 -10.051 -3.735 1.00 0.00 97 GLU A N 15
ATOM 24674 C CA . GLU A 1 97 ? 4.318 -10.881 -4.917 1.00 0.00 97 GLU A CA 15
ATOM 24675 C C . GLU A 1 97 ? 5.173 -12.102 -4.594 1.00 0.00 97 GLU A C 15
ATOM 24676 O O . GLU A 1 97 ? 5.267 -13.034 -5.393 1.00 0.00 97 GLU A O 15
ATOM 24688 N N . GLU A 1 98 ? 5.791 -12.096 -3.410 1.00 0.00 98 GLU A N 15
ATOM 24689 C CA . GLU A 1 98 ? 6.628 -13.214 -2.988 1.00 0.00 98 GLU A CA 15
ATOM 24690 C C . GLU A 1 98 ? 5.790 -14.270 -2.277 1.00 0.00 98 GLU A C 15
ATOM 24691 O O . GLU A 1 98 ? 6.096 -15.461 -2.330 1.00 0.00 98 GLU A O 15
ATOM 24703 N N . LEU A 1 99 ? 4.730 -13.822 -1.614 1.00 0.00 99 LEU A N 15
ATOM 24704 C CA . LEU A 1 99 ? 3.841 -14.721 -0.891 1.00 0.00 99 LEU A CA 15
ATOM 24705 C C . LEU A 1 99 ? 3.076 -15.622 -1.855 1.00 0.00 99 LEU A C 15
ATOM 24706 O O . LEU A 1 99 ? 3.126 -16.847 -1.747 1.00 0.00 99 LEU A O 15
ATOM 24722 N N . VAL A 1 100 ? 2.367 -15.005 -2.792 1.00 0.00 100 VAL A N 15
ATOM 24723 C CA . VAL A 1 100 ? 1.588 -15.749 -3.773 1.00 0.00 100 VAL A CA 15
ATOM 24724 C C . VAL A 1 100 ? 2.481 -16.629 -4.642 1.00 0.00 100 VAL A C 15
ATOM 24725 O O . VAL A 1 100 ? 2.111 -17.749 -4.994 1.00 0.00 100 VAL A O 15
ATOM 24738 N N . HIS A 1 101 ? 3.657 -16.117 -4.987 1.00 0.00 101 HIS A N 15
ATOM 24739 C CA . HIS A 1 101 ? 4.598 -16.859 -5.816 1.00 0.00 101 HIS A CA 15
ATOM 24740 C C . HIS A 1 101 ? 5.072 -18.123 -5.105 1.00 0.00 101 HIS A C 15
ATOM 24741 O O . HIS A 1 101 ? 5.228 -19.175 -5.725 1.00 0.00 101 HIS A O 15
ATOM 24756 N N . ARG A 1 102 ? 5.297 -18.011 -3.800 1.00 0.00 102 ARG A N 15
ATOM 24757 C CA . ARG A 1 102 ? 5.752 -19.146 -3.004 1.00 0.00 102 ARG A CA 15
ATOM 24758 C C . ARG A 1 102 ? 4.620 -20.145 -2.785 1.00 0.00 102 ARG A C 15
ATOM 24759 O O . ARG A 1 102 ? 3.564 -19.735 -2.258 1.00 0.00 102 ARG A O 15
#

Foldseek 3Di:
DQQCLLVLVVCLLVLCCLLQVFQAHHCPVLVVLCVLVVVLSCVQNVPRVPVPLPPCCVVSVCSNVVSLVSRVVHRPDCCVSSVVSCVSSVCSNVSSVVSSVD

CATH classification: 1.20.1480.30

Solvent-accessible surface area: 6212 Å² total; per-residue (Å²): 217,111,22,158,19,50,88,50,0,86,71,0,49,122,14,0,118,63,0,7,87,32,11,92,41,26,87,124,94,0,97,112,21,8,76,95,0,82,98,3,5,99,57,0,49,103,2,6,163,53,59,41,52,56,36,25,9,121,141,33,26,116,57,1,50,72,2,3,68,77,0,85,102,80,34,77,68,9,112,158,12,2,99,116,0,28,90,35,0,90,113,3,72,114,85,0,82,78,23,59,153,222

Nearest PDB structures (foldseek):
  1p68-assembly1_A  TM=9.933E-01  e=8.776E-13  Escherichia coli
  2jua-assembly1_A  TM=8.013E-01  e=9.422E-07  unclassified
  5mx5-assembly1_B  TM=3.733E-01  e=8.141E+00  Mus musculus
  1p68-assembly1_A  TM=9.930E-01  e=4.400E-13  Escherichia coli
  1p68-assembly1_A  TM=9.994E-01  e=5.878E-13  Escherichia coli